Protein AF-0000000070555106 (afdb_homodimer)

Organism: Amblyomma americanum (NCBI:txid6943)

Sequence (828 aa):
MAAVLMNSTRVWSAGVCVRPAQVRHKGFARRPQKVIYPKPKVDPAPYASAVVDEPLCEPRYVKLGSDDDEFANTMMTLKVRRKREKLNKILLEGKRLICDALKAGVKCESIYFSLPEHLEGLPLDTLREDQIKKVFYKKMKIWSGLTTCPGIMGVFKKPSMDDIEIQRMGVTMPVSVILDNVRDPGNMGTLIRSAAAAGCSRLLLSKGCVDPWELKVLRAGAGSHFRIPIHSGIAWEHMPSYVTPETAIYLADHRTDQQFRPSSSEEEDLNEEASDSEEEEGEKDDEVRYTTLTADGQRLKVDESYRDMDELEECSEIPLPHYDYTAVEYSKAPSVLVVGGEAHGLSLQAHKLAVDCVGARVHVPANNGVESLNTAIAASIILYEMRRQILSSSSSSGHSEEAKLTKGHASSCEMAAVLMNSTRVWSAGVCVRPAQVRHKGFARRPQKVIYPKPKVDPAPYASAVVDEPLCEPRYVKLGSDDDEFANTMMTLKVRRKREKLNKILLEGKRLICDALKAGVKCESIYFSLPEHLEGLPLDTLREDQIKKVFYKKMKIWSGLTTCPGIMGVFKKPSMDDIEIQRMGVTMPVSVILDNVRDPGNMGTLIRSAAAAGCSRLLLSKGCVDPWELKVLRAGAGSHFRIPIHSGIAWEHMPSYVTPETAIYLADHRTDQQFRPSSSEEEDLNEEASDSEEEEGEKDDEVRYTTLTADGQRLKVDESYRDMDELEECSEIPLPHYDYTAVEYSKAPSVLVVGGEAHGLSLQAHKLAVDCVGARVHVPANNGVESLNTAIAASIILYEMRRQILSSSSSSGHSEEAKLTKGHASSCE

Nearest PDB structures (foldseek):
  5l0z-assembly1_B  TM=8.459E-01  e=5.706E-19  Sinorhizobium meliloti 1021
  2i6d-assembly1_A  TM=7.963E-01  e=1.354E-19  Porphyromonas gingivalis W83
  1x7p-assembly1_A  TM=7.648E-01  e=1.475E-17  Streptomyces viridochromogenes
  3nk7-assembly1_B  TM=6.978E-01  e=1.280E-13  Streptomyces actuosus
  7aoi-assembly1_XO  TM=6.369E-01  e=3.483E-13  Trypanosoma brucei

Secondary structure (DSSP, 8-state):
-------------------------------------------------------------EE--TT--HHHHHHHHHHSHHHHHHHTEEEEESHHHHHHHHHTTPPEEEEEESSGGGGTT---TTS-GGGEEE--HHHHHHH--SSS--SEEEEEEPPPGGG------SPPPSEEEEEES---HHHHHHHHHHHHHHT-SEEEEETTSPPTTSHHHHHHHTTGGGTS-EEEEE-GGGGGGGS-TT-EEEEE----SSS--------------------------SS----EE-TT--EEPP-GGGT-HHHHHHHHTS---EEETTTS---SS-EEEEEEBTTTBS-HHHHHHHHHTEEEEEE----TT-----HHHHHHHHHHHHHHHHHHHHHHHHHHHHTTTGGGGSSTT-/-------------------------------------------------------------EE--TT--HHHHHHHHHHSHHHHHHHTEEEEESHHHHHHHHHTTPPEEEEEESSGGGGTT---TTS-GGGEEE--HHHHHHH--SSS--SEEEEEEPPPGGG------SPPPSEEEEEES---HHHHHHHHHHHHHHT-SEEEEETTSPPTTSHHHHHHHTTGGGTS-EEEEE-GGGGGGGS-TT-EEEEE----SSS--------------------------SS----EE-TT--EEPP-GGGT-HHHHHHHHTS---EEETTTS---SS-EEEEEEBTTTBS-HHHHHHHHHTEEEEEE----TT-----HHHHHHHHHHHHHHHHHHHHHHHHHHHHHHHGGGGSSTT-

Solvent-accessible surface area (backbone atoms only — not comparable to full-atom values): 47491 Å² total; per-residue (Å²): 136,87,86,78,82,73,90,73,86,86,77,78,72,73,76,77,72,77,67,75,75,73,77,67,73,75,75,72,76,74,72,79,71,79,76,76,70,78,74,74,79,71,72,77,70,74,77,66,68,75,71,71,72,63,71,74,72,66,82,64,57,39,78,47,59,96,80,53,57,61,66,58,50,52,48,60,43,55,72,34,62,71,52,16,60,73,66,42,43,31,68,38,70,29,59,67,44,44,38,45,39,47,73,18,52,39,52,72,64,37,36,39,29,48,47,76,73,63,53,62,91,49,80,55,83,86,54,54,41,87,25,26,33,34,39,56,54,75,64,49,48,74,70,40,89,50,97,64,61,73,46,33,38,32,36,28,46,54,72,50,74,83,44,48,50,61,53,75,38,77,63,72,41,53,32,35,36,35,37,40,38,38,55,51,41,56,46,49,8,39,38,45,27,44,40,21,17,60,10,39,56,32,38,40,28,26,52,72,34,50,65,72,68,35,57,61,11,42,61,46,15,68,47,26,73,48,29,32,55,64,46,69,64,38,49,69,33,38,51,64,62,78,54,54,60,80,29,36,27,36,36,59,38,66,67,81,61,74,67,69,62,59,45,68,57,72,77,64,79,70,67,69,77,67,76,73,71,71,69,75,77,65,78,84,67,82,87,70,67,46,47,45,55,42,97,82,62,43,68,27,46,61,42,68,62,59,71,36,62,68,57,33,56,58,46,45,68,56,75,61,57,76,38,50,56,82,72,56,84,56,61,80,57,57,31,34,42,37,40,30,12,88,72,32,34,51,51,55,57,55,51,40,52,22,65,68,28,44,36,32,34,28,22,73,84,50,17,28,80,40,75,66,70,58,58,44,47,51,51,45,42,48,50,51,47,43,42,53,46,40,59,53,61,58,63,68,62,61,65,65,60,64,65,60,62,68,68,66,69,70,68,70,81,115,138,86,83,82,84,71,86,74,81,76,78,76,71,76,74,80,73,80,69,79,76,69,77,68,73,76,76,76,77,76,75,82,75,80,76,77,71,78,74,75,78,71,71,75,71,72,77,66,66,74,67,70,71,61,68,74,72,66,80,64,56,38,78,46,58,94,81,52,56,61,65,58,52,52,48,60,42,53,70,34,62,70,52,17,59,73,66,42,43,32,68,38,70,29,60,66,44,43,38,45,39,50,72,17,53,40,52,71,62,36,35,39,29,46,48,74,74,61,53,60,91,49,81,55,84,87,55,55,41,88,26,26,33,34,38,56,56,75,64,51,48,73,70,40,90,50,95,64,62,74,47,34,36,32,37,27,45,54,72,49,74,84,45,47,50,61,54,76,40,78,65,72,40,53,32,34,36,33,36,41,39,38,56,51,40,57,46,50,8,40,38,45,27,44,39,22,18,60,10,37,55,34,37,40,27,25,50,73,35,48,66,73,69,37,58,60,11,44,59,47,15,67,46,23,72,50,28,33,53,65,46,70,63,38,49,68,34,38,50,64,60,78,54,56,62,80,28,37,28,35,36,58,37,67,68,81,62,75,68,69,63,58,43,70,55,70,78,65,78,70,68,68,79,66,77,74,70,72,69,73,80,66,78,81,68,83,83,70,68,46,46,45,56,42,98,83,61,45,69,26,47,63,42,68,61,60,70,35,63,69,56,33,56,57,45,44,68,55,75,60,57,75,37,50,54,83,72,55,84,56,62,80,56,58,32,32,42,38,40,31,12,88,72,32,34,51,52,54,58,57,51,40,52,22,66,68,27,44,36,32,34,26,21,74,83,51,18,30,78,40,75,69,69,58,55,44,46,49,52,44,41,48,50,50,50,44,43,51,46,41,59,53,62,58,62,68,63,61,64,65,61,62,64,60,62,66,68,66,68,69,67,69,78,113

Structure (mmCIF, N/CA/C/O backbone):
data_AF-0000000070555106-model_v1
#
loop_
_entity.id
_entity.type
_entity.pdbx_description
1 polymer 'Spou rrna methylase family protein'
#
loop_
_atom_site.group_PDB
_atom_site.id
_atom_site.type_symbol
_atom_site.label_atom_id
_atom_site.label_alt_id
_atom_site.label_comp_id
_atom_site.label_asym_id
_atom_site.label_entity_id
_atom_site.label_seq_id
_atom_site.pdbx_PDB_ins_code
_atom_site.Cartn_x
_atom_site.Cartn_y
_atom_site.Cartn_z
_atom_site.occupancy
_atom_site.B_iso_or_equiv
_atom_site.auth_seq_id
_atom_site.auth_comp_id
_atom_site.auth_asym_id
_atom_site.auth_atom_id
_atom_site.pdbx_PDB_model_num
ATOM 1 N N . MET A 1 1 ? -21.156 -61.719 58.188 1 17.38 1 MET A N 1
ATOM 2 C CA . MET A 1 1 ? -21.359 -62.688 57.125 1 17.38 1 MET A CA 1
ATOM 3 C C . MET A 1 1 ? -21.578 -61.969 55.781 1 17.38 1 MET A C 1
ATOM 5 O O . MET A 1 1 ? -21 -62.344 54.781 1 17.38 1 MET A O 1
ATOM 9 N N . ALA A 1 2 ? -22.672 -61.094 55.719 1 16.2 2 ALA A N 1
ATOM 10 C CA . ALA A 1 2 ? -23.562 -61.281 54.562 1 16.2 2 ALA A CA 1
ATOM 11 C C . ALA A 1 2 ? -22.969 -60.625 53.312 1 16.2 2 ALA A C 1
ATOM 13 O O . ALA A 1 2 ? -22.062 -59.812 53.406 1 16.2 2 ALA A O 1
ATOM 14 N N . ALA A 1 3 ? -23.906 -59.844 52.5 1 16.53 3 ALA A N 1
ATOM 15 C CA . ALA A 1 3 ? -24.469 -60.094 51.188 1 16.53 3 ALA A CA 1
ATOM 16 C C . ALA A 1 3 ? -23.688 -59.312 50.125 1 16.53 3 ALA A C 1
ATOM 18 O O . ALA A 1 3 ? -23.281 -58.156 50.344 1 16.53 3 ALA A O 1
ATOM 19 N N . VAL A 1 4 ? -23.203 -59.844 48.969 1 19.2 4 VAL A N 1
ATOM 20 C CA . VAL A 1 4 ? -22.438 -60.094 47.75 1 19.2 4 VAL A CA 1
ATOM 21 C C . VAL A 1 4 ? -22.938 -59.219 46.625 1 19.2 4 VAL A C 1
ATOM 23 O O . VAL A 1 4 ? -22.281 -59.062 45.594 1 19.2 4 VAL A O 1
ATOM 26 N N . LEU A 1 5 ? -24.016 -58.281 46.938 1 18.34 5 LEU A N 1
ATOM 27 C CA . LEU A 1 5 ? -24.953 -58.375 45.812 1 18.34 5 LEU A CA 1
ATOM 28 C C . LEU A 1 5 ? -24.312 -57.875 44.531 1 18.34 5 LEU A C 1
ATOM 30 O O . LEU A 1 5 ? -23.656 -56.844 44.5 1 18.34 5 LEU A O 1
ATOM 34 N N . MET A 1 6 ? -24.203 -58.656 43.406 1 18.78 6 MET A N 1
ATOM 35 C CA . MET A 1 6 ? -23.641 -58.969 42.094 1 18.78 6 MET A CA 1
ATOM 36 C C . MET A 1 6 ? -24.203 -58.031 41.031 1 18.78 6 MET A C 1
ATOM 38 O O . MET A 1 6 ? -23.938 -58.188 39.844 1 18.78 6 MET A O 1
ATOM 42 N N . ASN A 1 7 ? -24.891 -56.844 41.438 1 17.88 7 ASN A N 1
ATOM 43 C CA . ASN A 1 7 ? -26.047 -56.594 40.594 1 17.88 7 ASN A CA 1
ATOM 44 C C . ASN A 1 7 ? -25.625 -56.375 39.156 1 17.88 7 ASN A C 1
ATOM 46 O O . ASN A 1 7 ? -24.75 -55.562 38.844 1 17.88 7 ASN A O 1
ATOM 50 N N . SER A 1 8 ? -25.938 -57.25 38.281 1 17.39 8 SER A N 1
ATOM 51 C CA . SER A 1 8 ? -25.781 -57.812 36.969 1 17.39 8 SER A CA 1
ATOM 52 C C . SER A 1 8 ? -25.938 -56.781 35.875 1 17.39 8 SER A C 1
ATOM 54 O O . SER A 1 8 ? -25.031 -56.562 35.062 1 17.39 8 SER A O 1
ATOM 56 N N . THR A 1 9 ? -27.062 -56.625 35.312 1 18.62 9 THR A N 1
ATOM 57 C CA . THR A 1 9 ? -27.344 -57.188 34 1 18.62 9 THR A CA 1
ATOM 58 C C . THR A 1 9 ? -27.156 -56.094 32.938 1 18.62 9 THR A C 1
ATOM 60 O O . THR A 1 9 ? -26.281 -56.219 32.062 1 18.62 9 THR A O 1
ATOM 63 N N . ARG A 1 10 ? -28.25 -55.688 32.156 1 17.34 10 ARG A N 1
ATOM 64 C CA . ARG A 1 10 ? -28.766 -55.906 30.797 1 17.34 10 ARG A CA 1
ATOM 65 C C . ARG A 1 10 ? -28.609 -54.625 29.953 1 17.34 10 ARG A C 1
ATOM 67 O O . ARG A 1 10 ? -28.844 -53.531 30.438 1 17.34 10 ARG A O 1
ATOM 74 N N . VAL A 1 11 ? -27.906 -54.625 28.75 1 19.97 11 VAL A N 1
ATOM 75 C CA . VAL A 1 11 ? -27.203 -53.969 27.656 1 19.97 11 VAL A CA 1
ATOM 76 C C . VAL A 1 11 ? -28.219 -53.25 26.766 1 19.97 11 VAL A C 1
ATOM 78 O O . VAL A 1 11 ? -27.828 -52.406 25.938 1 19.97 11 VAL A O 1
ATOM 81 N N . TRP A 1 12 ? -29.547 -53.406 27.031 1 17.92 12 TRP A N 1
ATOM 82 C CA . TRP A 1 12 ? -30.328 -53.562 25.812 1 17.92 12 TRP A CA 1
ATOM 83 C C . TRP A 1 12 ? -30.469 -52.219 25.078 1 17.92 12 TRP A C 1
ATOM 85 O O . TRP A 1 12 ? -31.234 -51.344 25.516 1 17.92 12 TRP A O 1
ATOM 95 N N . SER A 1 13 ? -29.406 -51.5 24.812 1 18.73 13 SER A N 1
ATOM 96 C CA . SER A 1 13 ? -29.562 -50.094 24.484 1 18.73 13 SER A CA 1
ATOM 97 C C . SER A 1 13 ? -30.328 -49.906 23.172 1 18.73 13 SER A C 1
ATOM 99 O O . SER A 1 13 ? -29.828 -50.25 22.094 1 18.73 13 SER A O 1
ATOM 101 N N . ALA A 1 14 ? -31.547 -50.438 23.141 1 19.69 14 ALA A N 1
ATOM 102 C CA . ALA A 1 14 ? -32.406 -50.594 21.984 1 19.69 14 ALA A CA 1
ATOM 103 C C . ALA A 1 14 ? -32.469 -49.312 21.172 1 19.69 14 ALA A C 1
ATOM 105 O O . ALA A 1 14 ? -32.625 -48.219 21.734 1 19.69 14 ALA A O 1
ATOM 106 N N . GLY A 1 15 ? -31.828 -49.344 20.047 1 20.72 15 GLY A N 1
ATOM 107 C CA . GLY A 1 15 ? -31.469 -48.5 18.922 1 20.72 15 GLY A CA 1
ATOM 108 C C . GLY A 1 15 ? -32.688 -47.875 18.25 1 20.72 15 GLY A C 1
ATOM 109 O O . GLY A 1 15 ? -33.469 -48.562 17.594 1 20.72 15 GLY A O 1
ATOM 110 N N . VAL A 1 16 ? -33.625 -47.219 19.109 1 19.53 16 VAL A N 1
ATOM 111 C CA . VAL A 1 16 ? -34.969 -46.969 18.672 1 19.53 16 VAL A CA 1
ATOM 112 C C . VAL A 1 16 ? -34.969 -46.219 17.344 1 19.53 16 VAL A C 1
ATOM 114 O O . VAL A 1 16 ? -34.25 -45.219 17.172 1 19.53 16 VAL A O 1
ATOM 117 N N . CYS A 1 17 ? -35.156 -46.969 16.266 1 20.25 17 CYS A N 1
ATOM 118 C CA . CYS A 1 17 ? -35.312 -46.812 14.82 1 20.25 17 CYS A CA 1
ATOM 119 C C . CYS A 1 17 ? -36.312 -45.75 14.469 1 20.25 17 CYS A C 1
ATOM 121 O O . CYS A 1 17 ? -37.531 -45.938 14.727 1 20.25 17 CYS A O 1
ATOM 123 N N . VAL A 1 18 ? -36.062 -44.562 14.891 1 18.94 18 VAL A N 1
ATOM 124 C CA . VAL A 1 18 ? -37.125 -43.562 14.883 1 18.94 18 VAL A CA 1
ATOM 125 C C . VAL A 1 18 ? -37.688 -43.406 13.469 1 18.94 18 VAL A C 1
ATOM 127 O O . VAL A 1 18 ? -36.938 -43.188 12.516 1 18.94 18 VAL A O 1
ATOM 130 N N . ARG A 1 19 ? -38.562 -44.25 13.188 1 20.16 19 ARG A N 1
ATOM 131 C CA . ARG A 1 19 ? -39.219 -44.438 11.906 1 20.16 19 ARG A CA 1
ATOM 132 C C . ARG A 1 19 ? -39.812 -43.125 11.414 1 20.16 19 ARG A C 1
ATOM 134 O O . ARG A 1 19 ? -40.531 -42.438 12.148 1 20.16 19 ARG A O 1
ATOM 141 N N . PRO A 1 20 ? -39.125 -42.531 10.57 1 20.27 20 PRO A N 1
ATOM 142 C CA . PRO A 1 20 ? -39.438 -41.188 10.172 1 20.27 20 PRO A CA 1
ATOM 143 C C . PRO A 1 20 ? -40.844 -41.031 9.625 1 20.27 20 PRO A C 1
ATOM 145 O O . PRO A 1 20 ? -41.312 -41.875 8.852 1 20.27 20 PRO A O 1
ATOM 148 N N . ALA A 1 21 ? -41.781 -40.75 10.445 1 19.16 21 ALA A N 1
ATOM 149 C CA . ALA A 1 21 ? -43.219 -40.719 10.156 1 19.16 21 ALA A CA 1
ATOM 150 C C . ALA A 1 21 ? -43.531 -39.969 8.867 1 19.16 21 ALA A C 1
ATOM 152 O O . ALA A 1 21 ? -42.875 -38.969 8.555 1 19.16 21 ALA A O 1
ATOM 153 N N . GLN A 1 22 ? -43.938 -40.656 7.949 1 21.83 22 GLN A N 1
ATOM 154 C CA . GLN A 1 22 ? -44.344 -40.375 6.57 1 21.83 22 GLN A CA 1
ATOM 155 C C . GLN A 1 22 ? -45.375 -39.281 6.508 1 21.83 22 GLN A C 1
ATOM 157 O O . GLN A 1 22 ? -45.938 -39 5.438 1 21.83 22 GLN A O 1
ATOM 162 N N . VAL A 1 23 ? -45.375 -38.281 7.328 1 18.97 23 VAL A N 1
ATOM 163 C CA . VAL A 1 23 ? -46.656 -37.594 7.496 1 18.97 23 VAL A CA 1
ATOM 164 C C . VAL A 1 23 ? -47.094 -37.031 6.16 1 18.97 23 VAL A C 1
ATOM 166 O O . VAL A 1 23 ? -46.344 -36.312 5.488 1 18.97 23 VAL A O 1
ATOM 169 N N . ARG A 1 24 ? -47.938 -37.688 5.496 1 21.91 24 ARG A N 1
ATOM 170 C CA . ARG A 1 24 ? -48.625 -37.469 4.227 1 21.91 24 ARG A CA 1
ATOM 171 C C . ARG A 1 24 ? -49.312 -36.094 4.219 1 21.91 24 ARG A C 1
ATOM 173 O O . ARG A 1 24 ? -50.031 -35.781 3.27 1 21.91 24 ARG A O 1
ATOM 180 N N . HIS A 1 25 ? -48.75 -35.094 4.773 1 18.66 25 HIS A N 1
ATOM 181 C CA . HIS A 1 25 ? -49.688 -34.031 5.113 1 18.66 25 HIS A CA 1
ATOM 182 C C . HIS A 1 25 ? -50.406 -33.531 3.873 1 18.66 25 HIS A C 1
ATOM 184 O O . HIS A 1 25 ? -49.781 -33.219 2.861 1 18.66 25 HIS A O 1
ATOM 190 N N . LYS A 1 26 ? -51.531 -34.125 3.578 1 22.52 26 LYS A N 1
ATOM 191 C CA . LYS A 1 26 ? -52.469 -33.781 2.525 1 22.52 26 LYS A CA 1
ATOM 192 C C . LYS A 1 26 ? -52.812 -32.281 2.529 1 22.52 26 LYS A C 1
ATOM 194 O O . LYS A 1 26 ? -53.406 -31.781 3.473 1 22.52 26 LYS A O 1
ATOM 199 N N . GLY A 1 27 ? -51.812 -31.469 2.336 1 20.23 27 GLY A N 1
ATOM 200 C CA . GLY A 1 27 ? -51.938 -30.031 2.502 1 20.23 27 GLY A CA 1
ATOM 201 C C . GLY A 1 27 ? -53.125 -29.438 1.795 1 20.23 27 GLY A C 1
ATOM 202 O O . GLY A 1 27 ? -53.281 -29.609 0.586 1 20.23 27 GLY A O 1
ATOM 203 N N . PHE A 1 28 ? -54.25 -29.5 2.371 1 21.61 28 PHE A N 1
ATOM 204 C CA . PHE A 1 28 ? -55.531 -29.031 1.853 1 21.61 28 PHE A CA 1
ATOM 205 C C . PHE A 1 28 ? -55.438 -27.594 1.353 1 21.61 28 PHE A C 1
ATOM 207 O O . PHE A 1 28 ? -54.719 -26.781 1.942 1 21.61 28 PHE A O 1
ATOM 214 N N . ALA A 1 29 ? -55.75 -27.328 0.114 1 22.89 29 ALA A N 1
ATOM 215 C CA . ALA A 1 29 ? -55.719 -26.188 -0.814 1 22.89 29 ALA A CA 1
ATOM 216 C C . ALA A 1 29 ? -56.531 -25.031 -0.281 1 22.89 29 ALA A C 1
ATOM 218 O O . ALA A 1 29 ? -56.781 -24.047 -0.998 1 22.89 29 ALA A O 1
ATOM 219 N N . ARG A 1 30 ? -56.531 -24.812 1.072 1 21.8 30 ARG A N 1
ATOM 220 C CA . ARG A 1 30 ? -57.688 -23.969 1.398 1 21.8 30 ARG A CA 1
ATOM 221 C C . ARG A 1 30 ? -57.625 -22.641 0.638 1 21.8 30 ARG A C 1
ATOM 223 O O . ARG A 1 30 ? -56.531 -22.062 0.474 1 21.8 30 ARG A O 1
ATOM 230 N N . ARG A 1 31 ? -58.625 -22.344 -0.13 1 23.2 31 ARG A N 1
ATOM 231 C CA . ARG A 1 31 ? -58.938 -21.234 -1.031 1 23.2 31 ARG A CA 1
ATOM 232 C C . ARG A 1 31 ? -58.938 -19.906 -0.288 1 23.2 31 ARG A C 1
ATOM 234 O O . ARG A 1 31 ? -59.625 -19.734 0.704 1 23.2 31 ARG A O 1
ATOM 241 N N . PRO A 1 32 ? -57.781 -19.312 -0.041 1 24.16 32 PRO A N 1
ATOM 242 C CA . PRO A 1 32 ? -57.812 -18.203 0.902 1 24.16 32 PRO A CA 1
ATOM 243 C C . PRO A 1 32 ? -58.875 -17.156 0.538 1 24.16 32 PRO A C 1
ATOM 245 O O . PRO A 1 32 ? -59.031 -16.812 -0.634 1 24.16 32 PRO A O 1
ATOM 248 N N . GLN A 1 33 ? -60 -17.234 1.166 1 21.41 33 GLN A N 1
ATOM 249 C CA . GLN A 1 33 ? -61.094 -16.328 0.924 1 21.41 33 GLN A CA 1
ATOM 250 C C . GLN A 1 33 ? -60.656 -14.875 1.074 1 21.41 33 GLN A C 1
ATOM 252 O O . GLN A 1 33 ? -59.844 -14.555 1.943 1 21.41 33 GLN A O 1
ATOM 257 N N . LYS A 1 34 ? -60.875 -14.031 0.062 1 23.8 34 LYS A N 1
ATOM 258 C CA . LYS A 1 34 ? -60.531 -12.641 -0.201 1 23.8 34 LYS A CA 1
ATOM 259 C C . LYS A 1 34 ? -61.094 -11.719 0.875 1 23.8 34 LYS A C 1
ATOM 261 O O . LYS A 1 34 ? -62.312 -11.547 0.987 1 23.8 34 LYS A O 1
ATOM 266 N N . VAL A 1 35 ? -60.75 -11.953 2.137 1 22.94 35 VAL A N 1
ATOM 267 C CA . VAL A 1 35 ? -61.531 -11.141 3.061 1 22.94 35 VAL A CA 1
ATOM 268 C C . VAL A 1 35 ? -61.375 -9.656 2.711 1 22.94 35 VAL A C 1
ATOM 270 O O . VAL A 1 35 ? -60.25 -9.156 2.615 1 22.94 35 VAL A O 1
ATOM 273 N N . ILE A 1 36 ? -62.438 -9.07 2.115 1 25.39 36 ILE A N 1
ATOM 274 C CA . ILE A 1 36 ? -62.594 -7.695 1.665 1 25.39 36 ILE A CA 1
ATOM 275 C C . ILE A 1 36 ? -62.562 -6.754 2.865 1 25.39 36 ILE A C 1
ATOM 277 O O . ILE A 1 36 ? -63.406 -6.805 3.742 1 25.39 36 ILE A O 1
ATOM 281 N N . TYR A 1 37 ? -61.469 -6.668 3.537 1 24.67 37 TYR A N 1
ATOM 282 C CA . TYR A 1 37 ? -61.594 -5.797 4.699 1 24.67 37 TYR A CA 1
ATOM 283 C C . TYR A 1 37 ? -62.062 -4.398 4.281 1 24.67 37 TYR A C 1
ATOM 285 O O . TYR A 1 37 ? -61.594 -3.877 3.258 1 24.67 37 TYR A O 1
ATOM 293 N N . PRO A 1 38 ? -63.219 -4.047 4.711 1 25.53 38 PRO A N 1
ATOM 294 C CA . PRO A 1 38 ? -63.719 -2.729 4.328 1 25.53 38 PRO A CA 1
ATOM 295 C C . PRO A 1 38 ? -62.75 -1.6 4.637 1 25.53 38 PRO A C 1
ATOM 297 O O . PRO A 1 38 ? -62 -1.663 5.633 1 25.53 38 PRO A O 1
ATOM 300 N N . LYS A 1 39 ? -62.375 -0.869 3.646 1 26.95 39 LYS A N 1
ATOM 301 C CA . LYS A 1 39 ? -61.5 0.283 3.639 1 26.95 39 LYS A CA 1
ATOM 302 C C . LYS A 1 39 ? -61.969 1.368 4.594 1 26.95 39 LYS A C 1
ATOM 304 O O . LYS A 1 39 ? -63.094 1.863 4.461 1 26.95 39 LYS A O 1
ATOM 309 N N . PRO A 1 40 ? -61.656 1.184 5.855 1 27.16 40 PRO A N 1
ATOM 310 C CA . PRO A 1 40 ? -62.281 2.277 6.621 1 27.16 40 PRO A CA 1
ATOM 311 C C . PRO A 1 40 ? -62.031 3.645 5.988 1 27.16 40 PRO A C 1
ATOM 313 O O . PRO A 1 40 ? -61.031 3.838 5.301 1 27.16 40 PRO A O 1
ATOM 316 N N . LYS A 1 41 ? -63.125 4.41 5.797 1 30.31 41 LYS A N 1
ATOM 317 C CA . LYS A 1 41 ? -63.156 5.77 5.262 1 30.31 41 LYS A CA 1
ATOM 318 C C . LYS A 1 41 ? -62.281 6.707 6.062 1 30.31 41 LYS A C 1
ATOM 320 O O . LYS A 1 41 ? -62.625 7.113 7.176 1 30.31 41 LYS A O 1
ATOM 325 N N . VAL A 1 42 ? -61.062 6.312 6.281 1 28.62 42 VAL A N 1
ATOM 326 C CA . VAL A 1 42 ? -60.375 7.312 7.102 1 28.62 42 VAL A CA 1
ATOM 327 C C . VAL A 1 42 ? -60.469 8.68 6.418 1 28.62 42 VAL A C 1
ATOM 329 O O . VAL A 1 42 ? -60.188 8.797 5.223 1 28.62 42 VAL A O 1
ATOM 332 N N . ASP A 1 43 ? -61.344 9.5 6.832 1 27.59 43 ASP A N 1
ATOM 333 C CA . ASP A 1 43 ? -61.5 10.898 6.434 1 27.59 43 ASP A CA 1
ATOM 334 C C . ASP A 1 43 ? -60.125 11.586 6.383 1 27.59 43 ASP A C 1
ATOM 336 O O . ASP A 1 43 ? -59.281 11.383 7.266 1 27.59 43 ASP A O 1
ATOM 340 N N . PRO A 1 44 ? -59.75 12.047 5.191 1 28.38 44 PRO A N 1
ATOM 341 C CA . PRO A 1 44 ? -58.438 12.695 4.91 1 28.38 44 PRO A CA 1
ATOM 342 C C . PRO A 1 44 ? -58.156 13.836 5.875 1 28.38 44 PRO A C 1
ATOM 344 O O . PRO A 1 44 ? -58.906 14.805 5.957 1 28.38 44 PRO A O 1
ATOM 347 N N . ALA A 1 45 ? -57.938 13.586 7.102 1 26.84 45 ALA A N 1
ATOM 348 C CA . ALA A 1 45 ? -57.688 14.789 7.895 1 26.84 45 ALA A CA 1
ATOM 349 C C . ALA A 1 45 ? -56.844 15.789 7.125 1 26.84 45 ALA A C 1
ATOM 351 O O . ALA A 1 45 ? -55.906 15.398 6.41 1 26.84 45 ALA A O 1
ATOM 352 N N . PRO A 1 46 ? -57.312 17.078 6.906 1 27.73 46 PRO A N 1
ATOM 353 C CA . PRO A 1 46 ? -56.688 18.141 6.109 1 27.73 46 PRO A CA 1
ATOM 354 C C . PRO A 1 46 ? -55.25 18.406 6.473 1 27.73 46 PRO A C 1
ATOM 356 O O . PRO A 1 46 ? -54.656 19.422 6.094 1 27.73 46 PRO A O 1
ATOM 359 N N . TYR A 1 47 ? -54.688 17.703 7.406 1 25.56 47 TYR A N 1
ATOM 360 C CA . TYR A 1 47 ? -53.438 18.344 7.777 1 25.56 47 TYR A CA 1
ATOM 361 C C . TYR A 1 47 ? -52.5 18.469 6.578 1 25.56 47 TYR A C 1
ATOM 363 O O . TYR A 1 47 ? -51.844 17.484 6.203 1 25.56 47 TYR A O 1
ATOM 371 N N . ALA A 1 48 ? -52.938 19.016 5.473 1 26.58 48 ALA A N 1
ATOM 372 C CA . ALA A 1 48 ? -52.062 19.547 4.43 1 26.58 48 ALA A CA 1
ATOM 373 C C . ALA A 1 48 ? -50.844 20.234 5.031 1 26.58 48 ALA A C 1
ATOM 375 O O . ALA A 1 48 ? -50.938 21.312 5.605 1 26.58 48 ALA A O 1
ATOM 376 N N . SER A 1 49 ? -50.094 19.453 5.766 1 28.88 49 SER A N 1
ATOM 377 C CA . SER A 1 49 ? -48.906 20.172 6.176 1 28.88 49 SER A CA 1
ATOM 378 C C . SER A 1 49 ? -48.375 21.031 5.039 1 28.88 49 SER A C 1
ATOM 380 O O . SER A 1 49 ? -48.281 20.578 3.895 1 28.88 49 SER A O 1
ATOM 382 N N . ALA A 1 50 ? -48.531 22.297 5.039 1 30.66 50 ALA A N 1
ATOM 383 C CA . ALA A 1 50 ? -47.844 23.266 4.18 1 30.66 50 ALA A CA 1
ATOM 384 C C . ALA A 1 50 ? -46.406 22.844 3.922 1 30.66 50 ALA A C 1
ATOM 386 O O . ALA A 1 50 ? -45.594 22.844 4.836 1 30.66 50 ALA A O 1
ATOM 387 N N . VAL A 1 51 ? -46.219 21.797 3.188 1 33.19 51 VAL A N 1
ATOM 388 C CA . VAL A 1 51 ? -44.906 21.625 2.617 1 33.19 51 VAL A CA 1
ATOM 389 C C . VAL A 1 51 ? -44.344 23 2.223 1 33.19 51 VAL A C 1
ATOM 391 O O . VAL A 1 51 ? -44.844 23.641 1.303 1 33.19 51 VAL A O 1
ATOM 394 N N . VAL A 1 52 ? -44.125 23.859 3.129 1 32.41 52 VAL A N 1
ATOM 395 C CA . VAL A 1 52 ? -43.375 25.047 2.703 1 32.41 52 VAL A CA 1
ATOM 396 C C . VAL A 1 52 ? -42.344 24.641 1.63 1 32.41 52 VAL A C 1
ATOM 398 O O . VAL A 1 52 ? -41.562 23.734 1.83 1 32.41 52 VAL A O 1
ATOM 401 N N . ASP A 1 53 ? -42.719 24.578 0.364 1 33.12 53 ASP A N 1
ATOM 402 C CA . ASP A 1 53 ? -41.844 24.672 -0.81 1 33.12 53 ASP A CA 1
ATOM 403 C C . ASP A 1 53 ? -40.625 25.531 -0.521 1 33.12 53 ASP A C 1
ATOM 405 O O . ASP A 1 53 ? -40.656 26.75 -0.641 1 33.12 53 ASP A O 1
ATOM 409 N N . GLU A 1 54 ? -40.094 25.469 0.623 1 35.66 54 GLU A N 1
ATOM 410 C CA . GLU A 1 54 ? -38.812 26.219 0.573 1 35.66 54 GLU A CA 1
ATOM 411 C C . GLU A 1 54 ? -38.094 25.984 -0.75 1 35.66 54 GLU A C 1
ATOM 413 O O . GLU A 1 54 ? -37.906 24.844 -1.173 1 35.66 54 GLU A O 1
ATOM 418 N N . PRO A 1 55 ? -38.281 26.812 -1.769 1 37.31 55 PRO A N 1
ATOM 419 C CA . PRO A 1 55 ? -37.562 26.625 -3.037 1 37.31 55 PRO A CA 1
ATOM 420 C C . PRO A 1 55 ? -36.219 25.922 -2.863 1 37.31 55 PRO A C 1
ATOM 422 O O . PRO A 1 55 ? -35.5 26.188 -1.905 1 37.31 55 PRO A O 1
ATOM 425 N N . LEU A 1 56 ? -36.125 24.656 -2.953 1 39.28 56 LEU A N 1
ATOM 426 C CA . LEU A 1 56 ? -34.812 24.047 -3.094 1 39.28 56 LEU A CA 1
ATOM 427 C C . LEU A 1 56 ? -33.812 25.031 -3.697 1 39.28 56 LEU A C 1
ATOM 429 O O . LEU A 1 56 ? -34 25.469 -4.84 1 39.28 56 LEU A O 1
ATOM 433 N N . CYS A 1 57 ? -33.469 26.109 -3.1 1 42.69 57 CYS A N 1
ATOM 434 C CA . CYS A 1 57 ? -32.469 27.031 -3.576 1 42.69 57 CYS A CA 1
ATOM 435 C C . CYS A 1 57 ? -31.5 26.359 -4.551 1 42.69 57 CYS A C 1
ATOM 437 O O . CYS A 1 57 ? -30.844 25.375 -4.195 1 42.69 57 CYS A O 1
ATOM 439 N N . GLU A 1 58 ? -31.859 26.078 -5.797 1 53.94 58 GLU A N 1
ATOM 440 C CA . GLU A 1 58 ? -30.969 25.656 -6.875 1 53.94 58 GLU A CA 1
ATOM 441 C C . GLU A 1 58 ? -29.562 26.188 -6.66 1 53.94 58 GLU A C 1
ATOM 443 O O . GLU A 1 58 ? -29.375 27.344 -6.301 1 53.94 58 GLU A O 1
ATOM 448 N N . PRO A 1 59 ? -28.672 25.344 -6.316 1 62.56 59 PRO A N 1
ATOM 449 C CA . PRO A 1 59 ? -27.312 25.859 -6.098 1 62.56 59 PRO A CA 1
ATOM 450 C C . PRO A 1 59 ? -26.906 26.906 -7.145 1 62.56 59 PRO A C 1
ATOM 452 O O . PRO A 1 59 ? -27.328 26.812 -8.297 1 62.56 59 PRO A O 1
ATOM 455 N N . ARG A 1 60 ? -26.688 28.156 -6.828 1 81 60 ARG A N 1
ATOM 456 C CA . ARG A 1 60 ? -26.188 29.25 -7.641 1 81 60 ARG A CA 1
ATOM 457 C C . ARG A 1 60 ? -24.812 28.906 -8.234 1 81 60 ARG A C 1
ATOM 459 O O . ARG A 1 60 ? -23.891 28.578 -7.504 1 81 60 ARG A O 1
ATOM 466 N N . TYR A 1 61 ? -24.797 28.641 -9.531 1 89.62 61 TYR A N 1
ATOM 467 C CA . TYR A 1 61 ? -23.531 28.406 -10.211 1 89.62 61 TYR A CA 1
ATOM 468 C C . TYR A 1 61 ? -23.469 29.156 -11.539 1 89.62 61 TYR A C 1
ATOM 470 O O . TYR A 1 61 ? -24.5 29.609 -12.039 1 89.62 61 TYR A O 1
ATOM 478 N N . VAL A 1 62 ? -22.297 29.406 -12.008 1 91.88 62 VAL A N 1
ATOM 479 C CA . VAL A 1 62 ? -22.062 30.031 -13.312 1 91.88 62 VAL A CA 1
ATOM 480 C C . VAL A 1 62 ? -21.828 28.938 -14.359 1 91.88 62 VAL A C 1
ATOM 482 O O . VAL A 1 62 ? -21.094 27.969 -14.109 1 91.88 62 VAL A O 1
ATOM 485 N N . LYS A 1 63 ? -22.422 29 -15.492 1 90.69 63 LYS A N 1
ATOM 486 C CA . LYS A 1 63 ? -22.219 28.062 -16.594 1 90.69 63 LYS A CA 1
ATOM 487 C C . LYS A 1 63 ? -21.078 28.531 -17.516 1 90.69 63 LYS A C 1
ATOM 489 O O . LYS A 1 63 ? -21.109 29.656 -18.016 1 90.69 63 LYS A O 1
ATOM 494 N N . LEU A 1 64 ? -20.141 27.469 -17.594 1 88.44 64 LEU A N 1
ATOM 495 C CA . LEU A 1 64 ? -19.094 27.781 -18.547 1 88.44 64 LEU A CA 1
ATOM 496 C C . LEU A 1 64 ? -19.438 27.234 -19.938 1 88.44 64 LEU A C 1
ATOM 498 O O . LEU A 1 64 ? -19.906 26.109 -20.062 1 88.44 64 LEU A O 1
ATOM 502 N N . GLY A 1 65 ? -19.656 27.938 -20.875 1 79.81 65 GLY A N 1
ATOM 503 C CA . GLY A 1 65 ? -20.031 27.562 -22.219 1 79.81 65 GLY A CA 1
ATOM 504 C C . GLY A 1 65 ? -19 26.672 -22.906 1 79.81 65 GLY A C 1
ATOM 505 O O . GLY A 1 65 ? -17.984 26.344 -22.312 1 79.81 65 GLY A O 1
ATOM 506 N N . SER A 1 66 ? -19.359 26.125 -24.047 1 75.19 66 SER A N 1
ATOM 507 C CA . SER A 1 66 ? -18.516 25.234 -24.828 1 75.19 66 SER A CA 1
ATOM 508 C C . SER A 1 66 ? -17.203 25.906 -25.234 1 75.19 66 SER A C 1
ATOM 510 O O . SER A 1 66 ? -16.188 25.219 -25.422 1 75.19 66 SER A O 1
ATOM 512 N N . ASP A 1 67 ? -17.234 27.172 -25.25 1 72.31 67 ASP A N 1
ATOM 513 C CA . ASP A 1 67 ? -16.078 27.875 -25.75 1 72.31 67 ASP A CA 1
ATOM 514 C C . ASP A 1 67 ? -15.227 28.438 -24.609 1 72.31 67 ASP A C 1
ATOM 516 O O . ASP A 1 67 ? -14.273 29.172 -24.844 1 72.31 67 ASP A O 1
ATOM 520 N N . ASP A 1 68 ? -15.648 28.047 -23.484 1 76.81 68 ASP A N 1
ATOM 521 C CA . ASP A 1 68 ? -14.922 28.641 -22.359 1 76.81 68 ASP A CA 1
ATOM 522 C C . ASP A 1 68 ? -13.508 28.078 -22.266 1 76.81 68 ASP A C 1
ATOM 524 O O . ASP A 1 68 ? -13.289 26.875 -22.438 1 76.81 68 ASP A O 1
ATOM 528 N N . ASP A 1 69 ? -12.555 29.078 -22.094 1 86.44 69 ASP A N 1
ATOM 529 C CA . ASP A 1 69 ? -11.156 28.672 -22 1 86.44 69 ASP A CA 1
ATOM 530 C C . ASP A 1 69 ? -10.664 28.75 -20.547 1 86.44 69 ASP A C 1
ATOM 532 O O . ASP A 1 69 ? -9.516 28.422 -20.266 1 86.44 69 ASP A O 1
ATOM 536 N N . GLU A 1 70 ? -11.617 29.188 -19.75 1 89.81 70 GLU A N 1
ATOM 537 C CA . GLU A 1 70 ? -11.203 29.359 -18.359 1 89.81 70 GLU A CA 1
ATOM 538 C C . GLU A 1 70 ? -10.844 28.031 -17.703 1 89.81 70 GLU A C 1
ATOM 540 O O . GLU A 1 70 ? -9.781 27.906 -17.094 1 89.81 70 GLU A O 1
ATOM 545 N N . PHE A 1 71 ? -11.727 27.141 -17.875 1 92.06 71 PHE A N 1
ATOM 546 C CA . PHE A 1 71 ? -11.5 25.828 -17.266 1 92.06 71 PHE A CA 1
ATOM 547 C C . PHE A 1 71 ? -10.227 25.188 -17.812 1 92.06 71 PHE A C 1
ATOM 549 O O . PHE A 1 71 ? -9.375 24.75 -17.047 1 92.06 71 PHE A O 1
ATOM 556 N N . ALA A 1 72 ? -10.078 25.188 -19.078 1 90.75 72 ALA A N 1
ATOM 557 C CA . ALA A 1 72 ? -8.914 24.594 -19.734 1 90.75 72 ALA A CA 1
ATOM 558 C C . ALA A 1 72 ? -7.625 25.266 -19.281 1 90.75 72 ALA A C 1
ATOM 560 O O . ALA A 1 72 ? -6.625 24.594 -19 1 90.75 72 ALA A O 1
ATOM 561 N N . ASN A 1 73 ? -7.676 26.547 -19.172 1 91.81 73 ASN A N 1
ATOM 562 C CA . ASN A 1 73 ? -6.5 27.297 -18.75 1 91.81 73 ASN A CA 1
ATOM 563 C C . ASN A 1 73 ? -6.133 27 -17.297 1 91.81 73 ASN A C 1
ATOM 565 O O . ASN A 1 73 ? -4.953 26.844 -16.984 1 91.81 73 ASN A O 1
ATOM 569 N N . THR A 1 74 ? -7.145 26.938 -16.5 1 92.5 74 THR A N 1
ATOM 570 C CA . THR A 1 74 ? -6.922 26.609 -15.102 1 92.5 74 THR A CA 1
ATOM 571 C C . THR A 1 74 ? -6.309 25.219 -14.953 1 92.5 74 THR A C 1
ATOM 573 O O . THR A 1 74 ? -5.336 25.047 -14.211 1 92.5 74 THR A O 1
ATOM 576 N N . MET A 1 75 ? -6.805 24.266 -15.766 1 91 75 MET A N 1
ATOM 577 C CA . MET A 1 75 ? -6.312 22.891 -15.695 1 91 75 MET A CA 1
ATOM 578 C C . MET A 1 75 ? -4.887 22.797 -16.219 1 91 75 MET A C 1
ATOM 580 O O . MET A 1 75 ? -4.047 22.109 -15.648 1 91 75 MET A O 1
ATOM 584 N N . MET A 1 76 ? -4.645 23.484 -17.234 1 89.19 76 MET A N 1
ATOM 585 C CA . MET A 1 76 ? -3.309 23.5 -17.828 1 89.19 76 MET A CA 1
ATOM 586 C C . MET A 1 76 ? -2.273 24 -16.844 1 89.19 76 MET A C 1
ATOM 588 O O . MET A 1 76 ? -1.158 23.484 -16.781 1 89.19 76 MET A O 1
ATOM 592 N N . THR A 1 77 ? -2.666 24.969 -16.125 1 89.94 77 THR A N 1
ATOM 593 C CA . THR A 1 77 ? -1.768 25.578 -15.156 1 89.94 77 THR A CA 1
ATOM 594 C C . THR A 1 77 ? -1.566 24.656 -13.953 1 89.94 77 THR A C 1
ATOM 596 O O . THR A 1 77 ? -0.442 24.469 -13.484 1 89.94 77 THR A O 1
ATOM 599 N N . LEU A 1 78 ? -2.598 23.984 -13.547 1 90.19 78 LEU A N 1
ATOM 600 C CA . LEU A 1 78 ? -2.553 23.234 -12.305 1 90.19 78 LEU A CA 1
ATOM 601 C C . LEU A 1 78 ? -1.993 21.828 -12.547 1 90.19 78 LEU A C 1
ATOM 603 O O . LEU A 1 78 ? -1.578 21.156 -11.602 1 90.19 78 LEU A O 1
ATOM 607 N N . LYS A 1 79 ? -1.986 21.422 -13.703 1 86.5 79 LYS A N 1
ATOM 608 C CA . LYS A 1 79 ? -1.443 20.094 -14.016 1 86.5 79 LYS A CA 1
ATOM 609 C C . LYS A 1 79 ? 0.083 20.125 -14.016 1 86.5 79 LYS A C 1
ATOM 611 O O . LYS A 1 79 ? 0.723 19.078 -13.836 1 86.5 79 LYS A O 1
ATOM 616 N N . VAL A 1 80 ? 0.583 21.375 -14.203 1 82.19 80 VAL A N 1
ATOM 617 C CA . VAL A 1 80 ? 2.031 21.547 -14.141 1 82.19 80 VAL A CA 1
ATOM 618 C C . VAL A 1 80 ? 2.467 21.797 -12.703 1 82.19 80 VAL A C 1
ATOM 620 O O . VAL A 1 80 ? 2.043 22.766 -12.078 1 82.19 80 VAL A O 1
ATOM 623 N N . ARG A 1 81 ? 3.289 20.922 -12.258 1 81.75 81 ARG A N 1
ATOM 624 C CA . ARG A 1 81 ? 3.701 20.938 -10.859 1 81.75 81 ARG A CA 1
ATOM 625 C C . ARG A 1 81 ? 4.309 22.281 -10.484 1 81.75 81 ARG A C 1
ATOM 627 O O . ARG A 1 81 ? 3.918 22.891 -9.484 1 81.75 81 ARG A O 1
ATOM 634 N N . ARG A 1 82 ? 5.234 22.719 -11.273 1 81.81 82 ARG A N 1
ATOM 635 C CA . ARG A 1 82 ? 5.953 23.953 -10.977 1 81.81 82 ARG A CA 1
ATOM 636 C C . ARG A 1 82 ? 4.996 25.125 -10.875 1 81.81 82 ARG A C 1
ATOM 638 O O . ARG A 1 82 ? 5.109 25.953 -9.969 1 81.81 82 ARG A O 1
ATOM 645 N N . LYS A 1 83 ? 4.078 25.188 -11.773 1 86.81 83 LYS A N 1
ATOM 646 C CA . LYS A 1 83 ? 3.117 26.281 -11.773 1 86.81 83 LYS A CA 1
ATOM 647 C C . LYS A 1 83 ? 2.152 26.172 -10.594 1 86.81 83 LYS A C 1
ATOM 649 O O . LYS A 1 83 ? 1.81 27.188 -9.977 1 86.81 83 LYS A O 1
ATOM 654 N N . ARG A 1 84 ? 1.762 25 -10.336 1 85.44 84 ARG A N 1
ATOM 655 C CA . ARG A 1 84 ? 0.872 24.766 -9.203 1 85.44 84 ARG A CA 1
ATOM 656 C C . ARG A 1 84 ? 1.525 25.172 -7.891 1 85.44 84 ARG A C 1
ATOM 658 O O . ARG A 1 84 ? 0.89 25.812 -7.047 1 85.44 84 ARG A O 1
ATOM 665 N N . GLU A 1 85 ? 2.73 24.859 -7.758 1 82.38 85 GLU A N 1
ATOM 666 C CA . GLU A 1 85 ? 3.48 25.203 -6.555 1 82.38 85 GLU A CA 1
ATOM 667 C C . GLU A 1 85 ? 3.656 26.719 -6.438 1 82.38 85 GLU A C 1
ATOM 669 O O . GLU A 1 85 ? 3.533 27.281 -5.348 1 82.38 85 GLU A O 1
ATOM 674 N N . LYS A 1 86 ? 3.926 27.297 -7.559 1 86.75 86 LYS A N 1
ATOM 675 C CA . LYS A 1 86 ? 4.094 28.75 -7.578 1 86.75 86 LYS A CA 1
ATOM 676 C C . LYS A 1 86 ? 2.797 29.469 -7.199 1 86.75 86 LYS A C 1
ATOM 678 O O . LYS A 1 86 ? 2.816 30.453 -6.477 1 86.75 86 LYS A O 1
ATOM 683 N N . LEU A 1 87 ? 1.725 28.906 -7.633 1 91 87 LEU A N 1
ATOM 684 C CA . LEU A 1 87 ? 0.427 29.531 -7.375 1 91 87 LEU A CA 1
ATOM 685 C C . LEU A 1 87 ? -0.11 29.109 -6.008 1 91 87 LEU A C 1
ATOM 687 O O . LEU A 1 87 ? -1.118 29.641 -5.543 1 91 87 LEU A O 1
ATOM 691 N N . ASN A 1 88 ? 0.511 28.172 -5.34 1 90.5 88 ASN A N 1
ATOM 692 C CA . ASN A 1 88 ? 0.109 27.656 -4.035 1 90.5 88 ASN A CA 1
ATOM 693 C C . ASN A 1 88 ? -1.327 27.156 -4.055 1 90.5 88 ASN A C 1
ATOM 695 O O . ASN A 1 88 ? -2.133 27.516 -3.197 1 90.5 88 ASN A O 1
ATOM 699 N N . LYS A 1 89 ? -1.558 26.375 -5.082 1 93.69 89 LYS A N 1
ATOM 700 C CA . LYS A 1 89 ? -2.898 25.812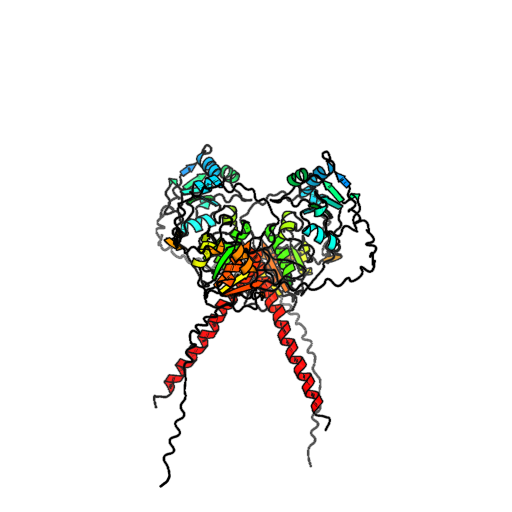 -5.254 1 93.69 89 LYS A CA 1
ATOM 701 C C . LYS A 1 89 ? -2.859 24.297 -5.309 1 93.69 89 LYS A C 1
ATOM 703 O O . LYS A 1 89 ? -1.809 23.703 -5.574 1 93.69 89 LYS A O 1
ATOM 708 N N . ILE A 1 90 ? -4.016 23.703 -4.977 1 92.75 90 ILE A N 1
ATOM 709 C CA . ILE A 1 90 ? -4.156 22.266 -5.109 1 92.75 90 ILE A CA 1
ATOM 710 C C . ILE A 1 90 ? -5.418 21.938 -5.906 1 92.75 90 ILE A C 1
ATOM 712 O O . ILE A 1 90 ? -6.379 22.703 -5.898 1 92.75 90 ILE A O 1
ATOM 716 N N . LEU A 1 91 ? -5.328 20.875 -6.629 1 94.12 91 LEU A N 1
ATOM 717 C CA . LEU A 1 91 ? -6.449 20.391 -7.43 1 94.12 91 LEU A CA 1
ATOM 718 C C . LEU A 1 91 ? -7.016 19.094 -6.844 1 94.12 91 LEU A C 1
ATOM 720 O O . LEU A 1 91 ? -6.281 18.125 -6.641 1 94.12 91 LEU A O 1
ATOM 724 N N . LEU A 1 92 ? -8.281 19.172 -6.52 1 94.31 92 LEU A N 1
ATOM 725 C CA . LEU A 1 92 ? -8.969 18 -5.984 1 94.31 92 LEU A CA 1
ATOM 726 C C . LEU A 1 92 ? -9.992 17.453 -6.984 1 94.31 92 LEU A C 1
ATOM 728 O O . LEU A 1 92 ? -10.719 18.234 -7.602 1 94.31 92 LEU A O 1
ATOM 732 N N . GLU A 1 93 ? -9.938 16.203 -7.117 1 92.88 93 GLU A N 1
ATOM 733 C CA . GLU A 1 93 ? -10.906 15.531 -7.98 1 92.88 93 GLU A CA 1
ATOM 734 C C . GLU A 1 93 ? -11.82 14.609 -7.18 1 92.88 93 GLU A C 1
ATOM 736 O O . GLU A 1 93 ? -11.344 13.805 -6.371 1 92.88 93 GLU A O 1
ATOM 741 N N . GLY A 1 94 ? -13.117 14.773 -7.375 1 92.25 94 GLY A N 1
ATOM 742 C CA . GLY A 1 94 ? -14.078 13.891 -6.719 1 92.25 94 GLY A CA 1
ATOM 743 C C . GLY A 1 94 ? -14.828 14.57 -5.59 1 92.25 94 GLY A C 1
ATOM 744 O O . GLY A 1 94 ? -14.266 15.398 -4.871 1 92.25 94 GLY A O 1
ATOM 745 N N . LYS A 1 95 ? -16.031 14.156 -5.414 1 92.31 95 LYS A N 1
ATOM 746 C CA . LYS A 1 95 ? -16.953 14.781 -4.469 1 92.31 95 LYS A CA 1
ATOM 747 C C . LYS A 1 95 ? -16.469 14.609 -3.031 1 92.31 95 LYS A C 1
ATOM 749 O O . LYS A 1 95 ? -16.484 15.562 -2.25 1 92.31 95 LYS A O 1
ATOM 754 N N . ARG A 1 96 ? -16.016 13.484 -2.732 1 87.56 96 ARG A N 1
ATOM 755 C CA . ARG A 1 96 ? -15.633 13.18 -1.358 1 87.56 96 ARG A CA 1
ATOM 756 C C . ARG A 1 96 ? -14.453 14.047 -0.916 1 87.56 96 ARG A C 1
ATOM 758 O O . ARG A 1 96 ? -14.5 14.664 0.15 1 87.56 96 ARG A O 1
ATOM 765 N N . LEU A 1 97 ? -13.477 14.109 -1.739 1 90.69 97 LEU A N 1
ATOM 766 C CA . LEU A 1 97 ? -12.289 14.891 -1.416 1 90.69 97 LEU A CA 1
ATOM 767 C C . LEU A 1 97 ? -12.633 16.375 -1.287 1 90.69 97 LEU A C 1
ATOM 769 O O . LEU A 1 97 ? -12.141 17.047 -0.385 1 90.69 97 LEU A O 1
ATOM 773 N N . ILE A 1 98 ? -13.438 16.828 -2.141 1 94.12 98 ILE A N 1
ATOM 774 C CA . ILE A 1 98 ? -13.852 18.219 -2.135 1 94.12 98 ILE A CA 1
ATOM 775 C C . ILE A 1 98 ? -14.664 18.516 -0.878 1 94.12 98 ILE A C 1
ATOM 777 O O . ILE A 1 98 ? -14.461 19.531 -0.218 1 94.12 98 ILE A O 1
ATOM 781 N N . CYS A 1 99 ? -15.523 17.625 -0.563 1 92.19 99 CYS A N 1
ATOM 782 C CA . CYS A 1 99 ? -16.328 17.766 0.643 1 92.19 99 CYS A CA 1
ATOM 783 C C . CYS A 1 99 ? -15.445 17.844 1.884 1 92.19 99 CYS A C 1
ATOM 785 O O . CYS A 1 99 ? -15.633 18.719 2.73 1 92.19 99 CYS A O 1
ATOM 787 N N . ASP A 1 100 ? -14.508 16.984 1.953 1 89.12 100 ASP A N 1
ATOM 788 C CA . ASP A 1 100 ? -13.594 16.953 3.09 1 89.12 100 ASP A CA 1
ATOM 789 C C . ASP A 1 100 ? -12.797 18.25 3.193 1 89.12 100 ASP A C 1
ATOM 791 O O . ASP A 1 100 ? -12.602 18.781 4.289 1 89.12 100 ASP A O 1
ATOM 795 N N . ALA A 1 101 ? -12.367 18.766 2.098 1 91.75 101 ALA A N 1
ATOM 796 C CA . ALA A 1 101 ? -11.609 20.016 2.072 1 91.75 101 ALA A CA 1
ATOM 797 C C . ALA A 1 101 ? -12.469 21.188 2.547 1 91.75 101 ALA A C 1
ATOM 799 O O . ALA A 1 101 ? -12.016 22 3.35 1 91.75 101 ALA A O 1
ATOM 800 N N . LEU A 1 102 ? -13.68 21.219 2.102 1 92.38 102 LEU A N 1
ATOM 801 C CA . LEU A 1 102 ? -14.586 22.297 2.482 1 92.38 102 LEU A CA 1
ATOM 802 C C . LEU A 1 102 ? -14.906 22.234 3.973 1 92.38 102 LEU A C 1
ATOM 804 O O . LEU A 1 102 ? -14.875 23.266 4.656 1 92.38 102 LEU A O 1
ATOM 808 N N . LYS A 1 103 ? -15.094 21.062 4.438 1 88.81 103 LYS A N 1
ATOM 809 C CA . LYS A 1 103 ? -15.414 20.891 5.852 1 88.81 103 LYS A CA 1
ATOM 810 C C . LYS A 1 103 ? -14.219 21.234 6.734 1 88.81 103 LYS A C 1
ATOM 812 O O . LYS A 1 103 ? -14.391 21.703 7.863 1 88.81 103 LYS A O 1
ATOM 817 N N . ALA A 1 104 ? -13.086 20.969 6.23 1 88.12 104 ALA A N 1
ATOM 818 C CA . ALA A 1 104 ? -11.859 21.25 6.98 1 88.12 104 ALA A CA 1
ATOM 819 C C . ALA A 1 104 ? -11.523 22.734 6.945 1 88.12 104 ALA A C 1
ATOM 821 O O . ALA A 1 104 ? -10.57 23.172 7.59 1 88.12 104 ALA A O 1
ATOM 822 N N . GLY A 1 105 ? -12.234 23.484 6.152 1 88.44 105 GLY A N 1
ATOM 823 C CA . GLY A 1 105 ? -12.055 24.922 6.121 1 88.44 105 GLY A CA 1
ATOM 824 C C . GLY A 1 105 ? -11 25.375 5.129 1 88.44 105 GLY A C 1
ATOM 825 O O . GLY A 1 105 ? -10.508 26.5 5.203 1 88.44 105 GLY A O 1
ATOM 826 N N . VAL A 1 106 ? -10.648 24.516 4.258 1 90.75 106 VAL A N 1
ATOM 827 C CA . VAL A 1 106 ? -9.664 24.906 3.254 1 90.75 106 VAL A CA 1
ATOM 828 C C . VAL A 1 106 ? -10.281 25.922 2.295 1 90.75 106 VAL A C 1
ATOM 830 O O . VAL A 1 106 ? -11.43 25.766 1.877 1 90.75 106 VAL A O 1
ATOM 833 N N . LYS A 1 107 ? -9.516 26.891 1.983 1 92.69 107 LYS A N 1
ATOM 834 C CA . LYS A 1 107 ? -10.023 27.969 1.138 1 92.69 107 LYS A CA 1
ATOM 835 C C . LYS A 1 107 ? -10.258 27.484 -0.289 1 92.69 107 LYS A C 1
ATOM 837 O O . LYS A 1 107 ? -9.32 27.047 -0.963 1 92.69 107 LYS A O 1
ATOM 842 N N . CYS A 1 108 ? -11.477 27.625 -0.721 1 95.12 108 CYS A N 1
ATOM 843 C CA . CYS A 1 108 ? -11.883 27.172 -2.051 1 95.12 108 CYS A CA 1
ATOM 844 C C . CYS A 1 108 ? -11.844 28.328 -3.049 1 95.12 108 CYS A C 1
ATOM 846 O O . CYS A 1 108 ? -12.383 29.406 -2.785 1 95.12 108 CYS A O 1
ATOM 848 N N . GLU A 1 109 ? -11.18 28.109 -4.117 1 95.38 109 GLU A N 1
ATOM 849 C CA . GLU A 1 109 ? -11.148 29.125 -5.172 1 95.38 109 GLU A CA 1
ATOM 850 C C . GLU A 1 109 ? -12.266 28.906 -6.188 1 95.38 109 GLU A C 1
ATOM 852 O O . GLU A 1 109 ? -12.977 29.844 -6.555 1 95.38 109 GLU A O 1
ATOM 857 N N . SER A 1 110 ? -12.352 27.688 -6.66 1 96.06 110 SER A N 1
ATOM 858 C CA . SER A 1 110 ? -13.391 27.391 -7.637 1 96.06 110 SER A CA 1
ATOM 859 C C . SER A 1 110 ? -13.75 25.906 -7.621 1 96.06 110 SER A C 1
ATOM 861 O O . SER A 1 110 ? -12.898 25.062 -7.324 1 96.06 110 SER A O 1
ATOM 863 N N . ILE A 1 111 ? -15.008 25.609 -7.891 1 96.69 111 ILE A N 1
ATOM 864 C CA . ILE A 1 111 ? -15.508 24.25 -8.086 1 96.69 111 ILE A CA 1
ATOM 865 C C . ILE A 1 111 ? -16.062 24.109 -9.492 1 96.69 111 ILE A C 1
ATOM 867 O O . ILE A 1 111 ? -16.891 24.906 -9.93 1 96.69 111 ILE A O 1
ATOM 871 N N . TYR A 1 112 ? -15.547 23.156 -10.195 1 96.19 112 TYR A N 1
ATOM 872 C CA . TYR A 1 112 ? -16.047 22.828 -11.523 1 96.19 112 TYR A CA 1
ATOM 873 C C . TYR A 1 112 ? -16.844 21.531 -11.5 1 96.19 112 TYR A C 1
ATOM 875 O O . TYR A 1 112 ? -16.406 20.531 -10.914 1 96.19 112 TYR A O 1
ATOM 883 N N . PHE A 1 113 ? -18.016 21.5 -12.062 1 96.44 113 PHE A N 1
ATOM 884 C CA . PHE A 1 113 ? -18.859 20.297 -12.062 1 96.44 113 PHE A CA 1
ATOM 885 C C . PHE A 1 113 ? -19.594 20.156 -13.383 1 96.44 113 PHE A C 1
ATOM 887 O O . PHE A 1 113 ? -19.719 21.125 -14.141 1 96.44 113 PHE A O 1
ATOM 894 N N . SER A 1 114 ? -20.016 18.969 -13.688 1 94.5 114 SER A N 1
ATOM 895 C CA . SER A 1 114 ? -20.688 18.734 -14.961 1 94.5 114 SER A CA 1
ATOM 896 C C . SER A 1 114 ? -22.188 18.594 -14.766 1 94.5 114 SER A C 1
ATOM 898 O O . SER A 1 114 ? -22.969 19.094 -15.578 1 94.5 114 SER A O 1
ATOM 900 N N . LEU A 1 115 ? -22.641 17.891 -13.664 1 93.62 115 LEU A N 1
ATOM 901 C CA . LEU A 1 115 ? -24.047 17.688 -13.375 1 93.62 115 LEU A CA 1
ATOM 902 C C . LEU A 1 115 ? -24.406 18.234 -11.992 1 93.62 115 LEU A C 1
ATOM 904 O O . LEU A 1 115 ? -23.609 18.125 -11.055 1 93.62 115 LEU A O 1
ATOM 908 N N . PRO A 1 116 ? -25.547 18.766 -11.875 1 91.38 116 PRO A N 1
ATOM 909 C CA . PRO A 1 116 ? -25.953 19.328 -10.586 1 91.38 116 PRO A CA 1
ATOM 910 C C . PRO A 1 116 ? -25.922 18.312 -9.461 1 91.38 116 PRO A C 1
ATOM 912 O O . PRO A 1 116 ? -25.703 18.672 -8.297 1 91.38 116 PRO A O 1
ATOM 915 N N . GLU A 1 117 ? -26.094 17.078 -9.836 1 91.31 117 GLU A N 1
ATOM 916 C CA . GLU A 1 117 ? -26.094 16.016 -8.836 1 91.31 117 GLU A CA 1
ATOM 917 C C . GLU A 1 117 ? -24.719 15.906 -8.156 1 91.31 117 GLU A C 1
ATOM 919 O O . GLU A 1 117 ? -24.625 15.43 -7.023 1 91.31 117 GLU A O 1
ATOM 924 N N . HIS A 1 118 ? -23.75 16.391 -8.852 1 92.56 118 HIS A N 1
ATOM 925 C CA . HIS A 1 118 ? -22.391 16.312 -8.312 1 92.56 118 HIS A CA 1
ATOM 926 C C . HIS A 1 118 ? -22.203 17.281 -7.148 1 92.56 118 HIS A C 1
ATOM 928 O O . HIS A 1 118 ? -21.281 17.125 -6.352 1 92.56 118 HIS A O 1
ATOM 934 N N . LEU A 1 119 ? -23.094 18.25 -7.035 1 92.69 119 LEU A N 1
ATOM 935 C CA . LEU A 1 119 ? -22.984 19.266 -5.992 1 92.69 119 LEU A CA 1
ATOM 936 C C . LEU A 1 119 ? -23.766 18.859 -4.754 1 92.69 119 LEU A C 1
ATOM 938 O O . LEU A 1 119 ? -23.609 19.453 -3.684 1 92.69 119 LEU A O 1
ATOM 942 N N . GLU A 1 120 ? -24.531 17.875 -4.961 1 90.19 120 GLU A N 1
ATOM 943 C CA . GLU A 1 120 ? -25.422 17.484 -3.869 1 90.19 120 GLU A CA 1
ATOM 944 C C . GLU A 1 120 ? -24.625 17 -2.656 1 90.19 120 GLU A C 1
ATOM 946 O O . GLU A 1 120 ? -23.688 16.219 -2.791 1 90.19 120 GLU A O 1
ATOM 951 N N . GLY A 1 121 ? -24.984 17.562 -1.505 1 88.44 121 GLY A N 1
ATOM 952 C CA . GLY A 1 121 ? -24.344 17.125 -0.27 1 88.44 121 GLY A CA 1
ATOM 953 C C . GLY A 1 121 ? -23.094 17.906 0.076 1 88.44 121 GLY A C 1
ATOM 954 O O . GLY A 1 121 ? -22.547 17.766 1.167 1 88.44 121 GLY A O 1
ATOM 955 N N . LEU A 1 122 ? -22.672 18.781 -0.825 1 93.25 122 LEU A N 1
ATOM 956 C CA . LEU A 1 122 ? -21.484 19.594 -0.558 1 93.25 122 LEU A CA 1
ATOM 957 C C . LEU A 1 122 ? -21.844 20.828 0.249 1 93.25 122 LEU A C 1
ATOM 959 O O . LEU A 1 122 ? -22.891 21.438 0.024 1 93.25 122 LEU A O 1
ATOM 963 N N . PRO A 1 123 ? -21.047 21.141 1.232 1 91.62 123 PRO A N 1
ATOM 964 C CA . PRO A 1 123 ? -21.266 22.391 1.968 1 91.62 123 PRO A CA 1
ATOM 965 C C . PRO A 1 123 ? -20.844 23.625 1.168 1 91.62 123 PRO A C 1
ATOM 967 O O . PRO A 1 123 ? -19.766 24.172 1.384 1 91.62 123 PRO A O 1
ATOM 970 N N . LEU A 1 124 ? -21.734 24.156 0.414 1 91.12 124 LEU A N 1
ATOM 971 C CA . LEU A 1 124 ? -21.422 25.219 -0.533 1 91.12 124 LEU A CA 1
ATOM 972 C C . LEU A 1 124 ? -21.844 26.578 0.008 1 91.12 124 LEU A C 1
ATOM 974 O O . LEU A 1 124 ? -21.734 27.594 -0.684 1 91.12 124 LEU A O 1
ATOM 978 N N . ASP A 1 125 ? -22.25 26.609 1.177 1 86.62 125 ASP A N 1
ATOM 979 C CA . ASP A 1 125 ? -22.859 27.812 1.745 1 86.62 125 ASP A CA 1
ATOM 980 C C . ASP A 1 125 ? -21.844 28.953 1.825 1 86.62 125 ASP A C 1
ATOM 982 O O . ASP A 1 125 ? -22.203 30.125 1.721 1 86.62 125 ASP A O 1
ATOM 986 N N . THR A 1 126 ? -20.625 28.578 1.938 1 83.62 126 THR A N 1
ATOM 987 C CA . THR A 1 126 ? -19.609 29.609 2.121 1 83.62 126 THR A CA 1
ATOM 988 C C . THR A 1 126 ? -19.062 30.062 0.774 1 83.62 126 THR A C 1
ATOM 990 O O . THR A 1 126 ? -18.266 31.016 0.708 1 83.62 126 THR A O 1
ATOM 993 N N . LEU A 1 127 ? -19.562 29.469 -0.276 1 91.25 127 LEU A N 1
ATOM 994 C CA . LEU A 1 127 ? -18.984 29.781 -1.579 1 91.25 127 LEU A CA 1
ATOM 995 C C . LEU A 1 127 ? -19.875 30.75 -2.354 1 91.25 127 LEU A C 1
ATOM 997 O O . LEU A 1 127 ? -21.109 30.688 -2.229 1 91.25 127 LEU A O 1
ATOM 1001 N N . ARG A 1 128 ? -19.188 31.594 -3.082 1 90.06 128 ARG A N 1
ATOM 1002 C CA . ARG A 1 128 ? -19.906 32.5 -3.973 1 90.06 128 ARG A CA 1
ATOM 1003 C C . ARG A 1 128 ? -20.344 31.797 -5.25 1 90.06 128 ARG A C 1
ATOM 1005 O O . ARG A 1 128 ? -19.766 30.766 -5.621 1 90.06 128 ARG A O 1
ATOM 1012 N N . GLU A 1 129 ? -21.219 32.438 -5.852 1 88.5 129 GLU A N 1
ATOM 1013 C CA . GLU A 1 129 ? -21.766 31.875 -7.09 1 88.5 129 GLU A CA 1
ATOM 1014 C C . GLU A 1 129 ? -20.688 31.766 -8.172 1 88.5 129 GLU A C 1
ATOM 1016 O O . GLU A 1 129 ? -20.672 30.812 -8.945 1 88.5 129 GLU A O 1
ATOM 1021 N N . ASP A 1 130 ? -19.828 32.719 -8.18 1 91.19 130 ASP A N 1
ATOM 1022 C CA . ASP A 1 130 ? -18.812 32.781 -9.234 1 91.19 130 ASP A CA 1
ATOM 1023 C C . ASP A 1 130 ? -17.703 31.75 -8.984 1 91.19 130 ASP A C 1
ATOM 1025 O O . ASP A 1 130 ? -16.859 31.531 -9.844 1 91.19 130 ASP A O 1
ATOM 1029 N N . GLN A 1 131 ? -17.844 31.047 -7.871 1 94.88 131 GLN A N 1
ATOM 1030 C CA . GLN A 1 131 ? -16.844 30.031 -7.547 1 94.88 131 GLN A CA 1
ATOM 1031 C C . GLN A 1 131 ? -17.344 28.641 -7.938 1 94.88 131 GLN A C 1
ATOM 1033 O O . GLN A 1 131 ? -16.578 27.672 -7.914 1 94.88 131 GLN A O 1
ATOM 1038 N N . ILE A 1 132 ? -18.578 28.594 -8.234 1 95.94 132 ILE A N 1
ATOM 1039 C CA . ILE A 1 132 ? -19.172 27.328 -8.648 1 95.94 132 ILE A CA 1
ATOM 1040 C C . ILE A 1 132 ? -19.516 27.391 -10.141 1 95.94 132 ILE A C 1
ATOM 1042 O O . ILE A 1 132 ? -20.406 28.156 -10.547 1 95.94 132 ILE A O 1
ATOM 1046 N N . LYS A 1 133 ? -18.828 26.578 -10.898 1 95.62 133 LYS A N 1
ATOM 1047 C CA . LYS A 1 133 ? -18.906 26.719 -12.352 1 95.62 133 LYS A CA 1
ATOM 1048 C C . LYS A 1 133 ? -19.25 25.391 -13.023 1 95.62 133 LYS A C 1
ATOM 1050 O O . LYS A 1 133 ? -18.609 24.375 -12.758 1 95.62 133 LYS A O 1
ATOM 1055 N N . LYS A 1 134 ? -20.156 25.422 -13.867 1 94.88 134 LYS A N 1
ATOM 1056 C CA . LYS A 1 134 ? -20.562 24.234 -14.617 1 94.88 134 LYS A CA 1
ATOM 1057 C C . LYS A 1 134 ? -19.781 24.109 -15.922 1 94.88 134 LYS A C 1
ATOM 1059 O O . LYS A 1 134 ? -19.688 25.078 -16.688 1 94.88 134 LYS A O 1
ATOM 1064 N N . VAL A 1 135 ? -19.188 22.984 -16.141 1 94.44 135 VAL A N 1
ATOM 1065 C CA . VAL A 1 135 ? -18.422 22.703 -17.344 1 94.44 135 VAL A CA 1
ATOM 1066 C C . VAL A 1 135 ? -18.922 21.422 -18.016 1 94.44 135 VAL A C 1
ATOM 1068 O O . VAL A 1 135 ? -19.562 20.594 -17.359 1 94.44 135 VAL A O 1
ATOM 1071 N N . PHE A 1 136 ? -18.656 21.281 -19.312 1 92.06 136 PHE A N 1
ATOM 1072 C CA . PHE A 1 136 ? -19.062 20.078 -20.016 1 92.06 136 PHE A CA 1
ATOM 1073 C C . PHE A 1 136 ? -18.219 18.875 -19.594 1 92.06 136 PHE A C 1
ATOM 1075 O O . PHE A 1 136 ? -17 19 -19.438 1 92.06 136 PHE A O 1
ATOM 1082 N N . TYR A 1 137 ? -18.922 17.781 -19.484 1 92.5 137 TYR A N 1
ATOM 1083 C CA . TYR A 1 137 ? -18.266 16.547 -19.047 1 92.5 137 TYR A CA 1
ATOM 1084 C C . TYR A 1 137 ? -17.125 16.188 -19.984 1 92.5 137 TYR A C 1
ATOM 1086 O O . TYR A 1 137 ? -16.047 15.766 -19.547 1 92.5 137 TYR A O 1
ATOM 1094 N N . LYS A 1 138 ? -17.281 16.344 -21.266 1 89.69 138 LYS A N 1
ATOM 1095 C CA . LYS A 1 138 ? -16.281 16 -22.266 1 89.69 138 LYS A CA 1
ATOM 1096 C C . LYS A 1 138 ? -15 16.797 -22.047 1 89.69 138 LYS A C 1
ATOM 1098 O O . LYS A 1 138 ? -13.898 16.266 -22.25 1 89.69 138 LYS A O 1
ATOM 1103 N N . LYS A 1 139 ? -15.188 18.047 -21.641 1 90 139 LYS A N 1
ATOM 1104 C CA . LYS A 1 139 ? -14.031 18.875 -21.375 1 90 139 LYS A CA 1
ATOM 1105 C C . LYS A 1 139 ? -13.297 18.438 -20.109 1 90 139 LYS A C 1
ATOM 1107 O O . LYS A 1 139 ? -12.062 18.391 -20.078 1 90 139 LYS A O 1
ATOM 1112 N N . MET A 1 140 ? -14.07 18.094 -19.141 1 92.19 140 MET A N 1
ATOM 1113 C CA . MET A 1 140 ? -13.492 17.656 -17.875 1 92.19 140 MET A CA 1
ATOM 1114 C C . MET A 1 140 ? -12.734 16.344 -18.031 1 92.19 140 MET A C 1
ATOM 1116 O O . MET A 1 140 ? -11.672 16.156 -17.438 1 92.19 140 MET A O 1
ATOM 1120 N N . LYS A 1 141 ? -13.188 15.508 -18.844 1 91.06 141 LYS A N 1
ATOM 1121 C CA . LYS A 1 141 ? -12.617 14.188 -19.062 1 91.06 141 LYS A CA 1
ATOM 1122 C C . LYS A 1 141 ? -11.203 14.289 -19.625 1 91.06 141 LYS A C 1
ATOM 1124 O O . LYS A 1 141 ? -10.352 13.445 -19.328 1 91.06 141 LYS A O 1
ATOM 1129 N N . ILE A 1 142 ? -10.938 15.305 -20.312 1 88.12 142 ILE A N 1
ATOM 1130 C CA . ILE A 1 142 ? -9.633 15.531 -20.922 1 88.12 142 ILE A CA 1
ATOM 1131 C C . ILE A 1 142 ? -8.586 15.734 -19.828 1 88.12 142 ILE A C 1
ATOM 1133 O O . ILE A 1 142 ? -7.434 15.32 -19.984 1 88.12 142 ILE A O 1
ATOM 1137 N N . TRP A 1 143 ? -9.078 16.297 -18.797 1 87.06 143 TRP A N 1
ATOM 1138 C CA . TRP A 1 143 ? -8.102 16.75 -17.797 1 87.06 143 TRP A CA 1
ATOM 1139 C C . TRP A 1 143 ? -8.102 15.82 -16.594 1 87.06 143 TRP A C 1
ATOM 1141 O O . TRP A 1 143 ? -7.242 15.93 -15.719 1 87.06 143 TRP A O 1
ATOM 1151 N N . SER A 1 144 ? -9.016 14.938 -16.594 1 88.56 144 SER A N 1
ATOM 1152 C CA . SER A 1 144 ? -9.086 14.023 -15.445 1 88.56 144 SER A CA 1
ATOM 1153 C C . SER A 1 144 ? -7.941 13.023 -15.469 1 88.56 144 SER A C 1
ATOM 1155 O O . SER A 1 144 ? -7.578 12.508 -16.531 1 88.56 144 SER A O 1
ATOM 1157 N N . GLY A 1 145 ? -7.305 12.852 -14.344 1 78 145 GLY A N 1
ATOM 1158 C CA . GLY A 1 145 ? -6.258 11.852 -14.203 1 78 145 GLY A CA 1
ATOM 1159 C C . GLY A 1 145 ? -6.777 10.492 -13.781 1 78 145 GLY A C 1
ATOM 1160 O O . GLY A 1 145 ? -5.996 9.555 -13.578 1 78 145 GLY A O 1
ATOM 1161 N N . LEU A 1 146 ? -8.016 10.359 -13.68 1 79.62 146 LEU A N 1
ATOM 1162 C CA . LEU A 1 146 ? -8.625 9.117 -13.219 1 79.62 146 LEU A CA 1
ATOM 1163 C C . LEU A 1 146 ? -9.164 8.312 -14.398 1 79.62 146 LEU A C 1
ATOM 1165 O O . LEU A 1 146 ? -9.383 8.859 -15.484 1 79.62 146 LEU A O 1
ATOM 1169 N N . THR A 1 147 ? -9.211 6.988 -14.148 1 73.62 147 THR A N 1
ATOM 1170 C CA . THR A 1 147 ? -9.766 6.125 -15.188 1 73.62 147 THR A CA 1
ATOM 1171 C C . THR A 1 147 ? -11.188 6.551 -15.547 1 73.62 147 THR A C 1
ATOM 1173 O O . THR A 1 147 ? -11.539 6.633 -16.719 1 73.62 147 THR A O 1
ATOM 1176 N N . THR A 1 148 ? -11.977 6.855 -14.547 1 78.56 148 THR A N 1
ATOM 1177 C CA . THR A 1 148 ? -13.32 7.398 -14.742 1 78.56 148 THR A CA 1
ATOM 1178 C C . THR A 1 148 ? -13.422 8.805 -14.148 1 78.56 148 THR A C 1
ATOM 1180 O O . THR A 1 148 ? -13.227 8.992 -12.945 1 78.56 148 THR A O 1
ATOM 1183 N N . CYS A 1 149 ? -13.734 9.688 -15.016 1 88.75 149 CYS A N 1
ATOM 1184 C CA . CYS A 1 149 ? -13.883 11.07 -14.57 1 88.75 149 CYS A CA 1
ATOM 1185 C C . CYS A 1 149 ? -15.047 11.203 -13.594 1 88.75 149 CYS A C 1
ATOM 1187 O O . CYS A 1 149 ? -16.188 10.836 -13.922 1 88.75 149 CYS A O 1
ATOM 1189 N N . PRO A 1 150 ? -14.844 11.742 -12.43 1 90.12 150 PRO A N 1
ATOM 1190 C CA . PRO A 1 150 ? -15.906 11.828 -11.43 1 90.12 150 PRO A CA 1
ATOM 1191 C C . PRO A 1 150 ? -16.938 12.914 -11.758 1 90.12 150 PRO A C 1
ATOM 1193 O O . PRO A 1 150 ? -18.031 12.906 -11.203 1 90.12 150 PRO A O 1
ATOM 1196 N N . GLY A 1 151 ? -16.594 13.898 -12.578 1 93.69 151 GLY A N 1
ATOM 1197 C CA . GLY A 1 151 ? -17.531 14.938 -12.992 1 93.69 151 GLY A CA 1
ATOM 1198 C C . GLY A 1 151 ? -17.469 16.172 -12.109 1 93.69 151 GLY A C 1
ATOM 1199 O O . GLY A 1 151 ? -18.312 17.062 -12.227 1 93.69 151 GLY A O 1
ATOM 1200 N N . ILE A 1 152 ? -16.562 16.188 -11.18 1 95.69 152 ILE A N 1
ATOM 1201 C CA . ILE A 1 152 ? -16.422 17.344 -10.312 1 95.69 152 ILE A CA 1
ATOM 1202 C C . ILE A 1 152 ? -14.953 17.516 -9.922 1 95.69 152 ILE A C 1
ATOM 1204 O O . ILE A 1 152 ? -14.258 16.531 -9.648 1 95.69 152 ILE A O 1
ATOM 1208 N N . MET A 1 153 ? -14.461 18.797 -9.984 1 95.81 153 MET A N 1
ATOM 1209 C CA . MET A 1 153 ? -13.109 19.172 -9.602 1 95.81 153 MET A CA 1
ATOM 1210 C C . MET A 1 153 ? -13.109 20.469 -8.789 1 95.81 153 MET A C 1
ATOM 1212 O O . MET A 1 153 ? -13.938 21.344 -9.016 1 95.81 153 MET A O 1
ATOM 1216 N N . GLY A 1 154 ? -12.227 20.516 -7.836 1 96 154 GLY A N 1
ATOM 1217 C CA . GLY A 1 154 ? -12.125 21.703 -7.004 1 96 154 GLY A CA 1
ATOM 1218 C C . GLY A 1 154 ? -10.711 22.25 -6.922 1 96 154 GLY A C 1
ATOM 1219 O O . GLY A 1 154 ? -9.75 21.5 -6.805 1 96 154 GLY A O 1
ATOM 1220 N N . VAL A 1 155 ? -10.656 23.531 -7.078 1 96.25 155 VAL A N 1
ATOM 1221 C CA . VAL A 1 155 ? -9.391 24.234 -6.926 1 96.25 155 VAL A CA 1
ATOM 1222 C C . VAL A 1 155 ? -9.352 24.922 -5.562 1 96.25 155 VAL A C 1
ATOM 1224 O O . VAL A 1 155 ? -10.242 25.703 -5.23 1 96.25 155 VAL A O 1
ATOM 1227 N N . PHE A 1 156 ? -8.328 24.594 -4.82 1 95.31 156 PHE A N 1
ATOM 1228 C CA . PHE A 1 156 ? -8.188 25.141 -3.475 1 95.31 156 PHE A CA 1
ATOM 1229 C C . PHE A 1 156 ? -6.812 25.766 -3.289 1 95.31 156 PHE A C 1
ATOM 1231 O O . PHE A 1 156 ? -5.871 25.438 -4.008 1 95.31 156 PHE A O 1
ATOM 1238 N N . LYS A 1 157 ? -6.781 26.688 -2.344 1 93.44 157 LYS A N 1
ATOM 1239 C CA . LYS A 1 157 ? -5.473 27.172 -1.903 1 93.44 157 LYS A CA 1
ATOM 1240 C C . LYS A 1 157 ? -4.762 26.109 -1.061 1 93.44 157 LYS A C 1
ATOM 1242 O O . LYS A 1 157 ? -5.379 25.469 -0.213 1 93.44 157 LYS A O 1
ATOM 1247 N N . LYS A 1 158 ? -3.525 25.906 -1.383 1 89.5 158 LYS A N 1
ATOM 1248 C CA . LYS A 1 158 ? -2.756 24.984 -0.562 1 89.5 158 LYS A CA 1
ATOM 1249 C C . LYS A 1 158 ? -2.826 25.359 0.914 1 89.5 158 LYS A C 1
ATOM 1251 O O . LYS A 1 158 ? -2.492 26.484 1.286 1 89.5 158 LYS A O 1
ATOM 1256 N N . PRO A 1 159 ? -3.258 24.453 1.677 1 86.69 159 PRO A N 1
ATOM 1257 C CA . PRO A 1 159 ? -3.451 24.812 3.084 1 86.69 159 PRO A CA 1
ATOM 1258 C C . PRO A 1 159 ? -2.15 24.781 3.883 1 86.69 159 PRO A C 1
ATOM 1260 O O . PRO A 1 159 ? -1.258 23.984 3.598 1 86.69 159 PRO A O 1
ATOM 1263 N N . SER A 1 160 ? -2.109 25.75 4.82 1 79.12 160 SER A N 1
ATOM 1264 C CA . SER A 1 160 ? -1.127 25.672 5.895 1 79.12 160 SER A CA 1
ATOM 1265 C C . SER A 1 160 ? -1.694 24.953 7.113 1 79.12 160 SER A C 1
ATOM 1267 O O . SER A 1 160 ? -2.906 24.75 7.211 1 79.12 160 SER A O 1
ATOM 1269 N N . MET A 1 161 ? -0.814 24.438 7.91 1 74.94 161 MET A N 1
ATOM 1270 C CA . MET A 1 161 ? -1.286 23.688 9.078 1 74.94 161 MET A CA 1
ATOM 1271 C C . MET A 1 161 ? -2.264 24.531 9.898 1 74.94 161 MET A C 1
ATOM 1273 O O . MET A 1 161 ? -3.189 23.984 10.508 1 74.94 161 MET A O 1
ATOM 1277 N N . ASP A 1 162 ? -2.117 25.734 9.797 1 72.69 162 ASP A N 1
ATOM 1278 C CA . ASP A 1 162 ? -2.984 26.625 10.562 1 72.69 162 ASP A CA 1
ATOM 1279 C C . ASP A 1 162 ? -4.328 26.812 9.867 1 72.69 162 ASP A C 1
ATOM 1281 O O . ASP A 1 162 ? -5.301 27.234 10.492 1 72.69 162 ASP A O 1
ATOM 1285 N N . ASP A 1 163 ? -4.367 26.422 8.664 1 76.56 163 ASP A N 1
ATOM 1286 C CA . ASP A 1 163 ? -5.562 26.672 7.855 1 76.56 163 ASP A CA 1
ATOM 1287 C C . ASP A 1 163 ? -6.566 25.531 7.996 1 76.56 163 ASP A C 1
ATOM 1289 O O . ASP A 1 163 ? -7.738 25.672 7.652 1 76.56 163 ASP A O 1
ATOM 1293 N N . ILE A 1 164 ? -6.02 24.469 8.523 1 81.31 164 ILE A N 1
ATOM 1294 C CA . ILE A 1 164 ? -6.867 23.281 8.5 1 81.31 164 ILE A CA 1
ATOM 1295 C C . ILE A 1 164 ? -7.457 23.047 9.891 1 81.31 164 ILE A C 1
ATOM 1297 O O . ILE A 1 164 ? -6.727 23 10.883 1 81.31 164 ILE A O 1
ATOM 1301 N N . GLU A 1 165 ? -8.742 23.016 9.875 1 81.69 165 GLU A N 1
ATOM 1302 C CA . GLU A 1 165 ? -9.422 22.578 11.086 1 81.69 165 GLU A CA 1
ATOM 1303 C C . GLU A 1 165 ? -9.547 21.062 11.133 1 81.69 165 GLU A C 1
ATOM 1305 O O . GLU A 1 165 ? -10.461 20.484 10.547 1 81.69 165 GLU A O 1
ATOM 1310 N N . ILE A 1 166 ? -8.594 20.531 11.828 1 81.31 166 ILE A N 1
ATOM 1311 C CA . ILE A 1 166 ? -8.547 19.062 11.875 1 81.31 166 ILE A CA 1
ATOM 1312 C C . ILE A 1 166 ? -9.617 18.547 12.836 1 81.31 166 ILE A C 1
ATOM 1314 O O . ILE A 1 166 ? -9.688 18.984 13.984 1 81.31 166 ILE A O 1
ATOM 1318 N N . GLN A 1 167 ? -10.516 17.844 12.242 1 75.31 167 GLN A N 1
ATOM 1319 C CA . GLN A 1 167 ? -11.523 17.188 13.07 1 75.31 167 GLN A CA 1
ATOM 1320 C C . GLN A 1 167 ? -11.047 15.805 13.508 1 75.31 167 GLN A C 1
ATOM 1322 O O . GLN A 1 167 ? -11.047 14.859 12.719 1 75.31 167 GLN A O 1
ATOM 1327 N N . ARG A 1 168 ? -10.578 15.773 14.727 1 82.69 168 ARG A N 1
ATOM 1328 C CA . ARG A 1 168 ? -10.133 14.492 15.266 1 82.69 168 ARG A CA 1
ATOM 1329 C C . ARG A 1 168 ? -11.289 13.734 15.906 1 82.69 168 ARG A C 1
ATOM 1331 O O . ARG A 1 168 ? -12.133 14.336 16.578 1 82.69 168 ARG A O 1
ATOM 1338 N N . MET A 1 169 ? -11.453 12.555 15.43 1 85.75 169 MET A N 1
ATOM 1339 C CA . MET A 1 169 ? -12.469 11.672 15.992 1 85.75 169 MET A CA 1
ATOM 1340 C C . MET A 1 169 ? -11.852 10.359 16.453 1 85.75 169 MET A C 1
ATOM 1342 O O . MET A 1 169 ? -10.992 9.797 15.773 1 85.75 169 MET A O 1
ATOM 1346 N N . GLY A 1 170 ? -12.242 9.938 17.641 1 86.62 170 GLY A N 1
ATOM 1347 C CA . GLY A 1 170 ? -11.727 8.688 18.172 1 86.62 170 GLY A CA 1
ATOM 1348 C C . GLY A 1 170 ? -10.508 8.875 19.062 1 86.62 170 GLY A C 1
ATOM 1349 O O . GLY A 1 170 ? -10.25 9.984 19.547 1 86.62 170 GLY A O 1
ATOM 1350 N N . VAL A 1 171 ? -9.82 7.77 19.234 1 86.62 171 VAL A N 1
ATOM 1351 C CA . VAL A 1 171 ? -8.672 7.777 20.125 1 86.62 171 VAL A CA 1
ATOM 1352 C C . VAL A 1 171 ? -7.441 8.305 19.391 1 86.62 171 VAL A C 1
ATOM 1354 O O . VAL A 1 171 ? -7.18 7.91 18.25 1 86.62 171 VAL A O 1
ATOM 1357 N N . THR A 1 172 ? -6.809 9.242 20.016 1 91.12 172 THR A N 1
ATOM 1358 C CA . THR A 1 172 ? -5.539 9.727 19.484 1 91.12 172 THR A CA 1
ATOM 1359 C C . THR A 1 172 ? -4.367 9.117 20.25 1 91.12 172 THR A C 1
ATOM 1361 O O . THR A 1 172 ? -4.277 9.25 21.469 1 91.12 172 THR A O 1
ATOM 1364 N N . MET A 1 173 ? -3.549 8.422 19.516 1 94.25 173 MET A N 1
ATOM 1365 C CA . MET A 1 173 ? -2.336 7.867 20.109 1 94.25 173 MET A CA 1
ATOM 1366 C C . MET A 1 173 ? -1.221 8.906 20.141 1 94.25 173 MET A C 1
ATOM 1368 O O . MET A 1 173 ? -1.075 9.695 19.203 1 94.25 173 MET A O 1
ATOM 1372 N N . PRO A 1 174 ? -0.492 8.969 21.266 1 96.19 174 PRO A N 1
ATOM 1373 C CA . PRO A 1 174 ? 0.647 9.891 21.328 1 96.19 174 PRO A CA 1
ATOM 1374 C C . PRO A 1 174 ? 1.832 9.414 20.484 1 96.19 174 PRO A C 1
ATOM 1376 O O . PRO A 1 174 ? 2.959 9.344 20.984 1 96.19 174 PRO A O 1
ATOM 1379 N N . VAL A 1 175 ? 1.566 9.086 19.266 1 97.75 175 VAL A N 1
ATOM 1380 C CA . VAL A 1 175 ? 2.572 8.586 18.328 1 97.75 175 VAL A CA 1
ATOM 1381 C C . VAL A 1 175 ? 2.699 9.539 17.156 1 97.75 175 VAL A C 1
ATOM 1383 O O . VAL A 1 175 ? 1.718 9.812 16.453 1 97.75 175 VAL A O 1
ATOM 1386 N N . SER A 1 176 ? 3.826 10.094 17 1 98.06 176 SER A N 1
ATOM 1387 C CA . SER A 1 176 ? 4.168 10.828 15.789 1 98.06 176 SER A CA 1
ATOM 1388 C C . SER A 1 176 ? 4.887 9.93 14.789 1 98.06 176 SER A C 1
ATOM 1390 O O . SER A 1 176 ? 5.551 8.969 15.172 1 98.06 176 SER A O 1
ATOM 1392 N N . VAL A 1 177 ? 4.723 10.266 13.539 1 98.62 177 VAL A N 1
ATOM 1393 C CA . VAL A 1 177 ? 5.395 9.484 12.5 1 98.62 177 VAL A CA 1
ATOM 1394 C C . VAL A 1 177 ? 6.301 10.398 11.68 1 98.62 177 VAL A C 1
ATOM 1396 O O . VAL A 1 177 ? 5.848 11.406 11.133 1 98.62 177 VAL A O 1
ATOM 1399 N N . ILE A 1 178 ? 7.559 10.078 11.633 1 98.62 178 ILE A N 1
ATOM 1400 C CA . ILE A 1 178 ? 8.5 10.773 10.758 1 98.62 178 ILE A CA 1
ATOM 1401 C C . ILE A 1 178 ? 8.68 9.992 9.461 1 98.62 178 ILE A C 1
ATOM 1403 O O . ILE A 1 178 ? 9 8.797 9.484 1 98.62 178 ILE A O 1
ATOM 1407 N N . LEU A 1 179 ? 8.352 10.602 8.375 1 98.25 179 LEU A N 1
ATOM 1408 C CA . LEU A 1 179 ? 8.648 10.023 7.066 1 98.25 179 LEU A CA 1
ATOM 1409 C C . LEU A 1 179 ? 9.977 10.547 6.523 1 98.25 179 LEU A C 1
ATOM 1411 O O . LEU A 1 179 ? 10.094 11.727 6.203 1 98.25 179 LEU A O 1
ATOM 1415 N N . ASP A 1 180 ? 10.93 9.672 6.488 1 97.69 180 ASP A N 1
ATOM 1416 C CA . ASP A 1 180 ? 12.305 9.984 6.113 1 97.69 180 ASP A CA 1
ATOM 1417 C C . ASP A 1 180 ? 12.531 9.781 4.617 1 97.69 180 ASP A C 1
ATOM 1419 O O . ASP A 1 180 ? 12.914 8.688 4.188 1 97.69 180 ASP A O 1
ATOM 1423 N N . ASN A 1 181 ? 12.336 10.805 3.871 1 95.38 181 ASN A N 1
ATOM 1424 C CA . ASN A 1 181 ? 12.641 10.836 2.443 1 95.38 181 ASN A CA 1
ATOM 1425 C C . ASN A 1 181 ? 11.773 9.844 1.667 1 95.38 181 ASN A C 1
ATOM 1427 O O . ASN A 1 181 ? 12.289 9.07 0.857 1 95.38 181 ASN A O 1
ATOM 1431 N N . VAL A 1 182 ? 10.484 9.812 1.933 1 96.19 182 VAL A N 1
ATOM 1432 C CA . VAL A 1 182 ? 9.531 9.039 1.148 1 96.19 182 VAL A CA 1
ATOM 1433 C C . VAL A 1 182 ? 9.211 9.773 -0.15 1 96.19 182 VAL A C 1
ATOM 1435 O O . VAL A 1 182 ? 8.641 10.867 -0.126 1 96.19 182 VAL A O 1
ATOM 1438 N N . ARG A 1 183 ? 9.484 9.156 -1.261 1 93.19 183 ARG A N 1
ATOM 1439 C CA . ARG A 1 183 ? 9.406 9.875 -2.525 1 93.19 183 ARG A CA 1
ATOM 1440 C C . ARG A 1 183 ? 8.25 9.367 -3.383 1 93.19 183 ARG A C 1
ATOM 1442 O O . ARG A 1 183 ? 7.785 10.062 -4.285 1 93.19 183 ARG A O 1
ATOM 1449 N N . ASP A 1 184 ? 7.773 8.266 -3.18 1 93.19 184 ASP A N 1
ATOM 1450 C CA . ASP A 1 184 ? 6.68 7.691 -3.963 1 93.19 184 ASP A CA 1
ATOM 1451 C C . ASP A 1 184 ? 5.336 8.281 -3.545 1 93.19 184 ASP A C 1
ATOM 1453 O O . ASP A 1 184 ? 4.938 8.172 -2.383 1 93.19 184 ASP A O 1
ATOM 1457 N N . PRO A 1 185 ? 4.566 8.852 -4.465 1 94.38 185 PRO A N 1
ATOM 1458 C CA . PRO A 1 185 ? 3.289 9.477 -4.113 1 94.38 185 PRO A CA 1
ATOM 1459 C C . PRO A 1 185 ? 2.271 8.477 -3.568 1 94.38 185 PRO A C 1
ATOM 1461 O O . PRO A 1 185 ? 1.49 8.812 -2.674 1 94.38 185 PRO A O 1
ATOM 1464 N N . GLY A 1 186 ? 2.256 7.273 -4.07 1 94.31 186 GLY A N 1
ATOM 1465 C CA . GLY A 1 186 ? 1.356 6.258 -3.551 1 94.31 186 GLY A CA 1
ATOM 1466 C C . GLY A 1 186 ? 1.633 5.902 -2.102 1 94.31 186 GLY A C 1
ATOM 1467 O O . GLY A 1 186 ? 0.714 5.863 -1.28 1 94.31 186 GLY A O 1
ATOM 1468 N N . ASN A 1 187 ? 2.889 5.66 -1.835 1 96.31 187 ASN A N 1
ATOM 1469 C CA . ASN A 1 187 ? 3.291 5.367 -0.464 1 96.31 187 ASN A CA 1
ATOM 1470 C C . ASN A 1 187 ? 2.98 6.531 0.474 1 96.31 187 ASN A C 1
ATOM 1472 O O . ASN A 1 187 ? 2.447 6.324 1.566 1 96.31 187 ASN A O 1
ATOM 1476 N N . MET A 1 188 ? 3.258 7.734 0.004 1 97.44 188 MET A N 1
ATOM 1477 C CA . MET A 1 188 ? 3.002 8.914 0.821 1 97.44 188 MET A CA 1
ATOM 1478 C C . MET A 1 188 ? 1.522 9.023 1.173 1 97.44 188 MET A C 1
ATOM 1480 O O . MET A 1 188 ? 1.167 9.156 2.346 1 97.44 188 MET A O 1
ATOM 1484 N N . GLY A 1 189 ? 0.705 8.953 0.174 1 97.38 189 GLY A N 1
ATOM 1485 C CA . GLY A 1 189 ? -0.726 9.047 0.419 1 97.38 189 GLY A CA 1
ATOM 1486 C C . GLY A 1 189 ? -1.247 7.957 1.335 1 97.38 189 GLY A C 1
ATOM 1487 O O . GLY A 1 189 ? -2.023 8.227 2.254 1 97.38 189 GLY A O 1
ATOM 1488 N N . THR A 1 190 ? -0.785 6.773 1.104 1 97.06 190 THR A N 1
ATOM 1489 C CA . THR A 1 190 ? -1.223 5.633 1.901 1 97.06 190 THR A CA 1
ATOM 1490 C C . THR A 1 190 ? -0.742 5.766 3.344 1 97.06 190 THR A C 1
ATOM 1492 O O . THR A 1 190 ? -1.458 5.398 4.277 1 97.06 190 THR A O 1
ATOM 1495 N N . LEU A 1 191 ? 0.417 6.266 3.502 1 98.31 191 LEU A N 1
ATOM 1496 C CA . LEU A 1 191 ? 0.955 6.469 4.844 1 98.31 191 LEU A CA 1
ATOM 1497 C C . LEU A 1 191 ? 0.161 7.535 5.59 1 98.31 191 LEU A C 1
ATOM 1499 O O . LEU A 1 191 ? -0.132 7.375 6.777 1 98.31 191 LEU A O 1
ATOM 1503 N N . ILE A 1 192 ? -0.188 8.609 4.914 1 97.62 192 ILE A N 1
ATOM 1504 C CA . ILE A 1 192 ? -1.028 9.648 5.508 1 97.62 192 ILE A CA 1
ATOM 1505 C C . ILE A 1 192 ? -2.357 9.039 5.953 1 97.62 192 ILE A C 1
ATOM 1507 O O . ILE A 1 192 ? -2.805 9.258 7.078 1 97.62 192 ILE A O 1
ATOM 1511 N N . ARG A 1 193 ? -2.865 8.234 5.074 1 97.25 193 ARG A N 1
ATOM 1512 C CA . ARG A 1 193 ? -4.152 7.594 5.332 1 97.25 193 ARG A CA 1
ATOM 1513 C C . ARG A 1 193 ? -4.059 6.625 6.508 1 97.25 193 ARG A C 1
ATOM 1515 O O . ARG A 1 193 ? -4.906 6.641 7.402 1 97.25 193 ARG A O 1
ATOM 1522 N N . SER A 1 194 ? -3.041 5.84 6.547 1 98.19 194 SER A N 1
ATOM 1523 C CA . SER A 1 194 ? -2.844 4.859 7.613 1 98.19 194 SER A CA 1
ATOM 1524 C C . SER A 1 194 ? -2.59 5.543 8.953 1 98.19 194 SER A C 1
ATOM 1526 O O . SER A 1 194 ? -3.127 5.125 9.977 1 98.19 194 SER A O 1
ATOM 1528 N N . ALA A 1 195 ? -1.789 6.574 8.953 1 98.12 195 ALA A N 1
ATOM 1529 C CA . ALA A 1 195 ? -1.482 7.297 10.188 1 98.12 195 ALA A CA 1
ATOM 1530 C C . ALA A 1 195 ? -2.732 7.961 10.758 1 98.12 195 ALA A C 1
ATOM 1532 O O . ALA A 1 195 ? -2.979 7.895 11.961 1 98.12 195 ALA A O 1
ATOM 1533 N N . ALA A 1 196 ? -3.498 8.586 9.906 1 96.56 196 ALA A N 1
ATOM 1534 C CA . ALA A 1 196 ? -4.75 9.203 10.336 1 96.56 196 ALA A CA 1
ATOM 1535 C C . ALA A 1 196 ? -5.707 8.164 10.906 1 96.56 196 ALA A C 1
ATOM 1537 O O . ALA A 1 196 ? -6.266 8.344 11.984 1 96.56 196 ALA A O 1
ATOM 1538 N N . ALA A 1 197 ? -5.848 7.09 10.188 1 96.62 197 ALA A N 1
ATOM 1539 C CA . ALA A 1 197 ? -6.773 6.031 10.57 1 96.62 197 ALA A CA 1
ATOM 1540 C C . ALA A 1 197 ? -6.359 5.398 11.898 1 96.62 197 ALA A C 1
ATOM 1542 O O . ALA A 1 197 ? -7.207 5.062 12.727 1 96.62 197 ALA A O 1
ATOM 1543 N N . ALA A 1 198 ? -5.074 5.191 12.07 1 97.31 198 ALA A N 1
ATOM 1544 C CA . ALA A 1 198 ? -4.566 4.586 13.305 1 97.31 198 ALA A CA 1
ATOM 1545 C C . ALA A 1 198 ? -4.746 5.527 14.492 1 97.31 198 ALA A C 1
ATOM 1547 O O . ALA A 1 198 ? -4.711 5.09 15.641 1 97.31 198 ALA A O 1
ATOM 1548 N N . GLY A 1 199 ? -4.836 6.777 14.195 1 96.5 199 GLY A N 1
ATOM 1549 C CA . GLY A 1 199 ? -5.012 7.766 15.25 1 96.5 199 GLY A CA 1
ATOM 1550 C C . GLY A 1 199 ? -3.707 8.383 15.711 1 96.5 199 GLY A C 1
ATOM 1551 O O . GLY A 1 199 ? -3.57 8.75 16.875 1 96.5 199 GLY A O 1
ATOM 1552 N N . CYS A 1 200 ? -2.758 8.492 14.836 1 97.44 200 CYS A N 1
ATOM 1553 C CA . CYS A 1 200 ? -1.479 9.094 15.188 1 97.44 200 CYS A CA 1
ATOM 1554 C C . CYS A 1 200 ? -1.637 10.586 15.453 1 97.44 200 CYS A C 1
ATOM 1556 O O . CYS A 1 200 ? -2.586 11.211 14.977 1 97.44 200 CYS A O 1
ATOM 1558 N N . SER A 1 201 ? -0.699 11.125 16.172 1 95.62 201 SER A N 1
ATOM 1559 C CA . SER A 1 201 ? -0.776 12.516 16.594 1 95.62 201 SER A CA 1
ATOM 1560 C C . SER A 1 201 ? -0.448 13.461 15.438 1 95.62 201 SER A C 1
ATOM 1562 O O . SER A 1 201 ? -1.11 14.484 15.258 1 95.62 201 SER A O 1
ATOM 1564 N N . ARG A 1 202 ? 0.557 13.102 14.711 1 95.12 202 ARG A N 1
ATOM 1565 C CA . ARG A 1 202 ? 0.974 13.969 13.617 1 95.12 202 ARG A CA 1
ATOM 1566 C C . ARG A 1 202 ? 1.969 13.258 12.703 1 95.12 202 ARG A C 1
ATOM 1568 O O . ARG A 1 202 ? 2.531 12.227 13.078 1 95.12 202 ARG A O 1
ATOM 1575 N N . LEU A 1 203 ? 2.131 13.875 11.516 1 96.94 203 LEU A N 1
ATOM 1576 C CA . LEU A 1 203 ? 3.139 13.445 10.555 1 96.94 203 LEU A CA 1
ATOM 1577 C C . LEU A 1 203 ? 4.219 14.508 10.391 1 96.94 203 LEU A C 1
ATOM 1579 O O . LEU A 1 203 ? 3.912 15.695 10.258 1 96.94 203 LEU A O 1
ATOM 1583 N N . LEU A 1 204 ? 5.449 14.062 10.477 1 97.31 204 LEU A N 1
ATOM 1584 C CA . LEU A 1 204 ? 6.613 14.906 10.234 1 97.31 204 LEU A CA 1
ATOM 1585 C C . LEU A 1 204 ? 7.375 14.445 9 1 97.31 204 LEU A C 1
ATOM 1587 O O . LEU A 1 204 ? 8.016 13.391 9.016 1 97.31 204 LEU A O 1
ATOM 1591 N N . LEU A 1 205 ? 7.32 15.234 7.941 1 96.88 205 LEU A N 1
ATOM 1592 C CA . LEU A 1 205 ? 7.957 14.867 6.684 1 96.88 205 LEU A CA 1
ATOM 1593 C C . LEU A 1 205 ? 9.297 15.578 6.52 1 96.88 205 LEU A C 1
ATOM 1595 O O . LEU A 1 205 ? 9.352 16.812 6.508 1 96.88 205 LEU A O 1
ATOM 1599 N N . SER A 1 206 ? 10.336 14.812 6.363 1 96.12 206 SER A N 1
ATOM 1600 C CA . SER A 1 206 ? 11.656 15.406 6.16 1 96.12 206 SER A CA 1
ATOM 1601 C C . SER A 1 206 ? 11.766 16.047 4.777 1 96.12 206 SER A C 1
ATOM 1603 O O . SER A 1 206 ? 10.984 15.719 3.879 1 96.12 206 SER A O 1
ATOM 1605 N N . LYS A 1 207 ? 12.688 16.938 4.707 1 93.56 207 LYS A N 1
ATOM 1606 C CA . LYS A 1 207 ? 13.047 17.438 3.385 1 93.56 207 LYS A CA 1
ATOM 1607 C C . LYS A 1 207 ? 13.422 16.312 2.441 1 93.56 207 LYS A C 1
ATOM 1609 O O . LYS A 1 207 ? 14.117 15.367 2.84 1 93.56 207 LYS A O 1
ATOM 1614 N N . GLY A 1 208 ? 12.914 16.359 1.211 1 91.62 208 GLY A N 1
ATOM 1615 C CA . GLY A 1 208 ? 13.172 15.305 0.245 1 91.62 208 GLY A CA 1
ATOM 1616 C C . GLY A 1 208 ? 11.953 14.445 -0.041 1 91.62 208 GLY A C 1
ATOM 1617 O O . GLY A 1 208 ? 11.906 13.75 -1.056 1 91.62 208 GLY A O 1
ATOM 1618 N N . CYS A 1 209 ? 10.961 14.5 0.854 1 94.94 209 CYS A N 1
ATOM 1619 C CA . CYS A 1 209 ? 9.719 13.773 0.627 1 94.94 209 CYS A CA 1
ATOM 1620 C C . CYS A 1 209 ? 8.938 14.383 -0.534 1 94.94 209 CYS A C 1
ATOM 1622 O O . CYS A 1 209 ? 9.086 15.57 -0.833 1 94.94 209 CYS A O 1
ATOM 1624 N N . VAL A 1 210 ? 8.18 13.562 -1.169 1 94.19 210 VAL A N 1
ATOM 1625 C CA . VAL A 1 210 ? 7.258 14.062 -2.18 1 94.19 210 VAL A CA 1
ATOM 1626 C C . VAL A 1 210 ? 6.266 15.031 -1.541 1 94.19 210 VAL A C 1
ATOM 1628 O O . VAL A 1 210 ? 5.91 14.883 -0.369 1 94.19 210 VAL A O 1
ATOM 1631 N N . ASP A 1 211 ? 5.848 16.031 -2.322 1 91.12 211 ASP A N 1
ATOM 1632 C CA . ASP A 1 211 ? 4.863 16.984 -1.832 1 91.12 211 ASP A CA 1
ATOM 1633 C C . ASP A 1 211 ? 3.559 16.297 -1.449 1 91.12 211 ASP A C 1
ATOM 1635 O O . ASP A 1 211 ? 2.916 15.664 -2.291 1 91.12 211 ASP A O 1
ATOM 1639 N N . PRO A 1 212 ? 3.17 16.406 -0.183 1 94.12 212 PRO A N 1
ATOM 1640 C CA . PRO A 1 212 ? 1.941 15.727 0.248 1 94.12 212 PRO A CA 1
ATOM 1641 C C . PRO A 1 212 ? 0.7 16.25 -0.471 1 94.12 212 PRO A C 1
ATOM 1643 O O . PRO A 1 212 ? -0.34 15.594 -0.477 1 94.12 212 PRO A O 1
ATOM 1646 N N . TRP A 1 213 ? 0.762 17.312 -1.139 1 91.06 213 TRP A N 1
ATOM 1647 C CA . TRP A 1 213 ? -0.415 17.922 -1.743 1 91.06 213 TRP A CA 1
ATOM 1648 C C . TRP A 1 213 ? -0.439 17.688 -3.25 1 91.06 213 TRP A C 1
ATOM 1650 O O . TRP A 1 213 ? -1.292 18.234 -3.957 1 91.06 213 TRP A O 1
ATOM 1660 N N . GLU A 1 214 ? 0.474 16.891 -3.656 1 89.69 214 GLU A N 1
ATOM 1661 C CA . GLU A 1 214 ? 0.45 16.484 -5.059 1 89.69 214 GLU A CA 1
ATOM 1662 C C . GLU A 1 214 ? -0.79 15.656 -5.367 1 89.69 214 GLU A C 1
ATOM 1664 O O . GLU A 1 214 ? -1.308 14.953 -4.496 1 89.69 214 GLU A O 1
ATOM 1669 N N . LEU A 1 215 ? -1.199 15.688 -6.617 1 86 215 LEU A N 1
ATOM 1670 C CA . LEU A 1 215 ? -2.455 15.094 -7.055 1 86 215 LEU A CA 1
ATOM 1671 C C . LEU A 1 215 ? -2.494 13.602 -6.727 1 86 215 LEU A C 1
ATOM 1673 O O . LEU A 1 215 ? -3.465 13.117 -6.141 1 86 215 LEU A O 1
ATOM 1677 N N . LYS A 1 216 ? -1.436 12.938 -7.043 1 88.75 216 LYS A N 1
ATOM 1678 C CA . LYS A 1 216 ? -1.4 11.492 -6.82 1 88.75 216 LYS A CA 1
ATOM 1679 C C . LYS A 1 216 ? -1.416 11.164 -5.332 1 88.75 216 LYS A C 1
ATOM 1681 O O . LYS A 1 216 ? -1.992 10.156 -4.918 1 88.75 216 LYS A O 1
ATOM 1686 N N . VAL A 1 217 ? -0.785 12.023 -4.566 1 94.75 217 VAL A N 1
ATOM 1687 C CA . VAL A 1 217 ? -0.765 11.82 -3.121 1 94.75 217 VAL A CA 1
ATOM 1688 C C . VAL A 1 217 ? -2.162 12.047 -2.547 1 94.75 217 VAL A C 1
ATOM 1690 O O . VAL A 1 217 ? -2.637 11.258 -1.726 1 94.75 217 VAL A O 1
ATOM 1693 N N . LEU A 1 218 ? -2.803 13.047 -2.998 1 92.38 218 LEU A N 1
ATOM 1694 C CA . LEU A 1 218 ? -4.152 13.367 -2.549 1 92.38 218 LEU A CA 1
ATOM 1695 C C . LEU A 1 218 ? -5.113 12.227 -2.857 1 92.38 218 LEU A C 1
ATOM 1697 O O . LEU A 1 218 ? -5.953 11.867 -2.025 1 92.38 218 LEU A O 1
ATOM 1701 N N . ARG A 1 219 ? -4.934 11.688 -3.93 1 88.94 219 ARG A N 1
ATOM 1702 C CA . ARG A 1 219 ? -5.781 10.562 -4.32 1 88.94 219 ARG A CA 1
ATOM 1703 C C . ARG A 1 219 ? -5.539 9.359 -3.42 1 88.94 219 ARG A C 1
ATOM 1705 O O . ARG A 1 219 ? -6.488 8.758 -2.904 1 88.94 219 ARG A O 1
ATOM 1712 N N . ALA A 1 220 ? -4.277 9.031 -3.219 1 92.69 220 ALA A N 1
ATOM 1713 C CA . ALA A 1 220 ? -3.914 7.883 -2.4 1 92.69 220 ALA A CA 1
ATOM 1714 C C . ALA A 1 220 ? -4.289 8.109 -0.938 1 92.69 220 ALA A C 1
ATOM 1716 O O . ALA A 1 220 ? -4.609 7.156 -0.22 1 92.69 220 ALA A O 1
ATOM 1717 N N . GLY A 1 221 ? -4.293 9.336 -0.524 1 94.62 221 GLY A N 1
ATOM 1718 C CA . GLY A 1 221 ? -4.633 9.688 0.846 1 94.62 221 GLY A CA 1
ATOM 1719 C C . GLY A 1 221 ? -6.125 9.664 1.115 1 94.62 221 GLY A C 1
ATOM 1720 O O . GLY A 1 221 ? -6.555 9.594 2.27 1 94.62 221 GLY A O 1
ATOM 1721 N N . ALA A 1 222 ? -6.891 9.805 0.126 1 91 222 ALA A N 1
ATOM 1722 C CA . ALA A 1 222 ? -8.344 9.695 0.179 1 91 222 ALA A CA 1
ATOM 1723 C C . ALA A 1 222 ? -8.93 10.617 1.248 1 91 222 ALA A C 1
ATOM 1725 O O . ALA A 1 222 ? -9.734 10.18 2.072 1 91 222 ALA A O 1
ATOM 1726 N N . GLY A 1 223 ? -8.477 11.82 1.349 1 90.19 223 GLY A N 1
ATOM 1727 C CA . GLY A 1 223 ? -9.062 12.82 2.229 1 90.19 223 GLY A CA 1
ATOM 1728 C C . GLY A 1 223 ? -8.43 12.852 3.605 1 90.19 223 GLY A C 1
ATOM 1729 O O . GLY A 1 223 ? -8.711 13.742 4.406 1 90.19 223 GLY A O 1
ATOM 1730 N N . SER A 1 224 ? -7.512 11.969 3.852 1 94 224 SER A N 1
ATOM 1731 C CA . SER A 1 224 ? -6.902 11.859 5.172 1 94 224 SER A CA 1
ATOM 1732 C C . SER A 1 224 ? -5.996 13.055 5.461 1 94 224 SER A C 1
ATOM 1734 O O . SER A 1 224 ? -5.625 13.297 6.609 1 94 224 SER A O 1
ATOM 1736 N N . HIS A 1 225 ? -5.691 13.805 4.445 1 92.38 225 HIS A N 1
ATOM 1737 C CA . HIS A 1 225 ? -4.914 15.031 4.586 1 92.38 225 HIS A CA 1
ATOM 1738 C C . HIS A 1 225 ? -5.586 16 5.551 1 92.38 225 HIS A C 1
ATOM 1740 O O . HIS A 1 225 ? -4.914 16.797 6.207 1 92.38 225 HIS A O 1
ATOM 1746 N N . PHE A 1 226 ? -6.816 15.891 5.637 1 90 226 PHE A N 1
ATOM 1747 C CA . PHE A 1 226 ? -7.578 16.859 6.41 1 90 226 PHE A CA 1
ATOM 1748 C C . PHE A 1 226 ? -7.93 16.297 7.785 1 90 226 PHE A C 1
ATOM 1750 O O . PHE A 1 226 ? -8.703 16.906 8.531 1 90 226 PHE A O 1
ATOM 1757 N N . ARG A 1 227 ? -7.305 15.164 8.133 1 90.69 227 ARG A N 1
ATOM 1758 C CA . ARG A 1 227 ? -7.68 14.477 9.359 1 90.69 227 ARG A CA 1
ATOM 1759 C C . ARG A 1 227 ? -6.492 14.359 10.312 1 90.69 227 ARG A C 1
ATOM 1761 O O . ARG A 1 227 ? -6.648 13.945 11.461 1 90.69 227 ARG A O 1
ATOM 1768 N N . ILE A 1 228 ? -5.344 14.719 9.883 1 92.44 228 ILE A N 1
ATOM 1769 C CA . ILE A 1 228 ? -4.137 14.609 10.695 1 92.44 228 ILE A CA 1
ATOM 1770 C C . ILE A 1 228 ? -3.191 15.758 10.375 1 92.44 228 ILE A C 1
ATOM 1772 O O . ILE A 1 228 ? -3.047 16.141 9.211 1 92.44 228 ILE A O 1
ATOM 1776 N N . PRO A 1 229 ? -2.586 16.359 11.414 1 93 229 PRO A N 1
ATOM 1777 C CA . PRO A 1 229 ? -1.602 17.406 11.141 1 93 229 PRO A CA 1
ATOM 1778 C C . PRO A 1 229 ? -0.385 16.891 10.375 1 93 229 PRO A C 1
ATOM 1780 O O . PRO A 1 229 ? 0.177 15.852 10.734 1 93 229 PRO A O 1
ATOM 1783 N N . ILE A 1 230 ? -0.011 17.641 9.352 1 94.06 230 ILE A N 1
ATOM 1784 C CA . ILE A 1 230 ? 1.134 17.281 8.523 1 94.06 230 ILE A CA 1
ATOM 1785 C C . ILE A 1 230 ? 2.129 18.438 8.477 1 94.06 230 ILE A C 1
ATOM 1787 O O . ILE A 1 230 ? 1.79 19.531 8.031 1 94.06 230 ILE A O 1
ATOM 1791 N N . HIS A 1 231 ? 3.293 18.203 8.969 1 92.38 231 HIS A N 1
ATOM 1792 C CA . HIS A 1 231 ? 4.402 19.141 8.836 1 92.38 231 HIS A CA 1
ATOM 1793 C C . HIS A 1 231 ? 5.395 18.656 7.773 1 92.38 231 HIS A C 1
ATOM 1795 O O . HIS A 1 231 ? 6.051 17.641 7.945 1 92.38 231 HIS A O 1
ATOM 1801 N N . SER A 1 232 ? 5.516 19.422 6.723 1 91.62 232 SER A N 1
ATOM 1802 C CA . SER A 1 232 ? 6.324 18.969 5.594 1 91.62 232 SER A CA 1
ATOM 1803 C C . SER A 1 232 ? 7.57 19.828 5.426 1 91.62 232 SER A C 1
ATOM 1805 O O . SER A 1 232 ? 7.633 20.953 5.934 1 91.62 232 SER A O 1
ATOM 1807 N N . GLY A 1 233 ? 8.555 19.266 4.805 1 90.25 233 GLY A N 1
ATOM 1808 C CA . GLY A 1 233 ? 9.75 20 4.438 1 90.25 233 GLY A CA 1
ATOM 1809 C C . GLY A 1 233 ? 10.656 20.312 5.617 1 90.25 233 GLY A C 1
ATOM 1810 O O . GLY A 1 233 ? 11.328 21.344 5.645 1 90.25 233 GLY A O 1
ATOM 1811 N N . ILE A 1 234 ? 10.695 19.469 6.582 1 92.5 234 ILE A N 1
ATOM 1812 C CA . ILE A 1 234 ? 11.5 19.719 7.773 1 92.5 234 ILE A CA 1
ATOM 1813 C C . ILE A 1 234 ? 12.938 19.266 7.527 1 92.5 234 ILE A C 1
ATOM 1815 O O . ILE A 1 234 ? 13.18 18.094 7.238 1 92.5 234 ILE A O 1
ATOM 1819 N N . ALA A 1 235 ? 13.805 20.188 7.648 1 94.19 235 ALA A N 1
ATOM 1820 C CA . ALA A 1 235 ? 15.211 19.797 7.625 1 94.19 235 ALA A CA 1
ATOM 1821 C C . ALA A 1 235 ? 15.586 19.016 8.875 1 94.19 235 ALA A C 1
ATOM 1823 O O . ALA A 1 235 ? 15.117 19.328 9.977 1 94.19 235 ALA A O 1
ATOM 1824 N N . TRP A 1 236 ? 16.484 18.047 8.719 1 95 236 TRP A N 1
ATOM 1825 C CA . TRP A 1 236 ? 16.812 17.156 9.82 1 95 236 TRP A CA 1
ATOM 1826 C C . TRP A 1 236 ? 17.406 17.922 10.992 1 95 236 TRP A C 1
ATOM 1828 O O . TRP A 1 236 ? 17.234 17.531 12.156 1 95 236 TRP A O 1
ATOM 1838 N N . GLU A 1 237 ? 18.094 19 10.75 1 94.69 237 GLU A N 1
ATOM 1839 C CA . GLU A 1 237 ? 18.688 19.797 11.812 1 94.69 237 GLU A CA 1
ATOM 1840 C C . GLU A 1 237 ? 17.609 20.422 12.711 1 94.69 237 GLU A C 1
ATOM 1842 O O . GLU A 1 237 ? 17.906 20.875 13.812 1 94.69 237 GLU A O 1
ATOM 1847 N N . HIS A 1 238 ? 16.344 20.422 12.25 1 94.5 238 HIS A N 1
ATOM 1848 C CA . HIS A 1 238 ? 15.242 20.969 13.031 1 94.5 238 HIS A CA 1
ATOM 1849 C C . HIS A 1 238 ? 14.406 19.875 13.664 1 94.5 238 HIS A C 1
ATOM 1851 O O . HIS A 1 238 ? 13.586 20.141 14.547 1 94.5 238 HIS A O 1
ATOM 1857 N N . MET A 1 239 ? 14.562 18.609 13.312 1 95.06 239 MET A N 1
ATOM 1858 C CA . MET A 1 239 ? 13.719 17.484 13.703 1 95.06 239 MET A CA 1
ATOM 1859 C C . MET A 1 239 ? 13.758 17.281 15.219 1 95.06 239 MET A C 1
ATOM 1861 O O . MET A 1 239 ? 12.734 16.984 15.836 1 95.06 239 MET A O 1
ATOM 1865 N N . PRO A 1 240 ? 14.93 17.516 15.891 1 94.38 240 PRO A N 1
ATOM 1866 C CA . PRO A 1 240 ? 15 17.312 17.344 1 94.38 240 PRO A CA 1
ATOM 1867 C C . PRO A 1 240 ? 14.07 18.25 18.109 1 94.38 240 PRO A C 1
ATOM 1869 O O . PRO A 1 240 ? 13.734 17.984 19.266 1 94.38 240 PRO A O 1
ATOM 1872 N N . SER A 1 241 ? 13.664 19.344 17.484 1 93.06 241 SER A N 1
ATOM 1873 C CA . SER A 1 241 ? 12.773 20.297 18.125 1 93.06 241 SER A CA 1
ATOM 1874 C C . SER A 1 241 ? 11.383 19.719 18.328 1 93.06 241 SER A C 1
ATOM 1876 O O . SER A 1 241 ? 10.602 20.234 19.125 1 93.06 241 SER A O 1
ATOM 1878 N N . TYR A 1 242 ? 11.117 18.609 17.641 1 93 242 TYR A N 1
ATOM 1879 C CA . TYR A 1 242 ? 9.781 18.031 17.688 1 93 242 TYR A CA 1
ATOM 1880 C C . TYR A 1 242 ? 9.727 16.891 18.703 1 93 242 TYR A C 1
ATOM 1882 O O . TYR A 1 242 ? 8.664 16.312 18.938 1 93 242 TYR A O 1
ATOM 1890 N N . VAL A 1 243 ? 10.875 16.578 19.25 1 93.69 243 VAL A N 1
ATOM 1891 C CA . VAL A 1 243 ? 10.93 15.484 20.219 1 93.69 243 VAL A CA 1
ATOM 1892 C C . VAL A 1 243 ? 11.695 15.922 21.469 1 93.69 243 VAL A C 1
ATOM 1894 O O . VAL A 1 243 ? 12.273 17.016 21.484 1 93.69 243 VAL A O 1
ATOM 1897 N N . THR A 1 244 ? 11.602 15.117 22.562 1 92.5 244 THR A N 1
ATOM 1898 C CA . THR A 1 244 ? 12.414 15.281 23.766 1 92.5 244 THR A CA 1
ATOM 1899 C C . THR A 1 244 ? 13.406 14.125 23.906 1 92.5 244 THR A C 1
ATOM 1901 O O . THR A 1 244 ? 13.219 13.062 23.297 1 92.5 244 THR A O 1
ATOM 1904 N N . PRO A 1 245 ? 14.461 14.312 24.609 1 93.44 245 PRO A N 1
ATOM 1905 C CA . PRO A 1 245 ? 15.453 13.25 24.781 1 93.44 245 PRO A CA 1
ATOM 1906 C C . PRO A 1 245 ? 14.859 11.977 25.375 1 93.44 245 PRO A C 1
ATOM 1908 O O . PRO A 1 245 ? 15.406 10.883 25.188 1 93.44 245 PRO A O 1
ATOM 1911 N N . GLU A 1 246 ? 13.734 12.086 26 1 94.5 246 GLU A N 1
ATOM 1912 C CA . GLU A 1 246 ? 13.109 10.938 26.641 1 94.5 246 GLU A CA 1
ATOM 1913 C C . GLU A 1 246 ? 12.141 10.234 25.688 1 94.5 246 GLU A C 1
ATOM 1915 O O . GLU A 1 246 ? 11.641 9.148 25.984 1 94.5 246 GLU A O 1
ATOM 1920 N N . THR A 1 247 ? 12.008 10.789 24.547 1 96.44 247 THR A N 1
ATOM 1921 C CA . THR A 1 247 ? 11.047 10.25 23.594 1 96.44 247 THR A CA 1
ATOM 1922 C C . THR A 1 247 ? 11.555 8.93 23.016 1 96.44 247 THR A C 1
ATOM 1924 O O . THR A 1 247 ? 12.719 8.812 22.625 1 96.44 247 THR A O 1
ATOM 1927 N N . ALA A 1 248 ? 10.695 7.914 23.047 1 97.62 248 ALA A N 1
ATOM 1928 C CA . ALA A 1 248 ? 11.023 6.652 22.391 1 97.62 248 ALA A CA 1
ATOM 1929 C C . ALA A 1 248 ? 10.992 6.801 20.875 1 97.62 248 ALA A C 1
ATOM 1931 O O . ALA A 1 248 ? 10 7.281 20.312 1 97.62 248 ALA A O 1
ATOM 1932 N N . ILE A 1 249 ? 12.117 6.449 20.234 1 98.19 249 ILE A N 1
ATOM 1933 C CA . ILE A 1 249 ? 12.219 6.504 18.781 1 98.19 249 ILE A CA 1
ATOM 1934 C C . ILE A 1 249 ? 12.312 5.086 18.219 1 98.19 249 ILE A C 1
ATOM 1936 O O . ILE A 1 249 ? 13.258 4.355 18.516 1 98.19 249 ILE A O 1
ATOM 1940 N N . TYR A 1 250 ? 11.367 4.707 17.438 1 98.19 250 TYR A N 1
ATOM 1941 C CA . TYR A 1 250 ? 11.391 3.402 16.781 1 98.19 250 TYR A CA 1
ATOM 1942 C C . TYR A 1 250 ? 11.719 3.537 15.305 1 98.19 250 TYR A C 1
ATOM 1944 O O . TYR A 1 250 ? 10.977 4.168 14.547 1 98.19 250 TYR A O 1
ATOM 1952 N N . LEU A 1 251 ? 12.836 2.977 14.922 1 97.38 251 LEU A N 1
ATOM 1953 C CA . LEU A 1 251 ? 13.234 2.939 13.523 1 97.38 251 LEU A CA 1
ATOM 1954 C C . LEU A 1 251 ? 12.688 1.693 12.836 1 97.38 251 LEU A C 1
ATOM 1956 O O . LEU A 1 251 ? 13.047 0.571 13.195 1 97.38 251 LEU A O 1
ATOM 1960 N N . ALA A 1 252 ? 11.781 1.891 11.844 1 96.5 252 ALA A N 1
ATOM 1961 C CA . ALA A 1 252 ? 11.312 0.749 11.062 1 96.5 252 ALA A CA 1
ATOM 1962 C C . ALA A 1 252 ? 12.398 0.251 10.109 1 96.5 252 ALA A C 1
ATOM 1964 O O . ALA A 1 252 ? 12.625 0.842 9.047 1 96.5 252 ALA A O 1
ATOM 1965 N N . ASP A 1 253 ? 13.016 -0.812 10.43 1 87.62 253 ASP A N 1
ATOM 1966 C CA . ASP A 1 253 ? 14.18 -1.309 9.695 1 87.62 253 ASP A CA 1
ATOM 1967 C C . ASP A 1 253 ? 14.086 -2.818 9.484 1 87.62 253 ASP A C 1
ATOM 1969 O O . ASP A 1 253 ? 14.07 -3.588 10.445 1 87.62 253 ASP A O 1
ATOM 1973 N N . HIS A 1 254 ? 14.117 -3.213 8.203 1 83.19 254 HIS A N 1
ATOM 1974 C CA . HIS A 1 254 ? 13.977 -4.637 7.906 1 83.19 254 HIS A CA 1
ATOM 1975 C C . HIS A 1 254 ? 15.305 -5.363 8.07 1 83.19 254 HIS A C 1
ATOM 1977 O O . HIS A 1 254 ? 15.344 -6.594 8.125 1 83.19 254 HIS A O 1
ATOM 1983 N N . ARG A 1 255 ? 16.406 -4.621 8.172 1 73.88 255 ARG A N 1
ATOM 1984 C CA . ARG A 1 255 ? 17.719 -5.246 8.266 1 73.88 255 ARG A CA 1
ATOM 1985 C C . ARG A 1 255 ? 18.016 -5.699 9.688 1 73.88 255 ARG A C 1
ATOM 1987 O O . ARG A 1 255 ? 17.688 -5 10.648 1 73.88 255 ARG A O 1
ATOM 1994 N N . THR A 1 256 ? 18.391 -6.902 9.734 1 63.72 256 THR A N 1
ATOM 1995 C CA . THR A 1 256 ? 18.641 -7.445 11.062 1 63.72 256 THR A CA 1
ATOM 1996 C C . THR A 1 256 ? 20.125 -7.363 11.406 1 63.72 256 THR A C 1
ATOM 1998 O O . THR A 1 256 ? 20.516 -7.609 12.547 1 63.72 256 THR A O 1
ATOM 2001 N N . ASP A 1 257 ? 20.812 -6.906 10.352 1 66.25 257 ASP A N 1
ATOM 2002 C CA . ASP A 1 257 ? 22.234 -6.816 10.648 1 66.25 257 ASP A CA 1
ATOM 2003 C C . ASP A 1 257 ? 22.531 -5.652 11.594 1 66.25 257 ASP A C 1
ATOM 2005 O O . ASP A 1 257 ? 21.766 -4.688 11.656 1 66.25 257 ASP A O 1
ATOM 2009 N N . GLN A 1 258 ? 23.391 -5.879 12.516 1 58.88 258 GLN A N 1
ATOM 2010 C CA . GLN A 1 258 ? 23.719 -4.949 13.594 1 58.88 258 GLN A CA 1
ATOM 2011 C C . GLN A 1 258 ? 24.25 -3.629 13.039 1 58.88 258 GLN A C 1
ATOM 2013 O O . GLN A 1 258 ? 24.094 -2.58 13.672 1 58.88 258 GLN A O 1
ATOM 2018 N N . GLN A 1 259 ? 24.906 -3.686 11.922 1 59.91 259 GLN A N 1
ATOM 2019 C CA . GLN A 1 259 ? 25.484 -2.438 11.43 1 59.91 259 GLN A CA 1
ATOM 2020 C C . GLN A 1 259 ? 24.484 -1.669 10.578 1 59.91 259 GLN A C 1
ATOM 2022 O O . GLN A 1 259 ? 23.891 -2.23 9.656 1 59.91 259 GLN A O 1
ATOM 2027 N N . PHE A 1 260 ? 24.141 -0.538 11.164 1 59.19 260 PHE A N 1
ATOM 2028 C CA . PHE A 1 260 ? 23.266 0.323 10.383 1 59.19 260 PHE A CA 1
ATOM 2029 C C . PHE A 1 260 ? 23.922 0.726 9.07 1 59.19 260 PHE A C 1
ATOM 2031 O O . PHE A 1 260 ? 25.094 1.139 9.062 1 59.19 260 PHE A O 1
ATOM 2038 N N . ARG A 1 261 ? 23.578 0.239 7.934 1 57.75 261 ARG A N 1
ATOM 2039 C CA . ARG A 1 261 ? 24.047 0.697 6.629 1 57.75 261 ARG A CA 1
ATOM 2040 C C . ARG A 1 261 ? 22.938 1.408 5.863 1 57.75 261 ARG A C 1
ATOM 2042 O O . ARG A 1 261 ? 21.828 0.894 5.758 1 57.75 261 ARG A O 1
ATOM 2049 N N . PRO A 1 262 ? 23.188 2.848 5.73 1 53.19 262 PRO A N 1
ATOM 2050 C CA . PRO A 1 262 ? 22.188 3.395 4.82 1 53.19 262 PRO A CA 1
ATOM 2051 C C . PRO A 1 262 ? 22.016 2.562 3.549 1 53.19 262 PRO A C 1
ATOM 2053 O O . PRO A 1 262 ? 22.969 1.909 3.109 1 53.19 262 PRO A O 1
ATOM 2056 N N . SER A 1 263 ? 20.906 1.987 3.348 1 49 263 SER A N 1
ATOM 2057 C CA . SER A 1 263 ? 20.75 1.215 2.117 1 49 263 SER A CA 1
ATOM 2058 C C . SER A 1 263 ? 21.391 1.937 0.933 1 49 263 SER A C 1
ATOM 2060 O O . SER A 1 263 ? 21.297 3.16 0.82 1 49 263 SER A O 1
ATOM 2062 N N . SER A 1 264 ? 22.578 1.549 0.506 1 41.22 264 SER A N 1
ATOM 2063 C CA . SER A 1 264 ? 23.297 2.092 -0.635 1 41.22 264 SER A CA 1
ATOM 2064 C C . SER A 1 264 ? 22.359 2.549 -1.734 1 41.22 264 SER A C 1
ATOM 2066 O O . SER A 1 264 ? 21.391 1.854 -2.057 1 41.22 264 SER A O 1
ATOM 2068 N N . SER A 1 265 ? 22.219 3.893 -1.821 1 36.16 265 SER A N 1
ATOM 2069 C CA . SER A 1 265 ? 21.594 4.504 -2.992 1 36.16 265 SER A CA 1
ATOM 2070 C C . SER A 1 265 ? 22 3.779 -4.273 1 36.16 265 SER A C 1
ATOM 2072 O O . SER A 1 265 ? 23.188 3.656 -4.574 1 36.16 265 SER A O 1
ATOM 2074 N N . GLU A 1 266 ? 21.578 2.805 -4.637 1 33.03 266 GLU A N 1
ATOM 2075 C CA . GLU A 1 266 ? 21.828 2.857 -6.074 1 33.03 266 GLU A CA 1
ATOM 2076 C C . GLU A 1 266 ? 21.672 4.277 -6.613 1 33.03 266 GLU A C 1
ATOM 2078 O O . GLU A 1 266 ? 20.703 4.965 -6.281 1 33.03 266 GLU A O 1
ATOM 2083 N N . GLU A 1 267 ? 22.781 5.027 -6.797 1 31.19 267 GLU A N 1
ATOM 2084 C CA . GLU A 1 267 ? 22.875 6.363 -7.375 1 31.19 267 GLU A CA 1
ATOM 2085 C C . GLU A 1 267 ? 21.75 6.613 -8.367 1 31.19 267 GLU A C 1
ATOM 2087 O O . GLU A 1 267 ? 21.812 6.18 -9.523 1 31.19 267 GLU A O 1
ATOM 2092 N N . GLU A 1 268 ? 20.609 6.246 -8.156 1 32.34 268 GLU A N 1
ATOM 2093 C CA . GLU A 1 268 ? 19.766 6.855 -9.18 1 32.34 268 GLU A CA 1
ATOM 2094 C C . GLU A 1 268 ? 19.938 8.375 -9.203 1 32.34 268 GLU A C 1
ATOM 2096 O O . GLU A 1 268 ? 19.844 9.023 -8.164 1 32.34 268 GLU A O 1
ATOM 2101 N N . ASP A 1 269 ? 20.797 8.906 -10.094 1 30.2 269 ASP A N 1
ATOM 2102 C CA . ASP A 1 269 ? 20.859 10.289 -10.547 1 30.2 269 ASP A CA 1
ATOM 2103 C C . ASP A 1 269 ? 19.469 10.914 -10.617 1 30.2 269 ASP A C 1
ATOM 2105 O O . ASP A 1 269 ? 18.688 10.594 -11.523 1 30.2 269 ASP A O 1
ATOM 2109 N N . LEU A 1 270 ? 18.734 10.906 -9.617 1 31.2 270 LEU A N 1
ATOM 2110 C CA . LEU A 1 270 ? 17.594 11.805 -9.68 1 31.2 270 LEU A CA 1
ATOM 2111 C C . LEU A 1 270 ? 18.016 13.195 -10.156 1 31.2 270 LEU A C 1
ATOM 2113 O O . LEU A 1 270 ? 18.484 14.008 -9.367 1 31.2 270 LEU A O 1
ATOM 2117 N N . ASN A 1 271 ? 18.703 13.352 -11.25 1 29.28 271 ASN A N 1
ATOM 2118 C CA . ASN A 1 271 ? 18.797 14.672 -11.859 1 29.28 271 ASN A CA 1
ATOM 2119 C C . ASN A 1 271 ? 17.422 15.352 -11.945 1 29.28 271 ASN A C 1
ATOM 2121 O O . ASN A 1 271 ? 17.219 16.234 -12.781 1 29.28 271 ASN A O 1
ATOM 2125 N N . GLU A 1 272 ? 16.344 14.82 -11.492 1 29.2 272 GLU A N 1
ATOM 2126 C CA . GLU A 1 272 ? 15.398 15.891 -11.773 1 29.2 272 GLU A CA 1
ATOM 2127 C C . GLU A 1 272 ? 15.852 17.203 -11.141 1 29.2 272 GLU A C 1
ATOM 2129 O O . GLU A 1 272 ? 16.531 17.203 -10.117 1 29.2 272 GLU A O 1
ATOM 2134 N N . GLU A 1 273 ? 15.828 18.328 -11.953 1 27.14 273 GLU A N 1
ATOM 2135 C CA . GLU A 1 273 ? 15.914 19.766 -11.703 1 27.14 273 GLU A CA 1
ATOM 2136 C C . GLU A 1 273 ? 15.211 20.141 -10.398 1 27.14 273 GLU A C 1
ATOM 2138 O O . GLU A 1 273 ? 13.984 20.141 -10.32 1 27.14 273 GLU A O 1
ATOM 2143 N N . ALA A 1 274 ? 15.484 19.641 -9.32 1 27.56 274 ALA A N 1
ATOM 2144 C CA . ALA A 1 274 ? 15.094 20.469 -8.18 1 27.56 274 ALA A CA 1
ATOM 2145 C C . ALA A 1 274 ? 15.297 21.953 -8.484 1 27.56 274 ALA A C 1
ATOM 2147 O O . ALA A 1 274 ? 16.375 22.359 -8.938 1 27.56 274 ALA A O 1
ATOM 2148 N N . SER A 1 275 ? 14.305 22.625 -8.969 1 26.69 275 SER A N 1
ATOM 2149 C CA . SER A 1 275 ? 14.414 24.078 -9.023 1 26.69 275 SER A CA 1
ATOM 2150 C C . SER A 1 275 ? 15.211 24.609 -7.836 1 26.69 275 SER A C 1
ATOM 2152 O O . SER A 1 275 ? 15.023 24.172 -6.699 1 26.69 275 SER A O 1
ATOM 2154 N N . ASP A 1 276 ? 16.438 24.953 -8.062 1 27.09 276 ASP A N 1
ATOM 2155 C CA . ASP A 1 276 ? 17.297 25.828 -7.266 1 27.09 276 ASP A CA 1
ATOM 2156 C C . ASP A 1 276 ? 16.484 26.938 -6.605 1 27.09 276 ASP A C 1
ATOM 2158 O O . ASP A 1 276 ? 16.172 27.953 -7.238 1 27.09 276 ASP A O 1
ATOM 2162 N N . SER A 1 277 ? 15.367 26.734 -6.062 1 26.95 277 SER A N 1
ATOM 2163 C CA . SER A 1 277 ? 15.102 27.969 -5.316 1 26.95 277 SER A CA 1
ATOM 2164 C C . SER A 1 277 ? 16.328 28.391 -4.508 1 26.95 277 SER A C 1
ATOM 2166 O O . SER A 1 277 ? 16.891 27.594 -3.766 1 26.95 277 SER A O 1
ATOM 2168 N N . GLU A 1 278 ? 17.172 29.188 -5.117 1 26.05 278 GLU A N 1
ATOM 2169 C CA . GLU A 1 278 ? 18.188 30.047 -4.5 1 26.05 278 GLU A CA 1
ATOM 2170 C C . GLU A 1 278 ? 17.781 30.453 -3.09 1 26.05 278 GLU A C 1
ATOM 2172 O O . GLU A 1 278 ? 16.812 31.219 -2.91 1 26.05 278 GLU A O 1
ATOM 2177 N N . GLU A 1 279 ? 17.609 29.547 -2.254 1 28.17 279 GLU A N 1
ATOM 2178 C CA . GLU A 1 279 ? 17.625 30.141 -0.924 1 28.17 279 GLU A CA 1
ATOM 2179 C C . GLU A 1 279 ? 18.75 31.172 -0.795 1 28.17 279 GLU A C 1
ATOM 2181 O O . GLU A 1 279 ? 19.875 30.938 -1.255 1 28.17 279 GLU A O 1
ATOM 2186 N N . GLU A 1 280 ? 18.406 32.438 -0.959 1 26.69 280 GLU A N 1
ATOM 2187 C CA . GLU A 1 280 ? 19.25 33.531 -0.545 1 26.69 280 GLU A CA 1
ATOM 2188 C C . GLU A 1 280 ? 20.109 33.156 0.659 1 26.69 280 GLU A C 1
ATOM 2190 O O . GLU A 1 280 ? 19.625 32.5 1.583 1 26.69 280 GLU A O 1
ATOM 2195 N N . GLU A 1 281 ? 21.391 33 0.407 1 27.95 281 GLU A N 1
ATOM 2196 C CA . GLU A 1 281 ? 22.484 32.938 1.37 1 27.95 281 GLU A CA 1
ATOM 2197 C C . GLU A 1 281 ? 22.266 33.938 2.514 1 27.95 281 GLU A C 1
ATOM 2199 O O . GLU A 1 281 ? 22.406 35.125 2.328 1 27.95 281 GLU A O 1
ATOM 2204 N N . GLY A 1 282 ? 21.172 33.906 3.186 1 24.81 282 GLY A N 1
ATOM 2205 C CA . GLY A 1 282 ? 21.25 34.875 4.273 1 24.81 282 GLY A CA 1
ATOM 2206 C C . GLY A 1 282 ? 22.547 34.781 5.051 1 24.81 282 GLY A C 1
ATOM 2207 O O . GLY A 1 282 ? 23.281 33.812 4.938 1 24.81 282 GLY A O 1
ATOM 2208 N N . GLU A 1 283 ? 23.125 35.906 5.457 1 25.06 283 GLU A N 1
ATOM 2209 C CA . GLU A 1 283 ? 24.359 36.188 6.195 1 25.06 283 GLU A CA 1
ATOM 2210 C C . GLU A 1 283 ? 24.609 35.125 7.254 1 25.06 283 GLU A C 1
ATOM 2212 O O . GLU A 1 283 ? 23.672 34.625 7.879 1 25.06 283 GLU A O 1
ATOM 2217 N N . LYS A 1 284 ? 25.797 34.469 7.176 1 29.19 284 LYS A N 1
ATOM 2218 C CA . LYS A 1 284 ? 26.531 33.656 8.125 1 29.19 284 LYS A CA 1
ATOM 2219 C C . LYS A 1 284 ? 26.422 34.188 9.539 1 29.19 284 LYS A C 1
ATOM 2221 O O . LYS A 1 284 ? 27.359 34.812 10.055 1 29.19 284 LYS A O 1
ATOM 2226 N N . ASP A 1 285 ? 25.281 34.906 9.875 1 25.03 285 ASP A N 1
ATOM 2227 C CA . ASP A 1 285 ? 25.578 35.281 11.258 1 25.03 285 ASP A CA 1
ATOM 2228 C C . ASP A 1 285 ? 25.828 34.031 12.109 1 25.03 285 ASP A C 1
ATOM 2230 O O . ASP A 1 285 ? 25.297 32.969 11.828 1 25.03 285 ASP A O 1
ATOM 2234 N N . ASP A 1 286 ? 26.828 34 13.07 1 28.11 286 ASP A N 1
ATOM 2235 C CA . ASP A 1 286 ? 27.484 33.062 13.953 1 28.11 286 ASP A CA 1
ATOM 2236 C C . ASP A 1 286 ? 26.5 31.969 14.414 1 28.11 286 ASP A C 1
ATOM 2238 O O . ASP A 1 286 ? 26.297 30.969 13.727 1 28.11 286 ASP A O 1
ATOM 2242 N N . GLU A 1 287 ? 26.609 31.656 15.82 1 29.47 287 GLU A N 1
ATOM 2243 C CA . GLU A 1 287 ? 26.125 30.766 16.859 1 29.47 287 GLU A CA 1
ATOM 2244 C C . GLU A 1 287 ? 24.609 30.719 16.891 1 29.47 287 GLU A C 1
ATOM 2246 O O . GLU A 1 287 ? 24.016 30.328 17.906 1 29.47 287 GLU A O 1
ATOM 2251 N N . VAL A 1 288 ? 23.953 31.453 16.094 1 30.03 288 VAL A N 1
ATOM 2252 C CA . VAL A 1 288 ? 22.594 31.812 16.438 1 30.03 288 VAL A CA 1
ATOM 2253 C C . VAL A 1 288 ? 21.688 30.578 16.359 1 30.03 288 VAL A C 1
ATOM 2255 O O . VAL A 1 288 ? 21.703 29.859 15.344 1 30.03 288 VAL A O 1
ATOM 2258 N N . ARG A 1 289 ? 21.297 30.016 17.453 1 32.69 289 ARG A N 1
ATOM 2259 C CA . ARG A 1 289 ? 20.156 29.203 17.859 1 32.69 289 ARG A CA 1
ATOM 2260 C C . ARG A 1 289 ? 18.922 29.562 17.047 1 32.69 289 ARG A C 1
ATOM 2262 O O . ARG A 1 289 ? 18.234 30.547 17.328 1 32.69 289 ARG A O 1
ATOM 2269 N N . TYR A 1 290 ? 19.062 29.703 15.812 1 34.16 290 TYR A N 1
ATOM 2270 C CA . TYR A 1 290 ? 17.984 30.266 15.008 1 34.16 290 TYR A CA 1
ATOM 2271 C C . TYR A 1 290 ? 16.688 29.484 15.195 1 34.16 290 TYR A C 1
ATOM 2273 O O . TYR A 1 290 ? 16.703 28.25 15.133 1 34.16 290 TYR A O 1
ATOM 2281 N N . THR A 1 291 ? 15.945 29.797 16.125 1 36.72 291 THR A N 1
ATOM 2282 C CA . THR A 1 291 ? 14.539 29.406 16.219 1 36.72 291 THR A CA 1
ATOM 2283 C C . THR A 1 291 ? 13.812 29.703 14.914 1 36.72 291 THR A C 1
ATOM 2285 O O . THR A 1 291 ? 13.922 30.797 14.367 1 36.72 291 THR A O 1
ATOM 2288 N N . THR A 1 292 ? 13.945 28.953 13.938 1 39.34 292 THR A N 1
ATOM 2289 C CA . THR A 1 292 ? 13.078 29.219 12.789 1 39.34 292 THR A CA 1
ATOM 2290 C C . THR A 1 292 ? 11.617 29 13.156 1 39.34 292 THR A C 1
ATOM 2292 O O . THR A 1 292 ? 11.305 28.141 13.984 1 39.34 292 THR A O 1
ATOM 2295 N N . LEU A 1 293 ? 10.875 30.062 13.055 1 40.97 293 LEU A N 1
ATOM 2296 C CA . LEU A 1 293 ? 9.422 29.953 13.203 1 40.97 293 LEU A CA 1
ATOM 2297 C C . LEU A 1 293 ? 8.828 29.078 12.109 1 40.97 293 LEU A C 1
ATOM 2299 O O . LEU A 1 293 ? 9.102 29.281 10.922 1 40.97 293 LEU A O 1
ATOM 2303 N N . THR A 1 294 ? 8.578 27.922 12.477 1 48.03 294 THR A N 1
ATOM 2304 C CA . THR A 1 294 ? 7.793 27.141 11.531 1 48.03 294 THR A CA 1
ATOM 2305 C C . THR A 1 294 ? 6.566 27.922 11.07 1 48.03 294 THR A C 1
ATOM 2307 O O . THR A 1 294 ? 6.211 28.938 11.672 1 48.03 294 THR A O 1
ATOM 2310 N N . ALA A 1 295 ? 6.184 27.719 9.938 1 44 295 ALA A N 1
ATOM 2311 C CA . ALA A 1 295 ? 4.973 28.391 9.484 1 44 295 ALA A CA 1
ATOM 2312 C C . ALA A 1 295 ? 3.959 28.531 10.617 1 44 295 ALA A C 1
ATOM 2314 O O . ALA A 1 295 ? 3.172 29.484 10.641 1 44 295 ALA A O 1
ATOM 2315 N N . ASP A 1 296 ? 4.062 27.625 11.523 1 45.25 296 ASP A N 1
ATOM 2316 C CA . ASP A 1 296 ? 3.107 27.656 12.625 1 45.25 296 ASP A CA 1
ATOM 2317 C C . ASP A 1 296 ? 3.641 28.5 13.781 1 45.25 296 ASP A C 1
ATOM 2319 O O . ASP A 1 296 ? 3.035 28.531 14.859 1 45.25 296 ASP A O 1
ATOM 2323 N N . GLY A 1 297 ? 4.73 29.172 13.617 1 49.56 297 GLY A N 1
ATOM 2324 C CA . GLY A 1 297 ? 5.234 30.078 14.633 1 49.56 297 GLY A CA 1
ATOM 2325 C C . GLY A 1 297 ? 6.125 29.422 15.656 1 49.56 297 GLY A C 1
ATOM 2326 O O . GLY A 1 297 ? 6.426 30 16.703 1 49.56 297 GLY A O 1
ATOM 2327 N N . GLN A 1 298 ? 6.328 28.141 15.422 1 55.59 298 GLN A N 1
ATOM 2328 C CA . GLN A 1 298 ? 7.129 27.469 16.438 1 55.59 298 GLN A CA 1
ATOM 2329 C C . GLN A 1 298 ? 8.617 27.734 16.234 1 55.59 298 GLN A C 1
ATOM 2331 O O . GLN A 1 298 ? 9.094 27.781 15.094 1 55.59 298 GLN A O 1
ATOM 2336 N N . ARG A 1 299 ? 9.266 28.234 17.281 1 59.84 299 ARG A N 1
ATOM 2337 C CA . ARG A 1 299 ? 10.711 28.438 17.312 1 59.84 299 ARG A CA 1
ATOM 2338 C C . ARG A 1 299 ? 11.453 27.109 17.234 1 59.84 299 ARG A C 1
ATOM 2340 O O . ARG A 1 299 ? 11.242 26.234 18.078 1 59.84 299 ARG A O 1
ATOM 2347 N N . LEU A 1 300 ? 12.023 26.812 16 1 70.94 300 LEU A N 1
ATOM 2348 C CA . LEU A 1 300 ? 12.75 25.562 15.844 1 70.94 300 LEU A CA 1
ATOM 2349 C C . LEU A 1 300 ? 14.234 25.75 16.156 1 70.94 300 LEU A C 1
ATOM 2351 O O . LEU A 1 300 ? 14.828 26.766 15.766 1 70.94 300 LEU A O 1
ATOM 2355 N N . LYS A 1 301 ? 14.797 24.984 17.141 1 80.31 301 LYS A N 1
ATOM 2356 C CA . LYS A 1 301 ? 16.234 24.922 17.422 1 80.31 301 LYS A CA 1
ATOM 2357 C C . LYS A 1 301 ? 16.969 24.203 16.297 1 80.31 301 LYS A C 1
ATOM 2359 O O . LYS A 1 301 ? 16.453 23.25 15.711 1 80.31 301 LYS A O 1
ATOM 2364 N N . VAL A 1 302 ? 18.141 24.812 15.906 1 86.56 302 VAL A N 1
ATOM 2365 C CA . VAL A 1 302 ? 18.969 24.188 14.875 1 86.56 302 VAL A CA 1
ATOM 2366 C C . VAL A 1 302 ? 20.078 23.375 15.531 1 86.56 302 VAL A C 1
ATOM 2368 O O . VAL A 1 302 ? 20.859 23.906 16.328 1 86.56 302 VAL A O 1
ATOM 2371 N N . ASP A 1 303 ? 20.141 22.109 15.273 1 91.88 303 ASP A N 1
ATOM 2372 C CA . ASP A 1 303 ? 21.234 21.234 15.688 1 91.88 303 ASP A CA 1
ATOM 2373 C C . ASP A 1 303 ? 22.141 20.891 14.508 1 91.88 303 ASP A C 1
ATOM 2375 O O . ASP A 1 303 ? 21.828 20 13.719 1 91.88 303 ASP A O 1
ATOM 2379 N N . GLU A 1 304 ? 23.266 21.516 14.391 1 91.19 304 GLU A N 1
ATOM 2380 C CA . GLU A 1 304 ? 24.188 21.438 13.258 1 91.19 304 GLU A CA 1
ATOM 2381 C C . GLU A 1 304 ? 24.828 20.047 13.148 1 91.19 304 GLU A C 1
ATOM 2383 O O . GLU A 1 304 ? 25.359 19.688 12.094 1 91.19 304 GLU A O 1
ATOM 2388 N N . SER A 1 305 ? 24.75 19.312 14.172 1 92.5 305 SER A N 1
ATOM 2389 C CA . SER A 1 305 ? 25.359 17.984 14.141 1 92.5 305 SER A CA 1
ATOM 2390 C C . SER A 1 305 ? 24.625 17.078 13.148 1 92.5 305 SER A C 1
ATOM 2392 O O . SER A 1 305 ? 25.172 16.062 12.719 1 92.5 305 SER A O 1
ATOM 2394 N N . TYR A 1 306 ? 23.484 17.438 12.789 1 94.88 306 TYR A N 1
ATOM 2395 C CA . TYR A 1 306 ? 22.703 16.656 11.836 1 94.88 306 TYR A CA 1
ATOM 2396 C C . TYR A 1 306 ? 23.141 16.938 10.406 1 94.88 306 TYR A C 1
ATOM 2398 O O . TYR A 1 306 ? 22.688 16.297 9.461 1 94.88 306 TYR A O 1
ATOM 2406 N N . ARG A 1 307 ? 24.078 17.828 10.266 1 92.94 307 ARG A N 1
ATOM 2407 C CA . ARG A 1 307 ? 24.609 18.156 8.945 1 92.94 307 ARG A CA 1
ATOM 2408 C C . ARG A 1 307 ? 26.047 17.672 8.805 1 92.94 307 ARG A C 1
ATOM 2410 O O . ARG A 1 307 ? 26.594 17.641 7.699 1 92.94 307 ARG A O 1
ATOM 2417 N N . ASP A 1 308 ? 26.609 17.391 9.898 1 94.12 308 ASP A N 1
ATO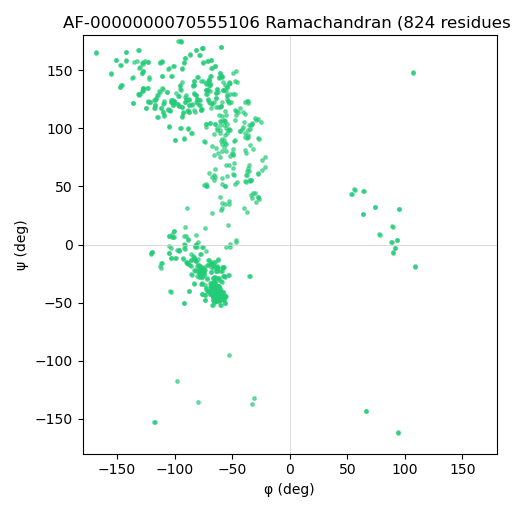M 2418 C CA . ASP A 1 308 ? 28.016 17 9.914 1 94.12 308 ASP A CA 1
ATOM 2419 C C . ASP A 1 308 ? 28.188 15.516 9.586 1 94.12 308 ASP A C 1
ATOM 2421 O O . ASP A 1 308 ? 27.875 14.648 10.414 1 94.12 308 ASP A O 1
ATOM 2425 N N . MET A 1 309 ? 28.781 15.25 8.523 1 92.88 309 MET A N 1
ATOM 2426 C CA . MET A 1 309 ? 28.891 13.883 8.031 1 92.88 309 MET A CA 1
ATOM 2427 C C . MET A 1 309 ? 29.766 13.031 8.953 1 92.88 309 MET A C 1
ATOM 2429 O O . MET A 1 309 ? 29.516 11.844 9.141 1 92.88 309 MET A O 1
ATOM 2433 N N . ASP A 1 310 ? 30.781 13.617 9.469 1 93 310 ASP A N 1
ATOM 2434 C CA . ASP A 1 310 ? 31.656 12.875 10.375 1 93 310 ASP A CA 1
ATOM 2435 C C . ASP A 1 310 ? 30.906 12.445 11.633 1 93 310 ASP A C 1
ATOM 2437 O O . ASP A 1 310 ? 31.031 11.305 12.078 1 93 310 ASP A O 1
ATOM 2441 N N . GLU A 1 311 ? 30.156 13.344 12.086 1 92.5 311 GLU A N 1
ATOM 2442 C CA . GLU A 1 311 ? 29.344 13.039 13.266 1 92.5 311 GLU A CA 1
ATOM 2443 C C . GLU A 1 311 ? 28.297 11.961 12.961 1 92.5 311 GLU A C 1
ATOM 2445 O O . GLU A 1 311 ? 28.078 11.062 13.773 1 92.5 311 GLU A O 1
ATOM 2450 N N . LEU A 1 312 ? 27.75 12.047 11.859 1 93.88 312 LEU A N 1
ATOM 2451 C CA . LEU A 1 312 ? 26.719 11.102 11.453 1 93.88 312 LEU A CA 1
ATOM 2452 C C . LEU A 1 312 ? 27.312 9.703 11.289 1 93.88 312 LEU A C 1
ATOM 2454 O O . LEU A 1 312 ? 26.703 8.711 11.711 1 93.88 312 LEU A O 1
ATOM 2458 N N . GLU A 1 313 ? 28.422 9.625 10.719 1 92.12 313 GLU A N 1
ATOM 2459 C CA . GLU A 1 313 ? 29.078 8.344 10.531 1 92.12 313 GLU A CA 1
ATOM 2460 C C . GLU A 1 313 ? 29.484 7.723 11.859 1 92.12 313 GLU A C 1
ATOM 2462 O O . GLU A 1 313 ? 29.344 6.512 12.062 1 92.12 313 GLU A O 1
ATOM 2467 N N . GLU A 1 314 ? 29.969 8.562 12.719 1 91.44 314 GLU A N 1
ATOM 2468 C CA . GLU A 1 314 ? 30.328 8.078 14.047 1 91.44 314 GLU A CA 1
ATOM 2469 C C . GLU A 1 314 ? 29.109 7.555 14.797 1 91.44 314 GLU A C 1
ATOM 2471 O O . GLU A 1 314 ? 29.188 6.512 15.453 1 91.44 314 GLU A O 1
ATOM 2476 N N . CYS A 1 315 ? 28.094 8.266 14.672 1 91.62 315 CYS A N 1
ATOM 2477 C CA . CYS A 1 315 ? 26.875 7.879 15.352 1 91.62 315 CYS A CA 1
ATOM 2478 C C . CYS A 1 315 ? 26.312 6.582 14.781 1 91.62 315 CYS A C 1
ATOM 2480 O O . CYS A 1 315 ? 25.688 5.797 15.492 1 91.62 315 CYS A O 1
ATOM 2482 N N . SER A 1 316 ? 26.5 6.352 13.516 1 89.94 316 SER A N 1
ATOM 2483 C CA . SER A 1 316 ? 25.984 5.168 12.836 1 89.94 316 SER A CA 1
ATOM 2484 C C . SER A 1 316 ? 26.609 3.895 13.398 1 89.94 316 SER A C 1
ATOM 2486 O O . SER A 1 316 ? 26.062 2.803 13.242 1 89.94 316 SER A O 1
ATOM 2488 N N . GLU A 1 317 ? 27.688 4.066 14.039 1 90.12 317 GLU A N 1
ATOM 2489 C CA . GLU A 1 317 ? 28.406 2.92 14.578 1 90.12 317 GLU A CA 1
ATOM 2490 C C . GLU A 1 317 ? 27.859 2.529 15.953 1 90.12 317 GLU A C 1
ATOM 2492 O O . GLU A 1 317 ? 28.156 1.442 16.453 1 90.12 317 GLU A O 1
ATOM 2497 N N . ILE A 1 318 ? 27.109 3.398 16.469 1 92 318 ILE A N 1
ATOM 2498 C CA . ILE A 1 318 ? 26.516 3.092 17.766 1 92 318 ILE A CA 1
ATOM 2499 C C . ILE A 1 318 ? 25.344 2.123 17.578 1 92 318 ILE A C 1
ATOM 2501 O O . ILE A 1 318 ? 24.359 2.449 16.906 1 92 318 ILE A O 1
ATOM 2505 N N . PRO A 1 319 ? 25.453 0.951 18.109 1 90.88 319 PRO A N 1
ATOM 2506 C CA . PRO A 1 319 ? 24.391 -0.038 17.906 1 90.88 319 PRO A CA 1
ATOM 2507 C C . PRO A 1 319 ? 23.094 0.32 18.656 1 90.88 319 PRO A C 1
ATOM 2509 O O . PRO A 1 319 ? 23.156 0.856 19.766 1 90.88 319 PRO A O 1
ATOM 2512 N N . LEU A 1 320 ? 22.031 0.051 18.016 1 93.81 320 LEU A N 1
ATOM 2513 C CA . LEU A 1 320 ? 20.703 0.183 18.625 1 93.81 320 LEU A CA 1
ATOM 2514 C C . LEU A 1 320 ? 20.062 -1.185 18.828 1 93.81 320 LEU A C 1
ATOM 2516 O O . LEU A 1 320 ? 20.266 -2.1 18.031 1 93.81 320 LEU A O 1
ATOM 2520 N N . PRO A 1 321 ? 19.297 -1.311 19.922 1 93.94 321 PRO A N 1
ATOM 2521 C CA . PRO A 1 321 ? 18.562 -2.572 20.062 1 93.94 321 PRO A CA 1
ATOM 2522 C C . PRO A 1 321 ? 17.625 -2.84 18.891 1 93.94 321 PRO A C 1
ATOM 2524 O O . PRO A 1 321 ? 17.078 -1.9 18.297 1 93.94 321 PRO A O 1
ATOM 2527 N N . HIS A 1 322 ? 17.547 -4.09 18.594 1 93.75 322 HIS A N 1
ATOM 2528 C CA . HIS A 1 322 ? 16.719 -4.527 17.469 1 93.75 322 HIS A CA 1
ATOM 2529 C C . HIS A 1 322 ? 15.68 -5.547 17.906 1 93.75 322 HIS A C 1
ATOM 2531 O O . HIS A 1 322 ? 16.016 -6.578 18.484 1 93.75 322 HIS A O 1
ATOM 2537 N N . TYR A 1 323 ? 14.375 -5.184 17.609 1 94.31 323 TYR A N 1
ATOM 2538 C CA . TYR A 1 323 ? 13.297 -6.043 18.094 1 94.31 323 TYR A CA 1
ATOM 2539 C C . TYR A 1 323 ? 12.32 -6.367 16.969 1 94.31 323 TYR A C 1
ATOM 2541 O O . TYR A 1 323 ? 12.148 -5.578 16.031 1 94.31 323 TYR A O 1
ATOM 2549 N N . ASP A 1 324 ? 11.703 -7.562 17.141 1 94.81 324 ASP A N 1
ATOM 2550 C CA . ASP A 1 324 ? 10.461 -7.797 16.406 1 94.81 324 ASP A CA 1
ATOM 2551 C C . ASP A 1 324 ? 9.383 -6.789 16.812 1 94.81 324 ASP A C 1
ATOM 2553 O O . ASP A 1 324 ? 9.242 -6.469 18 1 94.81 324 ASP A O 1
ATOM 2557 N N . TYR A 1 325 ? 8.586 -6.395 15.836 1 96.56 325 TYR A N 1
ATOM 2558 C CA . TYR A 1 325 ? 7.633 -5.324 16.094 1 96.56 325 TYR A CA 1
ATOM 2559 C C . TYR A 1 325 ? 6.629 -5.73 17.156 1 96.56 325 TYR A C 1
ATOM 2561 O O . TYR A 1 325 ? 6.039 -4.875 17.828 1 96.56 325 TYR A O 1
ATOM 2569 N N . THR A 1 326 ? 6.465 -7.008 17.359 1 95.62 326 THR A N 1
ATOM 2570 C CA . THR A 1 326 ? 5.512 -7.484 18.359 1 95.62 326 THR A CA 1
ATOM 2571 C C . THR A 1 326 ? 6.188 -7.641 19.719 1 95.62 326 THR A C 1
ATOM 2573 O O . THR A 1 326 ? 5.512 -7.781 20.734 1 95.62 326 THR A O 1
ATOM 2576 N N . ALA A 1 327 ? 7.445 -7.633 19.734 1 94.62 327 ALA A N 1
ATOM 2577 C CA . ALA A 1 327 ? 8.195 -7.891 20.953 1 94.62 327 ALA A CA 1
ATOM 2578 C C . ALA A 1 327 ? 8.438 -6.602 21.734 1 94.62 327 ALA A C 1
ATOM 2580 O O . ALA A 1 327 ? 8.797 -6.637 22.922 1 94.62 327 ALA A O 1
ATOM 2581 N N . VAL A 1 328 ? 8.273 -5.48 21.109 1 95.69 328 VAL A N 1
ATOM 2582 C CA . VAL A 1 328 ? 8.453 -4.184 21.75 1 95.69 328 VAL A CA 1
ATOM 2583 C C . VAL A 1 328 ? 7.242 -3.871 22.625 1 95.69 328 VAL A C 1
ATOM 2585 O O . VAL A 1 328 ? 6.102 -4.141 22.25 1 95.69 328 VAL A O 1
ATOM 2588 N N . GLU A 1 329 ? 7.516 -3.295 23.75 1 95 329 GLU A N 1
ATOM 2589 C CA . GLU A 1 329 ? 6.438 -2.783 24.594 1 95 329 GLU A CA 1
ATOM 2590 C C . GLU A 1 329 ? 6.188 -1.303 24.328 1 95 329 GLU A C 1
ATOM 2592 O O . GLU A 1 329 ? 6.891 -0.441 24.859 1 95 329 GLU A O 1
ATOM 2597 N N . TYR A 1 330 ? 5.211 -1.089 23.578 1 95.75 330 TYR A N 1
ATOM 2598 C CA . TYR A 1 330 ? 4.852 0.288 23.25 1 95.75 330 TYR A CA 1
ATOM 2599 C C . TYR A 1 330 ? 4.031 0.911 24.375 1 95.75 330 TYR A C 1
ATOM 2601 O O . TYR A 1 330 ? 2.971 0.396 24.734 1 95.75 330 TYR A O 1
ATOM 2609 N N . SER A 1 331 ? 4.484 1.995 24.922 1 88.38 331 SER A N 1
ATOM 2610 C CA . SER A 1 331 ? 3.84 2.617 26.078 1 88.38 331 SER A CA 1
ATOM 2611 C C . SER A 1 331 ? 2.908 3.746 25.656 1 88.38 331 SER A C 1
ATOM 2613 O O . SER A 1 331 ? 2.844 4.09 24.469 1 88.38 331 SER A O 1
ATOM 2615 N N . LYS A 1 332 ? 2.211 4.293 26.641 1 91.06 332 LYS A N 1
ATOM 2616 C CA . LYS A 1 332 ? 1.3 5.41 26.422 1 91.06 332 LYS A CA 1
ATOM 2617 C C . LYS A 1 332 ? 2.055 6.738 26.406 1 91.06 332 LYS A C 1
ATOM 2619 O O . LYS A 1 332 ? 1.463 7.789 26.141 1 91.06 332 LYS A O 1
ATOM 2624 N N . ALA A 1 333 ? 3.297 6.652 26.609 1 93.5 333 ALA A N 1
ATOM 2625 C CA . ALA A 1 333 ? 4.117 7.855 26.516 1 93.5 333 ALA A CA 1
ATOM 2626 C C . ALA A 1 333 ? 4.336 8.258 25.062 1 93.5 333 ALA A C 1
ATOM 2628 O O . ALA A 1 333 ? 4.262 7.422 24.156 1 93.5 333 ALA A O 1
ATOM 2629 N N . PRO A 1 334 ? 4.602 9.445 24.875 1 96 334 PRO A N 1
ATOM 2630 C CA . PRO A 1 334 ? 4.855 9.906 23.516 1 96 334 PRO A CA 1
ATOM 2631 C C . PRO A 1 334 ? 6 9.156 22.844 1 96 334 PRO A C 1
ATOM 2633 O O . PRO A 1 334 ? 7.035 8.906 23.469 1 96 334 PRO A O 1
ATOM 2636 N N . SER A 1 335 ? 5.781 8.734 21.656 1 98 335 SER A N 1
ATOM 2637 C CA . SER A 1 335 ? 6.781 8 20.891 1 98 335 SER A CA 1
ATOM 2638 C C . SER A 1 335 ? 6.746 8.398 19.422 1 98 335 SER A C 1
ATOM 2640 O O . SER A 1 335 ? 5.848 9.125 18.984 1 98 335 SER A O 1
ATOM 2642 N N . VAL A 1 336 ? 7.797 8.016 18.703 1 98.5 336 VAL A N 1
ATOM 2643 C CA . VAL A 1 336 ? 7.934 8.352 17.297 1 98.5 336 VAL A CA 1
ATOM 2644 C C . VAL A 1 336 ? 8.281 7.102 16.5 1 98.5 336 VAL A C 1
ATOM 2646 O O . VAL A 1 336 ? 9.133 6.312 16.906 1 98.5 336 VAL A O 1
ATOM 2649 N N . LEU A 1 337 ? 7.57 6.887 15.477 1 98.69 337 LEU A N 1
ATOM 2650 C CA . LEU A 1 337 ? 7.957 5.895 14.477 1 98.69 337 LEU A CA 1
ATOM 2651 C C . LEU A 1 337 ? 8.602 6.566 13.266 1 98.69 337 LEU A C 1
ATOM 2653 O O . LEU A 1 337 ? 8.016 7.477 12.672 1 98.69 337 LEU A O 1
ATOM 2657 N N . VAL A 1 338 ? 9.812 6.164 12.953 1 98.69 338 VAL A N 1
ATOM 2658 C CA . VAL A 1 338 ? 10.508 6.691 11.789 1 98.69 338 VAL A CA 1
ATOM 2659 C C . VAL A 1 338 ? 10.453 5.672 10.648 1 98.69 338 VAL A C 1
ATOM 2661 O O . VAL A 1 338 ? 10.852 4.52 10.82 1 98.69 338 VAL A O 1
ATOM 2664 N N . VAL A 1 339 ? 9.945 6.117 9.5 1 97.94 339 VAL A N 1
ATOM 2665 C CA . VAL A 1 339 ? 9.781 5.262 8.328 1 97.94 339 VAL A CA 1
ATOM 2666 C C . VAL A 1 339 ? 10.656 5.773 7.188 1 97.94 339 VAL A C 1
ATOM 2668 O O . VAL A 1 339 ? 10.57 6.941 6.801 1 97.94 339 VAL A O 1
ATOM 2671 N N . GLY A 1 340 ? 11.477 4.918 6.66 1 95.5 340 GLY A N 1
ATOM 2672 C CA . GLY A 1 340 ? 12.391 5.297 5.594 1 95.5 340 GLY A CA 1
ATOM 2673 C C . GLY A 1 340 ? 11.773 5.191 4.211 1 95.5 340 GLY A C 1
ATOM 2674 O O . GLY A 1 340 ? 10.75 4.531 4.035 1 95.5 340 GLY A O 1
ATOM 2675 N N . GLY A 1 341 ? 12.422 5.824 3.268 1 89.88 341 GLY A N 1
ATOM 2676 C CA . GLY A 1 341 ? 11.984 5.793 1.882 1 89.88 341 GLY A CA 1
ATOM 2677 C C . GLY A 1 341 ? 12.305 4.48 1.187 1 89.88 341 GLY A C 1
ATOM 2678 O O . GLY A 1 341 ? 13.031 3.648 1.728 1 89.88 341 GLY A O 1
ATOM 2679 N N . GLU A 1 342 ? 11.758 4.238 -0.035 1 78.88 342 GLU A N 1
ATOM 2680 C CA . GLU A 1 342 ? 11.828 3.002 -0.809 1 78.88 342 GLU A CA 1
ATOM 2681 C C . GLU A 1 342 ? 13.242 2.75 -1.319 1 78.88 342 GLU A C 1
ATOM 2683 O O . GLU A 1 342 ? 13.727 1.615 -1.295 1 78.88 342 GLU A O 1
ATOM 2688 N N . ALA A 1 343 ? 13.891 3.797 -1.653 1 72.06 343 ALA A N 1
ATOM 2689 C CA . ALA A 1 343 ? 15.172 3.658 -2.354 1 72.06 343 ALA A CA 1
ATOM 2690 C C . ALA A 1 343 ? 16.328 3.525 -1.365 1 72.06 343 ALA A C 1
ATOM 2692 O O . ALA A 1 343 ? 17.156 2.627 -1.494 1 72.06 343 ALA A O 1
ATOM 2693 N N . HIS A 1 344 ? 16.266 4.305 -0.283 1 77 344 HIS A N 1
ATOM 2694 C CA . HIS A 1 344 ? 17.469 4.43 0.532 1 77 344 HIS A CA 1
ATOM 2695 C C . HIS A 1 344 ? 17.219 3.936 1.954 1 77 344 HIS A C 1
ATOM 2697 O O . HIS A 1 344 ? 18.172 3.771 2.73 1 77 344 HIS A O 1
ATOM 2703 N N . GLY A 1 345 ? 16.047 3.648 2.182 1 87.69 345 GLY A N 1
ATOM 2704 C CA . GLY A 1 345 ? 15.75 3.268 3.555 1 87.69 345 GLY A CA 1
ATOM 2705 C C . GLY A 1 345 ? 15.922 4.406 4.539 1 87.69 345 GLY A C 1
ATOM 2706 O O . GLY A 1 345 ? 15.586 5.555 4.234 1 87.69 345 GLY A O 1
ATOM 2707 N N . LEU A 1 346 ? 16.391 4.113 5.711 1 93.69 346 LEU A N 1
ATOM 2708 C CA . LEU A 1 346 ? 16.547 5.102 6.773 1 93.69 346 LEU A CA 1
ATOM 2709 C C . LEU A 1 346 ? 17.859 5.871 6.602 1 93.69 346 LEU A C 1
ATOM 2711 O O . LEU A 1 346 ? 18.891 5.281 6.266 1 93.69 346 LEU A O 1
ATOM 2715 N N . SER A 1 347 ? 17.828 7.109 6.844 1 93.88 347 SER A N 1
ATOM 2716 C CA . SER A 1 347 ? 19.016 7.953 6.73 1 93.88 347 SER A CA 1
ATOM 2717 C C . SER A 1 347 ? 19.891 7.859 7.98 1 93.88 347 SER A C 1
ATOM 2719 O O . SER A 1 347 ? 19.438 7.363 9.016 1 93.88 347 SER A O 1
ATOM 2721 N N . LEU A 1 348 ? 21.109 8.398 7.82 1 94.25 348 LEU A N 1
ATOM 2722 C CA . LEU A 1 348 ? 22 8.5 8.969 1 94.25 348 LEU A CA 1
ATOM 2723 C C . LEU A 1 348 ? 21.438 9.453 10.016 1 94.25 348 LEU A C 1
ATOM 2725 O O . LEU A 1 348 ? 21.625 9.25 11.219 1 94.25 348 LEU A O 1
ATOM 2729 N N . GLN A 1 349 ? 20.734 10.453 9.562 1 96.38 349 GLN A N 1
ATOM 2730 C CA . GLN A 1 349 ? 20.125 11.43 10.453 1 96.38 349 GLN A CA 1
ATOM 2731 C C . GLN A 1 349 ? 19.047 10.781 11.328 1 96.38 349 GLN A C 1
ATOM 2733 O O . GLN A 1 349 ? 18.922 11.102 12.508 1 96.38 349 GLN A O 1
ATOM 2738 N N . ALA A 1 350 ? 18.312 9.875 10.703 1 96.38 350 ALA A N 1
ATOM 2739 C CA . ALA A 1 350 ? 17.312 9.141 11.461 1 96.38 350 ALA A CA 1
ATOM 2740 C C . ALA A 1 350 ? 17.969 8.305 12.562 1 96.38 350 ALA A C 1
ATOM 2742 O O . ALA A 1 350 ? 17.469 8.266 13.695 1 96.38 350 ALA A O 1
ATOM 2743 N N . HIS A 1 351 ? 19.031 7.656 12.211 1 95.56 351 HIS A N 1
ATOM 2744 C CA . HIS A 1 351 ? 19.781 6.879 13.195 1 95.56 351 HIS A CA 1
ATOM 2745 C C . HIS A 1 351 ? 20.281 7.762 14.328 1 95.56 351 HIS A C 1
ATOM 2747 O O . HIS A 1 351 ? 20.188 7.391 15.5 1 95.56 351 HIS A O 1
ATOM 2753 N N . LYS A 1 352 ? 20.812 8.891 13.992 1 96.44 352 LYS A N 1
ATOM 2754 C CA . LYS A 1 352 ? 21.312 9.82 14.992 1 96.44 352 LYS A CA 1
ATOM 2755 C C . LYS A 1 352 ? 20.203 10.25 15.953 1 96.44 352 LYS A C 1
ATOM 2757 O O . LYS A 1 352 ? 20.422 10.336 17.156 1 96.44 352 LYS A O 1
ATOM 2762 N N . LEU A 1 353 ? 19.047 10.531 15.414 1 96.94 353 LEU A N 1
ATOM 2763 C CA . LEU A 1 353 ? 17.922 10.914 16.25 1 96.94 353 LEU A CA 1
ATOM 2764 C C . LEU A 1 353 ? 17.609 9.828 17.281 1 96.94 353 LEU A C 1
ATOM 2766 O O . LEU A 1 353 ? 17.328 10.125 18.438 1 96.94 353 LEU A O 1
ATOM 2770 N N . ALA A 1 354 ? 17.641 8.602 16.812 1 96.75 354 ALA A N 1
ATOM 2771 C CA . ALA A 1 354 ? 17.375 7.473 17.703 1 96.75 354 ALA A CA 1
ATOM 2772 C C . ALA A 1 354 ? 18.438 7.383 18.797 1 96.75 354 ALA A C 1
ATOM 2774 O O . ALA A 1 354 ? 18.141 7.059 19.938 1 96.75 354 ALA A O 1
ATOM 2775 N N . VAL A 1 355 ? 19.656 7.645 18.438 1 95.44 355 VAL A N 1
ATOM 2776 C CA . VAL A 1 355 ? 20.766 7.598 19.391 1 95.44 355 VAL A CA 1
ATOM 2777 C C . VAL A 1 355 ? 20.625 8.734 20.391 1 95.44 355 VAL A C 1
ATOM 2779 O O . VAL A 1 355 ? 20.859 8.547 21.594 1 95.44 355 VAL A O 1
ATOM 2782 N N . ASP A 1 356 ? 20.25 9.945 19.922 1 96.06 356 ASP A N 1
ATOM 2783 C CA . ASP A 1 356 ? 20.109 11.133 20.75 1 96.06 356 ASP A CA 1
ATOM 2784 C C . ASP A 1 356 ? 18.953 10.992 21.734 1 96.06 356 ASP A C 1
ATOM 2786 O O . ASP A 1 356 ? 18.906 11.672 22.766 1 96.06 356 ASP A O 1
ATOM 2790 N N . CYS A 1 357 ? 18.031 10.07 21.438 1 96.25 357 CYS A N 1
ATOM 2791 C CA . CYS A 1 357 ? 16.875 9.797 22.297 1 96.25 357 CYS A CA 1
ATOM 2792 C C . CYS A 1 357 ? 16.922 8.367 22.812 1 96.25 357 CYS A C 1
ATOM 2794 O O . CYS A 1 357 ? 17.984 7.84 23.125 1 96.25 357 CYS A O 1
ATOM 2796 N N . VAL A 1 358 ? 15.742 7.832 23.094 1 94.62 358 VAL A N 1
ATOM 2797 C CA . VAL A 1 358 ? 15.633 6.426 23.453 1 94.62 358 VAL A CA 1
ATOM 2798 C C . VAL A 1 358 ? 15.188 5.605 22.25 1 94.62 358 VAL A C 1
ATOM 2800 O O . VAL A 1 358 ? 13.992 5.363 22.062 1 94.62 358 VAL A O 1
ATOM 2803 N N . GLY A 1 359 ? 16.266 5.168 21.531 1 95.56 359 GLY A N 1
ATOM 2804 C CA . GLY A 1 359 ? 15.961 4.613 20.219 1 95.56 359 GLY A CA 1
ATOM 2805 C C . GLY A 1 359 ? 16.062 3.102 20.172 1 95.56 359 GLY A C 1
ATOM 2806 O O . GLY A 1 359 ? 16.844 2.504 20.922 1 95.56 359 GLY A O 1
ATOM 2807 N N . ALA A 1 360 ? 15.273 2.49 19.266 1 95.94 360 ALA A N 1
ATOM 2808 C CA . ALA A 1 360 ? 15.344 1.072 18.922 1 95.94 360 ALA A CA 1
ATOM 2809 C C . ALA A 1 360 ? 14.977 0.839 17.469 1 95.94 360 ALA A C 1
ATOM 2811 O O . ALA A 1 360 ? 14.258 1.644 16.859 1 95.94 360 ALA A O 1
ATOM 2812 N N . ARG A 1 361 ? 15.484 -0.227 16.953 1 95.88 361 ARG A N 1
ATOM 2813 C CA . ARG A 1 361 ? 15.07 -0.692 15.641 1 95.88 361 ARG A CA 1
ATOM 2814 C C . ARG A 1 361 ? 13.977 -1.748 15.75 1 95.88 361 ARG A C 1
ATOM 2816 O O . ARG A 1 361 ? 14.016 -2.602 16.641 1 95.88 361 ARG A O 1
ATOM 2823 N N . VAL A 1 362 ? 13.008 -1.584 14.891 1 96.44 362 VAL A N 1
ATOM 2824 C CA . VAL A 1 362 ? 11.891 -2.523 14.898 1 96.44 362 VAL A CA 1
ATOM 2825 C C . VAL A 1 362 ? 11.68 -3.082 13.492 1 96.44 362 VAL A C 1
ATOM 2827 O O . VAL A 1 362 ? 11.742 -2.346 12.508 1 96.44 362 VAL A O 1
ATOM 2830 N N . HIS A 1 363 ? 11.492 -4.418 13.391 1 94.69 363 HIS A N 1
ATOM 2831 C CA . HIS A 1 363 ? 11.289 -5.02 12.078 1 94.69 363 HIS A CA 1
ATOM 2832 C C . HIS A 1 363 ? 10.031 -5.879 12.055 1 94.69 363 HIS A C 1
ATOM 2834 O O . HIS A 1 363 ? 9.586 -6.359 13.102 1 94.69 363 HIS A O 1
ATOM 2840 N N . VAL A 1 364 ? 9.414 -5.953 10.914 1 96.31 364 VAL A N 1
ATOM 2841 C CA . VAL A 1 364 ? 8.336 -6.891 10.633 1 96.31 364 VAL A CA 1
ATOM 2842 C C . VAL A 1 364 ? 8.898 -8.156 9.992 1 96.31 364 VAL A C 1
ATOM 2844 O O . VAL A 1 364 ? 9.539 -8.086 8.938 1 96.31 364 VAL A O 1
ATOM 2847 N N . PRO A 1 365 ? 8.734 -9.227 10.633 1 93.75 365 PRO A N 1
ATOM 2848 C CA . PRO A 1 365 ? 9.305 -10.445 10.039 1 93.75 365 PRO A CA 1
ATOM 2849 C C . PRO A 1 365 ? 8.734 -10.75 8.656 1 93.75 365 PRO A C 1
ATOM 2851 O O . PRO A 1 365 ? 7.555 -10.516 8.406 1 93.75 365 PRO A O 1
ATOM 2854 N N . ALA A 1 366 ? 9.555 -11.266 7.809 1 92.44 366 ALA A N 1
ATOM 2855 C CA . ALA A 1 366 ? 9.164 -11.672 6.465 1 92.44 366 ALA A CA 1
ATOM 2856 C C . ALA A 1 366 ? 9.68 -13.078 6.152 1 92.44 366 ALA A C 1
ATOM 2858 O O . ALA A 1 366 ? 10.867 -13.367 6.32 1 92.44 366 ALA A O 1
ATOM 2859 N N . ASN A 1 367 ? 8.773 -13.898 5.684 1 90.69 367 ASN A N 1
ATOM 2860 C CA . ASN A 1 367 ? 9.117 -15.273 5.324 1 90.69 367 ASN A CA 1
ATOM 2861 C C . ASN A 1 367 ? 9.438 -15.398 3.838 1 90.69 367 ASN A C 1
ATOM 2863 O O . ASN A 1 367 ? 9.43 -14.406 3.109 1 90.69 367 ASN A O 1
ATOM 2867 N N . ASN A 1 368 ? 9.867 -16.578 3.465 1 89.19 368 ASN A N 1
ATOM 2868 C CA . ASN A 1 368 ? 10 -17.016 2.078 1 89.19 368 ASN A CA 1
ATOM 2869 C C . ASN A 1 368 ? 11.039 -16.188 1.326 1 89.19 368 ASN A C 1
ATOM 2871 O O . ASN A 1 368 ? 10.867 -15.898 0.14 1 89.19 368 ASN A O 1
ATOM 2875 N N . GLY A 1 369 ? 11.961 -15.664 2.031 1 84.38 369 GLY A N 1
ATOM 2876 C CA . GLY A 1 369 ? 13.047 -14.945 1.379 1 84.38 369 GLY A CA 1
ATOM 2877 C C . GLY A 1 369 ? 12.656 -13.547 0.937 1 84.38 369 GLY A C 1
ATOM 2878 O O . GLY A 1 369 ? 13.383 -12.898 0.181 1 84.38 369 GLY A O 1
ATOM 2879 N N . VAL A 1 370 ? 11.477 -13.18 1.36 1 86.5 370 VAL A N 1
ATOM 2880 C CA . VAL A 1 370 ? 11.102 -11.797 1.093 1 86.5 370 VAL A CA 1
ATOM 2881 C C . VAL A 1 370 ? 11.984 -10.852 1.907 1 86.5 370 VAL A C 1
ATOM 2883 O O . VAL A 1 370 ? 12.047 -10.961 3.135 1 86.5 370 VAL A O 1
ATOM 2886 N N . GLU A 1 371 ? 12.688 -9.977 1.259 1 82.31 371 GLU A N 1
ATOM 2887 C CA . GLU A 1 371 ? 13.68 -9.125 1.913 1 82.31 371 GLU A CA 1
ATOM 2888 C C . GLU A 1 371 ? 13.016 -8.039 2.748 1 82.31 371 GLU A C 1
ATOM 2890 O O . GLU A 1 371 ? 13.438 -7.766 3.873 1 82.31 371 GLU A O 1
ATOM 2895 N N . SER A 1 372 ? 12.086 -7.422 2.117 1 88.94 372 SER A N 1
ATOM 2896 C CA . SER A 1 372 ? 11.383 -6.348 2.809 1 88.94 372 SER A CA 1
ATOM 2897 C C . SER A 1 372 ? 9.953 -6.199 2.295 1 88.94 372 SER A C 1
ATOM 2899 O O . SER A 1 372 ? 9.625 -6.695 1.215 1 88.94 372 SER A O 1
ATOM 2901 N N . LEU A 1 373 ? 9.18 -5.609 3.113 1 94.12 373 LEU A N 1
ATOM 2902 C CA . LEU A 1 373 ? 7.824 -5.25 2.721 1 94.12 373 LEU A CA 1
ATOM 2903 C C . LEU A 1 373 ? 7.785 -3.844 2.127 1 94.12 373 LEU A C 1
ATOM 2905 O O . LEU A 1 373 ? 8.766 -3.1 2.215 1 94.12 373 LEU A O 1
ATOM 2909 N N . ASN A 1 374 ? 6.672 -3.598 1.375 1 93.62 374 ASN A N 1
ATOM 2910 C CA . ASN A 1 374 ? 6.414 -2.219 0.981 1 93.62 374 ASN A CA 1
ATOM 2911 C C . ASN A 1 374 ? 6.426 -1.279 2.184 1 93.62 374 ASN A C 1
ATOM 2913 O O . ASN A 1 374 ? 5.895 -1.614 3.244 1 93.62 374 ASN A O 1
ATOM 2917 N N . THR A 1 375 ? 7 -0.138 1.997 1 95.19 375 THR A N 1
ATOM 2918 C CA . THR A 1 375 ? 7.234 0.792 3.096 1 95.19 375 THR A CA 1
ATOM 2919 C C . THR A 1 375 ? 5.93 1.137 3.803 1 95.19 375 THR A C 1
ATOM 2921 O O . THR A 1 375 ? 5.859 1.132 5.031 1 95.19 375 THR A O 1
ATOM 2924 N N . ALA A 1 376 ? 4.891 1.46 3.062 1 97.25 376 ALA A N 1
ATOM 2925 C CA . ALA A 1 376 ? 3.611 1.83 3.658 1 97.25 376 ALA A CA 1
ATOM 2926 C C . ALA A 1 376 ? 2.982 0.647 4.387 1 97.25 376 ALA A C 1
ATOM 2928 O O . ALA A 1 376 ? 2.35 0.819 5.434 1 97.25 376 ALA A O 1
ATOM 2929 N N . ILE A 1 377 ? 3.207 -0.556 3.846 1 97.44 377 ILE A N 1
ATOM 2930 C CA . ILE A 1 377 ? 2.684 -1.771 4.461 1 97.44 377 ILE A CA 1
ATOM 2931 C C . ILE A 1 377 ? 3.377 -2.012 5.797 1 97.44 377 ILE A C 1
ATOM 2933 O O . ILE A 1 377 ? 2.715 -2.209 6.82 1 97.44 377 ILE A O 1
ATOM 2937 N N . ALA A 1 378 ? 4.684 -1.995 5.781 1 97.44 378 ALA A N 1
ATOM 2938 C CA . ALA A 1 378 ? 5.457 -2.24 6.996 1 97.44 378 ALA A CA 1
ATOM 2939 C C . ALA A 1 378 ? 5.094 -1.238 8.086 1 97.44 378 ALA A C 1
ATOM 2941 O O . ALA A 1 378 ? 4.848 -1.621 9.234 1 97.44 378 ALA A O 1
ATOM 2942 N N . ALA A 1 379 ? 5.047 0.03 7.723 1 98.25 379 ALA A N 1
ATOM 2943 C CA . ALA A 1 379 ? 4.715 1.084 8.68 1 98.25 379 ALA A CA 1
ATOM 2944 C C . ALA A 1 379 ? 3.322 0.87 9.266 1 98.25 379 ALA A C 1
ATOM 2946 O O . ALA A 1 379 ? 3.119 1.031 10.469 1 98.25 379 ALA A O 1
ATOM 2947 N N . SER A 1 380 ? 2.381 0.491 8.43 1 98.56 380 SER A N 1
ATOM 2948 C CA . SER A 1 380 ? 1 0.32 8.875 1 98.56 380 SER A CA 1
ATOM 2949 C C . SER A 1 380 ? 0.869 -0.858 9.828 1 98.56 380 SER A C 1
ATOM 2951 O O . SER A 1 380 ? 0.122 -0.79 10.805 1 98.56 380 SER A O 1
ATOM 2953 N N . ILE A 1 381 ? 1.589 -1.941 9.555 1 98.44 381 ILE A N 1
ATOM 2954 C CA . ILE A 1 381 ? 1.592 -3.104 10.438 1 98.44 381 ILE A CA 1
ATOM 2955 C C . ILE A 1 381 ? 2.117 -2.707 11.812 1 98.44 381 ILE A C 1
ATOM 2957 O O . ILE A 1 381 ? 1.519 -3.049 12.836 1 98.44 381 ILE A O 1
ATOM 2961 N N . ILE A 1 382 ? 3.184 -1.953 11.867 1 98.5 382 ILE A N 1
ATOM 2962 C CA . ILE A 1 382 ? 3.787 -1.531 13.125 1 98.5 382 ILE A CA 1
ATOM 2963 C C . ILE A 1 382 ? 2.842 -0.585 13.859 1 98.5 382 ILE A C 1
ATOM 2965 O O . ILE A 1 382 ? 2.619 -0.732 15.062 1 98.5 382 ILE A O 1
ATOM 2969 N N . LEU A 1 383 ? 2.268 0.376 13.148 1 98.44 383 LEU A N 1
ATOM 2970 C CA . LEU A 1 383 ? 1.368 1.355 13.75 1 98.44 383 LEU A CA 1
ATOM 2971 C C . LEU A 1 383 ? 0.172 0.668 14.398 1 98.44 383 LEU A C 1
ATOM 2973 O O . LEU A 1 383 ? -0.246 1.046 15.5 1 98.44 383 LEU A O 1
ATOM 2977 N N . TYR A 1 384 ? -0.35 -0.306 13.773 1 98.06 384 TYR A N 1
ATOM 2978 C CA . TYR A 1 384 ? -1.547 -0.942 14.312 1 98.06 384 TYR A CA 1
ATOM 2979 C C . TYR A 1 384 ? -1.194 -1.887 15.453 1 98.06 384 TYR A C 1
ATOM 2981 O O . TYR A 1 384 ? -2.041 -2.195 16.297 1 98.06 384 TYR A O 1
ATOM 2989 N N . GLU A 1 385 ? 0.06 -2.389 15.453 1 97.81 385 GLU A N 1
ATOM 2990 C CA . GLU A 1 385 ? 0.526 -3.07 16.656 1 97.81 385 GLU A CA 1
ATOM 2991 C C . GLU A 1 385 ? 0.664 -2.098 17.828 1 97.81 385 GLU A C 1
ATOM 2993 O O . GLU A 1 385 ? 0.268 -2.408 18.953 1 97.81 385 GLU A O 1
ATOM 2998 N N . MET A 1 386 ? 1.231 -0.931 17.594 1 97.62 386 MET A N 1
ATOM 2999 C CA . MET A 1 386 ? 1.309 0.11 18.609 1 97.62 386 MET A CA 1
ATOM 3000 C C . MET A 1 386 ? -0.08 0.46 19.141 1 97.62 386 MET A C 1
ATOM 3002 O O . MET A 1 386 ? -0.286 0.547 20.344 1 97.62 386 MET A O 1
ATOM 3006 N N . ARG A 1 387 ? -0.971 0.596 18.203 1 96.69 387 ARG A N 1
ATOM 3007 C CA . ARG A 1 387 ? -2.346 0.926 18.562 1 96.69 387 ARG A CA 1
ATOM 3008 C C . ARG A 1 387 ? -2.957 -0.157 19.438 1 96.69 387 AR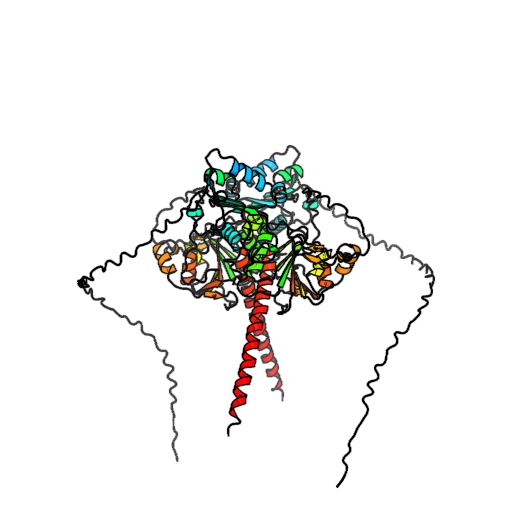G A C 1
ATOM 3010 O O . ARG A 1 387 ? -3.566 0.143 20.469 1 96.69 387 ARG A O 1
ATOM 3017 N N . ARG A 1 388 ? -2.82 -1.401 19.047 1 95.19 388 ARG A N 1
ATOM 3018 C CA . ARG A 1 388 ? -3.359 -2.527 19.797 1 95.19 388 ARG A CA 1
ATOM 3019 C C . ARG A 1 388 ? -2.842 -2.521 21.234 1 95.19 388 ARG A C 1
ATOM 3021 O O . ARG A 1 388 ? -3.621 -2.648 22.188 1 95.19 388 ARG A O 1
ATOM 3028 N N . GLN A 1 389 ? -1.563 -2.283 21.422 1 95.69 389 GLN A N 1
ATOM 3029 C CA . GLN A 1 389 ? -0.943 -2.334 22.734 1 95.69 389 GLN A CA 1
ATOM 3030 C C . GLN A 1 389 ? -1.328 -1.117 23.578 1 95.69 389 GLN A C 1
ATOM 3032 O O . GLN A 1 389 ? -1.663 -1.247 24.75 1 95.69 389 GLN A O 1
ATOM 3037 N N . ILE A 1 390 ? -1.316 0.024 23 1 94.5 390 ILE A N 1
ATOM 3038 C CA . ILE A 1 390 ? -1.576 1.272 23.719 1 94.5 390 ILE A CA 1
ATOM 3039 C C . ILE A 1 390 ? -3.025 1.304 24.188 1 94.5 390 ILE A C 1
ATOM 3041 O O . ILE A 1 390 ? -3.309 1.743 25.312 1 94.5 390 ILE A O 1
ATOM 3045 N N . LEU A 1 391 ? -3.941 0.771 23.375 1 90.25 391 LEU A N 1
ATOM 3046 C CA . LEU A 1 391 ? -5.359 0.82 23.719 1 90.25 391 LEU A CA 1
ATOM 3047 C C . LEU A 1 391 ? -5.727 -0.321 24.656 1 90.25 391 LEU A C 1
ATOM 3049 O O . LEU A 1 391 ? -6.703 -0.223 25.406 1 90.25 391 LEU A O 1
ATOM 3053 N N . SER A 1 392 ? -5.109 -1.485 24.562 1 84.75 392 SER A N 1
ATOM 3054 C CA . SER A 1 392 ? -5.375 -2.59 25.469 1 84.75 392 SER A CA 1
ATOM 3055 C C . SER A 1 392 ? -4.891 -2.271 26.875 1 84.75 392 SER A C 1
ATOM 3057 O O . SER A 1 392 ? -5.48 -2.725 27.859 1 84.75 392 SER A O 1
ATOM 3059 N N . SER A 1 393 ? -3.766 -1.678 27.109 1 67.62 393 SER A N 1
ATOM 3060 C CA . SER A 1 393 ? -3.236 -1.321 28.422 1 67.62 393 SER A CA 1
ATOM 3061 C C . SER A 1 393 ? -4.184 -0.387 29.172 1 67.62 393 SER A C 1
ATOM 3063 O O . SER A 1 393 ? -4.188 -0.351 30.391 1 67.62 393 SER A O 1
ATOM 3065 N N . SER A 1 394 ? -5.066 0.27 28.547 1 57.28 394 SER A N 1
ATOM 3066 C CA . SER A 1 394 ? -6.023 1.151 29.219 1 57.28 394 SER A CA 1
ATOM 3067 C C . SER A 1 394 ? -7.125 0.354 29.906 1 57.28 394 SER A C 1
ATOM 3069 O O . SER A 1 394 ? -7.684 0.798 30.906 1 57.28 394 SER A O 1
ATOM 3071 N N . SER A 1 395 ? -7.551 -0.853 29.5 1 51.28 395 SER A N 1
ATOM 3072 C CA . SER A 1 395 ? -8.633 -1.597 30.141 1 51.28 395 SER A CA 1
ATOM 3073 C C . SER A 1 395 ? -8.172 -2.264 31.422 1 51.28 395 SER A C 1
ATOM 3075 O O . SER A 1 395 ? -8.977 -2.555 32.312 1 51.28 395 SER A O 1
ATOM 3077 N N . SER A 1 396 ? -6.977 -2.658 31.688 1 46.56 396 SER A N 1
ATOM 3078 C CA . SER A 1 396 ? -6.582 -3.309 32.938 1 46.56 396 SER A CA 1
ATOM 3079 C C . SER A 1 396 ? -6.496 -2.305 34.094 1 46.56 396 SER A C 1
ATOM 3081 O O . SER A 1 396 ? -6.457 -2.689 35.25 1 46.56 396 SER A O 1
ATOM 3083 N N . SER A 1 397 ? -6.266 -1.067 33.875 1 43.97 397 SER A N 1
ATOM 3084 C CA . SER A 1 397 ? -6.145 -0.163 35.031 1 43.97 397 SER A CA 1
ATOM 3085 C C . SER A 1 397 ? -7.516 0.226 35.562 1 43.97 397 SER A C 1
ATOM 3087 O O . SER A 1 397 ? -7.625 0.693 36.719 1 43.97 397 SER A O 1
ATOM 3089 N N . GLY A 1 398 ? -8.625 0.095 34.875 1 40.03 398 GLY A N 1
ATOM 3090 C CA . GLY A 1 398 ? -9.891 0.54 35.438 1 40.03 398 GLY A CA 1
ATOM 3091 C C . GLY A 1 398 ? -10.461 -0.414 36.469 1 40.03 398 GLY A C 1
ATOM 3092 O O . GLY A 1 398 ? -11.398 -0.068 37.188 1 40.03 398 GLY A O 1
ATOM 3093 N N . HIS A 1 399 ? -10.289 -1.728 36.344 1 41.12 399 HIS A N 1
ATOM 3094 C CA . HIS A 1 399 ? -10.977 -2.611 37.281 1 41.12 399 HIS A CA 1
ATOM 3095 C C . HIS A 1 399 ? -10.328 -2.562 38.688 1 41.12 399 HIS A C 1
ATOM 3097 O O . HIS A 1 399 ? -10.945 -2.961 39.656 1 41.12 399 HIS A O 1
ATOM 3103 N N . SER A 1 400 ? -9.133 -2.172 38.812 1 39.28 400 SER A N 1
ATOM 3104 C CA . SER A 1 400 ? -8.586 -2.309 40.156 1 39.28 400 SER A CA 1
ATOM 3105 C C . SER A 1 400 ? -9.078 -1.188 41.062 1 39.28 400 SER A C 1
ATOM 3107 O O . SER A 1 400 ? -9.008 -1.304 42.281 1 39.28 400 SER A O 1
ATOM 3109 N N . GLU A 1 401 ? -9.492 -0.062 40.5 1 36.62 401 GLU A N 1
ATOM 3110 C CA . GLU A 1 401 ? -9.812 1.005 41.469 1 36.62 401 GLU A CA 1
ATOM 3111 C C . GLU A 1 401 ? -11.242 0.875 41.969 1 36.62 401 GLU A C 1
ATOM 3113 O O . GLU A 1 401 ? -11.562 1.383 43.062 1 36.62 401 GLU A O 1
ATOM 3118 N N . GLU A 1 402 ? -12.148 0.292 41.281 1 35.22 402 GLU A 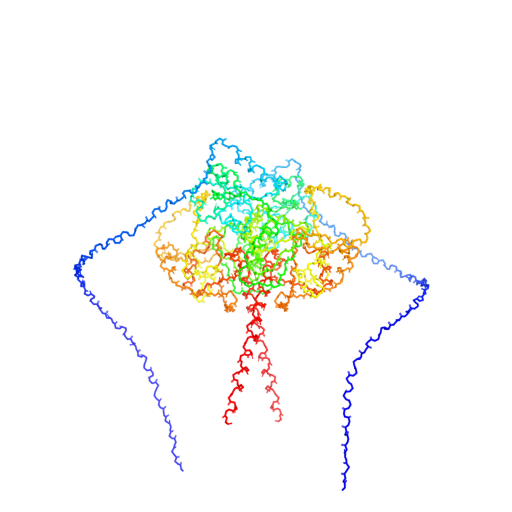N 1
ATOM 3119 C CA . GLU A 1 402 ? -13.523 0.315 41.75 1 35.22 402 GLU A CA 1
ATOM 3120 C C . GLU A 1 402 ? -13.727 -0.716 42.875 1 35.22 402 GLU A C 1
ATOM 3122 O O . GLU A 1 402 ? -14.734 -0.673 43.594 1 35.22 402 GLU A O 1
ATOM 3127 N N . ALA A 1 403 ? -12.852 -1.706 42.969 1 34.78 403 ALA A N 1
ATOM 3128 C CA . ALA A 1 403 ? -13.109 -2.689 44.031 1 34.78 403 ALA A CA 1
ATOM 3129 C C . ALA A 1 403 ? -12.766 -2.127 45.406 1 34.78 403 ALA A C 1
ATOM 3131 O O . ALA A 1 403 ? -13.07 -2.742 46.406 1 34.78 403 ALA A O 1
ATOM 3132 N N . LYS A 1 404 ? -11.969 -1.09 45.344 1 34.72 404 LYS A N 1
ATOM 3133 C CA . LYS A 1 404 ? -11.508 -0.653 46.656 1 34.72 404 LYS A CA 1
ATOM 3134 C C . LYS A 1 404 ? -12.562 0.214 47.344 1 34.72 404 LYS A C 1
ATOM 3136 O O . LYS A 1 404 ? -12.453 0.499 48.531 1 34.72 404 LYS A O 1
ATOM 3141 N N . LEU A 1 405 ? -13.461 0.802 46.531 1 34 405 LEU A N 1
ATOM 3142 C CA . LEU A 1 405 ? -14.305 1.789 47.188 1 34 405 LEU A CA 1
ATOM 3143 C C . LEU A 1 405 ? -15.445 1.11 47.938 1 34 405 LEU A C 1
ATOM 3145 O O . LEU A 1 405 ? -15.992 1.678 48.875 1 34 405 LEU A O 1
ATOM 3149 N N . THR A 1 406 ? -15.844 -0.055 47.5 1 33.47 406 THR A N 1
ATOM 3150 C CA . THR A 1 406 ? -17.109 -0.521 48.062 1 33.47 406 THR A CA 1
ATOM 3151 C C . THR A 1 406 ? -16.875 -1.167 49.438 1 33.47 406 THR A C 1
ATOM 3153 O O . THR A 1 406 ? -17.844 -1.431 50.156 1 33.47 406 THR A O 1
ATOM 3156 N N . LYS A 1 407 ? -15.664 -1.609 49.656 1 34.5 407 LYS A N 1
ATOM 3157 C CA . LYS A 1 407 ? -15.562 -2.395 50.875 1 34.5 407 LYS A CA 1
ATOM 3158 C C . LYS A 1 407 ? -15.523 -1.493 52.094 1 34.5 407 LYS A C 1
ATOM 3160 O O . LYS A 1 407 ? -15.5 -1.979 53.219 1 34.5 407 LYS A O 1
ATOM 3165 N N . GLY A 1 408 ? -15.203 -0.186 51.875 1 31.47 408 GLY A N 1
ATOM 3166 C CA . GLY A 1 408 ? -14.922 0.598 53.062 1 31.47 408 GLY A CA 1
ATOM 3167 C C . GLY A 1 408 ? -16.156 0.891 53.875 1 31.47 408 GLY A C 1
ATOM 3168 O O . GLY A 1 408 ? -16.062 1.433 54.969 1 31.47 408 GLY A O 1
ATOM 3169 N N . HIS A 1 409 ? -17.344 0.965 53.219 1 32.88 409 HIS A N 1
ATOM 3170 C CA . HIS A 1 409 ? -18.359 1.662 53.969 1 32.88 409 HIS A CA 1
ATOM 3171 C C . HIS A 1 409 ? -19.047 0.722 54.969 1 32.88 409 HIS A C 1
ATOM 3173 O O . HIS A 1 409 ? -20.016 1.111 55.625 1 32.88 409 HIS A O 1
ATOM 3179 N N . ALA A 1 410 ? -18.828 -0.627 54.875 1 32.72 410 ALA A N 1
ATOM 3180 C CA . ALA A 1 410 ? -19.812 -1.393 55.625 1 32.72 410 ALA A CA 1
ATOM 3181 C C . ALA A 1 410 ? -19.531 -1.301 57.125 1 32.72 410 ALA A C 1
ATOM 3183 O O . ALA A 1 410 ? -20.344 -1.75 57.938 1 32.72 410 ALA A O 1
ATOM 3184 N N . SER A 1 411 ? -18.297 -1.022 57.562 1 32.38 411 SER A N 1
ATOM 3185 C CA . SER A 1 411 ? -18.062 -1.43 58.938 1 32.38 411 SER A CA 1
ATOM 3186 C C . SER A 1 411 ? -18.734 -0.469 59.938 1 32.38 411 SER A C 1
ATOM 3188 O O . SER A 1 411 ? -18.828 -0.759 61.125 1 32.38 411 SER A O 1
ATOM 3190 N N . SER A 1 412 ? -18.828 0.815 59.625 1 28.91 412 SER A N 1
ATOM 3191 C CA . SER A 1 412 ? -18.859 1.625 60.844 1 28.91 412 SER A CA 1
ATOM 3192 C C . SER A 1 412 ? -20.234 1.608 61.469 1 28.91 412 SER A C 1
ATOM 3194 O O . SER A 1 412 ? -20.469 2.271 62.5 1 28.91 412 SER A O 1
ATOM 3196 N N . CYS A 1 413 ? -21.328 1.22 60.781 1 27.69 413 CYS A N 1
ATOM 3197 C CA . CYS A 1 413 ? -22.547 1.653 61.469 1 27.69 413 CYS A CA 1
ATOM 3198 C C . CYS A 1 413 ? -22.906 0.714 62.594 1 27.69 413 CYS A C 1
ATOM 3200 O O . CYS A 1 413 ? -23.938 0.881 63.25 1 27.69 413 CYS A O 1
ATOM 3202 N N . GLU A 1 414 ? -22.109 -0.266 63 1 23.28 414 GLU A N 1
ATOM 3203 C CA . GLU A 1 414 ? -22.641 -0.689 64.312 1 23.28 414 GLU A CA 1
ATOM 3204 C C . GLU A 1 414 ? -22.312 0.33 65.375 1 23.28 414 GLU A C 1
ATOM 3206 O O . GLU A 1 414 ? -21.203 0.871 65.438 1 23.28 414 GLU A O 1
ATOM 3211 N N . MET B 1 1 ? 14.156 -5.133 88.938 1 18.81 1 MET B N 1
ATOM 3212 C CA . MET B 1 1 ? 14.547 -3.746 88.688 1 18.81 1 MET B CA 1
ATOM 3213 C C . MET B 1 1 ? 14.727 -3.471 87.188 1 18.81 1 MET B C 1
ATOM 3215 O O . MET B 1 1 ? 15.016 -2.338 86.812 1 18.81 1 MET B O 1
ATOM 3219 N N . ALA B 1 2 ? 14.844 -4.566 86.312 1 18.5 2 ALA B N 1
ATOM 3220 C CA . ALA B 1 2 ? 15.82 -4.641 85.25 1 18.5 2 ALA B CA 1
ATOM 3221 C C . ALA B 1 2 ? 15.414 -3.732 84.062 1 18.5 2 ALA B C 1
ATOM 3223 O O . ALA B 1 2 ? 14.234 -3.426 83.938 1 18.5 2 ALA B O 1
ATOM 3224 N N . ALA B 1 3 ? 16.359 -3.518 83.062 1 19.86 3 ALA B N 1
ATOM 3225 C CA . ALA B 1 3 ? 17.016 -2.508 82.25 1 19.86 3 ALA B CA 1
ATOM 3226 C C . ALA B 1 3 ? 16.297 -2.324 80.938 1 19.86 3 ALA B C 1
ATOM 3228 O O . ALA B 1 3 ? 15.711 -3.268 80.438 1 19.86 3 ALA B O 1
ATOM 3229 N N . VAL B 1 4 ? 16.078 -1.132 80.312 1 22.53 4 VAL B N 1
ATOM 3230 C CA . VAL B 1 4 ? 15.406 -0.122 79.5 1 22.53 4 VAL B CA 1
ATOM 3231 C C . VAL B 1 4 ? 15.828 -0.273 78.062 1 22.53 4 VAL B C 1
ATOM 3233 O O . VAL B 1 4 ? 15.422 0.52 77.188 1 22.53 4 VAL B O 1
ATOM 3236 N N . LEU B 1 5 ? 16.156 -1.59 77.562 1 20.41 5 LEU B N 1
ATOM 3237 C CA . LEU B 1 5 ? 17.203 -1.648 76.562 1 20.41 5 LEU B CA 1
ATOM 3238 C C . LEU B 1 5 ? 16.734 -1 75.25 1 20.41 5 LEU B C 1
ATOM 3240 O O . LEU B 1 5 ? 15.633 -1.298 74.812 1 20.41 5 LEU B O 1
ATOM 3244 N N . MET B 1 6 ? 17.281 0.081 74.688 1 20.8 6 MET B N 1
ATOM 3245 C CA . MET B 1 6 ? 17.281 1.342 74 1 20.8 6 MET B CA 1
ATOM 3246 C C . MET B 1 6 ? 17.375 1.094 72.5 1 20.8 6 MET B C 1
ATOM 3248 O O . MET B 1 6 ? 17.5 2.037 71.688 1 20.8 6 MET B O 1
ATOM 3252 N N . ASN B 1 7 ? 17.141 -0.159 71.875 1 19.88 7 ASN B N 1
ATOM 3253 C CA . ASN B 1 7 ? 18 -0.515 70.75 1 19.88 7 ASN B CA 1
ATOM 3254 C C . ASN B 1 7 ? 17.672 0.292 69.5 1 19.88 7 ASN B C 1
ATOM 3256 O O . ASN B 1 7 ? 16.531 0.269 69 1 19.88 7 ASN B O 1
ATOM 3260 N N . SER B 1 8 ? 18.422 1.341 69.125 1 21.2 8 SER B N 1
ATOM 3261 C CA . SER B 1 8 ? 18.547 2.576 68.375 1 21.2 8 SER B CA 1
ATOM 3262 C C . SER B 1 8 ? 18.641 2.291 66.875 1 21.2 8 SER B C 1
ATOM 3264 O O . SER B 1 8 ? 19.672 1.789 66.375 1 21.2 8 SER B O 1
ATOM 3266 N N . THR B 1 9 ? 17.75 1.52 66.188 1 21.39 9 THR B N 1
ATOM 3267 C CA . THR B 1 9 ? 17.938 0.888 64.875 1 21.39 9 THR B CA 1
ATOM 3268 C C . THR B 1 9 ? 18.078 1.939 63.812 1 21.39 9 THR B C 1
ATOM 3270 O O . THR B 1 9 ? 17.141 2.686 63.531 1 21.39 9 THR B O 1
ATOM 3273 N N . ARG B 1 10 ? 19.266 2.582 63.719 1 19.95 10 ARG B N 1
ATOM 3274 C CA . ARG B 1 10 ? 19.766 3.76 63 1 19.95 10 ARG B CA 1
ATOM 3275 C C . ARG B 1 10 ? 19.641 3.576 61.5 1 19.95 10 ARG B C 1
ATOM 3277 O O . ARG B 1 10 ? 20.281 2.688 60.938 1 19.95 10 ARG B O 1
ATOM 3284 N N . VAL B 1 11 ? 18.547 3.656 60.875 1 21.61 11 VAL B N 1
ATOM 3285 C CA . VAL B 1 11 ? 18.172 3.336 59.5 1 21.61 11 VAL B CA 1
ATOM 3286 C C . VAL B 1 11 ? 18.844 4.305 58.531 1 21.61 11 VAL B C 1
ATOM 3288 O O . VAL B 1 11 ? 18.5 5.488 58.5 1 21.61 11 VAL B O 1
ATOM 3291 N N . TRP B 1 12 ? 20.25 4.375 58.562 1 19.52 12 TRP B N 1
ATOM 3292 C CA . TRP B 1 12 ? 21.047 5.434 57.969 1 19.52 12 TRP B CA 1
ATOM 3293 C C . TRP B 1 12 ? 20.859 5.48 56.469 1 19.52 12 TRP B C 1
ATOM 3295 O O . TRP B 1 12 ? 21.125 4.496 55.781 1 19.52 12 TRP B O 1
ATOM 3305 N N . SER B 1 13 ? 19.812 6.031 56.031 1 20.62 13 SER B N 1
ATOM 3306 C CA . SER B 1 13 ? 19.328 6.199 54.656 1 20.62 13 SER B CA 1
ATOM 3307 C C . SER B 1 13 ? 20.312 6.977 53.812 1 20.62 13 SER B C 1
ATOM 3309 O O . SER B 1 13 ? 19.984 7.414 52.688 1 20.62 13 SER B O 1
ATOM 3311 N N . ALA B 1 14 ? 21.625 6.895 54.094 1 20.69 14 ALA B N 1
ATOM 3312 C CA . ALA B 1 14 ? 22.547 7.93 53.625 1 20.69 14 ALA B CA 1
ATOM 3313 C C . ALA B 1 14 ? 22.547 8.008 52.094 1 20.69 14 ALA B C 1
ATOM 3315 O O . ALA B 1 14 ? 22.578 6.984 51.406 1 20.69 14 ALA B O 1
ATOM 3316 N N . GLY B 1 15 ? 21.891 8.992 51.594 1 22.14 15 GLY B N 1
ATOM 3317 C CA . GLY B 1 15 ? 21.641 9.586 50.281 1 22.14 15 GLY B CA 1
ATOM 3318 C C . GLY B 1 15 ? 22.906 9.812 49.469 1 22.14 15 GLY B C 1
ATOM 3319 O O . GLY B 1 15 ? 23.797 10.555 49.906 1 22.14 15 GLY B O 1
ATOM 3320 N N . VAL B 1 16 ? 23.625 8.711 48.938 1 20.45 16 VAL B N 1
ATOM 3321 C CA . VAL B 1 16 ? 25.016 8.688 48.5 1 20.45 16 VAL B CA 1
ATOM 3322 C C . VAL B 1 16 ? 25.234 9.703 47.375 1 20.45 16 VAL B C 1
ATOM 3324 O O . VAL B 1 16 ? 24.547 9.672 46.375 1 20.45 16 VAL B O 1
ATOM 3327 N N . CYS B 1 17 ? 25.578 10.953 47.75 1 20.95 17 CYS B N 1
ATOM 3328 C CA . CYS B 1 17 ? 25.938 12.195 47.094 1 20.95 17 CYS B CA 1
ATOM 3329 C C . CYS B 1 17 ? 27.062 11.953 46.094 1 20.95 17 CYS B C 1
ATOM 3331 O O . CYS B 1 17 ? 28.172 11.594 46.469 1 20.95 17 CYS B O 1
ATOM 3333 N N . VAL B 1 18 ? 26.75 11.375 44.938 1 20.42 18 VAL B N 1
ATOM 3334 C CA . VAL B 1 18 ? 27.766 10.914 44 1 20.42 18 VAL B CA 1
ATOM 3335 C C . VAL B 1 18 ? 28.641 12.086 43.594 1 20.42 18 VAL B C 1
ATOM 3337 O O . VAL B 1 18 ? 28.141 13.117 43.125 1 20.42 18 VAL B O 1
ATOM 3340 N N . ARG B 1 19 ? 29.625 12.344 44.344 1 19.34 19 ARG B N 1
ATOM 3341 C CA . ARG B 1 19 ? 30.594 13.445 44.281 1 19.34 19 ARG B CA 1
ATOM 3342 C C . ARG B 1 19 ? 31.219 13.531 42.906 1 19.34 19 ARG B C 1
ATOM 3344 O O . ARG B 1 19 ? 31.406 12.516 42.219 1 19.34 19 ARG B O 1
ATOM 3351 N N . PRO B 1 20 ? 31.359 14.758 42.438 1 22.86 20 PRO B N 1
ATOM 3352 C CA . PRO B 1 20 ? 31.734 15.258 41.125 1 22.86 20 PRO B CA 1
ATOM 3353 C C . PRO B 1 20 ? 33.188 14.898 40.75 1 22.86 20 PRO B C 1
ATOM 3355 O O . PRO B 1 20 ? 34.125 15.289 41.438 1 22.86 20 PRO B O 1
ATOM 3358 N N . ALA B 1 21 ? 33.656 13.602 40.75 1 19.81 21 ALA B N 1
ATOM 3359 C CA . ALA B 1 21 ? 35.094 13.484 40.844 1 19.81 21 ALA B CA 1
ATOM 3360 C C . ALA B 1 21 ? 35.781 14.258 39.75 1 19.81 21 ALA B C 1
ATOM 3362 O O . ALA B 1 21 ? 35.344 14.234 38.594 1 19.81 21 ALA B O 1
ATOM 3363 N N . GLN B 1 22 ? 36.438 15.289 40.125 1 21.92 22 GLN B N 1
ATOM 3364 C CA . GLN B 1 22 ? 37.219 16.312 39.438 1 21.92 22 GLN B CA 1
ATOM 3365 C C . GLN B 1 22 ? 38.375 15.688 38.656 1 21.92 22 GLN B C 1
ATOM 3367 O O . GLN B 1 22 ? 39.219 16.406 38.125 1 21.92 22 GLN B O 1
ATOM 3372 N N . VAL B 1 23 ? 38.281 14.492 38.125 1 19.88 23 VAL B N 1
ATOM 3373 C CA . VAL B 1 23 ? 39.562 13.859 37.969 1 19.88 23 VAL B CA 1
ATOM 3374 C C . VAL B 1 23 ? 40.406 14.648 36.938 1 19.88 23 VAL B C 1
ATOM 3376 O O . VAL B 1 23 ? 39.938 14.906 35.812 1 19.88 23 VAL B O 1
ATOM 3379 N N . ARG B 1 24 ? 41.188 15.492 37.375 1 22.36 24 ARG B N 1
ATOM 3380 C CA . ARG B 1 24 ? 42.125 16.391 36.688 1 22.36 24 ARG B CA 1
ATOM 3381 C C . ARG B 1 24 ? 43.094 15.609 35.812 1 22.36 24 ARG B C 1
ATOM 3383 O O . ARG B 1 24 ? 44.031 16.172 35.25 1 22.36 24 ARG B O 1
ATOM 3390 N N . HIS B 1 25 ? 42.656 14.492 35.188 1 19.41 25 HIS B N 1
ATOM 3391 C CA . HIS B 1 25 ? 43.75 13.594 34.812 1 19.41 25 HIS B CA 1
ATOM 3392 C C . HIS B 1 25 ? 44.719 14.266 33.844 1 19.41 25 HIS B C 1
ATOM 3394 O O . HIS B 1 25 ? 44.312 14.867 32.875 1 19.41 25 HIS B O 1
ATOM 3400 N N . LYS B 1 26 ? 45.781 14.805 34.375 1 22.75 26 LYS B N 1
ATOM 3401 C CA . LYS B 1 26 ? 46.938 15.43 33.781 1 22.75 26 LYS B CA 1
ATOM 3402 C C . LYS B 1 26 ? 47.531 14.539 32.656 1 22.75 26 LYS B C 1
ATOM 3404 O O . LYS B 1 26 ? 48 13.445 32.938 1 22.75 26 LYS B O 1
ATOM 3409 N N . GLY B 1 27 ? 46.812 14.344 31.594 1 20.56 27 GLY B N 1
ATOM 3410 C CA . GLY B 1 27 ? 47 13.391 30.516 1 20.56 27 GLY B CA 1
ATOM 3411 C C . GLY B 1 27 ? 48.438 13.43 29.953 1 20.56 27 GLY B C 1
ATOM 3412 O O . GLY B 1 27 ? 48.875 14.477 29.469 1 20.56 27 GLY B O 1
ATOM 3413 N N . PHE B 1 28 ? 49.375 12.812 30.625 1 21.84 28 PHE B N 1
ATOM 3414 C CA . PHE B 1 28 ? 50.812 12.812 30.297 1 21.84 28 PHE B CA 1
ATOM 3415 C C . PHE B 1 28 ? 51.031 12.414 28.844 1 21.84 28 PHE B C 1
ATOM 3417 O O . PHE B 1 28 ? 50.312 11.562 28.312 1 21.84 28 PHE B O 1
ATOM 3424 N N . ALA B 1 29 ? 51.781 13.141 28.078 1 23.03 29 ALA B N 1
ATOM 3425 C CA . ALA B 1 29 ? 52.125 13.266 26.672 1 23.03 29 ALA B CA 1
ATOM 3426 C C . ALA B 1 29 ? 52.906 12.047 26.188 1 23.03 29 ALA B C 1
ATOM 3428 O O . ALA B 1 29 ? 53.375 12.008 25.031 1 23.03 29 ALA B O 1
ATOM 3429 N N . ARG B 1 30 ? 52.75 10.781 26.797 1 22.02 30 ARG B N 1
ATOM 3430 C CA . ARG B 1 30 ? 53.938 9.969 26.562 1 22.02 30 ARG B CA 1
ATOM 3431 C C . ARG B 1 30 ? 54.125 9.711 25.062 1 22.02 30 ARG B C 1
ATOM 3433 O O . ARG B 1 30 ? 53.156 9.523 24.328 1 22.02 30 ARG B O 1
ATOM 3440 N N . ARG B 1 31 ? 55.375 9.93 24.516 1 23.84 31 ARG B N 1
ATOM 3441 C CA . ARG B 1 31 ? 55.938 9.914 23.172 1 23.84 31 ARG B CA 1
ATOM 3442 C C . ARG B 1 31 ? 55.938 8.5 22.594 1 23.84 31 ARG B C 1
ATOM 3444 O O . ARG B 1 31 ? 56.5 7.574 23.203 1 23.84 31 ARG B O 1
ATOM 3451 N N . PRO B 1 32 ? 54.906 7.961 21.984 1 23.84 32 PRO B N 1
ATOM 3452 C CA . PRO B 1 32 ? 54.875 6.516 21.75 1 23.84 32 PRO B CA 1
ATOM 3453 C C . PRO B 1 32 ? 56.094 6.031 20.938 1 23.84 32 PRO B C 1
ATOM 3455 O O . PRO B 1 32 ? 56.469 6.648 19.938 1 23.84 32 PRO B O 1
ATOM 3458 N N . GLN B 1 33 ? 57.062 5.434 21.609 1 21.47 33 GLN B N 1
ATOM 3459 C CA . GLN B 1 33 ? 58.281 4.957 21 1 21.47 33 GLN B CA 1
ATOM 3460 C C . GLN B 1 33 ? 58 3.955 19.875 1 21.47 33 GLN B C 1
ATOM 3462 O O . GLN B 1 33 ? 57.094 3.145 19.984 1 21.47 33 GLN B O 1
ATOM 3467 N N . LYS B 1 34 ? 58.625 4.082 18.688 1 24.12 34 LYS B N 1
ATOM 3468 C CA . LYS B 1 34 ? 58.5 3.416 17.391 1 24.12 34 LYS B CA 1
ATOM 3469 C C . LYS B 1 34 ? 58.906 1.951 17.469 1 24.12 34 LYS B C 1
ATOM 3471 O O . LYS B 1 34 ? 60.094 1.65 17.656 1 24.12 34 LYS B O 1
ATOM 3476 N N . VAL B 1 35 ? 58.281 1.108 18.281 1 22.64 35 VAL B N 1
ATOM 3477 C CA . VAL B 1 35 ? 58.938 -0.183 18.438 1 22.64 35 VAL B CA 1
ATOM 3478 C C . VAL B 1 35 ? 59.062 -0.869 17.078 1 22.64 35 VAL B C 1
ATOM 3480 O O . VAL B 1 35 ? 58.062 -1.036 16.375 1 22.64 35 VAL B O 1
ATOM 3483 N N . ILE B 1 36 ? 60.344 -0.979 16.547 1 25.66 36 ILE B N 1
ATOM 3484 C CA . ILE B 1 36 ? 60.781 -1.518 15.266 1 25.66 36 ILE B CA 1
ATOM 3485 C C . ILE B 1 36 ? 60.594 -3.035 15.258 1 25.66 36 ILE B C 1
ATOM 3487 O O . ILE B 1 36 ? 61.25 -3.75 16.016 1 25.66 36 ILE B O 1
ATOM 3491 N N . TYR B 1 37 ? 59.469 -3.58 15.383 1 24.56 37 TYR B N 1
ATOM 3492 C CA . TYR B 1 37 ? 59.531 -5.035 15.492 1 24.56 37 TYR B CA 1
ATOM 3493 C C . TYR B 1 37 ? 60.156 -5.648 14.25 1 24.56 37 TYR B C 1
ATOM 3495 O O . TYR B 1 37 ? 59.875 -5.207 13.125 1 24.56 37 TYR B O 1
ATOM 3503 N N . PRO B 1 38 ? 61.25 -6.309 14.43 1 26.05 38 PRO B N 1
ATOM 3504 C CA . PRO B 1 38 ? 61.969 -6.875 13.281 1 26.05 38 PRO B CA 1
ATOM 3505 C C . PRO B 1 38 ? 61.062 -7.781 12.43 1 26.05 38 PRO B C 1
ATOM 3507 O O . PRO B 1 38 ? 60.188 -8.461 12.961 1 26.05 38 PRO B O 1
ATOM 3510 N N . LYS B 1 39 ? 61.031 -7.523 11.203 1 28.2 39 LYS B N 1
ATOM 3511 C CA . LYS B 1 39 ? 60.25 -8.211 10.18 1 28.2 39 LYS B CA 1
ATOM 3512 C C . LYS B 1 39 ? 60.688 -9.664 10.031 1 28.2 39 LYS B C 1
ATOM 3514 O O . LYS B 1 39 ? 61.875 -9.93 9.758 1 28.2 39 LYS B O 1
ATOM 3519 N N . PRO B 1 40 ? 60.188 -10.547 10.867 1 27.61 40 PRO B N 1
ATOM 3520 C CA . PRO B 1 40 ? 60.781 -11.875 10.633 1 27.61 40 PRO B CA 1
ATOM 3521 C C . PRO B 1 40 ? 60.75 -12.273 9.164 1 27.61 40 PRO B C 1
ATOM 3523 O O . PRO B 1 40 ? 59.844 -11.859 8.422 1 27.61 40 PRO B O 1
ATOM 3526 N N . LYS B 1 41 ? 61.938 -12.703 8.625 1 31.23 41 LYS B N 1
ATOM 3527 C CA . LYS B 1 41 ? 62.219 -13.148 7.258 1 31.23 41 LYS B CA 1
ATOM 3528 C C . LYS B 1 41 ? 61.375 -14.375 6.906 1 31.23 41 LYS B C 1
ATOM 3530 O O . LYS B 1 41 ? 61.75 -15.5 7.234 1 31.23 41 LYS B O 1
ATOM 3535 N N . VAL B 1 42 ? 60.156 -14.406 7.281 1 30.8 42 VAL B N 1
ATOM 3536 C CA . VAL B 1 42 ? 59.625 -15.711 6.926 1 30.8 42 VAL B CA 1
ATOM 3537 C C . VAL B 1 42 ? 59.781 -15.945 5.426 1 30.8 42 VAL B C 1
ATOM 3539 O O . VAL B 1 42 ? 59.5 -15.055 4.617 1 30.8 42 VAL B O 1
ATOM 3542 N N . ASP B 1 43 ? 60.656 -16.734 5.027 1 28.08 43 ASP B N 1
ATOM 3543 C CA . ASP B 1 43 ? 60.938 -17.203 3.672 1 28.08 43 ASP B CA 1
ATOM 3544 C C . ASP B 1 43 ? 59.656 -17.594 2.945 1 28.08 43 ASP B C 1
ATOM 3546 O O . ASP B 1 43 ? 58.781 -18.25 3.518 1 28.08 43 ASP B O 1
ATOM 3550 N N . PRO B 1 44 ? 59.344 -16.828 1.902 1 28.56 44 PRO B N 1
ATOM 3551 C CA . PRO B 1 44 ? 58.094 -17.062 1.165 1 28.56 44 PRO B CA 1
ATOM 3552 C C . PRO B 1 44 ? 57.969 -18.5 0.649 1 28.56 44 PRO B C 1
ATOM 3554 O O . PRO B 1 44 ? 58.812 -18.969 -0.099 1 28.56 44 PRO B O 1
ATOM 3557 N N . ALA B 1 45 ? 57.812 -19.438 1.465 1 29.94 45 ALA B N 1
ATOM 3558 C CA . ALA B 1 45 ? 57.625 -20.703 0.762 1 29.94 45 ALA B CA 1
ATOM 3559 C C . ALA B 1 45 ? 56.812 -20.531 -0.5 1 29.94 45 ALA B C 1
ATOM 3561 O O . ALA B 1 45 ? 55.844 -19.75 -0.516 1 29.94 45 ALA B O 1
ATOM 3562 N N . PRO B 1 46 ? 57.281 -20.906 -1.715 1 29.2 46 PRO B N 1
ATOM 3563 C CA . PRO B 1 46 ? 56.688 -20.688 -3.029 1 29.2 46 PRO B CA 1
ATOM 3564 C C . PRO B 1 46 ? 55.25 -21.188 -3.109 1 29.2 46 PRO B C 1
ATOM 3566 O O . PRO B 1 46 ? 54.75 -21.422 -4.207 1 29.2 46 PRO B O 1
ATOM 3569 N N . TYR B 1 47 ? 54.594 -21.422 -2.094 1 24.94 47 TYR B N 1
ATOM 3570 C CA . TYR B 1 47 ? 53.344 -22.047 -2.463 1 24.94 47 TYR B CA 1
ATOM 3571 C C . TYR B 1 47 ? 52.594 -21.188 -3.48 1 24.94 47 TYR B C 1
ATOM 3573 O O . TYR B 1 47 ? 52 -20.156 -3.129 1 24.94 47 TYR B O 1
ATOM 3581 N N . ALA B 1 48 ? 53.188 -20.906 -4.625 1 27.12 48 ALA B N 1
ATOM 3582 C CA . ALA B 1 48 ? 52.469 -20.469 -5.828 1 27.12 48 ALA B CA 1
ATOM 3583 C C . ALA B 1 48 ? 51.125 -21.203 -5.969 1 27.12 48 ALA B C 1
ATOM 3585 O O . ALA B 1 48 ? 51.094 -22.391 -6.27 1 27.12 48 ALA B O 1
ATOM 3586 N N . SER B 1 49 ? 50.312 -21.047 -5.008 1 28.59 49 SER B N 1
ATOM 3587 C CA . SER B 1 49 ? 49.031 -21.625 -5.332 1 28.59 49 SER B CA 1
ATOM 3588 C C . SER B 1 49 ? 48.656 -21.375 -6.785 1 28.59 49 SER B C 1
ATOM 3590 O O . SER B 1 49 ? 48.75 -20.25 -7.266 1 28.59 49 SER B O 1
ATOM 3592 N N . ALA B 1 50 ? 48.906 -22.266 -7.645 1 30.88 50 ALA B N 1
ATOM 3593 C CA . ALA B 1 50 ? 48.344 -22.219 -8.992 1 30.88 50 ALA B CA 1
ATOM 3594 C C . ALA B 1 50 ? 46.938 -21.672 -8.977 1 30.88 50 ALA B C 1
ATOM 3596 O O . ALA B 1 50 ? 46 -22.328 -8.477 1 30.88 50 ALA B O 1
ATOM 3597 N N . VAL B 1 51 ? 46.812 -20.438 -8.617 1 32.69 51 VAL B N 1
ATOM 3598 C CA . VAL B 1 51 ? 45.531 -19.828 -9.016 1 32.69 51 VAL B CA 1
ATOM 3599 C C . VAL B 1 51 ? 45.094 -20.375 -10.367 1 32.69 51 VAL B C 1
ATOM 3601 O O . VAL B 1 51 ? 45.75 -20.141 -11.383 1 32.69 51 VAL B O 1
ATOM 3604 N N . VAL B 1 52 ? 44.844 -21.625 -10.445 1 32.38 52 VAL B N 1
ATOM 3605 C CA . VAL B 1 52 ? 44.188 -21.984 -11.703 1 32.38 52 VAL B CA 1
ATOM 3606 C C . VAL B 1 52 ? 43.312 -20.828 -12.164 1 32.38 52 VAL B C 1
ATOM 3608 O O . VAL B 1 52 ? 42.438 -20.359 -11.406 1 32.38 52 VAL B O 1
ATOM 3611 N N . ASP B 1 53 ? 43.812 -19.812 -12.812 1 32.97 53 ASP B N 1
ATOM 3612 C CA . ASP B 1 53 ? 43.062 -18.938 -13.703 1 32.97 53 ASP B CA 1
ATOM 3613 C C . ASP B 1 53 ? 41.875 -19.656 -14.297 1 32.97 53 ASP B C 1
ATOM 3615 O O . ASP B 1 53 ? 41.969 -20.359 -15.297 1 32.97 53 ASP B O 1
ATOM 3619 N N . GLU B 1 54 ? 41.219 -20.453 -13.539 1 35.44 54 GLU B N 1
ATOM 3620 C CA . GLU B 1 54 ? 40 -20.812 -14.273 1 35.44 54 GLU B CA 1
ATOM 3621 C C . GLU B 1 54 ? 39.469 -19.625 -15.055 1 35.44 54 GLU B C 1
ATOM 3623 O O . GLU B 1 54 ? 39.281 -18.547 -14.5 1 35.44 54 GLU B O 1
ATOM 3628 N N . PRO B 1 55 ? 39.844 -19.438 -16.297 1 37.12 55 PRO B N 1
ATOM 3629 C CA . PRO B 1 55 ? 39.281 -18.312 -17.062 1 37.12 55 PRO B CA 1
ATOM 3630 C C . PRO B 1 55 ? 37.906 -17.891 -16.562 1 37.12 55 PRO B C 1
ATOM 3632 O O . PRO B 1 55 ? 37.094 -18.734 -16.203 1 37.12 55 PRO B O 1
ATOM 3635 N N . LEU B 1 56 ? 37.812 -16.984 -15.656 1 38.94 56 LEU B N 1
ATOM 3636 C CA . LEU B 1 56 ? 36.5 -16.391 -15.461 1 38.94 56 LEU B CA 1
ATOM 3637 C C . LEU B 1 56 ? 35.625 -16.578 -16.703 1 38.94 56 LEU B C 1
ATOM 3639 O O . LEU B 1 56 ? 35.938 -16.062 -17.766 1 38.94 56 LEU B O 1
ATOM 3643 N N . CYS B 1 57 ? 35.25 -17.734 -17.047 1 42.31 57 CYS B N 1
ATOM 3644 C CA . CYS B 1 57 ? 34.344 -17.969 -18.172 1 42.31 57 CYS B CA 1
ATOM 3645 C C . CYS B 1 57 ? 33.5 -16.734 -18.453 1 42.31 57 CYS B C 1
ATOM 3647 O O . CYS B 1 57 ? 32.75 -16.266 -17.594 1 42.31 57 CYS B O 1
ATOM 3649 N N . GLU B 1 58 ? 34.031 -15.633 -19.016 1 53.06 58 GLU B N 1
ATOM 3650 C CA . GLU B 1 58 ? 33.281 -14.516 -19.547 1 53.06 58 GLU B CA 1
ATOM 3651 C C . GLU B 1 58 ? 31.875 -14.945 -19.969 1 53.06 58 GLU B C 1
ATOM 3653 O O . GLU B 1 58 ? 31.703 -15.992 -20.594 1 53.06 58 GLU B O 1
ATOM 3658 N N . PRO B 1 59 ? 30.922 -14.586 -19.203 1 62.09 59 PRO B N 1
ATOM 3659 C CA . PRO B 1 59 ? 29.594 -15.016 -19.609 1 62.09 59 PRO B CA 1
ATOM 3660 C C . PRO B 1 59 ? 29.375 -14.945 -21.125 1 62.09 59 PRO B C 1
ATOM 3662 O O . PRO B 1 59 ? 29.953 -14.078 -21.781 1 62.09 59 PRO B O 1
ATOM 3665 N N . ARG B 1 60 ? 29.234 -16.016 -21.812 1 80.81 60 ARG B N 1
ATOM 3666 C CA . ARG B 1 60 ? 28.891 -16.156 -23.234 1 80.81 60 ARG B CA 1
ATOM 3667 C C . ARG B 1 60 ? 27.594 -15.422 -23.562 1 80.81 60 ARG B C 1
ATOM 3669 O O . ARG B 1 60 ? 26.547 -15.688 -22.953 1 80.81 60 ARG B O 1
ATOM 3676 N N . TYR B 1 61 ? 27.734 -14.281 -24.188 1 89.44 61 TYR B N 1
ATOM 3677 C CA . TYR B 1 61 ? 26.547 -13.562 -24.656 1 89.44 61 TYR B CA 1
ATOM 3678 C C . TYR B 1 61 ? 26.703 -13.102 -26.094 1 89.44 61 TYR B C 1
ATOM 3680 O O . TYR B 1 61 ? 27.812 -13.102 -26.625 1 89.44 61 TYR B O 1
ATOM 3688 N N . VAL B 1 62 ? 25.625 -12.875 -26.734 1 91.81 62 VAL B N 1
ATOM 3689 C CA . VAL B 1 62 ? 25.578 -12.336 -28.094 1 91.81 62 VAL B CA 1
ATOM 3690 C C . VAL B 1 62 ? 25.422 -10.82 -28.047 1 91.81 62 VAL B C 1
ATOM 3692 O O . VAL B 1 62 ? 24.625 -10.297 -27.266 1 91.81 62 VAL B O 1
ATOM 3695 N N . LYS B 1 63 ? 26.172 -10.07 -28.781 1 90.5 63 LYS B N 1
ATOM 3696 C CA . LYS B 1 63 ? 26.047 -8.617 -28.859 1 90.5 63 LYS B CA 1
ATOM 3697 C C . LYS B 1 63 ? 25.078 -8.203 -29.969 1 90.5 63 LYS B C 1
ATOM 3699 O O . LYS B 1 63 ? 25.234 -8.609 -31.125 1 90.5 63 LYS B O 1
ATOM 3704 N N . LEU B 1 64 ? 24.094 -7.375 -29.391 1 88.38 64 LEU B N 1
ATOM 3705 C CA . LEU B 1 64 ? 23.188 -6.828 -30.391 1 88.38 64 LEU B CA 1
ATOM 3706 C C . LEU B 1 64 ? 23.672 -5.469 -30.875 1 88.38 64 LEU B C 1
ATOM 3708 O O . LEU B 1 64 ? 24.078 -4.625 -30.078 1 88.38 64 LEU B O 1
ATOM 3712 N N . GLY B 1 65 ? 24.047 -5.289 -32 1 79.12 65 GLY B N 1
ATOM 3713 C CA . GLY B 1 65 ? 24.578 -4.062 -32.594 1 79.12 65 GLY B CA 1
ATOM 3714 C C . GLY B 1 65 ? 23.594 -2.908 -32.531 1 79.12 65 GLY B C 1
ATOM 3715 O O . GLY B 1 65 ? 22.469 -3.064 -32.031 1 79.12 65 GLY B O 1
ATOM 3716 N N . SER B 1 66 ? 24.047 -1.717 -32.844 1 74.88 66 SER B N 1
ATOM 3717 C CA . SER B 1 66 ? 23.266 -0.483 -32.812 1 74.88 66 SER B CA 1
ATOM 3718 C C . SER B 1 66 ? 22.062 -0.58 -33.75 1 74.88 66 SER B C 1
ATOM 3720 O O . SER B 1 66 ? 21.031 0.062 -33.5 1 74.88 66 SER B O 1
ATOM 3722 N N . ASP B 1 67 ? 22.172 -1.429 -34.688 1 71.75 67 ASP B N 1
ATOM 3723 C CA . ASP B 1 67 ? 21.125 -1.484 -35.688 1 71.75 67 ASP B CA 1
ATOM 3724 C C . ASP B 1 67 ? 20.172 -2.648 -35.406 1 71.75 67 ASP B C 1
ATOM 3726 O O . ASP B 1 67 ? 19.297 -2.943 -36.25 1 71.75 67 ASP B O 1
ATOM 3730 N N . ASP B 1 68 ? 20.422 -3.223 -34.312 1 76.44 68 ASP B N 1
ATOM 3731 C CA . ASP B 1 68 ? 19.609 -4.406 -34.062 1 76.44 68 ASP B CA 1
ATOM 3732 C C . ASP B 1 68 ? 18.156 -4.023 -33.812 1 76.44 68 ASP B C 1
ATOM 3734 O O . ASP B 1 68 ? 17.891 -3.068 -33.062 1 76.44 68 ASP B O 1
ATOM 3738 N N . ASP B 1 69 ? 17.266 -4.777 -34.531 1 86.38 69 ASP B N 1
ATOM 3739 C CA . ASP B 1 69 ? 15.828 -4.516 -34.375 1 86.38 69 ASP B CA 1
ATOM 3740 C C . ASP B 1 69 ? 15.172 -5.586 -33.5 1 86.38 69 ASP B C 1
ATOM 3742 O O . ASP B 1 69 ? 13.969 -5.508 -33.219 1 86.38 69 ASP B O 1
ATOM 3746 N N . GLU B 1 70 ? 16.031 -6.52 -33.156 1 89.69 70 GLU B N 1
ATOM 3747 C CA . GLU B 1 70 ? 15.461 -7.637 -32.406 1 89.69 70 GLU B CA 1
ATOM 3748 C C . GLU B 1 70 ? 14.945 -7.18 -31.031 1 89.69 70 GLU B C 1
ATOM 3750 O O . GLU B 1 70 ? 13.812 -7.477 -30.656 1 89.69 70 GLU B O 1
ATOM 3755 N N . PHE B 1 71 ? 15.797 -6.492 -30.391 1 92.06 71 PHE B N 1
ATOM 3756 C CA . PHE B 1 71 ? 15.422 -6.035 -29.062 1 92.06 71 PHE B CA 1
ATOM 3757 C C . PHE B 1 71 ? 14.188 -5.137 -29.125 1 92.06 71 PHE B C 1
ATOM 3759 O O . PHE B 1 71 ? 13.219 -5.348 -28.391 1 92.06 71 PHE B O 1
ATOM 3766 N N . ALA B 1 72 ? 14.195 -4.199 -30 1 90.62 72 ALA B N 1
ATOM 3767 C CA . ALA B 1 72 ? 13.086 -3.258 -30.141 1 90.62 72 ALA B CA 1
ATOM 3768 C C . ALA B 1 72 ? 11.789 -3.984 -30.5 1 90.62 72 ALA B C 1
ATOM 3770 O O . ALA B 1 72 ? 10.727 -3.678 -29.953 1 90.62 72 ALA B O 1
ATOM 3771 N N . ASN B 1 73 ? 11.914 -4.938 -31.359 1 91.69 73 ASN B N 1
ATOM 3772 C CA . ASN B 1 73 ? 10.742 -5.703 -31.766 1 91.69 73 ASN B CA 1
ATOM 3773 C C . ASN B 1 73 ? 10.18 -6.527 -30.609 1 91.69 73 ASN B C 1
ATOM 3775 O O . ASN B 1 73 ? 8.961 -6.59 -30.438 1 91.69 73 ASN B O 1
ATOM 3779 N N . THR B 1 74 ? 11.07 -7.113 -29.906 1 92.44 74 THR B N 1
ATOM 3780 C CA . THR B 1 74 ? 10.656 -7.906 -28.75 1 92.44 74 THR B CA 1
ATOM 3781 C C . THR B 1 74 ? 9.945 -7.031 -27.719 1 92.44 74 THR B C 1
ATOM 3783 O O . THR B 1 74 ? 8.875 -7.395 -27.219 1 92.44 74 THR B O 1
ATOM 3786 N N . MET B 1 75 ? 10.484 -5.805 -27.516 1 91 75 MET B N 1
ATOM 3787 C CA . MET B 1 75 ? 9.914 -4.891 -26.531 1 91 75 MET B CA 1
ATOM 3788 C C . MET B 1 75 ? 8.562 -4.359 -27 1 91 75 MET B C 1
ATOM 3790 O O . MET B 1 75 ? 7.617 -4.262 -26.219 1 91 75 MET B O 1
ATOM 3794 N N . MET B 1 76 ? 8.492 -4.086 -28.219 1 89 76 MET B N 1
ATOM 3795 C CA . MET B 1 76 ? 7.242 -3.584 -28.797 1 89 76 MET B CA 1
ATOM 3796 C C . MET B 1 76 ? 6.121 -4.602 -28.625 1 89 76 MET B C 1
ATOM 3798 O O . MET B 1 76 ? 4.977 -4.23 -28.359 1 89 76 MET B O 1
ATOM 3802 N N . THR B 1 77 ? 6.473 -5.797 -28.797 1 89.88 77 THR B N 1
ATOM 3803 C CA . THR B 1 77 ? 5.492 -6.871 -28.703 1 89.88 77 THR B CA 1
ATOM 3804 C C . THR B 1 77 ? 5.09 -7.094 -27.25 1 89.88 77 THR B C 1
ATOM 3806 O O . THR B 1 77 ? 3.904 -7.25 -26.938 1 89.88 77 THR B O 1
ATOM 3809 N N . LEU B 1 78 ? 6.023 -7 -26.359 1 90.19 78 LEU B N 1
ATOM 3810 C CA . LEU B 1 78 ? 5.777 -7.375 -24.969 1 90.19 78 LEU B CA 1
ATOM 3811 C C . LEU B 1 78 ? 5.172 -6.215 -24.188 1 90.19 78 LEU B C 1
ATOM 3813 O O . LEU B 1 78 ? 4.598 -6.41 -23.125 1 90.19 78 LEU B O 1
ATOM 3817 N N . LYS B 1 79 ? 5.293 -5.082 -24.672 1 86.5 79 LYS B N 1
ATOM 3818 C CA . LYS B 1 79 ? 4.719 -3.924 -24 1 86.5 79 LYS B CA 1
ATOM 3819 C C . LYS B 1 79 ? 3.211 -3.855 -24.203 1 86.5 79 LYS B C 1
ATOM 3821 O O . LYS B 1 79 ? 2.494 -3.236 -23.422 1 86.5 79 LYS B O 1
ATOM 3826 N N . VAL B 1 80 ? 2.809 -4.559 -25.312 1 82.12 80 VAL B N 1
ATOM 3827 C CA . VAL B 1 80 ? 1.376 -4.633 -25.594 1 82.12 80 VAL B CA 1
ATOM 3828 C C . VAL B 1 80 ? 0.774 -5.828 -24.844 1 82.12 80 VAL B C 1
ATOM 3830 O O . VAL B 1 80 ? 1.164 -6.973 -25.078 1 82.12 80 VAL B O 1
ATOM 3833 N N . ARG B 1 81 ? -0.136 -5.496 -24.016 1 81.56 81 ARG B N 1
ATOM 3834 C CA . ARG B 1 81 ? -0.721 -6.5 -23.141 1 81.56 81 ARG B CA 1
ATOM 3835 C C . ARG B 1 81 ? -1.3 -7.66 -23.938 1 81.56 81 ARG B C 1
ATOM 3837 O O . ARG B 1 81 ? -1.006 -8.828 -23.656 1 81.56 81 ARG B O 1
ATOM 3844 N N . ARG B 1 82 ? -2.088 -7.332 -24.906 1 81.62 82 ARG B N 1
ATOM 3845 C CA . ARG B 1 82 ? -2.771 -8.352 -25.688 1 81.62 82 ARG B CA 1
ATOM 3846 C C . ARG B 1 82 ? -1.771 -9.289 -26.359 1 81.62 82 ARG B C 1
ATOM 3848 O O . ARG B 1 82 ? -1.955 -10.508 -26.359 1 81.62 82 ARG B O 1
ATOM 3855 N N . LYS B 1 83 ? -0.749 -8.742 -26.891 1 86.62 83 LYS B N 1
ATOM 3856 C CA . LYS B 1 83 ? 0.265 -9.547 -27.562 1 86.62 83 LYS B CA 1
ATOM 3857 C C . LYS B 1 83 ? 1.062 -10.383 -26.562 1 86.62 83 LYS B C 1
ATOM 3859 O O . LYS B 1 83 ? 1.379 -11.539 -26.828 1 86.62 83 LYS B O 1
ATOM 3864 N N . ARG B 1 84 ? 1.344 -9.781 -25.484 1 85.44 84 ARG B N 1
ATOM 3865 C CA . ARG B 1 84 ? 2.068 -10.484 -24.438 1 85.44 84 ARG B CA 1
ATOM 3866 C C . ARG B 1 84 ? 1.279 -11.688 -23.938 1 85.44 84 ARG B C 1
ATOM 3868 O O . ARG B 1 84 ? 1.84 -12.773 -23.75 1 85.44 84 ARG B O 1
ATOM 3875 N N . GLU B 1 85 ? 0.045 -11.508 -23.766 1 82.12 85 GLU B N 1
ATOM 3876 C CA . GLU B 1 85 ? -0.829 -12.578 -23.297 1 82.12 85 GLU B CA 1
ATOM 3877 C C . GLU B 1 85 ? -0.933 -13.688 -24.344 1 82.12 85 GLU B C 1
ATOM 3879 O O . GLU B 1 85 ? -0.912 -14.875 -24 1 82.12 85 GLU B O 1
ATOM 3884 N N . LYS B 1 86 ? -1.014 -13.258 -25.562 1 86.62 86 LYS B N 1
ATOM 3885 C CA . LYS B 1 86 ? -1.094 -14.227 -26.641 1 86.62 86 LYS B CA 1
ATOM 3886 C C . LYS B 1 86 ? 0.184 -15.055 -26.734 1 86.62 86 LYS B C 1
ATOM 3888 O O . LYS B 1 86 ? 0.13 -16.266 -26.984 1 86.62 86 LYS B O 1
ATOM 3893 N N . LEU B 1 87 ? 1.272 -14.43 -26.5 1 90.88 87 LEU B N 1
ATOM 3894 C CA . LEU B 1 87 ? 2.561 -15.102 -26.594 1 90.88 87 LEU B CA 1
ATOM 3895 C C . LEU B 1 87 ? 2.895 -15.844 -25.312 1 90.88 87 LEU B C 1
ATOM 3897 O O . LEU B 1 87 ? 3.861 -16.609 -25.25 1 90.88 87 LEU B O 1
ATOM 3901 N N . ASN B 1 88 ? 2.146 -15.656 -24.25 1 90.5 88 ASN B N 1
ATOM 3902 C CA . ASN B 1 88 ? 2.35 -16.281 -22.953 1 90.5 88 ASN B CA 1
ATOM 3903 C C . ASN B 1 88 ? 3.744 -15.992 -22.406 1 90.5 88 ASN B C 1
ATOM 3905 O O . ASN B 1 88 ? 4.453 -16.906 -21.984 1 90.5 88 ASN B O 1
ATOM 3909 N N . LYS B 1 89 ? 4.074 -14.711 -22.5 1 93.69 89 LYS B N 1
ATOM 3910 C CA . LYS B 1 89 ? 5.391 -14.281 -22.031 1 93.69 89 LYS B CA 1
ATOM 3911 C C . LYS B 1 89 ? 5.273 -13.195 -20.969 1 93.69 89 LYS B C 1
ATOM 3913 O O . LYS B 1 89 ? 4.23 -12.547 -20.859 1 93.69 89 LYS B O 1
ATOM 3918 N N . ILE B 1 90 ? 6.332 -13.109 -20.172 1 92.69 90 ILE B N 1
ATOM 3919 C CA . ILE B 1 90 ? 6.406 -12.031 -19.203 1 92.69 90 ILE B CA 1
ATOM 3920 C C . ILE B 1 90 ? 7.738 -11.297 -19.328 1 92.69 90 ILE B C 1
ATOM 3922 O O . ILE B 1 90 ? 8.734 -11.883 -19.766 1 92.69 90 ILE B O 1
ATOM 3926 N N . LEU B 1 91 ? 7.684 -10.031 -19.062 1 94.12 91 LEU B N 1
ATOM 3927 C CA . LEU B 1 91 ? 8.867 -9.18 -19.109 1 94.12 91 LEU B CA 1
ATOM 3928 C C . LEU B 1 91 ? 9.281 -8.758 -17.703 1 94.12 91 LEU B C 1
ATOM 3930 O O . LEU B 1 91 ? 8.469 -8.211 -16.953 1 94.12 91 LEU B O 1
ATOM 3934 N N . LEU B 1 92 ? 10.5 -9.109 -17.375 1 94.31 92 LEU B N 1
ATOM 3935 C CA . LEU B 1 92 ? 11.047 -8.734 -16.078 1 94.31 92 LEU B CA 1
ATOM 3936 C C . LEU B 1 92 ? 12.156 -7.699 -16.234 1 94.31 92 LEU B C 1
ATOM 3938 O O . LEU B 1 92 ? 13.008 -7.816 -17.109 1 94.31 92 LEU B O 1
ATOM 3942 N N . GLU B 1 93 ? 12.047 -6.73 -15.398 1 92.88 93 GLU B N 1
ATOM 3943 C CA . GLU B 1 93 ? 13.086 -5.703 -15.375 1 92.88 93 GLU B CA 1
ATOM 3944 C C . GLU B 1 93 ? 13.836 -5.707 -14.039 1 92.88 93 GLU B C 1
ATOM 3946 O O . GLU B 1 93 ? 13.211 -5.723 -12.977 1 92.88 93 GLU B O 1
ATOM 3951 N N . GLY B 1 94 ? 15.156 -5.75 -14.125 1 92.25 94 GLY B N 1
ATOM 3952 C CA . GLY B 1 94 ? 15.969 -5.68 -12.922 1 92.25 94 GLY B CA 1
ATOM 3953 C C . GLY B 1 94 ? 16.609 -7.004 -12.555 1 92.25 94 GLY B C 1
ATOM 3954 O O . GLY B 1 94 ? 16.016 -8.062 -12.742 1 92.25 94 GLY B O 1
ATOM 3955 N N . LYS B 1 95 ? 17.75 -6.914 -11.984 1 92.31 95 LYS B N 1
ATOM 3956 C CA . LYS B 1 95 ? 18.578 -8.078 -11.688 1 92.31 95 LYS B CA 1
ATOM 3957 C C . LYS B 1 95 ? 17.906 -8.977 -10.656 1 92.31 95 LYS B C 1
ATOM 3959 O O . LYS B 1 95 ? 17.875 -10.203 -10.82 1 92.31 95 LYS B O 1
ATOM 3964 N N . ARG B 1 96 ? 17.359 -8.391 -9.695 1 87.62 96 ARG B N 1
ATOM 3965 C CA . ARG B 1 96 ? 16.781 -9.164 -8.594 1 87.62 96 ARG B CA 1
ATOM 3966 C C . ARG B 1 96 ? 15.617 -10.016 -9.078 1 87.62 96 ARG B C 1
ATOM 3968 O O . ARG B 1 96 ? 15.562 -11.219 -8.805 1 87.62 96 ARG B O 1
ATOM 3975 N N . LEU B 1 97 ? 14.758 -9.406 -9.812 1 90.69 97 LEU B N 1
ATOM 3976 C CA . LEU B 1 97 ? 13.586 -10.109 -10.32 1 90.69 97 LEU B CA 1
ATOM 3977 C C . LEU B 1 97 ? 13.992 -11.234 -11.266 1 90.69 97 LEU B C 1
ATOM 3979 O O . LEU B 1 97 ? 13.43 -12.328 -11.211 1 90.69 97 LEU B O 1
ATOM 3983 N N . ILE B 1 98 ? 14.922 -10.969 -12.062 1 94.12 98 ILE B N 1
ATOM 3984 C CA . ILE B 1 98 ? 15.406 -11.953 -13.023 1 94.12 98 ILE B CA 1
ATOM 3985 C C . ILE B 1 98 ? 16.078 -13.109 -12.281 1 94.12 98 ILE B C 1
ATOM 3987 O O . ILE B 1 98 ? 15.844 -14.281 -12.609 1 94.12 98 ILE B O 1
ATOM 3991 N N . CYS B 1 99 ? 16.828 -12.766 -11.305 1 92.25 99 CYS B N 1
ATOM 3992 C CA . CYS B 1 99 ? 17.484 -13.789 -10.5 1 92.25 99 CYS B CA 1
ATOM 3993 C C . CYS B 1 99 ? 16.453 -14.695 -9.828 1 92.25 99 CYS B C 1
ATOM 3995 O O . CYS B 1 99 ? 16.578 -15.922 -9.867 1 92.25 99 CYS B O 1
ATOM 3997 N N . ASP B 1 100 ? 15.469 -14.109 -9.273 1 89.25 100 ASP B N 1
ATOM 3998 C CA . ASP B 1 100 ? 14.414 -14.867 -8.602 1 89.25 100 ASP B CA 1
ATOM 3999 C C . ASP B 1 100 ? 13.695 -15.789 -9.578 1 89.25 100 ASP B C 1
ATOM 4001 O O . ASP B 1 100 ? 13.383 -16.938 -9.242 1 89.25 100 ASP B O 1
ATOM 4005 N N . ALA B 1 101 ? 13.43 -15.312 -10.75 1 91.88 101 ALA B N 1
ATOM 4006 C CA . ALA B 1 101 ? 12.758 -16.109 -11.766 1 91.88 101 ALA B CA 1
ATOM 4007 C C . ALA B 1 101 ? 13.609 -17.297 -12.188 1 91.88 101 ALA B C 1
ATOM 4009 O O . ALA B 1 101 ? 13.109 -18.422 -12.305 1 91.88 101 ALA B O 1
ATOM 4010 N N . LEU B 1 102 ? 14.867 -17.062 -12.367 1 92.31 102 LEU B N 1
ATOM 4011 C CA . LEU B 1 102 ? 15.781 -18.125 -12.773 1 92.31 102 LEU B CA 1
ATOM 4012 C C . LEU B 1 102 ? 15.898 -19.188 -11.688 1 92.31 102 LEU B C 1
ATOM 4014 O O . LEU B 1 102 ? 15.844 -20.391 -11.977 1 92.31 102 LEU B O 1
ATOM 4018 N N . LYS B 1 103 ? 15.961 -18.734 -10.492 1 88.94 103 LYS B N 1
ATOM 4019 C CA . LYS B 1 103 ? 16.094 -19.656 -9.367 1 88.94 103 LYS B CA 1
ATOM 4020 C C . LYS B 1 103 ? 14.82 -20.484 -9.18 1 88.94 103 LYS B C 1
ATOM 4022 O O . LYS B 1 103 ? 14.875 -21.625 -8.734 1 88.94 103 LYS B O 1
ATOM 4027 N N . ALA B 1 104 ? 13.742 -19.875 -9.477 1 88.19 104 ALA B N 1
ATOM 4028 C CA . ALA B 1 104 ? 12.453 -20.547 -9.328 1 88.19 104 ALA B CA 1
ATOM 4029 C C . ALA B 1 104 ? 12.211 -21.516 -10.477 1 88.19 104 ALA B C 1
ATOM 4031 O O . ALA B 1 104 ? 11.203 -22.234 -10.484 1 88.19 104 ALA B O 1
ATOM 4032 N N . GLY B 1 105 ? 13.055 -21.484 -11.461 1 88.44 105 GLY B N 1
ATOM 4033 C CA . GLY B 1 105 ? 12.961 -22.453 -12.547 1 88.44 105 GLY B CA 1
ATOM 4034 C C . GLY B 1 105 ? 12.062 -21.984 -13.68 1 88.44 105 GLY B C 1
ATOM 4035 O O . GLY B 1 105 ? 11.633 -22.781 -14.516 1 88.44 105 GLY B O 1
ATOM 4036 N N . VAL B 1 106 ? 11.773 -20.734 -13.688 1 90.75 106 VAL B N 1
ATOM 4037 C CA . VAL B 1 106 ? 10.945 -20.219 -14.773 1 90.75 106 VAL B CA 1
ATOM 4038 C C . VAL B 1 106 ? 11.734 -20.25 -16.078 1 90.75 106 VAL B C 1
ATOM 4040 O O . VAL B 1 106 ? 12.914 -19.906 -16.109 1 90.75 106 VAL B O 1
ATOM 4043 N N . LYS B 1 107 ? 11.07 -20.641 -17.094 1 92.75 107 LYS B N 1
ATOM 4044 C CA . LYS B 1 107 ? 11.742 -20.797 -18.375 1 92.75 107 LYS B CA 1
ATOM 4045 C C . LYS B 1 107 ? 12.125 -19.438 -18.953 1 92.75 107 LYS B C 1
ATOM 4047 O O . LYS B 1 107 ? 11.258 -18.594 -19.219 1 92.75 107 LYS B O 1
ATOM 4052 N N . CYS B 1 108 ? 13.391 -19.281 -19.203 1 95.19 108 CYS B N 1
ATOM 4053 C CA . CYS B 1 108 ? 13.938 -18.031 -19.719 1 95.19 108 CYS B CA 1
ATOM 4054 C C . CYS B 1 108 ? 14.086 -18.094 -21.234 1 95.19 108 CYS B C 1
ATOM 4056 O O . CYS B 1 108 ? 14.648 -19.047 -21.766 1 95.19 108 CYS B O 1
ATOM 4058 N N . GLU B 1 109 ? 13.555 -17.125 -21.875 1 95.31 109 GLU B N 1
ATOM 4059 C CA . GLU B 1 109 ? 13.711 -17.047 -23.328 1 95.31 109 GLU B CA 1
ATOM 4060 C C . GLU B 1 109 ? 14.93 -16.219 -23.719 1 95.31 109 GLU B C 1
ATOM 4062 O O . GLU B 1 109 ? 15.734 -16.625 -24.547 1 95.31 109 GLU B O 1
ATOM 4067 N N . SER B 1 110 ? 15.016 -15.055 -23.156 1 96 110 SER B N 1
ATOM 4068 C CA . SER B 1 110 ? 16.156 -14.188 -23.453 1 96 110 SER B CA 1
ATOM 4069 C C . SER B 1 110 ? 16.422 -13.203 -22.328 1 96 110 SER B C 1
ATOM 4071 O O . SER B 1 110 ? 15.492 -12.797 -21.609 1 96 110 SER B O 1
ATOM 4073 N N . ILE B 1 111 ? 17.672 -12.883 -22.125 1 96.69 111 ILE B N 1
ATOM 4074 C CA . ILE B 1 111 ? 18.125 -11.844 -21.203 1 96.69 111 ILE B CA 1
ATOM 4075 C C . ILE B 1 111 ? 18.844 -10.742 -21.984 1 96.69 111 ILE B C 1
ATOM 4077 O O . ILE B 1 111 ? 19.766 -11.023 -22.75 1 96.69 111 ILE B O 1
ATOM 4081 N N . TYR B 1 112 ? 18.375 -9.555 -21.828 1 96.12 112 TYR B N 1
ATOM 4082 C CA . TYR B 1 112 ? 19.016 -8.383 -22.422 1 96.12 112 TYR B CA 1
ATOM 4083 C C . TYR B 1 112 ? 19.734 -7.562 -21.359 1 96.12 112 TYR B C 1
ATOM 4085 O O . TYR B 1 112 ? 19.172 -7.281 -20.297 1 96.12 112 TYR B O 1
ATOM 4093 N N . PHE B 1 113 ? 20.953 -7.195 -21.562 1 96.44 113 PHE B N 1
ATOM 4094 C CA . PHE B 1 113 ? 21.719 -6.422 -20.578 1 96.44 113 PHE B CA 1
ATOM 4095 C C . PHE B 1 113 ? 22.609 -5.406 -21.281 1 96.44 113 PHE B C 1
ATOM 4097 O O . PHE B 1 113 ? 22.891 -5.527 -22.469 1 96.44 113 PHE B O 1
ATOM 4104 N N . SER B 1 114 ? 23 -4.391 -20.578 1 94.5 114 SER B N 1
ATOM 4105 C CA . SER B 1 114 ? 23.812 -3.334 -21.156 1 94.5 114 SER B CA 1
ATOM 4106 C C . SER B 1 114 ? 25.266 -3.465 -20.75 1 94.5 114 SER B C 1
ATOM 4108 O O . SER B 1 114 ? 26.172 -3.266 -21.562 1 94.5 114 SER B O 1
ATOM 4110 N N . LEU B 1 115 ? 25.531 -3.811 -19.438 1 93.62 115 LEU B N 1
ATOM 4111 C CA . LEU B 1 115 ? 26.891 -3.963 -18.906 1 93.62 115 LEU B CA 1
ATOM 4112 C C . LEU B 1 115 ? 27.094 -5.359 -18.328 1 93.62 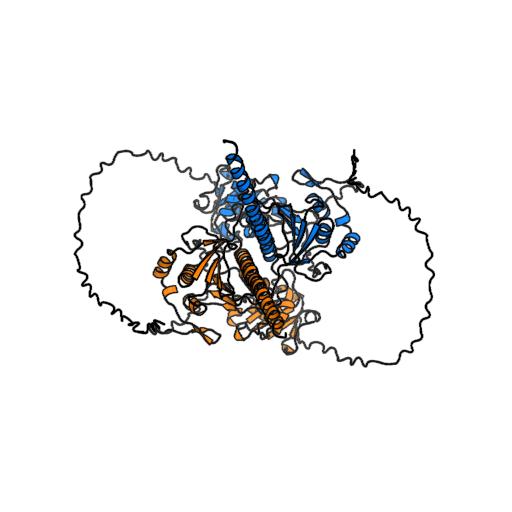115 LEU B C 1
ATOM 4114 O O . LEU B 1 115 ? 26.188 -5.926 -17.719 1 93.62 115 LEU B O 1
ATOM 4118 N N . PRO B 1 116 ? 28.234 -5.875 -18.516 1 91.38 116 PRO B N 1
ATOM 4119 C CA . PRO B 1 116 ? 28.516 -7.223 -18 1 91.38 116 PRO B CA 1
ATOM 4120 C C . PRO B 1 116 ? 28.281 -7.344 -16.5 1 91.38 116 PRO B C 1
ATOM 4122 O O . PRO B 1 116 ? 27.938 -8.414 -16 1 91.38 116 PRO B O 1
ATOM 4125 N N . GLU B 1 117 ? 28.438 -6.234 -15.844 1 91.38 117 GLU B N 1
ATOM 4126 C CA . GLU B 1 117 ? 28.25 -6.23 -14.391 1 91.38 117 GLU B CA 1
ATOM 4127 C C . GLU B 1 117 ? 26.812 -6.57 -14.023 1 91.38 117 GLU B C 1
ATOM 4129 O O . GLU B 1 117 ? 26.547 -7.059 -12.922 1 91.38 117 GLU B O 1
ATOM 4134 N N . HIS B 1 118 ? 25.953 -6.34 -14.961 1 92.5 118 HIS B N 1
ATOM 4135 C CA . HIS B 1 118 ? 24.531 -6.605 -14.719 1 92.5 118 HIS B CA 1
ATOM 4136 C C . HIS B 1 118 ? 24.266 -8.102 -14.664 1 92.5 118 HIS B C 1
ATOM 4138 O O . HIS B 1 118 ? 23.234 -8.531 -14.133 1 92.5 118 HIS B O 1
ATOM 4144 N N . LEU B 1 119 ? 25.172 -8.898 -15.172 1 92.69 119 LEU B N 1
ATOM 4145 C CA . LEU B 1 119 ? 24.984 -10.344 -15.227 1 92.69 119 LEU B CA 1
ATOM 4146 C C . LEU B 1 119 ? 25.594 -11.008 -13.992 1 92.69 119 LEU B C 1
ATOM 4148 O O . LEU B 1 119 ? 25.312 -12.18 -13.727 1 92.69 119 LEU B O 1
ATOM 4152 N N . GLU B 1 120 ? 26.312 -10.242 -13.312 1 90.25 120 GLU B N 1
ATOM 4153 C CA . GLU B 1 120 ? 27.031 -10.805 -12.172 1 90.25 120 GLU B CA 1
ATOM 4154 C C . GLU B 1 120 ? 26.062 -11.32 -11.117 1 90.25 120 GLU B C 1
ATOM 4156 O O . GLU B 1 120 ? 25.109 -10.625 -10.75 1 90.25 120 GLU B O 1
ATOM 4161 N N . GLY B 1 121 ? 26.312 -12.555 -10.703 1 88.56 121 GLY B N 1
ATOM 4162 C CA . GLY B 1 121 ? 25.5 -13.117 -9.633 1 88.56 121 GLY B CA 1
ATOM 4163 C C . GLY B 1 121 ? 24.266 -13.844 -10.125 1 88.56 121 GLY B C 1
ATOM 4164 O O . GLY B 1 121 ? 23.578 -14.5 -9.352 1 88.56 121 GLY B O 1
ATOM 4165 N N . LEU B 1 122 ? 24 -13.75 -11.422 1 93.25 122 LEU B N 1
ATOM 4166 C CA . LEU B 1 122 ? 22.844 -14.438 -11.977 1 93.25 122 LEU B CA 1
ATOM 4167 C C . LEU B 1 122 ? 23.172 -15.891 -12.289 1 93.25 122 LEU B C 1
ATOM 4169 O O . LEU B 1 122 ? 24.266 -16.203 -12.75 1 93.25 122 LEU B O 1
ATOM 4173 N N . PRO B 1 123 ? 22.266 -16.781 -11.953 1 91.69 123 PRO B N 1
ATOM 4174 C CA . PRO B 1 123 ? 22.453 -18.188 -12.336 1 91.69 123 PRO B CA 1
ATOM 4175 C C . PRO B 1 123 ? 22.219 -18.422 -13.828 1 91.69 123 PRO B C 1
ATOM 4177 O O . PRO B 1 123 ? 21.141 -18.891 -14.219 1 91.69 123 PRO B O 1
ATOM 4180 N N . LEU B 1 124 ? 23.219 -18.281 -14.602 1 91.06 124 LEU B N 1
ATOM 4181 C CA . LEU B 1 124 ? 23.078 -18.297 -16.047 1 91.06 124 LEU B CA 1
ATOM 4182 C C . LEU B 1 124 ? 23.516 -19.641 -16.625 1 91.06 124 LEU B C 1
ATOM 4184 O O . LEU B 1 124 ? 23.547 -19.828 -17.844 1 91.06 124 LEU B O 1
ATOM 4188 N N . ASP B 1 125 ? 23.75 -20.547 -15.812 1 86.62 125 ASP B N 1
ATOM 4189 C CA . ASP B 1 125 ? 24.344 -21.812 -16.219 1 86.62 125 ASP B CA 1
ATOM 4190 C C . ASP B 1 125 ? 23.406 -22.594 -17.125 1 86.62 125 ASP B C 1
ATOM 4192 O O . ASP B 1 125 ? 23.844 -23.344 -18 1 86.62 125 ASP B O 1
ATOM 4196 N N . THR B 1 126 ? 22.172 -22.359 -16.938 1 83.62 126 THR B N 1
ATOM 4197 C CA . THR B 1 126 ? 21.188 -23.141 -17.703 1 83.62 126 THR B CA 1
ATOM 4198 C C . THR B 1 126 ? 20.828 -22.438 -19 1 83.62 126 THR B C 1
ATOM 4200 O O . THR B 1 126 ? 20.125 -23 -19.844 1 83.62 126 THR B O 1
ATOM 4203 N N . LEU B 1 127 ? 21.438 -21.312 -19.219 1 91.25 127 LEU B N 1
ATOM 4204 C CA . LEU B 1 127 ? 21.047 -20.547 -20.406 1 91.25 127 LEU B CA 1
ATOM 4205 C C . LEU B 1 127 ? 22.078 -20.688 -21.516 1 91.25 127 LEU B C 1
ATOM 4207 O O . LEU B 1 127 ? 23.281 -20.812 -21.234 1 91.25 127 LEU B O 1
ATOM 4211 N N . ARG B 1 128 ? 21.547 -20.703 -22.703 1 90 128 ARG B N 1
ATOM 4212 C CA . ARG B 1 128 ? 22.422 -20.703 -23.875 1 90 128 ARG B CA 1
ATOM 4213 C C . ARG B 1 128 ? 22.969 -19.312 -24.156 1 90 128 ARG B C 1
ATOM 4215 O O . ARG B 1 128 ? 22.391 -18.312 -23.734 1 90 128 ARG B O 1
ATOM 4222 N N . GLU B 1 129 ? 23.953 -19.359 -24.922 1 88.38 129 GLU B N 1
ATOM 4223 C CA . GLU B 1 129 ? 24.609 -18.109 -25.281 1 88.38 129 GLU B CA 1
ATOM 4224 C C . GLU B 1 129 ? 23.688 -17.203 -26.078 1 88.38 129 GLU B C 1
ATOM 4226 O O . GLU B 1 129 ? 23.703 -15.977 -25.906 1 88.38 129 GLU B O 1
ATOM 4231 N N . ASP B 1 130 ? 22.891 -17.797 -26.891 1 91.12 130 ASP B N 1
ATOM 4232 C CA . ASP B 1 130 ? 22.016 -17.016 -27.766 1 91.12 130 ASP B CA 1
ATOM 4233 C C . ASP B 1 130 ? 20.844 -16.438 -26.984 1 91.12 130 ASP B C 1
ATOM 4235 O O . ASP B 1 130 ? 20.094 -15.609 -27.516 1 91.12 130 ASP B O 1
ATOM 4239 N N . GLN B 1 131 ? 20.781 -16.766 -25.703 1 94.81 131 GLN B N 1
ATOM 4240 C CA . GLN B 1 131 ? 19.703 -16.25 -24.875 1 94.81 131 GLN B CA 1
ATOM 4241 C C . GLN B 1 131 ? 20.172 -15.039 -24.062 1 94.81 131 GLN B C 1
ATOM 4243 O O . GLN B 1 131 ? 19.344 -14.352 -23.438 1 94.81 131 GLN B O 1
ATOM 4248 N N . ILE B 1 132 ? 21.422 -14.859 -24.078 1 95.94 132 ILE B N 1
ATOM 4249 C CA . ILE B 1 132 ? 22 -13.727 -23.375 1 95.94 132 ILE B CA 1
ATOM 4250 C C . ILE B 1 132 ? 22.531 -12.703 -24.375 1 95.94 132 ILE B C 1
ATOM 4252 O O . ILE B 1 132 ? 23.484 -12.977 -25.094 1 95.94 132 ILE B O 1
ATOM 4256 N N . LYS B 1 133 ? 21.891 -11.547 -24.375 1 95.56 133 LYS B N 1
ATOM 4257 C CA . LYS B 1 133 ? 22.172 -10.594 -25.453 1 95.56 133 LYS B CA 1
ATOM 4258 C C . LYS B 1 133 ? 22.516 -9.219 -24.891 1 95.56 133 LYS B C 1
ATOM 4260 O O . LYS B 1 133 ? 21.797 -8.68 -24.047 1 95.56 133 LYS B O 1
ATOM 4265 N N . LYS B 1 134 ? 23.531 -8.672 -25.359 1 94.81 134 LYS B N 1
ATOM 4266 C CA . LYS B 1 134 ? 23.953 -7.336 -24.953 1 94.81 134 LYS B CA 1
ATOM 4267 C C . LYS B 1 134 ? 23.328 -6.266 -25.844 1 94.81 134 LYS B C 1
ATOM 4269 O O . LYS B 1 134 ? 23.406 -6.355 -27.078 1 94.81 134 LYS B O 1
ATOM 4274 N N . VAL B 1 135 ? 22.719 -5.293 -25.234 1 94.38 135 VAL B N 1
ATOM 4275 C CA . VAL B 1 135 ? 22.078 -4.188 -25.953 1 94.38 135 VAL B CA 1
ATOM 4276 C C . VAL B 1 135 ? 22.594 -2.859 -25.406 1 94.38 135 VAL B C 1
ATOM 4278 O O . VAL B 1 135 ? 23.094 -2.797 -24.281 1 94.38 135 VAL B O 1
ATOM 4281 N N . PHE B 1 136 ? 22.5 -1.806 -26.219 1 92 136 PHE B N 1
ATOM 4282 C CA . PHE B 1 136 ? 22.922 -0.485 -25.766 1 92 136 PHE B CA 1
ATOM 4283 C C . PHE B 1 136 ? 21.969 0.064 -24.719 1 92 136 PHE B C 1
ATOM 4285 O O . PHE B 1 136 ? 20.75 -0.07 -24.844 1 92 136 PHE B O 1
ATOM 4292 N N . TYR B 1 137 ? 22.578 0.699 -23.75 1 92.44 137 TYR B N 1
ATOM 4293 C CA . TYR B 1 137 ? 21.812 1.261 -22.641 1 92.44 137 TYR B CA 1
ATOM 4294 C C . TYR B 1 137 ? 20.766 2.252 -23.156 1 92.44 137 TYR B C 1
ATOM 4296 O O . TYR B 1 137 ? 19.625 2.27 -22.688 1 92.44 137 TYR B O 1
ATOM 4304 N N . LYS B 1 138 ? 21.109 3.059 -24.125 1 89.5 138 LYS B N 1
ATOM 4305 C CA . LYS B 1 138 ? 20.219 4.074 -24.672 1 89.5 138 LYS B CA 1
ATOM 4306 C C . LYS B 1 138 ? 18.969 3.445 -25.281 1 89.5 138 LYS B C 1
ATOM 4308 O O . LYS B 1 138 ? 17.875 4 -25.156 1 89.5 138 LYS B O 1
ATOM 4313 N N . LYS B 1 139 ? 19.172 2.281 -25.875 1 89.88 139 LYS B N 1
ATOM 4314 C CA . LYS B 1 139 ? 18.031 1.578 -26.453 1 89.88 139 LYS B CA 1
ATOM 4315 C C . LYS B 1 139 ? 17.125 1.004 -25.375 1 89.88 139 LYS B C 1
ATOM 4317 O O . LYS B 1 139 ? 15.906 1.079 -25.469 1 89.88 139 LYS B O 1
ATOM 4322 N N . MET B 1 140 ? 17.75 0.492 -24.375 1 92.12 140 MET B N 1
ATOM 4323 C CA . MET B 1 140 ? 17 -0.107 -23.281 1 92.12 140 MET B CA 1
ATOM 4324 C C . MET B 1 140 ? 16.188 0.952 -22.531 1 92.12 140 MET B C 1
ATOM 4326 O O . MET B 1 140 ? 15.055 0.704 -22.125 1 92.12 140 MET B O 1
ATOM 4330 N N . LYS B 1 141 ? 16.703 2.08 -22.391 1 90.81 141 LYS B N 1
ATOM 4331 C CA . LYS B 1 141 ? 16.094 3.186 -21.656 1 90.81 141 LYS B CA 1
ATOM 4332 C C . LYS B 1 141 ? 14.766 3.6 -22.297 1 90.81 141 LYS B C 1
ATOM 4334 O O . LYS B 1 141 ? 13.828 3.998 -21.594 1 90.81 141 LYS B O 1
ATOM 4339 N N . ILE B 1 142 ? 14.641 3.422 -23.531 1 88.06 142 ILE B N 1
ATOM 4340 C CA . ILE B 1 142 ? 13.438 3.777 -24.281 1 88.06 142 ILE B CA 1
ATOM 4341 C C . ILE B 1 142 ? 12.273 2.895 -23.828 1 88.06 142 ILE B C 1
ATOM 4343 O O . ILE B 1 142 ? 11.133 3.346 -23.781 1 88.06 142 ILE B O 1
ATOM 4347 N N . TRP B 1 143 ? 12.672 1.729 -23.484 1 87 143 TRP B N 1
ATOM 4348 C CA . TRP B 1 143 ? 11.609 0.751 -23.25 1 87 143 TRP B CA 1
ATOM 4349 C C . TRP B 1 143 ? 11.398 0.504 -21.766 1 87 143 TRP B C 1
ATOM 4351 O O . TRP B 1 143 ? 10.445 -0.163 -21.359 1 87 143 TRP B O 1
ATOM 4361 N N . SER B 1 144 ? 12.25 1.059 -21 1 88.44 144 SER B N 1
ATOM 4362 C CA . SER B 1 144 ? 12.125 0.85 -19.547 1 88.44 144 SER B CA 1
ATOM 4363 C C . SER B 1 144 ? 10.938 1.621 -18.984 1 88.44 144 SER B C 1
ATOM 4365 O O . SER B 1 144 ? 10.688 2.764 -19.375 1 88.44 144 SER B O 1
ATOM 4367 N N . GLY B 1 145 ? 10.148 0.956 -18.188 1 78.06 145 GLY B N 1
ATOM 4368 C CA . GLY B 1 145 ? 9.039 1.603 -17.5 1 78.06 145 GLY B CA 1
ATOM 4369 C C . GLY B 1 145 ? 9.422 2.193 -16.156 1 78.06 145 GLY B C 1
ATOM 4370 O O . GLY B 1 145 ? 8.578 2.734 -15.445 1 78.06 145 GLY B O 1
ATOM 4371 N N . LEU B 1 146 ? 10.633 2.139 -15.828 1 79.44 146 LEU B N 1
ATOM 4372 C CA . LEU B 1 146 ? 11.117 2.615 -14.531 1 79.44 146 LEU B CA 1
ATOM 4373 C C . LEU B 1 146 ? 11.75 3.996 -14.664 1 79.44 146 LEU B C 1
ATOM 4375 O O . LEU B 1 146 ? 12.133 4.406 -15.766 1 79.44 146 LEU B O 1
ATOM 4379 N N . THR B 1 147 ? 11.695 4.707 -13.523 1 73.06 147 THR B N 1
ATOM 4380 C CA . THR B 1 147 ? 12.32 6.023 -13.516 1 73.06 147 THR B CA 1
ATOM 4381 C C . THR B 1 147 ? 13.797 5.918 -13.891 1 73.06 147 THR B C 1
ATOM 4383 O O . THR B 1 147 ? 14.305 6.707 -14.688 1 73.06 147 THR B O 1
ATOM 4386 N N . THR B 1 148 ? 14.484 4.945 -13.344 1 78.25 148 THR B N 1
ATOM 4387 C CA . THR B 1 148 ? 15.859 4.645 -13.711 1 78.25 148 THR B CA 1
ATOM 4388 C C . THR B 1 148 ? 15.969 3.248 -14.32 1 78.25 148 THR B C 1
ATOM 4390 O O . THR B 1 148 ? 15.625 2.254 -13.672 1 78.25 148 THR B O 1
ATOM 4393 N N . CYS B 1 149 ? 16.422 3.264 -15.5 1 88.56 149 CYS B N 1
ATOM 4394 C CA . CYS B 1 149 ? 16.594 1.99 -16.188 1 88.56 149 CYS B CA 1
ATOM 4395 C C . CYS B 1 149 ? 17.641 1.126 -15.484 1 88.56 149 CYS B C 1
ATOM 4397 O O . CYS B 1 149 ? 18.781 1.552 -15.297 1 88.56 149 CYS B O 1
ATOM 4399 N N . PRO B 1 150 ? 17.328 -0.079 -15.125 1 90 150 PRO B N 1
ATOM 4400 C CA . PRO B 1 150 ? 18.266 -0.925 -14.383 1 90 150 PRO B CA 1
ATOM 4401 C C . PRO B 1 150 ? 19.375 -1.485 -15.258 1 90 150 PRO B C 1
ATOM 4403 O O . PRO B 1 150 ? 20.406 -1.934 -14.742 1 90 150 PRO B O 1
ATOM 4406 N N . GLY B 1 151 ? 19.188 -1.546 -16.562 1 93.62 151 GLY B N 1
ATOM 4407 C CA . GLY B 1 151 ? 20.234 -2.008 -17.484 1 93.62 151 GLY B CA 1
ATOM 4408 C C . GLY B 1 151 ? 20.141 -3.488 -17.797 1 93.62 151 GLY B C 1
ATOM 4409 O O . GLY B 1 151 ? 21.031 -4.059 -18.406 1 93.62 151 GLY B O 1
ATOM 4410 N N . ILE B 1 152 ? 19.125 -4.133 -17.297 1 95.69 152 ILE B N 1
ATOM 4411 C CA . ILE B 1 152 ? 18.938 -5.551 -17.578 1 95.69 152 ILE B CA 1
ATOM 4412 C C . ILE B 1 152 ? 17.438 -5.871 -17.625 1 95.69 152 ILE B C 1
ATOM 4414 O O . ILE B 1 152 ? 16.672 -5.359 -16.812 1 95.69 152 ILE B O 1
ATOM 4418 N N . MET B 1 153 ? 17.047 -6.668 -18.656 1 95.75 153 MET B N 1
ATOM 4419 C CA . MET B 1 153 ? 15.672 -7.133 -18.844 1 95.75 153 MET B CA 1
ATOM 4420 C C . MET B 1 153 ? 15.641 -8.609 -19.219 1 95.75 153 MET B C 1
ATOM 4422 O O . MET B 1 153 ? 16.547 -9.094 -19.922 1 95.75 153 MET B O 1
ATOM 4426 N N . GLY B 1 154 ? 14.648 -9.289 -18.734 1 95.94 154 GLY B N 1
ATOM 4427 C CA . GLY B 1 154 ? 14.5 -10.703 -19.047 1 95.94 154 GLY B CA 1
ATOM 4428 C C . GLY B 1 154 ? 13.125 -11.062 -19.578 1 95.94 154 GLY B C 1
ATOM 4429 O O . GLY B 1 154 ? 12.117 -10.57 -19.062 1 95.94 154 GLY B O 1
ATOM 4430 N N . VAL B 1 155 ? 13.164 -11.812 -20.609 1 96.19 155 VAL B N 1
ATOM 4431 C CA . VAL B 1 155 ? 11.93 -12.344 -21.188 1 96.19 155 VAL B CA 1
ATOM 4432 C C . VAL B 1 155 ? 11.75 -13.797 -20.781 1 96.19 155 VAL B C 1
ATOM 4434 O O . VAL B 1 155 ? 12.641 -14.625 -21 1 96.19 155 VAL B O 1
ATOM 4437 N N . PHE B 1 156 ? 10.617 -14.062 -20.156 1 95.31 156 PHE B N 1
ATOM 4438 C CA . PHE B 1 156 ? 10.336 -15.406 -19.672 1 95.31 156 PHE B CA 1
ATOM 4439 C C . PHE B 1 156 ? 8.992 -15.898 -20.172 1 95.31 156 PHE B C 1
ATOM 4441 O O . PHE B 1 156 ? 8.125 -15.094 -20.531 1 95.31 156 PHE B O 1
ATOM 4448 N N . LYS B 1 157 ? 8.891 -17.219 -20.219 1 93.44 157 LYS B N 1
ATOM 4449 C CA . LYS B 1 157 ? 7.566 -17.797 -20.438 1 93.44 157 LYS B CA 1
ATOM 4450 C C . LYS B 1 157 ? 6.695 -17.641 -19.188 1 93.44 157 LYS B C 1
ATOM 4452 O O . LYS B 1 157 ? 7.164 -17.859 -18.062 1 93.44 157 LYS B O 1
ATOM 4457 N N . LYS B 1 158 ? 5.504 -17.203 -19.422 1 89.44 158 LYS B N 1
ATOM 4458 C CA . LYS B 1 158 ? 4.586 -17.125 -18.297 1 89.44 158 LYS B CA 1
ATOM 4459 C C . LYS B 1 158 ? 4.488 -18.469 -17.578 1 89.44 158 LYS B C 1
ATOM 4461 O O . LYS B 1 158 ? 4.176 -19.484 -18.188 1 89.44 158 LYS B O 1
ATOM 4466 N N . PRO B 1 159 ? 4.777 -18.422 -16.328 1 86.62 159 PRO B N 1
ATOM 4467 C CA . PRO B 1 159 ? 4.812 -19.703 -15.617 1 86.62 159 PRO B CA 1
ATOM 4468 C C . PRO B 1 159 ? 3.422 -20.203 -15.234 1 86.62 159 PRO B C 1
ATOM 4470 O O . PRO B 1 159 ? 2.531 -19.391 -14.945 1 86.62 159 PRO B O 1
ATOM 4473 N N . SER B 1 160 ? 3.311 -21.531 -15.305 1 79.12 160 SER B N 1
ATOM 4474 C CA . SER B 1 160 ? 2.199 -22.219 -14.648 1 79.12 160 SER B CA 1
ATOM 4475 C C . SER B 1 160 ? 2.572 -22.641 -13.227 1 79.12 160 SER B C 1
ATOM 4477 O O . SER B 1 160 ? 3.75 -22.625 -12.859 1 79.12 160 SER B O 1
ATOM 4479 N N . MET B 1 161 ? 1.586 -22.812 -12.414 1 74.81 161 MET B N 1
ATOM 4480 C CA . MET B 1 161 ? 1.868 -23.172 -11.031 1 74.81 161 MET B CA 1
ATOM 4481 C C . MET B 1 161 ? 2.779 -24.406 -10.961 1 74.81 161 MET B C 1
ATOM 4483 O O . MET B 1 161 ? 3.592 -24.516 -10.039 1 74.81 161 MET B O 1
ATOM 4487 N N . ASP B 1 162 ? 2.711 -25.141 -11.922 1 72.62 162 ASP B N 1
ATOM 4488 C CA . ASP B 1 162 ? 3.521 -26.359 -11.938 1 72.62 162 ASP B CA 1
ATOM 4489 C C . ASP B 1 162 ? 4.953 -26.047 -12.383 1 72.62 162 ASP B C 1
ATOM 4491 O O . ASP B 1 162 ? 5.859 -26.859 -12.148 1 72.62 162 ASP B O 1
ATOM 4495 N N . ASP B 1 163 ? 5.113 -24.922 -12.898 1 76.44 163 ASP B N 1
ATOM 4496 C CA . ASP B 1 163 ? 6.406 -24.562 -13.477 1 76.44 163 ASP B CA 1
ATOM 4497 C C . ASP B 1 163 ? 7.32 -23.938 -12.422 1 76.44 163 ASP B C 1
ATOM 4499 O O . ASP B 1 163 ? 8.531 -23.844 -12.617 1 76.44 163 ASP B O 1
ATOM 4503 N N . ILE B 1 164 ? 6.656 -23.578 -11.375 1 81.31 164 ILE B N 1
ATOM 4504 C CA . ILE B 1 164 ? 7.43 -22.797 -10.422 1 81.31 164 ILE B CA 1
ATOM 4505 C C . ILE B 1 164 ? 7.824 -23.672 -9.234 1 81.31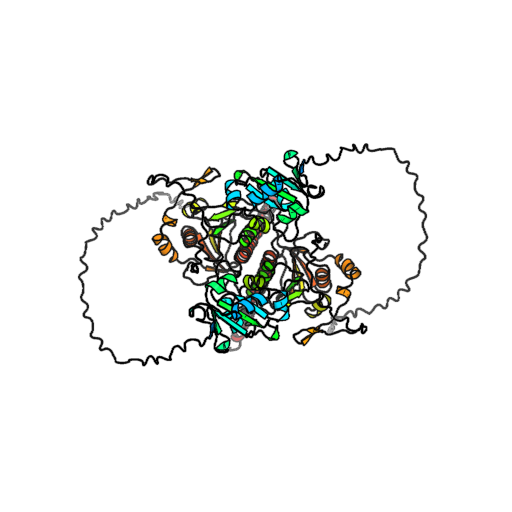 164 ILE B C 1
ATOM 4507 O O . ILE B 1 164 ? 6.973 -24.328 -8.633 1 81.31 164 ILE B O 1
ATOM 4511 N N . GLU B 1 165 ? 9.102 -23.719 -9.055 1 81.44 165 GLU B N 1
ATOM 4512 C CA . GLU B 1 165 ? 9.594 -24.328 -7.832 1 81.44 165 GLU B CA 1
ATOM 4513 C C . GLU B 1 165 ? 9.617 -23.328 -6.68 1 81.44 165 GLU B C 1
ATOM 4515 O O . GLU B 1 165 ? 10.57 -22.562 -6.539 1 81.44 165 GLU B O 1
ATOM 4520 N N . ILE B 1 166 ? 8.562 -23.406 -5.949 1 81.12 166 ILE B N 1
ATOM 4521 C CA . ILE B 1 166 ? 8.43 -22.438 -4.867 1 81.12 166 ILE B CA 1
ATOM 4522 C C . ILE B 1 166 ? 9.336 -22.828 -3.705 1 81.12 166 ILE B C 1
ATOM 4524 O O . ILE B 1 166 ? 9.281 -23.969 -3.229 1 81.12 166 ILE B O 1
ATOM 4528 N N . GLN B 1 167 ? 10.258 -21.953 -3.475 1 75.25 167 GLN B N 1
ATOM 4529 C CA . GLN B 1 167 ? 11.109 -22.156 -2.309 1 75.25 167 GLN B CA 1
ATOM 4530 C C . GLN B 1 167 ? 10.5 -21.516 -1.065 1 75.25 167 GLN B C 1
ATOM 4532 O O . GLN B 1 167 ? 10.547 -20.297 -0.903 1 75.25 167 GLN B O 1
ATOM 4537 N N . ARG B 1 168 ? 9.875 -22.375 -0.302 1 82.69 168 ARG B N 1
ATOM 4538 C CA . ARG B 1 168 ? 9.297 -21.859 0.938 1 82.69 168 ARG B CA 1
ATOM 4539 C C . ARG B 1 168 ? 10.312 -21.891 2.07 1 82.69 168 ARG B C 1
ATOM 4541 O O . ARG B 1 168 ? 11.086 -22.828 2.201 1 82.69 168 ARG B O 1
ATOM 4548 N N . MET B 1 169 ? 10.477 -20.734 2.629 1 85.69 169 MET B N 1
ATOM 4549 C CA . MET B 1 169 ? 11.359 -20.609 3.779 1 85.69 169 MET B CA 1
ATOM 4550 C C . MET B 1 169 ? 10.625 -20.016 4.973 1 85.69 169 MET B C 1
ATOM 4552 O O . MET B 1 169 ? 9.82 -19.094 4.812 1 85.69 169 MET B O 1
ATOM 4556 N N . GLY B 1 170 ? 10.828 -20.609 6.129 1 86.62 170 GLY B N 1
ATOM 4557 C CA . GLY B 1 170 ? 10.18 -20.109 7.336 1 86.62 170 GLY B CA 1
ATOM 4558 C C . GLY B 1 170 ? 8.867 -20.812 7.633 1 86.62 170 GLY B C 1
ATOM 4559 O O . GLY B 1 170 ? 8.617 -21.922 7.141 1 86.62 170 GLY B O 1
ATOM 4560 N N . VAL B 1 171 ? 8.102 -20.141 8.461 1 86.75 171 VAL B N 1
ATOM 4561 C CA . VAL B 1 171 ? 6.844 -20.734 8.914 1 86.75 171 VAL B CA 1
ATOM 4562 C C . VAL B 1 171 ? 5.754 -20.484 7.875 1 86.75 171 VAL B C 1
ATOM 4564 O O . VAL B 1 171 ? 5.625 -19.375 7.352 1 86.75 171 VAL B O 1
ATOM 4567 N N . THR B 1 172 ? 5.094 -21.562 7.543 1 91.12 172 THR B N 1
ATOM 4568 C CA . THR B 1 172 ? 3.934 -21.438 6.668 1 91.12 172 THR B CA 1
ATOM 4569 C C . THR B 1 172 ? 2.641 -21.516 7.473 1 91.12 172 THR B C 1
ATOM 4571 O O . THR B 1 172 ? 2.404 -22.484 8.188 1 91.12 172 THR B O 1
ATOM 4574 N N . MET B 1 173 ? 1.882 -20.453 7.379 1 94.19 173 MET B N 1
ATOM 4575 C CA . MET B 1 173 ? 0.573 -20.438 8.023 1 94.19 173 MET B CA 1
ATOM 4576 C C . MET B 1 173 ? -0.475 -21.109 7.145 1 94.19 173 MET B C 1
ATOM 4578 O O . MET B 1 173 ? -0.453 -20.953 5.922 1 94.19 173 MET B O 1
ATOM 4582 N N . PRO B 1 174 ? -1.331 -21.938 7.77 1 96.19 174 PRO B N 1
ATOM 4583 C CA . PRO B 1 174 ? -2.414 -22.547 6.992 1 96.19 174 PRO B CA 1
ATOM 4584 C C . PRO B 1 174 ? -3.506 -21.547 6.621 1 96.19 174 PRO B C 1
ATOM 4586 O O . PRO B 1 174 ? -4.688 -21.797 6.855 1 96.19 174 PRO B O 1
ATOM 4589 N N . VAL B 1 175 ? -3.109 -20.438 6.078 1 97.75 175 VAL B N 1
ATOM 4590 C CA . VAL B 1 175 ? -4.016 -19.359 5.684 1 97.75 175 VAL B CA 1
ATOM 4591 C C . VAL B 1 175 ? -3.939 -19.156 4.172 1 97.75 175 VAL B C 1
ATOM 4593 O O . VAL B 1 175 ? -2.863 -18.891 3.629 1 97.75 175 VAL B O 1
ATOM 4596 N N . SER B 1 176 ? -5 -19.359 3.527 1 98.06 176 SER B N 1
ATOM 4597 C CA . SER B 1 176 ? -5.145 -18.953 2.131 1 98.06 176 SER B CA 1
ATOM 4598 C C . SER B 1 176 ? -5.781 -17.578 2.014 1 98.06 176 SER B C 1
ATOM 4600 O O . SER B 1 176 ? -6.551 -17.172 2.885 1 98.06 176 SER B O 1
ATOM 4602 N N . VAL B 1 177 ? -5.438 -16.906 0.957 1 98.62 177 VAL B N 1
ATOM 4603 C CA . VAL B 1 177 ? -6.016 -15.586 0.738 1 98.62 177 VAL B CA 1
ATOM 4604 C C . VAL B 1 177 ? -6.758 -15.562 -0.596 1 98.62 177 VAL B C 1
ATOM 4606 O O . VAL B 1 177 ? -6.184 -15.883 -1.639 1 98.62 177 VAL B O 1
ATOM 4609 N N . ILE B 1 178 ? -8.016 -15.242 -0.56 1 98.62 178 ILE B N 1
ATOM 4610 C CA . ILE B 1 178 ? -8.797 -15.031 -1.772 1 98.62 178 ILE B CA 1
ATOM 4611 C C . ILE B 1 178 ? -8.852 -13.539 -2.104 1 98.62 178 ILE B C 1
ATOM 4613 O O . ILE B 1 178 ? -9.242 -12.727 -1.263 1 98.62 178 ILE B O 1
ATOM 4617 N N . LEU B 1 179 ? -8.359 -13.188 -3.227 1 98.25 179 LEU B N 1
ATOM 4618 C CA . LEU B 1 179 ? -8.508 -11.828 -3.725 1 98.25 179 LEU B CA 1
ATOM 4619 C C . LEU B 1 179 ? -9.727 -11.719 -4.641 1 98.25 179 LEU B C 1
ATOM 4621 O O . LEU B 1 179 ? -9.742 -12.281 -5.734 1 98.25 179 LEU B O 1
ATOM 4625 N N . ASP B 1 180 ? -10.719 -11.031 -4.148 1 97.69 180 ASP B N 1
ATOM 4626 C CA . ASP B 1 180 ? -12.016 -10.898 -4.801 1 97.69 180 ASP B CA 1
ATOM 4627 C C . ASP B 1 180 ? -12.055 -9.656 -5.688 1 97.69 180 ASP B C 1
ATOM 4629 O O . ASP B 1 180 ? -12.453 -8.578 -5.234 1 97.69 180 ASP B O 1
ATOM 4633 N N . ASN B 1 181 ? -11.711 -9.82 -6.918 1 95.31 181 ASN B N 1
ATOM 4634 C CA . ASN B 1 181 ? -11.828 -8.789 -7.941 1 95.31 181 ASN B CA 1
ATOM 4635 C C . ASN B 1 181 ? -10.93 -7.594 -7.637 1 95.31 181 ASN B C 1
ATOM 4637 O O . ASN B 1 181 ? -11.375 -6.449 -7.684 1 95.31 181 ASN B O 1
ATOM 4641 N N . VAL B 1 182 ? -9.688 -7.844 -7.277 1 96.19 182 VAL B N 1
ATOM 4642 C CA . VAL B 1 182 ? -8.68 -6.797 -7.121 1 96.19 182 VAL B CA 1
ATOM 4643 C C . VAL B 1 182 ? -8.156 -6.375 -8.492 1 96.19 182 VAL B C 1
ATOM 4645 O O . VAL B 1 182 ? -7.531 -7.172 -9.195 1 96.19 182 VAL B O 1
ATOM 4648 N N . ARG B 1 183 ? -8.32 -5.121 -8.82 1 93.19 183 ARG B N 1
ATOM 4649 C CA . ARG B 1 183 ? -8.039 -4.707 -10.195 1 93.19 183 ARG B CA 1
ATOM 4650 C C . ARG B 1 183 ? -6.82 -3.791 -10.25 1 93.19 183 ARG B C 1
ATOM 4652 O O . ARG B 1 183 ? -6.211 -3.631 -11.312 1 93.19 183 ARG B O 1
ATOM 4659 N N . ASP B 1 184 ? -6.422 -3.221 -9.25 1 93.12 184 ASP B N 1
ATOM 4660 C CA . ASP B 1 184 ? -5.273 -2.32 -9.219 1 93.12 184 ASP B CA 1
ATOM 4661 C C . ASP B 1 184 ? -3.963 -3.102 -9.195 1 93.12 184 ASP B C 1
ATOM 4663 O O . ASP B 1 184 ? -3.725 -3.891 -8.273 1 93.12 184 ASP B O 1
ATOM 4667 N N . PRO B 1 185 ? -3.057 -2.861 -10.125 1 94.31 185 PRO B N 1
ATOM 4668 C CA . PRO B 1 185 ? -1.803 -3.615 -10.188 1 94.31 185 PRO B CA 1
ATOM 4669 C C . PRO B 1 185 ? -0.919 -3.385 -8.961 1 94.31 185 PRO B C 1
ATOM 4671 O O . PRO B 1 185 ? -0.24 -4.309 -8.5 1 94.31 185 PRO B O 1
ATOM 4674 N N . GLY B 1 186 ? -0.908 -2.195 -8.422 1 94.31 186 GLY B N 1
ATOM 4675 C CA . GLY B 1 186 ? -0.141 -1.928 -7.211 1 94.31 186 GLY B CA 1
ATOM 4676 C C . GLY B 1 186 ? -0.619 -2.723 -6.012 1 94.31 186 GLY B C 1
ATOM 4677 O O . GLY B 1 186 ? 0.183 -3.346 -5.316 1 94.31 186 GLY B O 1
ATOM 4678 N N . ASN B 1 187 ? -1.908 -2.684 -5.824 1 96.31 187 ASN B N 1
ATOM 4679 C CA . ASN B 1 187 ? -2.498 -3.457 -4.738 1 96.31 187 ASN B CA 1
ATOM 4680 C C . ASN B 1 187 ? -2.248 -4.953 -4.91 1 96.31 187 ASN B C 1
ATOM 4682 O O . ASN B 1 187 ? -1.87 -5.637 -3.961 1 96.31 187 ASN B O 1
ATOM 4686 N N . MET B 1 188 ? -2.402 -5.418 -6.141 1 97.44 188 MET B N 1
ATOM 4687 C CA . MET B 1 188 ? -2.188 -6.836 -6.418 1 97.44 188 MET B CA 1
ATOM 4688 C C . MET B 1 188 ? -0.761 -7.246 -6.07 1 97.44 188 MET B C 1
ATOM 4690 O O . MET B 1 188 ? -0.55 -8.211 -5.332 1 97.44 188 MET B O 1
ATOM 4694 N N . GLY B 1 189 ? 0.175 -6.516 -6.586 1 97.38 189 GLY B N 1
ATOM 4695 C CA . GLY B 1 189 ? 1.565 -6.836 -6.305 1 97.38 189 GLY B CA 1
ATOM 4696 C C . GLY B 1 189 ? 1.904 -6.785 -4.828 1 97.38 189 GLY B C 1
ATOM 4697 O O . GLY B 1 189 ? 2.57 -7.684 -4.309 1 97.38 189 GLY B O 1
ATOM 4698 N N . THR B 1 190 ? 1.411 -5.785 -4.18 1 97.06 190 THR B N 1
ATOM 4699 C CA . THR B 1 190 ? 1.682 -5.609 -2.756 1 97.06 190 THR B CA 1
ATOM 4700 C C . THR B 1 190 ? 1.027 -6.723 -1.942 1 97.06 190 THR B C 1
ATOM 4702 O O . THR B 1 190 ? 1.595 -7.191 -0.953 1 97.06 190 THR B O 1
ATOM 4705 N N . LEU B 1 191 ? -0.114 -7.117 -2.354 1 98.31 191 LEU B N 1
ATOM 4706 C CA . LEU B 1 191 ? -0.808 -8.203 -1.668 1 98.31 191 LEU B CA 1
ATOM 4707 C C . LEU B 1 191 ? -0.058 -9.516 -1.836 1 98.31 191 LEU B C 1
ATOM 4709 O O . LEU B 1 191 ? 0.072 -10.289 -0.883 1 98.31 191 LEU B O 1
ATOM 4713 N N . ILE B 1 192 ? 0.437 -9.789 -3.029 1 97.62 192 ILE B N 1
ATOM 4714 C CA . ILE B 1 192 ? 1.252 -10.969 -3.271 1 97.62 192 ILE B CA 1
ATOM 4715 C C . ILE B 1 192 ? 2.477 -10.953 -2.361 1 97.62 192 ILE B C 1
ATOM 4717 O O . ILE B 1 192 ? 2.787 -11.945 -1.705 1 97.62 192 ILE B O 1
ATOM 4721 N N . ARG B 1 193 ? 3.043 -9.789 -2.297 1 97.31 193 ARG B N 1
ATOM 4722 C CA . ARG B 1 193 ? 4.25 -9.609 -1.495 1 97.31 193 ARG B CA 1
ATOM 4723 C C . ARG B 1 193 ? 3.953 -9.797 -0.011 1 97.31 193 ARG B C 1
ATOM 4725 O O . ARG B 1 193 ? 4.68 -10.5 0.688 1 97.31 193 ARG B O 1
ATOM 4732 N N . SER B 1 194 ? 2.896 -9.227 0.456 1 98.19 194 SER B N 1
ATOM 4733 C CA . SER B 1 194 ? 2.512 -9.32 1.86 1 98.19 194 SER B CA 1
ATOM 4734 C C . SER B 1 194 ? 2.127 -10.75 2.234 1 98.19 194 SER B C 1
ATOM 4736 O O . SER B 1 194 ? 2.502 -11.234 3.301 1 98.19 194 SER B O 1
ATOM 4738 N N . ALA B 1 195 ? 1.396 -11.406 1.384 1 98.12 195 ALA B N 1
ATOM 4739 C CA . ALA B 1 195 ? 0.974 -12.781 1.648 1 98.12 195 ALA B CA 1
ATOM 4740 C C . ALA B 1 195 ? 2.176 -13.719 1.714 1 98.12 195 ALA B C 1
ATOM 4742 O O . ALA B 1 195 ? 2.262 -14.562 2.607 1 98.12 195 ALA B O 1
ATOM 4743 N N . ALA B 1 196 ? 3.078 -13.57 0.775 1 96.56 196 ALA B N 1
ATOM 4744 C CA . ALA B 1 196 ? 4.297 -14.375 0.779 1 96.56 196 ALA B CA 1
ATOM 4745 C C . ALA B 1 196 ? 5.113 -14.125 2.043 1 96.56 196 ALA B C 1
ATOM 4747 O O . ALA B 1 196 ? 5.543 -15.07 2.709 1 96.56 196 ALA B O 1
ATOM 4748 N N . ALA B 1 197 ? 5.285 -12.883 2.359 1 96.62 197 ALA B N 1
ATOM 4749 C CA . ALA B 1 197 ? 6.094 -12.492 3.512 1 96.62 197 ALA B CA 1
ATOM 4750 C C . ALA B 1 197 ? 5.473 -12.992 4.812 1 96.62 197 ALA B C 1
ATOM 4752 O O . ALA B 1 197 ? 6.191 -13.414 5.723 1 96.62 197 ALA B O 1
ATOM 4753 N N . ALA B 1 198 ? 4.164 -12.906 4.91 1 97.31 198 ALA B N 1
ATOM 4754 C CA . ALA B 1 198 ? 3.471 -13.359 6.113 1 97.31 198 ALA B CA 1
ATOM 4755 C C . ALA B 1 198 ? 3.551 -14.875 6.254 1 97.31 198 ALA B C 1
ATOM 4757 O O . ALA B 1 198 ? 3.352 -15.414 7.348 1 97.31 198 ALA B O 1
ATOM 4758 N N . GLY B 1 199 ? 3.75 -15.523 5.172 1 96.5 199 GLY B N 1
ATOM 4759 C CA . GLY B 1 199 ? 3.848 -16.969 5.188 1 96.5 199 GLY B CA 1
ATOM 4760 C C . GLY B 1 199 ? 2.533 -17.672 4.883 1 96.5 199 GLY B C 1
ATOM 4761 O O . GLY B 1 199 ? 2.268 -18.766 5.387 1 96.5 199 GLY B O 1
ATOM 4762 N N . CYS B 1 200 ? 1.711 -17.047 4.082 1 97.38 200 CYS B N 1
ATOM 4763 C CA . CYS B 1 200 ? 0.435 -17.656 3.713 1 97.38 200 CYS B CA 1
ATOM 4764 C C . CYS B 1 200 ? 0.645 -18.875 2.828 1 97.38 200 CYS B C 1
ATOM 4766 O O . CYS B 1 200 ? 1.68 -19 2.172 1 97.38 200 CYS B O 1
ATOM 4768 N N . SER B 1 201 ? -0.35 -19.719 2.797 1 95.56 201 SER B N 1
ATOM 4769 C CA . SER B 1 201 ? -0.246 -20.969 2.074 1 95.56 201 SER B CA 1
ATOM 4770 C C . SER B 1 201 ? -0.375 -20.766 0.569 1 95.56 201 SER B C 1
ATOM 4772 O O . SER B 1 201 ? 0.355 -21.375 -0.214 1 95.56 201 SER B O 1
ATOM 4774 N N . ARG B 1 202 ? -1.302 -19.938 0.218 1 95.06 202 ARG B N 1
ATOM 4775 C CA . ARG B 1 202 ? -1.53 -19.703 -1.205 1 95.06 202 ARG B CA 1
ATOM 4776 C C . ARG B 1 202 ? -2.438 -18.5 -1.429 1 95.06 202 ARG B C 1
ATOM 4778 O O . ARG B 1 202 ? -3.096 -18.031 -0.498 1 95.06 202 ARG B O 1
ATOM 4785 N N . LEU B 1 203 ? -2.422 -18.062 -2.693 1 96.88 203 LEU B N 1
ATOM 4786 C CA . LEU B 1 203 ? -3.32 -17.016 -3.16 1 96.88 203 LEU B CA 1
ATOM 4787 C C . LEU B 1 203 ? -4.312 -17.562 -4.18 1 96.88 203 LEU B C 1
ATOM 4789 O O . LEU B 1 203 ? -3.926 -18.281 -5.098 1 96.88 203 LEU B O 1
ATOM 4793 N N . LEU B 1 204 ? -5.562 -17.234 -3.963 1 97.31 204 LEU B N 1
ATOM 4794 C CA . LEU B 1 204 ? -6.641 -17.578 -4.883 1 97.31 204 LEU B CA 1
ATOM 4795 C C . LEU B 1 204 ? -7.262 -16.312 -5.48 1 97.31 204 LEU B C 1
ATOM 4797 O O . LEU B 1 204 ? -7.949 -15.57 -4.781 1 97.31 204 LEU B O 1
ATOM 4801 N N . LEU B 1 205 ? -7.023 -16.094 -6.766 1 96.81 205 LEU B N 1
ATOM 4802 C CA . LEU B 1 205 ? -7.516 -14.891 -7.426 1 96.81 205 LEU B CA 1
ATOM 4803 C C . LEU B 1 205 ? -8.781 -15.188 -8.227 1 96.81 205 LEU B C 1
ATOM 4805 O O . LEU B 1 205 ? -8.766 -16.016 -9.133 1 96.81 205 LEU B O 1
ATOM 4809 N N . SER B 1 206 ? -9.836 -14.484 -7.902 1 96.12 206 SER B N 1
ATOM 4810 C CA . SER B 1 206 ? -11.078 -14.672 -8.641 1 96.12 206 SER B CA 1
ATOM 4811 C C . SER B 1 206 ? -10.977 -14.094 -10.055 1 96.12 206 SER B C 1
ATOM 4813 O O . SER B 1 206 ? -10.109 -13.266 -10.328 1 96.12 206 SER B O 1
ATOM 4815 N N . LYS B 1 207 ? -11.828 -14.609 -10.867 1 93.38 207 LYS B N 1
ATOM 4816 C CA . LYS B 1 207 ? -11.984 -13.977 -12.172 1 93.38 207 LYS B CA 1
ATOM 4817 C C . LYS B 1 207 ? -12.305 -12.492 -12.031 1 93.38 207 LYS B C 1
ATOM 4819 O O . LYS B 1 207 ? -13.094 -12.102 -11.172 1 93.38 207 LYS B O 1
ATOM 4824 N N . GLY B 1 208 ? -11.641 -11.672 -12.836 1 91.5 208 GLY B N 1
ATOM 4825 C CA . GLY B 1 208 ? -11.828 -10.234 -12.75 1 91.5 208 GLY B CA 1
ATOM 4826 C C . GLY B 1 208 ? -10.633 -9.508 -12.164 1 91.5 208 GLY B C 1
ATOM 4827 O O . GLY B 1 208 ? -10.484 -8.297 -12.336 1 91.5 208 GLY B O 1
ATOM 4828 N N . CYS B 1 209 ? -9.766 -10.242 -11.461 1 94.88 209 CYS B N 1
ATOM 4829 C CA . CYS B 1 209 ? -8.539 -9.656 -10.93 1 94.88 209 CYS B CA 1
ATOM 4830 C C . CYS B 1 209 ? -7.59 -9.273 -12.062 1 94.88 209 CYS B C 1
ATOM 4832 O O . CYS B 1 209 ? -7.633 -9.859 -13.141 1 94.88 209 CYS B O 1
ATOM 4834 N N . VAL B 1 210 ? -6.805 -8.289 -11.797 1 94.19 210 VAL B N 1
ATOM 4835 C CA . VAL B 1 210 ? -5.738 -7.945 -12.727 1 94.19 210 VAL B CA 1
ATOM 4836 C C . VAL B 1 210 ? -4.781 -9.125 -12.875 1 94.19 210 VAL B C 1
ATOM 4838 O O . VAL B 1 210 ? -4.586 -9.898 -11.93 1 94.19 210 VAL B O 1
ATOM 4841 N N . ASP B 1 211 ? -4.211 -9.273 -14.07 1 91.06 211 ASP B N 1
ATOM 4842 C CA . ASP B 1 211 ? -3.244 -10.336 -14.32 1 91.06 211 ASP B CA 1
ATOM 4843 C C . ASP B 1 211 ? -2.041 -10.211 -13.383 1 91.06 211 ASP B C 1
ATOM 4845 O O . ASP B 1 211 ? -1.332 -9.203 -13.414 1 91.06 211 ASP B O 1
ATOM 4849 N N . PRO B 1 212 ? -1.805 -11.219 -12.555 1 94 212 PRO B N 1
ATOM 4850 C CA . PRO B 1 212 ? -0.681 -11.141 -11.617 1 94 212 PRO B CA 1
ATOM 4851 C C . PRO B 1 212 ? 0.67 -11.039 -12.32 1 94 212 PRO B C 1
ATOM 4853 O O . PRO B 1 212 ? 1.662 -10.633 -11.711 1 94 212 PRO B O 1
ATOM 4856 N N . TRP B 1 213 ? 0.75 -11.273 -13.547 1 91 213 TRP B N 1
ATOM 4857 C CA . TRP B 1 213 ? 2.027 -11.312 -14.25 1 91 213 TRP B CA 1
ATOM 4858 C C . TRP B 1 213 ? 2.23 -10.062 -15.094 1 91 213 TRP B C 1
ATOM 4860 O O . TRP B 1 213 ? 3.195 -9.969 -15.859 1 91 213 TRP B O 1
ATOM 4870 N N . GLU B 1 214 ? 1.332 -9.18 -14.914 1 89.44 214 GLU B N 1
ATOM 4871 C CA . GLU B 1 214 ? 1.512 -7.887 -15.562 1 89.44 214 GLU B CA 1
ATOM 4872 C C . GLU B 1 214 ? 2.734 -7.16 -15.008 1 89.44 214 GLU B C 1
ATOM 4874 O O . GLU B 1 214 ? 3.096 -7.34 -13.844 1 89.44 214 GLU B O 1
ATOM 4879 N N . LEU B 1 215 ? 3.305 -6.297 -15.828 1 85.88 215 LEU B N 1
ATOM 4880 C CA . LEU B 1 215 ? 4.57 -5.637 -15.531 1 85.88 215 LEU B CA 1
ATOM 4881 C C . LEU B 1 215 ? 4.484 -4.859 -14.219 1 85.88 215 LEU B C 1
ATOM 4883 O O . LEU B 1 215 ? 5.344 -5.008 -13.344 1 85.88 215 LEU B O 1
ATOM 4887 N N . LYS B 1 216 ? 3.441 -4.113 -14.078 1 88.69 216 LYS B N 1
ATOM 4888 C CA . LYS B 1 216 ? 3.297 -3.285 -12.891 1 88.69 216 LYS B CA 1
ATOM 4889 C C . LYS B 1 216 ? 3.105 -4.145 -11.641 1 88.69 216 LYS B C 1
ATOM 4891 O O . LYS B 1 216 ? 3.568 -3.783 -10.555 1 88.69 216 LYS B O 1
ATOM 4896 N N . VAL B 1 217 ? 2.432 -5.25 -11.828 1 94.69 217 VAL B N 1
ATOM 4897 C CA . VAL B 1 217 ? 2.215 -6.156 -10.703 1 94.69 217 VAL B CA 1
ATOM 4898 C C . VAL B 1 217 ? 3.537 -6.809 -10.305 1 94.69 217 VAL B C 1
ATOM 4900 O O . VAL B 1 217 ? 3.857 -6.895 -9.117 1 94.69 217 VAL B O 1
ATOM 4903 N N . LEU B 1 218 ? 4.285 -7.199 -11.25 1 92.38 218 LEU B N 1
ATOM 4904 C CA . LEU B 1 218 ? 5.582 -7.82 -11.008 1 92.38 218 LEU B CA 1
ATOM 4905 C C . LEU B 1 218 ? 6.508 -6.867 -10.266 1 92.38 218 LEU B C 1
ATOM 4907 O O . LEU B 1 218 ? 7.215 -7.273 -9.336 1 92.38 218 LEU B O 1
ATOM 4911 N N . ARG B 1 219 ? 6.441 -5.707 -10.617 1 89 219 ARG B N 1
ATOM 4912 C CA . ARG B 1 219 ? 7.266 -4.699 -9.961 1 89 219 ARG B CA 1
ATOM 4913 C C . ARG B 1 219 ? 6.844 -4.516 -8.508 1 89 219 ARG B C 1
ATOM 4915 O O . ARG B 1 219 ? 7.684 -4.531 -7.605 1 89 219 ARG B O 1
ATOM 4922 N N . ALA B 1 220 ? 5.551 -4.371 -8.305 1 92.62 220 ALA B N 1
ATOM 4923 C CA . ALA B 1 220 ? 5.023 -4.156 -6.957 1 92.62 220 ALA B CA 1
ATOM 4924 C C . ALA B 1 220 ? 5.219 -5.395 -6.086 1 92.62 220 ALA B C 1
ATOM 4926 O O . ALA B 1 220 ? 5.395 -5.285 -4.871 1 92.62 220 ALA B O 1
ATOM 4927 N N . GLY B 1 221 ? 5.238 -6.539 -6.688 1 94.69 221 GLY B N 1
ATOM 4928 C CA . GLY B 1 221 ? 5.414 -7.793 -5.977 1 94.69 221 GLY B CA 1
ATOM 4929 C C . GLY B 1 221 ? 6.859 -8.062 -5.594 1 94.69 221 GLY B C 1
ATOM 4930 O O . GLY B 1 221 ? 7.129 -8.883 -4.711 1 94.69 221 GLY B O 1
ATOM 4931 N N . ALA B 1 222 ? 7.754 -7.484 -6.262 1 91.06 222 ALA B N 1
ATOM 4932 C CA . ALA B 1 222 ? 9.18 -7.523 -5.957 1 91.06 222 ALA B CA 1
ATOM 4933 C C . ALA B 1 222 ? 9.672 -8.961 -5.832 1 91.06 222 ALA B C 1
ATOM 4935 O O . ALA B 1 222 ? 10.344 -9.312 -4.855 1 91.06 222 ALA B O 1
ATOM 4936 N N . GLY B 1 223 ? 9.281 -9.828 -6.699 1 90.31 223 GLY B N 1
ATOM 4937 C CA . GLY B 1 223 ? 9.805 -11.188 -6.758 1 90.31 223 GLY B CA 1
ATOM 4938 C C . GLY B 1 223 ? 9 -12.172 -5.934 1 90.31 223 GLY B C 1
ATOM 4939 O O . GLY B 1 223 ? 9.234 -13.383 -6 1 90.31 223 GLY B O 1
ATOM 4940 N N . SER B 1 224 ? 8.016 -11.695 -5.242 1 94 224 SER B N 1
ATOM 4941 C CA . SER B 1 224 ? 7.238 -12.555 -4.352 1 94 224 SER B CA 1
ATOM 4942 C C . SER B 1 224 ? 6.371 -13.531 -5.141 1 94 224 SER B C 1
ATOM 4944 O O . SER B 1 224 ? 5.871 -14.508 -4.586 1 94 224 SER B O 1
ATOM 4946 N N . HIS B 1 225 ? 6.234 -13.289 -6.406 1 92.38 225 HIS B N 1
ATOM 4947 C CA . HIS B 1 225 ? 5.512 -14.188 -7.301 1 92.38 225 HIS B CA 1
ATOM 4948 C C . HIS B 1 225 ? 6.109 -15.586 -7.27 1 92.38 225 HIS B C 1
ATOM 4950 O O . HIS B 1 225 ? 5.398 -16.578 -7.496 1 92.38 225 HIS B O 1
ATOM 4956 N N . PHE B 1 226 ? 7.316 -15.641 -6.98 1 90 226 PHE B N 1
ATOM 4957 C CA . PHE B 1 226 ? 8.023 -16.906 -7.07 1 90 226 PHE B CA 1
ATOM 4958 C C . PHE B 1 226 ? 8.164 -17.547 -5.691 1 90 226 PHE B C 1
ATOM 4960 O O . PHE B 1 226 ? 8.867 -18.547 -5.535 1 90 226 PHE B O 1
ATOM 4967 N N . ARG B 1 227 ? 7.434 -17 -4.707 1 90.69 227 ARG B N 1
ATOM 4968 C CA . ARG B 1 227 ? 7.613 -17.438 -3.33 1 90.69 227 ARG B CA 1
ATOM 4969 C C . ARG B 1 227 ? 6.309 -17.984 -2.758 1 90.69 227 ARG B C 1
ATOM 4971 O O . ARG B 1 227 ? 6.293 -18.547 -1.663 1 90.69 227 ARG B O 1
ATOM 4978 N N . ILE B 1 228 ? 5.242 -17.844 -3.451 1 92.44 228 ILE B N 1
ATOM 4979 C CA . ILE B 1 228 ? 3.936 -18.297 -2.979 1 92.44 228 ILE B CA 1
ATOM 4980 C C . ILE B 1 228 ? 3.105 -18.797 -4.156 1 92.44 228 ILE B C 1
ATOM 4982 O O . ILE B 1 228 ? 3.131 -18.203 -5.238 1 92.44 228 ILE B O 1
ATOM 4986 N N . PRO B 1 229 ? 2.406 -19.938 -3.967 1 93 229 PRO B N 1
ATOM 4987 C CA . PRO B 1 229 ? 1.525 -20.406 -5.039 1 93 229 PRO B CA 1
ATOM 4988 C C . PRO B 1 229 ? 0.39 -19.438 -5.336 1 93 229 PRO B C 1
ATOM 4990 O O . PRO B 1 229 ? -0.271 -18.953 -4.414 1 93 229 PRO B O 1
ATOM 4993 N N . ILE B 1 230 ? 0.195 -19.188 -6.625 1 94 230 ILE B N 1
ATOM 4994 C CA . ILE B 1 230 ? -0.853 -18.266 -7.062 1 94 230 ILE B CA 1
ATOM 4995 C C . ILE B 1 230 ? -1.768 -18.969 -8.062 1 94 230 ILE B C 1
ATOM 4997 O O . ILE B 1 230 ? -1.315 -19.422 -9.117 1 94 230 ILE B O 1
ATOM 5001 N N . HIS B 1 231 ? -3.002 -19.094 -7.707 1 92.31 231 HIS B N 1
ATOM 5002 C CA . HIS B 1 231 ? -4.035 -19.578 -8.617 1 92.31 231 HIS B CA 1
ATOM 5003 C C . HIS B 1 231 ? -4.906 -18.438 -9.117 1 92.31 231 HIS B C 1
ATOM 5005 O O . HIS B 1 231 ? -5.633 -17.812 -8.336 1 92.31 231 HIS B O 1
ATOM 5011 N N . SER B 1 232 ? -4.844 -18.188 -10.398 1 91.5 232 SER B N 1
ATOM 5012 C CA . SER B 1 232 ? -5.523 -17 -10.93 1 91.5 232 SER B CA 1
ATOM 5013 C C . SER B 1 232 ? -6.695 -17.406 -11.828 1 91.5 232 SER B C 1
ATOM 5015 O O . SER B 1 232 ? -6.762 -18.531 -12.305 1 91.5 232 SER B O 1
ATOM 5017 N N . GLY B 1 233 ? -7.629 -16.5 -11.961 1 90.19 233 GLY B N 1
ATOM 5018 C CA . GLY B 1 233 ? -8.727 -16.672 -12.898 1 90.19 233 GLY B CA 1
ATOM 5019 C C . GLY B 1 233 ? -9.75 -17.688 -12.438 1 90.19 233 GLY B C 1
ATOM 5020 O O . GLY B 1 233 ? -10.367 -18.375 -13.258 1 90.19 233 GLY B O 1
ATOM 5021 N N . ILE B 1 234 ? -9.961 -17.812 -11.188 1 92.5 234 ILE B N 1
ATOM 5022 C CA . ILE B 1 234 ? -10.891 -18.797 -10.664 1 92.5 234 ILE B CA 1
ATOM 5023 C C . ILE B 1 234 ? -12.312 -18.234 -10.688 1 92.5 234 ILE B C 1
ATOM 5025 O O . ILE B 1 234 ? -12.586 -17.203 -10.062 1 92.5 234 ILE B O 1
ATOM 5029 N N . ALA B 1 235 ? -13.141 -18.906 -11.391 1 94.19 235 ALA B N 1
ATOM 5030 C CA . ALA B 1 235 ? -14.555 -18.547 -11.305 1 94.19 235 ALA B CA 1
ATOM 5031 C C . ALA B 1 235 ? -15.125 -18.891 -9.93 1 94.19 235 ALA B C 1
ATOM 5033 O O . ALA B 1 235 ? -14.789 -19.938 -9.359 1 94.19 235 ALA B O 1
ATOM 5034 N N . TRP B 1 236 ? -16.047 -18.062 -9.453 1 95 236 TRP B N 1
ATOM 5035 C CA . TRP B 1 236 ? -16.562 -18.234 -8.094 1 95 236 TRP B CA 1
ATOM 5036 C C . TRP B 1 236 ? -17.266 -19.578 -7.941 1 95 236 TRP B C 1
ATOM 5038 O O . TRP B 1 236 ? -17.25 -20.172 -6.855 1 95 236 TRP B O 1
ATOM 5048 N N . GLU B 1 237 ? -17.828 -20.109 -8.977 1 94.62 237 GLU B N 1
ATOM 5049 C CA . GLU B 1 237 ? -18.516 -21.406 -8.914 1 94.62 237 GLU B CA 1
ATOM 5050 C C . GLU B 1 237 ? -17.531 -22.531 -8.625 1 94.62 237 GLU B C 1
ATOM 5052 O O . GLU B 1 237 ? -17.938 -23.641 -8.242 1 94.62 237 GLU B O 1
ATOM 5057 N N . HIS B 1 238 ? -16.219 -22.266 -8.781 1 94.56 238 HIS B N 1
ATOM 5058 C CA . HIS B 1 238 ? -15.203 -23.281 -8.516 1 94.56 238 HIS B CA 1
ATOM 5059 C C . HIS B 1 238 ? -14.516 -23.031 -7.176 1 94.56 238 HIS B C 1
ATOM 5061 O O . HIS B 1 238 ? -13.805 -23.891 -6.672 1 94.56 238 HIS B O 1
ATOM 5067 N N . MET B 1 239 ? -14.688 -21.906 -6.523 1 95.06 239 MET B N 1
ATOM 5068 C CA . MET B 1 239 ? -13.961 -21.469 -5.332 1 95.06 239 MET B CA 1
ATOM 5069 C C . MET B 1 239 ? -14.203 -22.422 -4.168 1 95.06 239 MET B C 1
ATOM 5071 O O . MET B 1 239 ? -13.289 -22.719 -3.402 1 95.06 239 MET B O 1
ATOM 5075 N N . PRO B 1 240 ? -15.445 -23 -4.027 1 94.38 240 PRO B N 1
ATOM 5076 C CA . PRO B 1 240 ? -15.711 -23.922 -2.914 1 94.38 240 PRO B CA 1
ATOM 5077 C C . PRO B 1 240 ? -14.836 -25.172 -2.961 1 94.38 240 PRO B C 1
ATOM 5079 O O . PRO B 1 240 ? -14.672 -25.844 -1.943 1 94.38 240 PRO B O 1
ATOM 5082 N N . SER B 1 241 ? -14.305 -25.469 -4.125 1 93.06 241 SER B N 1
ATOM 5083 C CA . SER B 1 241 ? -13.453 -26.656 -4.27 1 93.06 241 SER B CA 1
ATOM 5084 C C . SER B 1 241 ? -12.133 -26.484 -3.523 1 93.06 241 SER B C 1
ATOM 5086 O O . SER B 1 241 ? -11.43 -27.453 -3.262 1 93.06 241 SER B O 1
ATOM 5088 N N . TYR B 1 242 ? -11.82 -25.234 -3.17 1 92.94 242 TYR B N 1
ATOM 5089 C CA . TYR B 1 242 ? -10.539 -24.953 -2.535 1 92.94 242 TYR B CA 1
ATOM 5090 C C . TYR B 1 242 ? -10.68 -24.922 -1.018 1 92.94 242 TYR B C 1
ATOM 5092 O O . TYR B 1 242 ? -9.68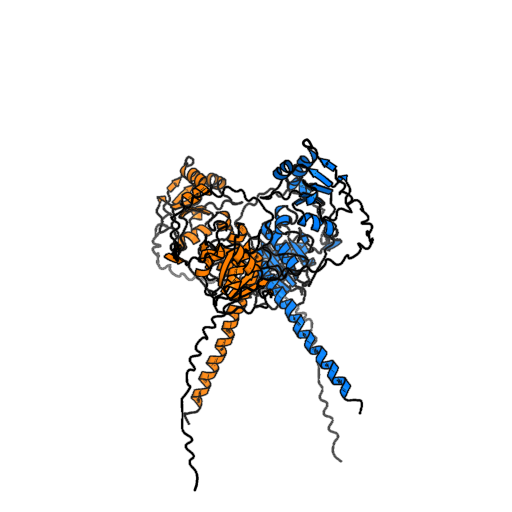8 -24.75 -0.3 1 92.94 242 TYR B O 1
ATOM 5100 N N . VAL B 1 243 ? -11.891 -25.031 -0.564 1 93.62 243 VAL B N 1
ATOM 5101 C CA . VAL B 1 243 ? -12.133 -24.984 0.875 1 93.62 243 VAL B CA 1
ATOM 5102 C C . VAL B 1 243 ? -13.023 -26.156 1.294 1 93.62 243 VAL B C 1
ATOM 5104 O O . VAL B 1 243 ? -13.531 -26.891 0.446 1 93.62 243 VAL B O 1
ATOM 5107 N N . THR B 1 244 ? -13.117 -26.406 2.629 1 92.44 244 THR B N 1
ATOM 5108 C CA . THR B 1 244 ? -14.07 -27.344 3.223 1 92.44 244 THR B CA 1
ATOM 5109 C C . THR B 1 244 ? -15.133 -26.609 4.027 1 92.44 244 THR B C 1
ATOM 5111 O O . THR B 1 244 ? -14.93 -25.453 4.418 1 92.44 244 THR B O 1
ATOM 5114 N N . PRO B 1 245 ? -16.25 -27.203 4.238 1 93.31 245 PRO B N 1
ATOM 5115 C CA . PRO B 1 245 ? -17.312 -26.531 4.996 1 93.31 245 PRO B CA 1
ATOM 5116 C C . PRO B 1 245 ? -16.875 -26.125 6.402 1 93.31 245 PRO B C 1
ATOM 5118 O O . PRO B 1 245 ? -17.453 -25.219 6.996 1 93.31 245 PRO B O 1
ATOM 5121 N N . GLU B 1 246 ? -15.852 -26.719 6.891 1 94.5 246 GLU B N 1
ATOM 5122 C CA . GLU B 1 246 ? -15.375 -26.438 8.242 1 94.5 246 GLU B CA 1
ATOM 5123 C C . GLU B 1 246 ? -14.336 -25.312 8.227 1 94.5 246 GLU B C 1
ATOM 5125 O O . GLU B 1 246 ? -13.938 -24.812 9.281 1 94.5 246 GLU B O 1
ATOM 5130 N N . THR B 1 247 ? -14.016 -24.875 7.074 1 96.44 247 THR B N 1
ATOM 5131 C CA . THR B 1 247 ? -12.977 -23.859 6.945 1 96.44 247 THR B CA 1
ATOM 5132 C C . THR B 1 247 ? -13.477 -22.516 7.449 1 96.44 247 THR B C 1
ATOM 5134 O O . THR B 1 247 ? -14.586 -22.094 7.109 1 96.44 247 THR B O 1
ATOM 5137 N N . ALA B 1 248 ? -12.68 -21.891 8.32 1 97.62 248 ALA B N 1
ATOM 5138 C CA . ALA B 1 248 ? -13 -20.531 8.75 1 97.62 248 ALA B CA 1
ATOM 5139 C C . ALA B 1 248 ? -12.766 -19.531 7.621 1 97.62 248 ALA B C 1
ATOM 5141 O O . ALA B 1 248 ? -11.688 -19.5 7.016 1 97.62 248 ALA B O 1
ATOM 5142 N N . ILE B 1 249 ? -13.812 -18.766 7.309 1 98.19 249 ILE B N 1
ATOM 5143 C CA . ILE B 1 249 ? -13.734 -17.734 6.273 1 98.19 249 ILE B CA 1
ATOM 5144 C C . ILE B 1 249 ? -13.836 -16.359 6.91 1 98.19 249 ILE B C 1
ATOM 5146 O O . ILE B 1 249 ? -14.852 -16.016 7.523 1 98.19 249 ILE B O 1
ATOM 5150 N N . TYR B 1 250 ? -12.82 -15.578 6.781 1 98.19 250 TYR B N 1
ATOM 5151 C CA . TYR B 1 250 ? -12.828 -14.211 7.289 1 98.19 250 TYR B CA 1
ATOM 5152 C C . TYR B 1 250 ? -12.961 -13.203 6.148 1 98.19 250 TYR B C 1
ATOM 5154 O O . TYR B 1 250 ? -12.094 -13.125 5.273 1 98.19 250 TYR B O 1
ATOM 5162 N N . LEU B 1 251 ? -14.047 -12.492 6.152 1 97.44 251 LEU B N 1
ATOM 5163 C CA . LEU B 1 251 ? -14.266 -11.422 5.184 1 97.44 251 LEU B CA 1
ATOM 5164 C C . LEU B 1 251 ? -13.703 -10.102 5.699 1 97.44 251 LEU B C 1
ATOM 5166 O O . LEU B 1 251 ? -14.172 -9.57 6.711 1 97.44 251 LEU B O 1
ATOM 5170 N N . ALA B 1 252 ? -12.672 -9.562 5.004 1 96.56 252 ALA B N 1
ATOM 5171 C CA . ALA B 1 252 ? -12.164 -8.242 5.371 1 96.56 252 ALA B CA 1
ATOM 5172 C C . ALA B 1 252 ? -13.141 -7.148 4.949 1 96.56 252 ALA B C 1
ATOM 5174 O O . ALA B 1 252 ? -13.195 -6.77 3.777 1 96.56 252 ALA B O 1
ATOM 5175 N N . ASP B 1 253 ? -13.859 -6.625 5.867 1 87.62 253 ASP B N 1
ATOM 5176 C CA . ASP B 1 253 ? -14.938 -5.684 5.586 1 87.62 253 ASP B CA 1
ATOM 5177 C C . ASP B 1 253 ? -14.898 -4.5 6.551 1 87.62 253 ASP B C 1
ATOM 5179 O O . ASP B 1 253 ? -15.047 -4.672 7.762 1 87.62 253 ASP B O 1
ATOM 5183 N N . HIS B 1 254 ? -14.781 -3.293 5.973 1 83.19 254 HIS B N 1
ATOM 5184 C CA . HIS B 1 254 ? -14.688 -2.113 6.82 1 83.19 254 HIS B CA 1
ATOM 5185 C C . HIS B 1 254 ? -16.062 -1.662 7.301 1 83.19 254 HIS B C 1
ATOM 5187 O O . HIS B 1 254 ? -16.172 -0.858 8.227 1 83.19 254 HIS B O 1
ATOM 5193 N N . ARG B 1 255 ? -17.125 -2.17 6.691 1 73.62 255 ARG B N 1
ATOM 5194 C CA . ARG B 1 255 ? -18.469 -1.737 7.043 1 73.62 255 ARG B CA 1
ATOM 5195 C C . ARG B 1 255 ? -18.969 -2.451 8.297 1 73.62 255 ARG B C 1
ATOM 5197 O O . ARG B 1 255 ? -18.734 -3.65 8.461 1 73.62 255 ARG B O 1
ATOM 5204 N N . THR B 1 256 ? -19.406 -1.645 9.156 1 63.62 256 THR B N 1
ATOM 5205 C CA . THR B 1 256 ? -19.859 -2.232 10.414 1 63.62 256 THR B CA 1
ATOM 5206 C C . THR B 1 256 ? -21.375 -2.445 10.398 1 63.62 256 THR B C 1
ATOM 5208 O O . THR B 1 256 ? -21.922 -3.086 11.297 1 63.62 256 THR B O 1
ATOM 5211 N N . ASP B 1 257 ? -21.891 -1.946 9.273 1 66.25 257 ASP B N 1
ATOM 5212 C CA . ASP B 1 257 ? -23.328 -2.137 9.227 1 66.25 257 ASP B CA 1
ATOM 5213 C C . ASP B 1 257 ? -23.688 -3.602 8.977 1 66.25 257 ASP B C 1
ATOM 5215 O O . ASP B 1 257 ? -22.875 -4.355 8.422 1 66.25 257 ASP B O 1
ATOM 5219 N N . GLN B 1 258 ? -24.656 -4.078 9.656 1 58.66 258 GLN B N 1
ATOM 5220 C CA . GLN B 1 258 ? -25.078 -5.477 9.664 1 58.66 258 GLN B CA 1
ATOM 5221 C C . GLN B 1 258 ? -25.453 -5.941 8.258 1 58.66 258 GLN B C 1
ATOM 5223 O O . GLN B 1 258 ? -25.328 -7.125 7.938 1 58.66 258 GLN B O 1
ATOM 5228 N N . GLN B 1 259 ? -25.969 -5.055 7.461 1 59.34 259 GLN B N 1
ATOM 5229 C CA . GLN B 1 259 ? -26.406 -5.516 6.148 1 59.34 259 GLN B CA 1
ATOM 5230 C C . GLN B 1 259 ? -25.266 -5.477 5.141 1 59.34 259 GLN B C 1
ATOM 5232 O O . GLN B 1 259 ? -24.594 -4.457 5 1 59.34 259 GLN B O 1
ATOM 5237 N N . PHE B 1 260 ? -24.953 -6.703 4.758 1 58.47 260 PHE B N 1
ATOM 5238 C CA . PHE B 1 260 ? -23.938 -6.77 3.711 1 58.47 260 PHE B CA 1
ATOM 5239 C C . PHE B 1 260 ? -24.422 -6.055 2.451 1 58.47 260 PHE B C 1
ATOM 5241 O O . PHE B 1 260 ? -25.547 -6.27 1.997 1 58.47 260 PHE B O 1
ATOM 5248 N N . ARG B 1 261 ? -23.969 -4.906 2.072 1 58.03 261 ARG B N 1
ATOM 5249 C CA . ARG B 1 261 ? -24.25 -4.25 0.797 1 58.03 261 ARG B CA 1
ATOM 5250 C C . ARG B 1 261 ? -23.016 -4.242 -0.091 1 58.03 261 ARG B C 1
ATOM 5252 O O . ARG B 1 261 ? -21.922 -3.885 0.36 1 58.03 261 ARG B O 1
ATOM 5259 N N . PRO B 1 262 ? -23.156 -5.109 -1.268 1 53 262 PRO B N 1
ATOM 5260 C CA . PRO B 1 262 ? -22 -4.879 -2.146 1 53 262 PRO B CA 1
ATOM 5261 C C . PRO B 1 262 ? -21.719 -3.396 -2.371 1 53 262 PRO B C 1
ATOM 5263 O O . PRO B 1 262 ? -22.641 -2.574 -2.316 1 53 262 PRO B O 1
ATOM 5266 N N . SER B 1 263 ? -20.625 -2.93 -1.936 1 48.75 263 SER B N 1
ATOM 5267 C CA . SER B 1 263 ? -20.359 -1.516 -2.18 1 48.75 263 SER B CA 1
ATOM 5268 C C . SER B 1 263 ? -20.781 -1.109 -3.588 1 48.75 263 SER B C 1
ATOM 5270 O O . SER B 1 263 ? -20.578 -1.863 -4.543 1 48.75 263 SER B O 1
ATOM 5272 N N . SER B 1 264 ? -21.938 -0.5 -3.764 1 40.91 264 SER B N 1
ATOM 5273 C CA . SER B 1 264 ? -22.453 0.006 -5.031 1 40.91 264 SER B CA 1
ATOM 5274 C C . SER B 1 264 ? -21.328 0.494 -5.938 1 40.91 264 SER B C 1
ATOM 5276 O O . SER B 1 264 ? -20.438 1.201 -5.488 1 40.91 264 SER B O 1
ATOM 5278 N N . SER B 1 265 ? -21.047 -0.351 -6.926 1 36.25 265 SER B N 1
ATOM 5279 C CA . SER B 1 265 ? -20.219 0.097 -8.047 1 36.25 265 SER B CA 1
ATOM 5280 C C . SER B 1 265 ? -20.562 1.528 -8.445 1 36.25 265 SER B C 1
ATOM 5282 O O . SER B 1 265 ? -21.734 1.845 -8.703 1 36.25 265 SER B O 1
ATOM 5284 N N . GLU B 1 266 ? -20.188 2.461 -7.941 1 33.03 266 GLU B N 1
ATOM 5285 C CA . GLU B 1 266 ? -20.281 3.477 -8.984 1 33.03 266 GLU B CA 1
ATOM 5286 C C . GLU B 1 266 ? -19.984 2.885 -10.359 1 33.03 266 GLU B C 1
ATOM 5288 O O . GLU B 1 266 ? -19.016 2.139 -10.523 1 33.03 266 GLU B O 1
ATOM 5293 N N . GLU B 1 267 ? -21.047 2.566 -11.156 1 31.06 267 GLU B N 1
ATOM 5294 C CA . GLU B 1 267 ? -21 2.072 -12.531 1 31.06 267 GLU B CA 1
ATOM 5295 C C . GLU B 1 267 ? -19.734 2.553 -13.25 1 31.06 267 GLU B C 1
ATOM 5297 O O . GLU B 1 267 ? -19.688 3.689 -13.727 1 31.06 267 GLU B O 1
ATOM 5302 N N . GLU B 1 268 ? -18.656 2.576 -12.695 1 32.22 268 GLU B N 1
ATOM 5303 C CA . GLU B 1 268 ? -17.656 2.852 -13.734 1 32.22 268 GLU B CA 1
ATOM 5304 C C . GLU B 1 268 ? -17.734 1.829 -14.859 1 32.22 268 GLU B C 1
ATOM 5306 O O . GLU B 1 268 ? -17.734 0.621 -14.617 1 32.22 268 GLU B O 1
ATOM 5311 N N . ASP B 1 269 ? -18.484 2.135 -15.938 1 30.47 269 ASP B N 1
ATOM 5312 C CA . ASP B 1 269 ? -18.438 1.514 -17.266 1 30.47 269 ASP B CA 1
ATOM 5313 C C . ASP B 1 269 ? -17.016 1.096 -17.609 1 30.47 269 ASP B C 1
ATOM 5315 O O . ASP B 1 269 ? -16.156 1.943 -17.891 1 30.47 269 ASP B O 1
ATOM 5319 N N . LEU B 1 270 ? -16.375 0.334 -16.844 1 31.22 270 LEU B N 1
ATOM 5320 C CA . LEU B 1 270 ? -15.188 -0.278 -17.422 1 31.22 270 LEU B CA 1
ATOM 5321 C C . LEU B 1 270 ? -15.477 -0.838 -18.812 1 31.22 270 LEU B C 1
ATOM 5323 O O . LEU B 1 270 ? -16.031 -1.936 -18.938 1 31.22 270 LEU B O 1
ATOM 5327 N N . ASN B 1 271 ? -15.992 -0.084 -19.734 1 29.38 271 ASN B N 1
ATOM 5328 C CA . ASN B 1 271 ? -15.938 -0.525 -21.125 1 29.38 271 ASN B CA 1
ATOM 5329 C C . ASN B 1 271 ? -14.547 -1.021 -21.516 1 29.38 271 ASN B C 1
ATOM 5331 O O . ASN B 1 271 ? -14.07 -0.755 -22.609 1 29.38 271 ASN B O 1
ATOM 5335 N N . GLU B 1 272 ? -13.562 -1.104 -20.672 1 29.28 272 GLU B N 1
ATOM 5336 C CA . GLU B 1 272 ? -12.523 -1.685 -21.516 1 29.28 272 GLU B CA 1
ATOM 5337 C C . GLU B 1 272 ? -13 -2.973 -22.172 1 29.28 272 GLU B C 1
ATOM 5339 O O . GLU B 1 272 ? -13.836 -3.691 -21.609 1 29.28 272 GLU B O 1
ATOM 5344 N N . GLU B 1 273 ? -12.836 -3.059 -23.547 1 27.33 273 GLU B N 1
ATOM 5345 C CA . GLU B 1 273 ? -12.859 -4.199 -24.453 1 27.33 273 GLU B CA 1
ATOM 5346 C C . GLU B 1 273 ? -12.289 -5.449 -23.781 1 27.33 273 GLU B C 1
ATOM 5348 O O . GLU B 1 273 ? -11.07 -5.566 -23.609 1 27.33 273 GLU B O 1
ATOM 5353 N N . ALA B 1 274 ? -12.727 -5.883 -22.734 1 27.95 274 ALA B N 1
ATOM 5354 C CA . ALA B 1 274 ? -12.438 -7.297 -22.516 1 27.95 274 ALA B CA 1
ATOM 5355 C C . ALA B 1 274 ? -12.492 -8.086 -23.828 1 27.95 274 ALA B C 1
ATOM 5357 O O . ALA B 1 274 ? -13.469 -7.996 -24.562 1 27.95 274 ALA B O 1
ATOM 5358 N N . SER B 1 275 ? -11.406 -8.281 -24.484 1 26.81 275 SER B N 1
ATOM 5359 C CA . SER B 1 275 ? -11.406 -9.242 -25.594 1 26.81 275 SER B CA 1
ATOM 5360 C C . SER B 1 275 ? -12.328 -10.422 -25.297 1 26.81 275 SER B C 1
ATOM 5362 O O . SER B 1 275 ? -12.336 -10.953 -24.188 1 26.81 275 SER B O 1
ATOM 5364 N N . ASP B 1 276 ? -13.492 -10.445 -25.891 1 27.31 276 ASP B N 1
ATOM 5365 C CA . ASP B 1 276 ? -14.391 -11.562 -26.125 1 27.31 276 ASP B CA 1
ATOM 5366 C C . ASP B 1 276 ? -13.617 -12.859 -26.344 1 27.31 276 ASP B C 1
ATOM 5368 O O . ASP B 1 276 ? -13.148 -13.133 -27.453 1 27.31 276 ASP B O 1
ATOM 5372 N N . SER B 1 277 ? -12.594 -13.156 -25.672 1 27.2 277 SER B N 1
ATOM 5373 C CA . SER B 1 277 ? -12.352 -14.555 -26 1 27.2 277 SER B CA 1
ATOM 5374 C C . SER B 1 277 ? -13.633 -15.375 -25.891 1 27.2 277 SER B C 1
ATOM 5376 O O . SER B 1 277 ? -14.312 -15.344 -24.875 1 27.2 277 SER B O 1
ATOM 5378 N N . GLU B 1 278 ? -14.375 -15.438 -27 1 26.05 278 GLU B N 1
ATOM 5379 C CA . GLU B 1 278 ? -15.398 -16.422 -27.312 1 26.05 278 GLU B CA 1
ATOM 5380 C C . GLU B 1 278 ? -15.133 -17.75 -26.609 1 26.05 278 GLU B C 1
ATOM 5382 O O . GLU B 1 278 ? -14.164 -18.453 -26.922 1 26.05 278 GLU B O 1
ATOM 5387 N N . GLU B 1 279 ? -15.117 -17.734 -25.344 1 28.36 279 GLU B N 1
ATOM 5388 C CA . GLU B 1 279 ? -15.258 -19.109 -24.891 1 28.36 279 GLU B CA 1
ATOM 5389 C C . GLU B 1 279 ? -16.328 -19.859 -25.688 1 28.36 279 GLU B C 1
ATOM 5391 O O . GLU B 1 279 ? -17.391 -19.312 -25.969 1 28.36 279 GLU B O 1
ATOM 5396 N N . GLU B 1 280 ? -15.883 -20.609 -26.672 1 26.78 280 GLU B N 1
ATOM 5397 C CA . GLU B 1 280 ? -16.703 -21.625 -27.297 1 26.78 280 GLU B CA 1
ATOM 5398 C C . GLU B 1 280 ? -17.719 -22.203 -26.312 1 26.78 280 GLU B C 1
ATOM 5400 O O . GLU B 1 280 ? -17.391 -22.453 -25.156 1 26.78 280 GLU B O 1
ATOM 5405 N N . GLU B 1 281 ? -18.984 -21.828 -26.5 1 27.95 281 GLU B N 1
ATOM 5406 C CA . GLU B 1 281 ? -20.172 -22.438 -25.922 1 27.95 281 GLU B CA 1
ATOM 5407 C C . GLU B 1 281 ? -20.047 -23.953 -25.859 1 27.95 281 GLU B C 1
ATOM 5409 O O . GLU B 1 281 ? -20.094 -24.641 -26.875 1 27.95 281 GLU B O 1
ATOM 5414 N N . GLY B 1 282 ? -19.031 -24.516 -25.281 1 24.77 282 GLY B N 1
ATOM 5415 C CA . GLY B 1 282 ? -19.188 -25.953 -25.25 1 24.77 282 GLY B CA 1
ATOM 5416 C C . GLY B 1 282 ? -20.578 -26.391 -24.812 1 24.77 282 GLY B C 1
ATOM 5417 O O . GLY B 1 282 ? -21.344 -25.594 -24.266 1 24.77 282 GLY B O 1
ATOM 5418 N N . GLU B 1 283 ? -21.141 -27.422 -25.438 1 25.12 283 GLU B N 1
ATOM 5419 C CA . GLU B 1 283 ? -22.438 -28.078 -25.281 1 25.12 283 GLU B CA 1
ATOM 5420 C C . GLU B 1 283 ? -22.859 -28.109 -23.812 1 25.12 283 GLU B C 1
ATOM 5422 O O . GLU B 1 283 ? -22.016 -28.312 -22.938 1 25.12 283 GLU B O 1
ATOM 5427 N N . LYS B 1 284 ? -24.016 -27.516 -23.531 1 29.47 284 LYS B N 1
ATOM 5428 C CA . LYS B 1 284 ? -24.875 -27.625 -22.344 1 29.47 284 LYS B CA 1
ATOM 5429 C C . LYS B 1 284 ? -24.938 -29.047 -21.844 1 29.47 284 LYS B C 1
ATOM 5431 O O . LYS B 1 284 ? -25.922 -29.766 -22.078 1 29.47 284 LYS B O 1
ATOM 5436 N N . ASP B 1 285 ? -23.828 -29.859 -22.016 1 25.31 285 ASP B N 1
ATOM 5437 C CA . ASP B 1 285 ? -24.281 -31.109 -21.406 1 25.31 285 ASP B CA 1
ATOM 5438 C C . ASP B 1 285 ? -24.719 -30.891 -19.953 1 25.31 285 ASP B C 1
ATOM 5440 O O . ASP B 1 285 ? -24.203 -30.016 -19.266 1 25.31 285 ASP B O 1
ATOM 5444 N N . ASP B 1 286 ? -25.859 -31.484 -19.438 1 28.3 286 ASP B N 1
ATOM 5445 C CA . ASP B 1 286 ? -26.672 -31.469 -18.219 1 28.3 286 ASP B CA 1
ATOM 5446 C C . ASP B 1 286 ? -25.828 -31.188 -16.984 1 28.3 286 ASP B C 1
ATOM 5448 O O . ASP B 1 286 ? -25.812 -30.062 -16.469 1 28.3 286 ASP B O 1
ATOM 5452 N N . GLU B 1 287 ? -26.078 -32.094 -15.922 1 29.42 287 GLU B N 1
ATOM 5453 C CA . GLU B 1 287 ? -25.766 -32.344 -14.523 1 29.42 287 GLU B CA 1
ATOM 5454 C C . GLU B 1 287 ? -24.266 -32.406 -14.281 1 29.42 287 GLU B C 1
ATOM 5456 O O . GLU B 1 287 ? -23.797 -32.938 -13.273 1 29.42 287 GLU B O 1
ATOM 5461 N N . VAL B 1 288 ? -23.469 -32.281 -15.289 1 30.02 288 VAL B N 1
ATOM 5462 C CA . VAL B 1 288 ? -22.125 -32.812 -15.141 1 30.02 288 VAL B CA 1
ATOM 5463 C C . VAL B 1 288 ? -21.328 -31.984 -14.148 1 30.02 288 VAL B C 1
ATOM 5465 O O . VAL B 1 288 ? -21.281 -30.766 -14.266 1 30.02 288 VAL B O 1
ATOM 5468 N N . ARG B 1 289 ? -21.109 -32.469 -12.945 1 32.69 289 ARG B N 1
ATOM 5469 C CA . ARG B 1 289 ? -20.094 -32.25 -11.93 1 32.69 289 ARG B CA 1
ATOM 5470 C C . ARG B 1 289 ? -18.75 -31.922 -12.562 1 32.69 289 ARG B C 1
ATOM 5472 O O . ARG B 1 289 ? -18.016 -32.812 -13.008 1 32.69 289 ARG B O 1
ATOM 5479 N N . TYR B 1 290 ? -18.719 -31.125 -13.5 1 33.91 290 TYR B N 1
ATOM 5480 C CA . TYR B 1 290 ? -17.531 -30.938 -14.312 1 33.91 290 TYR B CA 1
ATOM 5481 C C . TYR B 1 290 ? -16.328 -30.562 -13.438 1 33.91 290 TYR B C 1
ATOM 5483 O O . TYR B 1 290 ? -16.438 -29.703 -12.562 1 33.91 290 TYR B O 1
ATOM 5491 N N . THR B 1 291 ? -15.672 -31.516 -12.961 1 36.38 291 THR B N 1
ATOM 5492 C CA . THR B 1 291 ? -14.32 -31.359 -12.438 1 36.38 291 THR B CA 1
ATOM 5493 C C . THR B 1 291 ? -13.438 -30.609 -13.43 1 36.38 291 THR B C 1
ATOM 5495 O O . THR B 1 291 ? -13.398 -30.953 -14.617 1 36.38 291 THR B O 1
ATOM 5498 N N . THR B 1 292 ? -13.539 -29.391 -13.555 1 39.12 292 THR B N 1
ATOM 5499 C CA . THR B 1 292 ? -12.531 -28.766 -14.406 1 39.12 292 THR B CA 1
ATOM 5500 C C . THR B 1 292 ? -11.133 -28.953 -13.82 1 39.12 292 THR B C 1
ATOM 5502 O O . THR B 1 292 ? -10.969 -28.984 -12.602 1 39.12 292 THR B O 1
ATOM 5505 N N . LEU B 1 293 ? -10.312 -29.641 -14.594 1 40.25 293 LEU B N 1
ATOM 5506 C CA . LEU B 1 293 ? -8.906 -29.75 -14.242 1 40.25 293 LEU B CA 1
ATOM 5507 C C . LEU B 1 293 ? -8.227 -28.391 -14.25 1 40.25 293 LEU B C 1
ATOM 5509 O O . LEU B 1 293 ? -8.344 -27.641 -15.219 1 40.25 293 LEU B O 1
ATOM 5513 N N . THR B 1 294 ? -8.125 -27.875 -13.117 1 47.28 294 THR B N 1
ATOM 5514 C CA . THR B 1 294 ? -7.27 -26.703 -13.078 1 47.28 294 THR B CA 1
ATOM 5515 C C . THR B 1 294 ? -5.961 -26.953 -13.82 1 47.28 294 THR B C 1
ATOM 5517 O O . THR B 1 294 ? -5.629 -28.094 -14.133 1 47.28 294 THR B O 1
ATOM 5520 N N . ALA B 1 295 ? -5.445 -25.984 -14.352 1 44.25 295 ALA B N 1
ATOM 5521 C CA . ALA B 1 295 ? -4.152 -26.172 -15.008 1 44.25 295 ALA B CA 1
ATOM 5522 C C . ALA B 1 295 ? -3.293 -27.188 -14.25 1 44.25 295 ALA B C 1
ATOM 5524 O O . ALA B 1 295 ? -2.49 -27.891 -14.844 1 44.25 295 ALA B O 1
ATOM 5525 N N . ASP B 1 296 ? -3.555 -27.266 -12.969 1 45.28 296 ASP B N 1
ATOM 5526 C CA . ASP B 1 296 ? -2.742 -28.172 -12.156 1 45.28 296 ASP B CA 1
ATOM 5527 C C . ASP B 1 296 ? -3.377 -29.562 -12.07 1 45.28 296 ASP B C 1
ATOM 5529 O O . ASP B 1 296 ? -2.906 -30.422 -11.32 1 45.28 296 ASP B O 1
ATOM 5533 N N . GLY B 1 297 ? -4.406 -29.828 -12.797 1 49.59 297 GLY B N 1
ATOM 5534 C CA . GLY B 1 297 ? -4.98 -31.156 -12.859 1 49.59 297 GLY B CA 1
ATOM 5535 C C . GLY B 1 297 ? -6.031 -31.406 -11.797 1 49.59 297 GLY B C 1
ATOM 5536 O O . GLY B 1 297 ? -6.434 -32.562 -11.57 1 49.59 297 GLY B O 1
ATOM 5537 N N . GLN B 1 298 ? -6.27 -30.359 -11.039 1 55.69 298 GLN B N 1
ATOM 5538 C CA . GLN B 1 298 ? -7.223 -30.609 -9.961 1 55.69 298 GLN B CA 1
ATOM 5539 C C . GLN B 1 298 ? -8.656 -30.547 -10.469 1 55.69 298 GLN B C 1
ATOM 5541 O O . GLN B 1 298 ? -8.992 -29.703 -11.312 1 55.69 298 GLN B O 1
ATOM 5546 N N . ARG B 1 299 ? -9.414 -31.656 -10.211 1 59.91 299 ARG B N 1
ATOM 5547 C CA . ARG B 1 299 ? -10.844 -31.734 -10.523 1 59.91 299 ARG B CA 1
ATOM 5548 C C . ARG B 1 299 ? -11.633 -30.734 -9.68 1 59.91 299 ARG B C 1
ATOM 5550 O O . ARG B 1 299 ? -11.57 -30.766 -8.445 1 59.91 299 ARG B O 1
ATOM 5557 N N . LEU B 1 300 ? -12.055 -29.578 -10.359 1 71.75 300 LEU B N 1
ATOM 5558 C CA . LEU B 1 300 ? -12.828 -28.578 -9.633 1 71.75 300 LEU B CA 1
ATOM 5559 C C . LEU B 1 300 ? -14.328 -28.844 -9.75 1 71.75 300 LEU B C 1
ATOM 5561 O O . LEU B 1 300 ? -14.812 -29.219 -10.82 1 71.75 300 LEU B O 1
ATOM 5565 N N . LYS B 1 301 ? -15.031 -29.016 -8.609 1 80.25 301 LYS B N 1
ATOM 5566 C CA . LYS B 1 301 ? -16.484 -29.094 -8.555 1 80.25 301 LYS B CA 1
ATOM 5567 C C . LYS B 1 301 ? -17.125 -27.75 -8.883 1 80.25 301 LYS B C 1
ATOM 5569 O O . LYS B 1 301 ? -16.594 -26.703 -8.531 1 80.25 301 LYS B O 1
ATOM 5574 N N . VAL B 1 302 ? -18.219 -27.828 -9.719 1 86.88 302 VAL B N 1
ATOM 5575 C CA . VAL B 1 302 ? -18.938 -26.609 -10.062 1 86.88 302 VAL B CA 1
ATOM 5576 C C . VAL B 1 302 ? -20.172 -26.469 -9.172 1 86.88 302 VAL B C 1
ATOM 5578 O O . VAL B 1 302 ? -21.016 -27.375 -9.117 1 86.88 302 VAL B O 1
ATOM 5581 N N . ASP B 1 303 ? -20.281 -25.406 -8.43 1 91.94 303 ASP B N 1
ATOM 5582 C CA . ASP B 1 303 ? -21.453 -25.047 -7.656 1 91.94 303 ASP B CA 1
ATOM 5583 C C . ASP B 1 303 ? -22.219 -23.906 -8.328 1 91.94 303 ASP B C 1
ATOM 5585 O O . ASP B 1 303 ? -21.875 -22.734 -8.164 1 91.94 303 ASP B O 1
ATOM 5589 N N . GLU B 1 304 ? -23.297 -24.172 -9.008 1 91.19 304 GLU B N 1
ATOM 5590 C CA . GLU B 1 304 ? -24.047 -23.25 -9.836 1 91.19 304 GLU B CA 1
ATOM 5591 C C . GLU B 1 304 ? -24.75 -22.188 -8.984 1 91.19 304 GLU B C 1
ATOM 5593 O O . GLU B 1 304 ? -25.156 -21.141 -9.492 1 91.19 304 GLU B O 1
ATOM 5598 N N . SER B 1 305 ? -24.859 -22.438 -7.758 1 92.5 305 SER B N 1
ATOM 5599 C CA . SER B 1 305 ? -25.516 -21.469 -6.887 1 92.5 305 SER B CA 1
ATOM 5600 C C . SER B 1 305 ? -24.719 -20.172 -6.801 1 92.5 305 SER B C 1
ATOM 5602 O O . SER B 1 305 ? -25.266 -19.141 -6.43 1 92.5 305 SER B O 1
ATOM 5604 N N . TYR B 1 306 ? -23.516 -20.219 -7.148 1 94.94 306 TYR B N 1
ATOM 5605 C CA . TYR B 1 306 ? -22.672 -19.031 -7.117 1 94.94 306 TYR B CA 1
ATOM 5606 C C . TYR B 1 306 ? -22.891 -18.172 -8.359 1 94.94 306 TYR B C 1
ATOM 5608 O O . TYR B 1 306 ? -22.359 -17.062 -8.461 1 94.94 306 TYR B O 1
ATOM 5616 N N . ARG B 1 307 ? -23.766 -18.625 -9.211 1 93 307 ARG B N 1
ATOM 5617 C CA . ARG B 1 307 ? -24.109 -17.859 -10.406 1 93 307 ARG B CA 1
ATOM 5618 C C . ARG B 1 307 ? -25.547 -17.344 -10.336 1 93 307 ARG B C 1
ATOM 5620 O O . ARG B 1 307 ? -25.938 -16.469 -11.117 1 93 307 ARG B O 1
ATOM 5627 N N . ASP B 1 308 ? -26.266 -17.906 -9.469 1 94.12 308 ASP B N 1
ATOM 5628 C CA . ASP B 1 308 ? -27.688 -17.578 -9.352 1 94.12 308 ASP B CA 1
ATOM 5629 C C . ASP B 1 308 ? -27.875 -16.312 -8.516 1 94.12 308 ASP B C 1
ATOM 5631 O O . ASP B 1 308 ? -27.734 -16.344 -7.293 1 94.12 308 ASP B O 1
ATOM 5635 N N . MET B 1 309 ? -28.359 -15.328 -9.109 1 92.94 309 MET B N 1
ATOM 5636 C CA . MET B 1 309 ? -28.469 -14.023 -8.461 1 92.94 309 MET B CA 1
ATOM 5637 C C . MET B 1 309 ? -29.5 -14.062 -7.34 1 92.94 309 MET B C 1
ATOM 5639 O O . MET B 1 309 ? -29.344 -13.398 -6.316 1 92.94 309 MET B O 1
ATOM 5643 N N . ASP B 1 310 ? -30.531 -14.781 -7.535 1 93.12 310 ASP B N 1
ATOM 5644 C CA . ASP B 1 310 ? -31.562 -14.883 -6.5 1 93.12 310 ASP B CA 1
ATOM 5645 C C . ASP B 1 310 ? -31 -15.547 -5.242 1 93.12 310 ASP B C 1
ATOM 5647 O O . ASP B 1 310 ? -31.25 -15.086 -4.125 1 93.12 310 ASP B O 1
ATOM 5651 N N . GLU B 1 311 ? -30.266 -16.531 -5.5 1 92.56 311 GLU B N 1
ATOM 5652 C CA . GLU B 1 311 ? -29.625 -17.234 -4.387 1 92.56 311 GLU B CA 1
ATOM 5653 C C . GLU B 1 311 ? -28.625 -16.328 -3.676 1 92.56 311 GLU B C 1
ATOM 5655 O O . GLU B 1 311 ? -28.547 -16.328 -2.445 1 92.56 311 GLU B O 1
ATOM 5660 N N . LEU B 1 312 ? -27.922 -15.625 -4.414 1 94 312 LEU B N 1
ATOM 5661 C CA . LEU B 1 312 ? -26.906 -14.742 -3.859 1 94 312 LEU B CA 1
ATOM 5662 C C . LEU B 1 312 ? -27.547 -13.633 -3.029 1 94 312 LEU B C 1
ATOM 5664 O O . LEU B 1 312 ? -27.047 -13.305 -1.947 1 94 312 LEU B O 1
ATOM 5668 N N . GLU B 1 313 ? -28.562 -13.094 -3.498 1 92.25 313 GLU B N 1
ATOM 5669 C CA . GLU B 1 313 ? -29.266 -12.039 -2.781 1 92.25 313 GLU B CA 1
ATOM 5670 C C . GLU B 1 313 ? -29.875 -12.562 -1.483 1 92.25 313 GLU B C 1
ATOM 5672 O O . GLU B 1 313 ? -29.828 -11.883 -0.454 1 92.25 313 GLU B O 1
ATOM 5677 N N . GLU B 1 314 ? -30.406 -13.734 -1.576 1 91.5 314 GLU B N 1
ATOM 5678 C CA . GLU B 1 314 ? -30.969 -14.352 -0.375 1 91.5 314 GLU B CA 1
ATOM 5679 C C . GLU B 1 314 ? -29.891 -14.602 0.669 1 91.5 314 GLU B C 1
ATOM 5681 O O . GLU B 1 314 ? -30.094 -14.367 1.86 1 91.5 314 GLU B O 1
ATOM 5686 N N . CYS B 1 315 ? -28.844 -15.055 0.195 1 91.69 315 CYS B N 1
ATOM 5687 C CA . CYS B 1 315 ? -27.734 -15.359 1.093 1 91.69 315 CYS B CA 1
ATOM 5688 C C . CYS B 1 315 ? -27.188 -14.086 1.722 1 91.69 315 CYS B C 1
ATOM 5690 O O . CYS B 1 315 ? -26.703 -14.109 2.855 1 91.69 315 CYS B O 1
ATOM 5692 N N . SER B 1 316 ? -27.203 -12.992 1.019 1 90.06 316 SER B N 1
ATOM 5693 C CA . SER B 1 316 ? -26.672 -11.719 1.488 1 90.06 316 SER B CA 1
ATOM 5694 C C . SER B 1 316 ? -27.438 -11.219 2.709 1 90.06 316 SER B C 1
ATOM 5696 O O . SER B 1 316 ? -26.938 -10.391 3.467 1 90.06 316 SER B O 1
ATOM 5698 N N . GLU B 1 317 ? -28.562 -11.742 2.885 1 90.19 317 GLU B N 1
ATOM 5699 C CA . GLU B 1 317 ? -29.422 -11.312 3.996 1 90.19 317 GLU B CA 1
ATOM 5700 C C . GLU B 1 317 ? -29.078 -12.078 5.273 1 90.19 317 GLU B C 1
ATOM 5702 O O . GLU B 1 317 ? -29.5 -11.688 6.363 1 90.19 317 GLU B O 1
ATOM 5707 N N . ILE B 1 318 ? -28.344 -13.086 5.078 1 92 318 ILE B N 1
ATOM 5708 C CA . ILE B 1 318 ? -27.938 -13.859 6.25 1 92 318 ILE B CA 1
ATOM 5709 C C . ILE B 1 318 ? -26.812 -13.125 6.98 1 92 318 ILE B C 1
ATOM 5711 O O . ILE B 1 318 ? -25.734 -12.914 6.418 1 92 318 ILE B O 1
ATOM 5715 N N . PRO B 1 319 ? -27.047 -12.719 8.18 1 90.81 319 PRO B N 1
ATOM 5716 C CA . PRO B 1 319 ? -26.031 -11.961 8.906 1 90.81 319 PRO B CA 1
ATOM 5717 C C . PRO B 1 319 ? -24.828 -12.82 9.305 1 90.81 319 PRO B C 1
ATOM 5719 O O . PRO B 1 319 ? -25 -13.992 9.648 1 90.81 319 PRO B O 1
ATOM 5722 N N . LEU B 1 320 ? -23.703 -12.227 9.219 1 93.88 320 LEU B N 1
ATOM 5723 C CA . LEU B 1 320 ? -22.453 -12.828 9.688 1 93.88 320 LEU B CA 1
ATOM 5724 C C . LEU B 1 320 ? -21.922 -12.086 10.914 1 93.88 320 LEU B C 1
ATOM 5726 O O . LEU B 1 320 ? -22.078 -10.867 11.016 1 93.88 320 LEU B O 1
ATOM 5730 N N . PRO B 1 321 ? -21.312 -12.836 11.836 1 93.94 321 PRO B N 1
ATOM 5731 C CA . PRO B 1 321 ? -20.672 -12.117 12.938 1 93.94 321 PRO B CA 1
ATOM 5732 C C . PRO B 1 321 ? -19.609 -11.133 12.461 1 93.94 321 PRO B C 1
ATOM 5734 O O . PRO B 1 321 ? -18.953 -11.375 11.438 1 93.94 321 PRO B O 1
ATOM 5737 N N . HIS B 1 322 ? -19.562 -10.062 13.172 1 93.75 322 HIS B N 1
ATOM 5738 C CA . HIS B 1 322 ? -18.641 -8.992 12.836 1 93.75 322 HIS B CA 1
ATOM 5739 C C . HIS B 1 322 ? -17.719 -8.672 14.008 1 93.75 322 HIS B C 1
ATOM 5741 O O . HIS B 1 322 ? -18.188 -8.352 15.102 1 93.75 322 HIS B O 1
ATOM 5747 N N . TYR B 1 323 ? -16.359 -8.781 13.711 1 94.38 323 TYR B N 1
ATOM 5748 C CA . TYR B 1 323 ? -15.398 -8.594 14.797 1 94.38 323 TYR B CA 1
ATOM 5749 C C . TYR B 1 323 ? -14.312 -7.605 14.398 1 94.38 323 TYR B C 1
ATOM 5751 O O . TYR B 1 323 ? -13.984 -7.469 13.219 1 94.38 323 TYR B O 1
ATOM 5759 N N . ASP B 1 324 ? -13.789 -6.961 15.461 1 94.81 324 ASP B N 1
ATOM 5760 C CA . ASP B 1 324 ? -12.484 -6.336 15.305 1 94.81 324 ASP B CA 1
ATOM 5761 C C . ASP B 1 324 ? -11.414 -7.375 14.977 1 94.81 324 ASP B C 1
ATOM 5763 O O . ASP B 1 324 ? -11.398 -8.461 15.555 1 94.81 324 ASP B O 1
ATOM 5767 N N . TYR B 1 325 ? -10.477 -6.98 14.133 1 96.62 325 TYR B N 1
ATOM 5768 C CA . TYR B 1 325 ? -9.5 -7.949 13.648 1 96.62 325 TYR B CA 1
ATOM 5769 C C . TYR B 1 325 ? -8.664 -8.508 14.797 1 96.62 325 TYR B C 1
ATOM 5771 O O . TYR B 1 325 ? -8.125 -9.609 14.695 1 96.62 325 TYR B O 1
ATOM 5779 N N . THR B 1 326 ? -8.594 -7.773 15.875 1 95.69 326 THR B N 1
ATOM 5780 C CA . THR B 1 326 ? -7.805 -8.234 17.016 1 95.69 326 THR B CA 1
ATOM 5781 C C . THR B 1 326 ? -8.656 -9.07 17.953 1 95.69 326 THR B C 1
ATOM 5783 O O . THR B 1 326 ? -8.125 -9.766 18.828 1 95.69 326 THR B O 1
ATOM 5786 N N . ALA B 1 327 ? -9.906 -9.023 17.812 1 94.62 327 ALA B N 1
ATOM 5787 C CA . ALA B 1 327 ? -10.812 -9.703 18.734 1 94.62 327 ALA B CA 1
ATOM 5788 C C . ALA B 1 327 ? -11.086 -11.133 18.281 1 94.62 327 ALA B C 1
ATOM 5790 O O . ALA B 1 327 ? -11.586 -11.953 19.062 1 94.62 327 ALA B O 1
ATOM 5791 N N . VAL B 1 328 ? -10.789 -11.445 17.062 1 95.69 328 VAL B N 1
ATOM 5792 C CA . VAL B 1 328 ? -10.984 -12.789 16.516 1 95.69 328 VAL B CA 1
ATOM 5793 C C . VAL B 1 328 ? -9.883 -13.719 17.047 1 95.69 328 VAL B C 1
ATOM 5795 O O . VAL B 1 328 ? -8.719 -13.32 17.125 1 95.69 328 VAL B O 1
ATOM 5798 N N . GLU B 1 329 ? -10.273 -14.914 17.344 1 94.94 329 GLU B N 1
ATOM 5799 C CA . GLU B 1 329 ? -9.281 -15.938 17.672 1 94.94 329 GLU B CA 1
ATOM 5800 C C . GLU B 1 329 ? -8.922 -16.766 16.453 1 94.94 329 GLU B C 1
ATOM 5802 O O . GLU B 1 329 ? -9.633 -17.703 16.094 1 94.94 329 GLU B O 1
ATOM 5807 N N . TYR B 1 330 ? -7.844 -16.422 15.914 1 95.75 330 TYR B N 1
ATOM 5808 C CA . TYR B 1 330 ? -7.367 -17.156 14.742 1 95.75 330 TYR B CA 1
ATOM 5809 C C . TYR B 1 330 ? -6.664 -18.453 15.148 1 95.75 330 TYR B C 1
ATOM 5811 O O . TYR B 1 330 ? -5.684 -18.422 15.891 1 95.75 330 TYR B O 1
ATOM 5819 N N . SER B 1 331 ? -7.125 -19.547 14.688 1 88.19 331 SER B N 1
ATOM 5820 C CA . SER B 1 331 ? -6.598 -20.844 15.094 1 88.19 331 SER B CA 1
ATOM 5821 C C . SER B 1 331 ? -5.555 -21.344 14.102 1 88.19 331 SER B C 1
ATOM 5823 O O . SER B 1 331 ? -5.32 -20.719 13.062 1 88.19 331 SER B O 1
ATOM 5825 N N . LYS B 1 332 ? -4.957 -22.484 14.461 1 90.94 332 LYS B N 1
ATOM 5826 C CA . LYS B 1 332 ? -3.959 -23.141 13.609 1 90.94 332 LYS B CA 1
ATOM 5827 C C . LYS B 1 332 ? -4.625 -23.984 12.531 1 90.94 332 LYS B C 1
ATOM 5829 O O . LYS B 1 332 ? -3.945 -24.547 11.672 1 90.94 332 LYS B O 1
ATOM 5834 N N . ALA B 1 333 ? -5.887 -24.016 12.562 1 93.44 333 ALA B N 1
ATOM 5835 C CA . ALA B 1 333 ? -6.613 -24.719 11.523 1 93.44 333 ALA B CA 1
ATOM 5836 C C . ALA B 1 333 ? -6.625 -23.938 10.219 1 93.44 333 ALA B C 1
ATOM 5838 O O . ALA B 1 333 ? -6.48 -22.703 10.2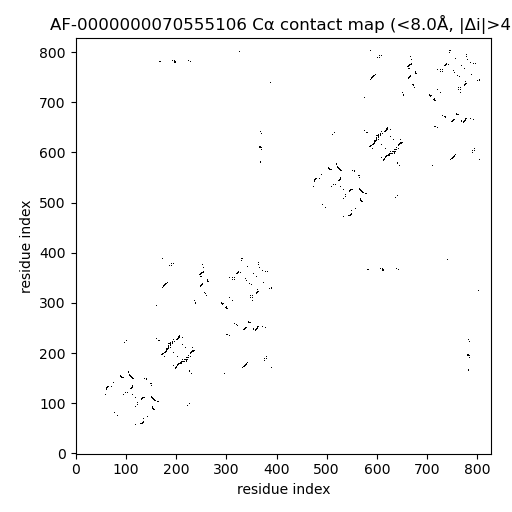34 1 93.44 333 ALA B O 1
ATOM 5839 N N . PRO B 1 334 ? -6.805 -24.609 9.203 1 96.06 334 PRO B N 1
ATOM 5840 C CA . PRO B 1 334 ? -6.859 -23.906 7.914 1 96.06 334 PRO B CA 1
ATOM 5841 C C . PRO B 1 334 ? -7.949 -22.844 7.863 1 96.06 334 PRO B C 1
ATOM 5843 O O . PRO B 1 334 ? -9.062 -23.078 8.336 1 96.06 334 PRO B O 1
ATOM 5846 N N . SER B 1 335 ? -7.602 -21.703 7.406 1 98 335 SER B N 1
ATOM 5847 C CA . SER B 1 335 ? -8.539 -20.594 7.293 1 98 335 SER B CA 1
ATOM 5848 C C . SER B 1 335 ? -8.289 -19.781 6.02 1 98 335 SER B C 1
ATOM 5850 O O . SER B 1 335 ? -7.301 -20.016 5.32 1 98 335 SER B O 1
ATOM 5852 N N . VAL B 1 336 ? -9.266 -18.953 5.688 1 98.5 336 VAL B N 1
ATOM 5853 C CA . VAL B 1 336 ? -9.203 -18.156 4.473 1 98.5 336 VAL B CA 1
ATOM 5854 C C . VAL B 1 336 ? -9.516 -16.703 4.797 1 98.5 336 VAL B C 1
ATOM 5856 O O . VAL B 1 336 ? -10.453 -16.406 5.539 1 98.5 336 VAL B O 1
ATOM 5859 N N . LEU B 1 337 ? -8.688 -15.844 4.359 1 98.69 337 LEU B N 1
ATOM 5860 C CA . LEU B 1 337 ? -9 -14.422 4.359 1 98.69 337 LEU B CA 1
ATOM 5861 C C . LEU B 1 337 ? -9.445 -13.969 2.973 1 98.69 337 LEU B C 1
ATOM 5863 O O . LEU B 1 337 ? -8.742 -14.188 1.984 1 98.69 337 LEU B O 1
ATOM 5867 N N . VAL B 1 338 ? -10.625 -13.391 2.895 1 98.69 338 VAL B N 1
ATOM 5868 C CA . VAL B 1 338 ? -11.141 -12.867 1.634 1 98.69 338 VAL B CA 1
ATOM 5869 C C . VAL B 1 338 ? -11 -11.344 1.615 1 98.69 338 VAL B C 1
ATOM 5871 O O . VAL B 1 338 ? -11.477 -10.656 2.521 1 98.69 338 VAL B O 1
ATOM 5874 N N . VAL B 1 339 ? -10.32 -10.844 0.583 1 98 339 VAL B N 1
ATOM 5875 C CA . VAL B 1 339 ? -10.055 -9.422 0.435 1 98 339 VAL B CA 1
ATOM 5876 C C . VAL B 1 339 ? -10.75 -8.891 -0.818 1 98 339 VAL B C 1
ATOM 5878 O O . VAL B 1 339 ? -10.547 -9.414 -1.915 1 98 339 VAL B O 1
ATOM 5881 N N . GLY B 1 340 ? -11.539 -7.871 -0.659 1 95.56 340 GLY B N 1
ATOM 5882 C CA . GLY B 1 340 ? -12.289 -7.301 -1.769 1 95.56 340 GLY B CA 1
ATOM 5883 C C . GLY B 1 340 ? -11.508 -6.258 -2.545 1 95.56 340 GLY B C 1
ATOM 5884 O O . GLY B 1 340 ? -10.516 -5.727 -2.049 1 95.56 340 GLY B O 1
ATOM 5885 N N . GLY B 1 341 ? -11.992 -5.973 -3.723 1 90.12 341 GLY B N 1
ATOM 5886 C CA . GLY B 1 341 ? -11.383 -4.965 -4.578 1 90.12 341 GLY B CA 1
ATOM 5887 C C . GLY B 1 341 ? -11.688 -3.547 -4.137 1 90.12 341 GLY B C 1
ATOM 5888 O O . GLY B 1 341 ? -12.523 -3.33 -3.262 1 90.12 341 GLY B O 1
ATOM 5889 N N . GLU B 1 342 ? -11 -2.531 -4.707 1 79.12 342 GLU B N 1
ATOM 5890 C CA . GLU B 1 342 ? -11.039 -1.118 -4.336 1 79.12 342 GLU B CA 1
ATOM 5891 C C . GLU B 1 342 ? -12.391 -0.497 -4.672 1 79.12 342 GLU B C 1
ATOM 5893 O O . GLU B 1 342 ? -12.945 0.272 -3.881 1 79.12 342 GLU B O 1
ATOM 5898 N N . ALA B 1 343 ? -12.945 -0.918 -5.75 1 72.19 343 ALA B N 1
ATOM 5899 C CA . ALA B 1 343 ? -14.125 -0.241 -6.277 1 72.19 343 ALA B CA 1
ATOM 5900 C C . ALA B 1 343 ? -15.406 -0.81 -5.664 1 72.19 343 ALA B C 1
ATOM 5902 O O . ALA B 1 343 ? -16.266 -0.058 -5.203 1 72.19 343 ALA B O 1
ATOM 5903 N N . HIS B 1 344 ? -15.438 -2.131 -5.5 1 77.12 344 HIS B N 1
ATOM 5904 C CA . HIS B 1 344 ? -16.719 -2.746 -5.191 1 77.12 344 HIS B CA 1
ATOM 5905 C C . HIS B 1 344 ? -16.688 -3.461 -3.844 1 77.12 344 HIS B C 1
ATOM 5907 O O . HIS B 1 344 ? -17.734 -3.861 -3.318 1 77.12 344 HIS B O 1
ATOM 5913 N N . GLY B 1 345 ? -15.562 -3.492 -3.328 1 87.75 345 GLY B N 1
ATOM 5914 C CA . GLY B 1 345 ? -15.461 -4.25 -2.09 1 87.75 345 GLY B CA 1
ATOM 5915 C C . GLY B 1 345 ? -15.695 -5.734 -2.277 1 87.75 345 GLY B C 1
ATOM 5916 O O . GLY B 1 345 ? -15.281 -6.316 -3.281 1 87.75 345 GLY B O 1
ATOM 5917 N N . LEU B 1 346 ? -16.328 -6.359 -1.329 1 93.75 346 LEU B N 1
ATOM 5918 C CA . LEU B 1 346 ? -16.562 -7.797 -1.355 1 93.75 346 LEU B CA 1
ATOM 5919 C C . LEU B 1 346 ? -17.797 -8.125 -2.195 1 93.75 346 LEU B C 1
ATOM 5921 O O . LEU B 1 346 ? -18.812 -7.418 -2.125 1 93.75 346 LEU B O 1
ATOM 5925 N N . SER B 1 347 ? -17.734 -9.156 -2.934 1 93.88 347 SER B N 1
ATOM 5926 C CA . SER B 1 347 ? -18.844 -9.586 -3.773 1 93.88 347 SER B CA 1
ATOM 5927 C C . SER B 1 347 ? -19.875 -10.383 -2.973 1 93.88 347 SER B C 1
ATOM 5929 O O . SER B 1 347 ? -19.594 -10.82 -1.855 1 93.88 347 SER B O 1
ATOM 5931 N N . LEU B 1 348 ? -21.031 -10.562 -3.625 1 94.31 348 LEU B N 1
ATOM 5932 C CA . LEU B 1 348 ? -22.047 -11.414 -3.043 1 94.31 348 LEU B CA 1
ATOM 5933 C C . LEU B 1 348 ? -21.578 -12.859 -2.953 1 94.31 348 LEU B C 1
ATOM 5935 O O . LEU B 1 348 ? -21.938 -13.578 -2.021 1 94.31 348 LEU B O 1
ATOM 5939 N N . GLN B 1 349 ? -20.766 -13.258 -3.896 1 96.44 349 GLN B N 1
ATOM 5940 C CA . GLN B 1 349 ? -20.219 -14.609 -3.928 1 96.44 349 GLN B CA 1
ATOM 5941 C C . GLN B 1 349 ? -19.312 -14.859 -2.732 1 96.44 349 GLN B C 1
ATOM 5943 O O . GLN B 1 349 ? -19.312 -15.945 -2.152 1 96.44 349 GLN B O 1
ATOM 5948 N N . ALA B 1 350 ? -18.547 -13.836 -2.402 1 96.44 350 ALA B N 1
ATOM 5949 C CA . ALA B 1 350 ? -17.703 -13.938 -1.222 1 96.44 350 ALA B CA 1
ATOM 5950 C C . ALA B 1 350 ? -18.531 -14.125 0.043 1 96.44 350 ALA B C 1
ATOM 5952 O O . ALA B 1 350 ? -18.188 -14.945 0.899 1 96.44 350 ALA B O 1
ATOM 5953 N N . HIS B 1 351 ? -19.578 -13.359 0.138 1 95.62 351 HIS B N 1
ATOM 5954 C CA . HIS B 1 351 ? -20.484 -13.508 1.276 1 95.62 351 HIS B CA 1
ATOM 5955 C C . HIS B 1 351 ? -21.078 -14.906 1.329 1 95.62 351 HIS B C 1
ATOM 5957 O O . HIS B 1 351 ? -21.156 -15.508 2.4 1 95.62 351 HIS B O 1
ATOM 5963 N N . LYS B 1 352 ? -21.484 -15.406 0.218 1 96.5 352 LYS B N 1
ATOM 5964 C CA . LYS B 1 352 ? -22.062 -16.734 0.153 1 96.5 352 LYS B CA 1
ATOM 5965 C C . LYS B 1 352 ? -21.062 -17.797 0.623 1 96.5 352 LYS B C 1
ATOM 5967 O O . LYS B 1 352 ? -21.438 -18.719 1.349 1 96.5 352 LYS B O 1
ATOM 5972 N N . LEU B 1 353 ? -19.844 -17.656 0.212 1 96.94 353 LEU B N 1
ATOM 5973 C CA . LEU B 1 353 ? -18.812 -18.594 0.641 1 96.94 353 LEU B CA 1
ATOM 5974 C C . LEU B 1 353 ? -18.703 -18.609 2.162 1 96.94 353 LEU B C 1
ATOM 5976 O O . LEU B 1 353 ? -18.547 -19.672 2.764 1 96.94 353 LEU B O 1
ATOM 5980 N N . ALA B 1 354 ? -18.734 -17.422 2.732 1 96.81 354 ALA B N 1
ATOM 5981 C CA . ALA B 1 354 ? -18.656 -17.312 4.188 1 96.81 354 ALA B CA 1
ATOM 5982 C C . ALA B 1 354 ? -19.859 -18 4.852 1 96.81 354 ALA B C 1
ATOM 5984 O O . ALA B 1 354 ? -19.719 -18.625 5.898 1 96.81 354 ALA B O 1
ATOM 5985 N N . VAL B 1 355 ? -21 -17.844 4.262 1 95.5 355 VAL B N 1
ATOM 5986 C CA . VAL B 1 355 ? -22.219 -18.453 4.797 1 95.5 355 VAL B CA 1
ATOM 5987 C C . VAL B 1 355 ? -22.141 -19.969 4.66 1 95.5 355 VAL B C 1
ATOM 5989 O O . VAL B 1 355 ? -22.531 -20.703 5.574 1 95.5 355 VAL B O 1
ATOM 5992 N N . ASP B 1 356 ? -21.625 -20.469 3.514 1 96.06 356 ASP B N 1
ATOM 5993 C CA . ASP B 1 356 ? -21.531 -21.906 3.227 1 96.06 356 ASP B CA 1
ATOM 5994 C C . ASP B 1 356 ? -20.516 -22.578 4.137 1 96.06 356 ASP B C 1
ATOM 5996 O O . ASP B 1 356 ? -20.562 -23.797 4.336 1 96.06 356 ASP B O 1
ATOM 6000 N N . CYS B 1 357 ? -19.625 -21.781 4.727 1 96.25 357 CYS B N 1
ATOM 6001 C CA . CYS B 1 357 ? -18.609 -22.281 5.648 1 96.25 357 CYS B CA 1
ATOM 6002 C C . CYS B 1 357 ? -18.797 -21.672 7.035 1 96.25 357 CYS B C 1
ATOM 6004 O O . CYS B 1 357 ? -19.922 -21.484 7.492 1 96.25 357 CYS B O 1
ATOM 6006 N N . VAL B 1 358 ? -17.688 -21.578 7.746 1 94.62 358 VAL B N 1
ATOM 6007 C CA . VAL B 1 358 ? -17.703 -20.891 9.031 1 94.62 358 VAL B CA 1
ATOM 6008 C C . VAL B 1 358 ? -17.156 -19.469 8.867 1 94.62 358 VAL B C 1
ATOM 6010 O O . VAL B 1 358 ? -15.969 -19.234 9.07 1 94.62 358 VAL B O 1
ATOM 6013 N N . GLY B 1 359 ? -18.172 -18.594 8.57 1 95.56 359 GLY B N 1
ATOM 6014 C CA . GLY B 1 359 ? -17.734 -17.281 8.133 1 95.56 359 GLY B CA 1
ATOM 6015 C C . GLY B 1 359 ? -17.922 -16.203 9.188 1 95.56 359 GLY B C 1
ATOM 6016 O O . GLY B 1 359 ? -18.797 -16.312 10.039 1 95.56 359 GLY B O 1
ATOM 6017 N N . ALA B 1 360 ? -17.031 -15.18 9.117 1 95.94 360 ALA B N 1
ATOM 6018 C CA . ALA B 1 360 ? -17.141 -13.953 9.914 1 95.94 360 ALA B CA 1
ATOM 6019 C C . ALA B 1 360 ? -16.609 -12.758 9.148 1 95.94 360 ALA B C 1
ATOM 6021 O O . ALA B 1 360 ? -15.773 -12.906 8.25 1 95.94 360 ALA B O 1
ATOM 6022 N N . ARG B 1 361 ? -17.109 -11.633 9.516 1 95.94 361 ARG B N 1
ATOM 6023 C CA . ARG B 1 361 ? -16.547 -10.375 9.016 1 95.94 361 ARG B CA 1
ATOM 6024 C C . ARG B 1 361 ? -15.539 -9.797 10 1 95.94 361 ARG B C 1
ATOM 6026 O O . ARG B 1 361 ? -15.734 -9.859 11.219 1 95.94 361 ARG B O 1
ATOM 6033 N N . VAL B 1 362 ? -14.469 -9.328 9.43 1 96.5 362 VAL B N 1
ATOM 6034 C CA . VAL B 1 362 ? -13.414 -8.758 10.258 1 96.5 362 VAL B CA 1
ATOM 6035 C C . VAL B 1 362 ? -13.055 -7.363 9.75 1 96.5 362 VAL B C 1
ATOM 6037 O O . VAL B 1 362 ? -12.945 -7.148 8.539 1 96.5 362 VAL B O 1
ATOM 6040 N N . HIS B 1 363 ? -12.938 -6.383 10.672 1 94.75 363 HIS B N 1
ATOM 6041 C CA . HIS B 1 363 ? -12.602 -5.027 10.25 1 94.75 363 HIS B CA 1
ATOM 6042 C C . HIS B 1 363 ? -11.406 -4.492 11.023 1 94.75 363 HIS B C 1
ATOM 6044 O O . HIS B 1 363 ? -11.125 -4.945 12.141 1 94.75 363 HIS B O 1
ATOM 6050 N N . VAL B 1 364 ? -10.641 -3.648 10.398 1 96.31 364 VAL B N 1
ATOM 6051 C CA . VAL B 1 364 ? -9.586 -2.861 11.031 1 96.31 364 VAL B CA 1
ATOM 6052 C C . VAL B 1 364 ? -10.133 -1.497 11.438 1 96.31 364 VAL B C 1
ATOM 6054 O O . VAL B 1 364 ? -10.633 -0.744 10.602 1 96.31 364 VAL B O 1
ATOM 6057 N N . PRO B 1 365 ? -10.117 -1.229 12.68 1 93.81 365 PRO B N 1
ATOM 6058 C CA . PRO B 1 365 ? -10.672 0.06 13.094 1 93.81 365 PRO B CA 1
ATOM 6059 C C . PRO B 1 365 ? -9.953 1.247 12.453 1 93.81 365 PRO B C 1
ATOM 6061 O O . PRO B 1 365 ? -8.734 1.202 12.258 1 93.81 365 PRO B O 1
ATOM 6064 N N . ALA B 1 366 ? -10.688 2.26 12.148 1 92.5 366 ALA B N 1
ATOM 6065 C CA . ALA B 1 366 ? -10.156 3.498 11.586 1 92.5 366 ALA B CA 1
ATOM 6066 C C . ALA B 1 366 ? -10.695 4.715 12.336 1 92.5 366 ALA B C 1
ATOM 6068 O O . ALA B 1 366 ? -11.906 4.859 12.508 1 92.5 366 ALA B O 1
ATOM 6069 N N . ASN B 1 367 ? -9.781 5.559 12.742 1 90.88 367 ASN B N 1
ATOM 6070 C CA . ASN B 1 367 ? -10.156 6.777 13.453 1 90.88 367 ASN B CA 1
ATOM 6071 C C . ASN B 1 367 ? -10.289 7.961 12.508 1 90.88 367 ASN B C 1
ATOM 6073 O O . ASN B 1 367 ? -10.148 7.809 11.289 1 90.88 367 ASN B O 1
ATOM 6077 N N . ASN B 1 368 ? -10.719 9.07 13.039 1 89.38 368 ASN B N 1
ATOM 6078 C CA . ASN B 1 368 ? -10.695 10.383 12.406 1 89.38 368 ASN B CA 1
ATOM 6079 C C . ASN B 1 368 ? -11.586 10.414 11.164 1 89.38 368 ASN B C 1
ATOM 6081 O O . ASN B 1 368 ? -11.25 11.07 10.172 1 89.38 368 ASN B O 1
ATOM 6085 N N . GLY B 1 369 ? -12.555 9.602 11.141 1 84.62 369 GLY B N 1
ATOM 6086 C CA . GLY B 1 369 ? -13.508 9.641 10.039 1 84.62 369 GLY B CA 1
ATOM 6087 C C . GLY B 1 369 ? -12.984 8.992 8.773 1 84.62 369 GLY B C 1
ATOM 6088 O O . GLY B 1 369 ? -13.578 9.141 7.703 1 84.62 369 GLY B O 1
ATOM 6089 N N . VAL B 1 370 ? -11.859 8.359 8.93 1 86.5 370 VAL B N 1
ATOM 6090 C CA . VAL B 1 370 ? -11.375 7.594 7.789 1 86.5 370 VAL B CA 1
ATOM 6091 C C . VAL B 1 370 ? -12.297 6.406 7.535 1 86.5 370 VAL B C 1
ATOM 6093 O O . VAL B 1 370 ? -12.523 5.59 8.43 1 86.5 370 VAL B O 1
ATOM 6096 N N . GLU B 1 371 ? -12.867 6.316 6.379 1 82.19 371 GLU B N 1
ATOM 6097 C CA . GLU B 1 371 ? -13.891 5.316 6.078 1 82.19 371 GLU B CA 1
ATOM 6098 C C . GLU B 1 371 ? -13.273 3.928 5.934 1 82.19 371 GLU B C 1
ATOM 6100 O O . GLU B 1 371 ? -13.82 2.945 6.438 1 82.19 371 GLU B O 1
ATOM 6105 N N . SER B 1 372 ? -12.242 3.91 5.18 1 89 372 SER B N 1
ATOM 6106 C CA . SER B 1 372 ? -11.57 2.633 4.961 1 89 372 SER B CA 1
ATOM 6107 C C . SER B 1 372 ? -10.086 2.826 4.684 1 89 372 SER B C 1
ATOM 6109 O O . SER B 1 372 ? -9.648 3.932 4.359 1 89 372 SER B O 1
ATOM 6111 N N . LEU B 1 373 ? -9.391 1.779 4.902 1 94.12 373 LEU B N 1
ATOM 6112 C CA . LEU B 1 373 ? -7.977 1.744 4.551 1 94.12 373 LEU B CA 1
ATOM 6113 C C . LEU B 1 373 ? -7.781 1.213 3.133 1 94.12 373 LEU B C 1
ATOM 6115 O O . LEU B 1 373 ? -8.719 0.692 2.527 1 94.12 373 LEU B O 1
ATOM 6119 N N . ASN B 1 374 ? -6.582 1.533 2.586 1 93.62 374 ASN B N 1
ATOM 6120 C CA . ASN B 1 374 ? -6.195 0.859 1.352 1 93.62 374 ASN B CA 1
ATOM 6121 C C . ASN B 1 374 ? -6.309 -0.657 1.481 1 93.62 374 ASN B C 1
ATOM 6123 O O . ASN B 1 374 ? -5.938 -1.227 2.508 1 93.62 374 ASN B O 1
ATOM 6127 N N . THR B 1 375 ? -6.797 -1.274 0.448 1 95.25 375 THR B N 1
ATOM 6128 C CA . THR B 1 375 ? -7.117 -2.697 0.486 1 95.25 375 THR B CA 1
ATOM 6129 C C . THR B 1 375 ? -5.895 -3.52 0.876 1 95.25 375 THR B C 1
ATOM 6131 O O . THR B 1 375 ? -5.984 -4.414 1.719 1 95.25 375 THR B O 1
ATOM 6134 N N . ALA B 1 376 ? -4.758 -3.262 0.28 1 97.25 376 ALA B N 1
ATOM 6135 C CA . ALA B 1 376 ? -3.545 -4.02 0.574 1 97.25 376 ALA B CA 1
ATOM 6136 C C . ALA B 1 376 ? -3.08 -3.777 2.006 1 97.25 376 ALA B C 1
ATOM 6138 O O . ALA B 1 376 ? -2.58 -4.691 2.666 1 97.25 376 ALA B O 1
ATOM 6139 N N . ILE B 1 377 ? -3.295 -2.539 2.486 1 97.5 377 ILE B N 1
ATOM 6140 C CA . ILE B 1 377 ? -2.922 -2.186 3.85 1 97.5 377 ILE B CA 1
ATOM 6141 C C . ILE B 1 377 ? -3.793 -2.955 4.84 1 97.5 377 ILE B C 1
ATOM 6143 O O . ILE B 1 377 ? -3.277 -3.6 5.758 1 97.5 377 ILE B O 1
ATOM 6147 N N . ALA B 1 378 ? -5.082 -2.877 4.645 1 97.44 378 ALA B N 1
ATOM 6148 C CA . ALA B 1 378 ? -6.016 -3.551 5.543 1 97.44 378 ALA B CA 1
ATOM 6149 C C . ALA B 1 378 ? -5.742 -5.051 5.594 1 97.44 378 ALA B C 1
ATOM 6151 O O . ALA B 1 378 ? -5.664 -5.637 6.68 1 97.44 378 ALA B O 1
ATOM 6152 N N . ALA B 1 379 ? -5.582 -5.656 4.434 1 98.25 379 ALA B N 1
ATOM 6153 C CA . ALA B 1 379 ? -5.312 -7.09 4.352 1 98.25 379 ALA B CA 1
ATOM 6154 C C . ALA B 1 379 ? -4.02 -7.449 5.082 1 98.25 379 ALA B C 1
ATOM 6156 O O . ALA B 1 379 ? -3.965 -8.445 5.801 1 98.25 379 ALA B O 1
ATOM 6157 N N . SER B 1 380 ? -2.996 -6.633 4.922 1 98.56 380 SER B N 1
ATOM 6158 C CA . SER B 1 380 ? -1.696 -6.914 5.52 1 98.56 380 SER B CA 1
ATOM 6159 C C . SER B 1 380 ? -1.754 -6.812 7.039 1 98.56 380 SER B C 1
ATOM 6161 O O . SER B 1 380 ? -1.134 -7.609 7.746 1 98.56 380 SER B O 1
ATOM 6163 N N . ILE B 1 381 ? -2.492 -5.836 7.547 1 98.44 381 ILE B N 1
ATOM 6164 C CA . ILE B 1 381 ? -2.672 -5.684 8.984 1 98.44 381 ILE B CA 1
ATOM 6165 C C . ILE B 1 381 ? -3.348 -6.926 9.562 1 98.44 381 ILE B C 1
ATOM 6167 O O . ILE B 1 381 ? -2.906 -7.473 10.57 1 98.44 381 ILE B O 1
ATOM 6171 N N . ILE B 1 382 ? -4.371 -7.418 8.906 1 98.5 382 ILE B N 1
ATOM 6172 C CA . ILE B 1 382 ? -5.109 -8.586 9.367 1 98.5 382 ILE B CA 1
ATOM 6173 C C . ILE B 1 382 ? -4.219 -9.82 9.297 1 98.5 382 ILE B C 1
ATOM 6175 O O . ILE B 1 382 ? -4.16 -10.609 10.242 1 98.5 382 ILE B O 1
ATOM 6179 N N . LEU B 1 383 ? -3.5 -10.008 8.203 1 98.44 383 LEU B N 1
ATOM 6180 C CA . LEU B 1 383 ? -2.633 -11.164 8.008 1 98.44 383 LEU B CA 1
ATOM 6181 C C . LEU B 1 383 ? -1.57 -11.234 9.102 1 98.44 383 LEU B C 1
ATOM 6183 O O . LEU B 1 383 ? -1.277 -12.312 9.617 1 98.44 383 LEU B O 1
ATOM 6187 N N . TYR B 1 384 ? -1.024 -10.133 9.453 1 98.06 384 TYR B N 1
ATOM 6188 C CA . TYR B 1 384 ? 0.056 -10.156 10.43 1 98.06 384 TYR B CA 1
ATOM 6189 C C . TYR B 1 384 ? -0.493 -10.32 11.844 1 98.06 384 TYR B C 1
ATOM 6191 O O . TYR B 1 384 ? 0.219 -10.773 12.742 1 98.06 384 TYR B O 1
ATOM 6199 N N . GLU B 1 385 ? -1.761 -9.906 12.047 1 97.88 385 GLU B N 1
ATOM 6200 C CA . GLU B 1 385 ? -2.416 -10.289 13.297 1 97.88 385 GLU B CA 1
ATOM 6201 C C . GLU B 1 385 ? -2.65 -11.797 13.359 1 97.88 385 GLU B C 1
ATOM 6203 O O . GLU B 1 385 ? -2.42 -12.43 14.391 1 97.88 385 GLU B O 1
ATOM 6208 N N . MET B 1 386 ? -3.119 -12.391 12.266 1 97.62 386 MET B N 1
ATOM 6209 C CA . MET B 1 386 ? -3.27 -13.844 12.188 1 97.62 386 MET B CA 1
ATOM 6210 C C . MET B 1 386 ? -1.942 -14.539 12.461 1 97.62 386 MET B C 1
ATOM 6212 O O . MET B 1 386 ? -1.889 -15.492 13.242 1 97.62 386 MET B O 1
ATOM 6216 N N . ARG B 1 387 ? -0.932 -14 11.852 1 96.75 387 ARG B N 1
ATOM 6217 C CA . ARG B 1 387 ? 0.402 -14.562 12.031 1 96.75 387 ARG B CA 1
ATOM 6218 C C . ARG B 1 387 ? 0.832 -14.5 13.492 1 96.75 387 ARG B C 1
ATOM 6220 O O . ARG B 1 387 ? 1.321 -15.492 14.047 1 96.75 387 ARG B O 1
ATOM 6227 N N . ARG B 1 388 ? 0.676 -13.359 14.117 1 95.19 388 ARG B N 1
ATOM 6228 C CA . ARG B 1 388 ? 1.052 -13.172 15.516 1 95.19 388 ARG B CA 1
ATOM 6229 C C . ARG B 1 388 ? 0.356 -14.188 16.406 1 95.19 388 ARG B C 1
ATOM 6231 O O . ARG B 1 388 ? 0.999 -14.836 17.234 1 95.19 388 ARG B O 1
ATOM 6238 N N . GLN B 1 389 ? -0.92 -14.406 16.188 1 95.69 389 GLN B N 1
ATOM 6239 C CA . GLN B 1 389 ? -1.706 -15.297 17.031 1 95.69 389 GLN B CA 1
ATOM 6240 C C . GLN B 1 389 ? -1.366 -16.766 16.766 1 95.69 389 GLN B C 1
ATOM 6242 O O . GLN B 1 389 ? -1.195 -17.547 17.688 1 95.69 389 GLN B O 1
ATOM 6247 N N . ILE B 1 390 ? -1.243 -17.125 15.539 1 94.5 390 ILE B N 1
ATOM 6248 C CA . ILE B 1 390 ? -1.008 -18.516 15.141 1 94.5 390 ILE B CA 1
ATOM 6249 C C . ILE B 1 390 ? 0.368 -18.969 15.625 1 94.5 390 ILE B C 1
ATOM 6251 O O . ILE B 1 390 ? 0.529 -20.094 16.094 1 94.5 390 ILE B O 1
ATOM 6255 N N . LEU B 1 391 ? 1.357 -18.062 15.586 1 90.31 391 LEU B N 1
ATOM 6256 C CA . LEU B 1 391 ? 2.719 -18.422 15.961 1 90.31 391 LEU B CA 1
ATOM 6257 C C . LEU B 1 391 ? 2.898 -18.359 17.484 1 90.31 391 LEU B C 1
ATOM 6259 O O . LEU B 1 391 ? 3.771 -19.016 18.031 1 90.31 391 LEU B O 1
ATOM 6263 N N . SER B 1 392 ? 2.242 -17.453 18.188 1 84.81 392 SER B N 1
ATOM 6264 C CA . SER B 1 392 ? 2.33 -17.375 19.641 1 84.81 392 SER B CA 1
ATOM 6265 C C . SER B 1 392 ? 1.686 -18.594 20.297 1 84.81 392 SER B C 1
ATOM 6267 O O . SER B 1 392 ? 2.121 -19.031 21.359 1 84.81 392 SER B O 1
ATOM 6269 N N . SER B 1 393 ? 0.575 -19.094 19.875 1 67.69 393 SER B N 1
ATOM 6270 C CA . SER B 1 393 ? -0.098 -20.266 20.422 1 67.69 393 SER B CA 1
ATOM 6271 C C . SER B 1 393 ? 0.797 -21.5 20.375 1 67.69 393 SER B C 1
ATOM 6273 O O . SER B 1 393 ? 0.65 -22.422 21.172 1 67.69 393 SER B O 1
ATOM 6275 N N . SER B 1 394 ? 1.773 -21.547 19.594 1 57.44 394 SER B N 1
ATOM 6276 C CA . SER B 1 394 ? 2.682 -22.688 19.516 1 57.44 394 SER B CA 1
ATOM 6277 C C . SER B 1 394 ? 3.646 -22.703 20.703 1 57.44 394 SER B C 1
ATOM 6279 O O . SER B 1 394 ? 4.102 -23.781 21.125 1 57.44 394 SER B O 1
ATOM 6281 N N . SER B 1 395 ? 4.043 -21.625 21.359 1 51.22 395 SER B N 1
ATOM 6282 C CA . SER B 1 395 ? 5 -21.641 22.453 1 51.22 395 SER B CA 1
ATOM 6283 C C . SER B 1 395 ? 4.344 -22.094 23.766 1 51.22 395 SER B C 1
ATOM 6285 O O . SER B 1 395 ? 5.027 -22.547 24.672 1 51.22 395 SER B O 1
ATOM 6287 N N . SER B 1 396 ? 3.102 -21.953 24.078 1 46.59 396 SER B N 1
ATOM 6288 C CA . SER B 1 396 ? 2.523 -22.391 25.344 1 46.59 396 SER B CA 1
ATOM 6289 C C . SER B 1 396 ? 2.365 -23.906 25.391 1 46.59 396 SER B C 1
ATOM 6291 O O . SER B 1 396 ? 2.164 -24.484 26.453 1 46.59 396 SER B O 1
ATOM 6293 N N . SER B 1 397 ? 2.234 -24.609 24.328 1 44 397 SER B N 1
ATOM 6294 C CA . SER B 1 397 ? 2.025 -26.062 24.453 1 44 397 SER B CA 1
ATOM 6295 C C . SER B 1 397 ? 3.34 -26.781 24.703 1 44 397 SER B C 1
ATOM 6297 O O . SER B 1 397 ? 3.338 -27.938 25.141 1 44 397 SER B O 1
ATOM 6299 N N . GLY B 1 398 ? 4.512 -26.266 24.453 1 39.94 398 GLY B N 1
ATOM 6300 C CA . GLY B 1 398 ? 5.723 -27.031 24.672 1 39.94 398 GLY B CA 1
ATOM 6301 C C . GLY B 1 398 ? 6.117 -27.156 26.125 1 39.94 398 GLY B C 1
ATOM 6302 O O . GLY B 1 398 ? 6.977 -27.969 26.484 1 39.94 398 GLY B O 1
ATOM 6303 N N . HIS B 1 399 ? 5.875 -26.156 26.969 1 41.28 399 HIS B N 1
ATOM 6304 C CA . HIS B 1 399 ? 6.406 -26.266 28.328 1 41.28 399 HIS B CA 1
ATOM 6305 C C . HIS B 1 399 ? 5.586 -27.234 29.172 1 41.28 399 HIS B C 1
ATOM 6307 O O . HIS B 1 399 ? 6.047 -27.703 30.203 1 41.28 399 HIS B O 1
ATOM 6313 N N . SER B 1 400 ? 4.41 -27.531 28.828 1 39.31 400 SER B N 1
ATOM 6314 C CA . SER B 1 400 ? 3.689 -28.375 29.781 1 39.31 400 SER B CA 1
ATOM 6315 C C . SER B 1 400 ? 4.102 -29.828 29.656 1 39.31 400 SER B C 1
ATOM 6317 O O . SER B 1 400 ? 3.881 -30.625 30.578 1 39.31 400 SER B O 1
ATOM 6319 N N . GLU B 1 401 ? 4.613 -30.25 28.516 1 36.88 401 GLU B N 1
ATOM 6320 C CA . GLU B 1 401 ? 4.828 -31.688 28.422 1 36.88 401 GLU B CA 1
ATOM 6321 C C . GLU B 1 401 ? 6.168 -32.094 29.031 1 36.88 401 GLU B C 1
ATOM 6323 O O . GLU B 1 401 ? 6.359 -33.25 29.438 1 36.88 401 GLU B O 1
ATOM 6328 N N . GLU B 1 402 ? 7.141 -31.25 29.078 1 35.53 402 GLU B N 1
ATOM 6329 C CA . GLU B 1 402 ? 8.438 -31.719 29.562 1 35.53 402 GLU B CA 1
ATOM 6330 C C . GLU B 1 402 ? 8.469 -31.812 31.078 1 35.53 402 GLU B C 1
ATOM 6332 O O . GLU B 1 402 ? 9.359 -32.438 31.656 1 35.53 402 GLU B O 1
ATOM 6337 N N . ALA B 1 403 ? 7.559 -31.109 31.766 1 34.91 403 ALA B N 1
ATOM 6338 C CA . ALA B 1 403 ? 7.648 -31.172 33.219 1 34.91 403 ALA B CA 1
ATOM 6339 C C . ALA B 1 403 ? 7.125 -32.531 33.719 1 34.91 403 ALA B C 1
ATOM 6341 O O . ALA B 1 403 ? 7.285 -32.844 34.906 1 34.91 403 ALA B O 1
ATOM 6342 N N . LYS B 1 404 ? 6.34 -33.125 32.906 1 35.34 404 LYS B N 1
ATOM 6343 C CA . LYS B 1 404 ? 5.719 -34.344 33.438 1 35.34 404 LYS B CA 1
ATOM 6344 C C . LYS B 1 404 ? 6.676 -35.531 33.406 1 35.34 404 LYS B C 1
ATOM 6346 O O . LYS B 1 404 ? 6.449 -36.531 34.062 1 35.34 404 LYS B O 1
ATOM 6351 N N . LEU B 1 405 ? 7.664 -35.438 32.469 1 34.59 405 LEU B N 1
ATOM 6352 C CA . LEU B 1 405 ? 8.43 -36.656 32.312 1 34.59 405 LEU B CA 1
ATOM 6353 C C . LEU B 1 405 ? 9.453 -36.812 33.438 1 34.59 405 LEU B C 1
ATOM 6355 O O . LEU B 1 405 ? 9.875 -37.938 33.719 1 34.59 405 LEU B O 1
ATOM 6359 N N . THR B 1 406 ? 9.883 -35.719 34.031 1 33.91 406 THR B N 1
ATOM 6360 C CA . THR B 1 406 ? 11.047 -35.906 34.875 1 33.91 406 THR B CA 1
ATOM 6361 C C . THR B 1 406 ? 10.633 -36.406 36.281 1 33.91 406 THR B C 1
ATOM 6363 O O . THR B 1 406 ? 11.469 -36.844 37.062 1 33.91 406 THR B O 1
ATOM 6366 N N . LYS B 1 407 ? 9.367 -36.125 36.594 1 34.66 407 LYS B N 1
ATOM 6367 C CA . LYS B 1 407 ? 9.086 -36.406 37.969 1 34.66 407 LYS B CA 1
ATOM 6368 C C . LYS B 1 407 ? 8.898 -37.906 38.188 1 34.66 407 LYS B C 1
ATOM 6370 O O . LYS B 1 407 ? 8.727 -38.375 39.312 1 34.66 407 LYS B O 1
ATOM 6375 N N . GLY B 1 408 ? 8.625 -38.625 37.062 1 32.16 408 GLY B N 1
ATOM 6376 C CA . GLY B 1 408 ? 8.18 -40 37.312 1 32.16 408 GLY B CA 1
ATOM 6377 C C . GLY B 1 408 ? 9.297 -40.906 37.812 1 32.16 408 GLY B C 1
ATOM 6378 O O . GLY B 1 408 ? 9.047 -42.062 38.188 1 32.16 408 GLY B O 1
ATOM 6379 N N . HIS B 1 409 ? 10.547 -40.562 37.375 1 33.41 409 HIS B N 1
ATOM 6380 C CA . HIS B 1 409 ? 11.469 -41.688 37.531 1 33.41 409 HIS B CA 1
ATOM 6381 C C . HIS B 1 409 ? 12.031 -41.781 38.938 1 33.41 409 HIS B C 1
ATOM 6383 O O . HIS B 1 409 ? 12.898 -42.625 39.219 1 33.41 409 HIS B O 1
ATOM 6389 N N . ALA B 1 410 ? 11.797 -40.719 39.781 1 33.12 410 ALA B N 1
ATOM 6390 C CA . ALA B 1 410 ? 12.672 -40.781 40.938 1 33.12 410 ALA B CA 1
ATOM 6391 C C . ALA B 1 410 ? 12.203 -41.875 41.938 1 33.12 410 ALA B C 1
ATOM 6393 O O . ALA B 1 410 ? 12.898 -42.156 42.906 1 33.12 410 ALA B O 1
ATOM 6394 N N . SER B 1 411 ? 10.914 -42.219 41.875 1 32.34 411 SER B N 1
ATOM 6395 C CA . SER B 1 411 ? 10.492 -42.875 43.125 1 32.34 411 SER B CA 1
ATOM 6396 C C . SER B 1 411 ? 11.039 -44.281 43.219 1 32.34 411 SER B C 1
ATOM 6398 O O . SER B 1 411 ? 11.031 -44.906 44.312 1 32.34 411 SER B O 1
ATOM 6400 N N . SER B 1 412 ? 11.156 -45 42.094 1 29.38 412 SER B N 1
ATOM 6401 C CA . SER B 1 412 ? 11.023 -46.406 42.406 1 29.38 412 SER B CA 1
ATOM 6402 C C . SER B 1 412 ? 12.32 -47 42.969 1 29.38 412 SER B C 1
ATOM 6404 O O . SER B 1 412 ? 12.414 -48.188 43.25 1 29.38 412 SER B O 1
ATOM 6406 N N . CYS B 1 413 ? 13.461 -46.281 42.875 1 28.25 413 CYS B N 1
ATOM 6407 C CA . CYS B 1 413 ? 14.594 -47.156 43.125 1 28.25 413 CYS B CA 1
ATOM 6408 C C . CYS B 1 413 ? 14.789 -47.344 44.625 1 28.25 413 CYS B C 1
ATOM 6410 O O . CYS B 1 413 ? 15.711 -48.031 45.062 1 28.25 413 CYS B O 1
ATOM 6412 N N . GLU B 1 414 ? 14 -46.75 45.531 1 23.8 414 GLU B N 1
ATOM 6413 C CA . GLU B 1 414 ? 14.359 -47.375 46.812 1 23.8 414 GLU B CA 1
ATOM 6414 C C . GLU B 1 414 ? 13.797 -48.781 46.906 1 23.8 414 GLU B C 1
ATOM 6416 O O . GLU B 1 414 ? 12.656 -49.031 46.5 1 23.8 414 GLU B O 1
#

pLDDT: mean 73.75, std 28.5, range [16.2, 98.69]

Foldseek 3Di:
DDDPPPPDDDPPPPPPPVPPPPCPVPPDPPPPPPPPPPPPCPPPPPCPVPPVCPPPPQQQAAEDDPPHCVVVVVLVQCVDPVSVVVVQKFKDAALQQQQLCVVQQFAWQAKEFADSVSCPPHPCVVPDRHRYYYDHPVVQVVRDPDPDGRGMMTMTHNDDLVRTNADEDDDAALEEEEEAQAADLLLLLLLLQLCLVLRYAAYEYEANYHDCRHHSNSVNVSSSPRHHHYHYHHHLQQVCQVDDQAAEEEEADLDPDQQDDQQPQPPPVPPPCPPPPVPPPPDCPDPDQQQPQDVVGGGTGGHCLLVDPVSLVVLSRDTAAEEELLPDQQESDRYYYYFYYPRGTHDSSSSNSCVSHVYHYYYHDDPDPDRHDDRSVGVSVSSNSSSVNHVVVVVVVPVVPVVVPPVPPPPDPD/DDDPPPPCVCPCPPPPPVDPPPCPPPPDPPDPDPPCPDDPCPPPPPCVVCPVCPVPPQQQAAEQDPPHCVVVVVLVQCVDPVSVVVQQKFKDAALQQQQLCVVFQFAWQAKEFADSVSCPPHPCVPPDRHRYYYDHPVVQVVRDPDPDGRGMMTMTHNDDLVRTNADEDDDAALEEEEEAQAADLLLLLLLLQLCLVLRYAAYEYEANYHDCRHHSNSVNVSSSPRHHHYHYHHHLQQVCQVDDQAAEEEEADLDPDQQDDQQPQPPPVPPPCPPCPVPPPPDCPDPDQQLPQRVVGGGGGGHCLLVDPVSLVVLSRDTAAEEELLVDQQESDRYYYYFYYDRGTHDSSSSNSCVSHVYHYYYHDDPDPDRHDDRSVGVSVSSNSSSVNHVVVVVVVPVVPVVVPPVPPPPDPD

InterPro domains:
  IPR001537 tRNA/rRNA methyltransferase, SpoU type [PF00588] (175-261)
  IPR029026 tRNA (guanine-N1-)-methyltransferase, N-terminal [G3DSA:3.40.1280.10] (170-397)
  IPR029028 Alpha/beta knot methyltransferases [SSF75217] (171-390)
  IPR029064 Ribosomal protein eL30-like superfamily [G3DSA:3.30.1330.30] (63-160)
  IPR029064 Ribosomal protein eL30-like superfamily [SSF55315] (66-160)
  IPR051259 Ribosomal RNA Methyltransferase [PTHR43191] (60-389)
  IPR053888 MRM3-like, substrate binding domain [PF22435] (76-115)

Radius of gyration: 34.75 Å; Cα contacts (8 Å, |Δi|>4): 1313; chains: 2; bounding box: 126×99×124 Å